Protein AF-A0A6D2HUV4-F1 (afdb_monomer_lite)

Foldseek 3Di:
DVVVVVVVVVVVVPFPDDDPFQLAKFKFFKAFCCAPVHPNHDPPDDLLRLVVVQLVLQLLLQVLLDDDDDDDDDDDDPDQHDLARIWGWKFWAVVTHIAIAGEKLLDAAAEFEEPPADAADAAPRDHHYLVPGPQKDFAFCPDPLLCLLPPQWDDDPPDRWIKGWDADSSRWIFIATWIWTWMWGQTPVRDIGIDGRQTHGHTRHTDDNDDRHHTYHQQCFQGCNHPLNSSPPSQQSKKKWFCAASSDNDPDTTMMMGHPRSDDDDPPDFDFDFDQDPPRRWRFFFFQWKDFAPDTGGDDDPPQPPDNTRQATEINSHQFWEAAPVSVVVVLVSFVVPWPFDFDADPVNSFGTKGQAQDTDTTWMWTDTHRTIDIADPQQAWDPSDRSMIGGRYDYRDDDDSPNHGYDDRNHDDPPDTDMDMDHDRPDDPDDDDDHHDDDDDDDDDDDDDDDWDADPVRDTDDDDDDPDDDDPVVVVVVVVVVVVVVVVDDDVVVVVVVVVVVLVVLVVVVVVVVVVVVVLVVVLVVLVVVLVVLVVVLVVDDDPVNVVSVVVNVVSVVVNVVSVVVVVVVVVVSVVSVVVSVVSVVVVVVVVVVVVVVVVVVVVVVVVVVVVVVVVVVVVVVVVVVVVPDDDDDDPVVVVVVVVVVVVVVPPPPDPVVVVVVVVVVVVVVVVVVVQVVVVVLVVVVVVVDDDDPPQQQWAWDWDLAALIKIFIDGRDPPHDDLVQKWKFKWKADPVNPDTHGPPPLGDRMFHDAPVQAQIKMKMWIHHPNDTDIYIDPGGYHYDPCLVVVLVVVLPDQKDWFWKDWQDKLRHGDPDPQIWIFMQGLFWTWIGRVVRTPDIAGQDQQWAKIFQNDDPSQSLQWMWIDRGVSTITIIGGPGSSVSNSSRVNNQVSSVVVVHGHHHPPDDDPPDDD

Radius of gyration: 38.62 Å; chains: 1; bounding box: 81×98×118 Å

Secondary structure (DSSP, 8-state):
-HHHHHHHHHHHTTSS------SS-EEEEEEETTSTTSTT--TTS-HHHHHHHHHHHHHHHHHTTS-----S-S--------S-SEEEEEEETTTTEEEEEEEETT----EEEBSSPSEE---SSPPB-GGG-TT-EEPPTTSHHHHTTGGGEE--TT----EEEEE-TTS-EEEEEEEEEEEEEPPTTS--EEEEEEEEEEEEEEESS--TT--EEEE-SSSTTSHHHHTGGGTTTEEEEEPPPTT--SSPPEEEEEGGGG---STT----PPB--SSTTS-EE-EEEEEETTEEEE-----SSS-SS--EEE-TT-SSEEE-HHHHHHHHHHHHTT--S-EE--TTS--S-EEE-SS--PPPEEEEETTEEEEEPHHHHEEEEETTEEEESEEEPPTT-S--PEEE------TTS---EEEE------------------------------B-TTSPBPP---------HHHHHHHHHHHHHHHTTS-SHHHHHHHHHHHHHHHHHHHHHHHHHHHHHHHHHHHHHHHHHHHHHHHTT--THHHHHHHHHHHHHHHHHHHHHHHHHHHHHHHHHHHHHHHHHHHHHHHHHHHHHHHHHHHHHHHHHHHHHHHHHHHHHHHHHHHTTS-----SHHHHHHHHHHHHHHTTSSSHHHHHHHHHHHHHHHHHHHHHHHHHHHHHHHHHTT--S-TTTTSEEEES-SBTT--EEEEESSTTSPPGGGSEEEEEEE-TTSS-EEE-TT--SSEE---TTTBTS-EEEEEEETTEEEEEE-SSPBBPPTTHHHHHHHHHTSSEEEEEEEEEEETTEE-----EEEEEEETTEEEEEETTEEEEEEE--TT-EEEE---STTHHHHEEEEEEETTEEEEEEES-HHHHHHHHHHHHHHHHHTT-----TT--------

Sequence (914 aa):
MASLISALLFTLLFISNAEAHPKHGFTVDLIHRDSPKSPFYNHAETSSQRMRNAIHRSARSLLQRNNESSSPDSPRSVITSNRGEYLMNISIGTPPFPILAIADTGSDLIWTQCSPCKDCFKQKAPLFDPKRSSTYKKVSCSSSQCHSLEETSSCPTGKDTCSYSMSYGDKSYTKGDVAVDTVTLGSASRRSVSLRNMIIGCGHENAGTFDEMDSGIIGLGGGSTSLVSQLGKSINGKFSYCLVPLTSETDLTSKINFGTNGIVSGNGVVSTPLVKKPPTTFYFLTLEAISVGRKKIRVYNSSIGGSKEGDIIIDSGTTLTLLPSKLYHELESAVASKIKAKRVQDPEKLLSLCYKSSNLKVPHITIHFKGGDVKLDNVNTFVEVSKDLYCFAFAPTVSNSDFNYINFHWIQKSVSDTTMTRLTRDFRDSLHKDVVPAISADVKFASSRFPNYRIGANDQIFDVKDDPKVLSMKEVVARETAQLMDQQKRMSVRDLANKFEKGLAAAAKLSEEAKLKEATSLEKHVLLKKLRDALESLRGRVAGRNKDDVEEAIAMVEALAVQLTQREGELFIEKAEVKKLASFLKQASEDAKKLVDEERAFARAEIESARAAVQRVEEALREHEQMSRASGKQDMEDLMKEVQEARRIKMLHQPSKVMDMEYELRALRNQLTEKSKHFLQLQKKLAMCRKSEESISLLYEIDGTEALGSCLRVRPCSDDAPDLSKCALQWYRSSSDDSKKELISGATKSVYAPEPFDVGRALHADIIYDGHTLSLSTVGKIDPAAGLGSYVEALVRKHDVDFNVVVTQMSGEDHTSESIHLFHVGKMRIKLCKGKTVIAKEYYSSAMQLCGVRGGGNAAAQAVYWQAKKGVSFVVAFESERERNAAIMLARRFACDCNVTLAGPDDRTETGLN

Structure (mmCIF, N/CA/C/O backbone):
data_AF-A0A6D2HUV4-F1
#
_entry.id   AF-A0A6D2HUV4-F1
#
loop_
_atom_site.group_PDB
_atom_site.id
_atom_site.type_symbol
_atom_site.label_atom_id
_atom_site.label_alt_id
_atom_site.label_comp_id
_atom_site.label_asym_id
_atom_site.label_entity_id
_atom_site.label_seq_id
_atom_site.pdbx_PDB_ins_code
_atom_site.Cartn_x
_atom_site.Cartn_y
_atom_site.Cartn_z
_atom_site.occupancy
_atom_site.B_iso_or_equiv
_atom_site.auth_seq_id
_atom_site.auth_comp_id
_atom_site.auth_asym_id
_atom_site.auth_atom_id
_atom_site.pdbx_PDB_model_num
ATOM 1 N N . MET A 1 1 ? 3.731 20.649 -56.553 1.00 42.47 1 MET A N 1
ATOM 2 C CA . MET A 1 1 ? 3.875 19.286 -55.986 1.00 42.47 1 MET A CA 1
ATOM 3 C C . MET A 1 1 ? 4.893 19.204 -54.849 1.00 42.47 1 MET A C 1
ATOM 5 O O . MET A 1 1 ? 4.518 18.722 -53.794 1.00 42.47 1 MET A O 1
ATOM 9 N N . ALA A 1 2 ? 6.119 19.723 -54.980 1.00 38.09 2 ALA A N 1
ATOM 10 C CA . ALA A 1 2 ? 7.146 19.599 -53.928 1.00 38.09 2 ALA A CA 1
ATOM 11 C C . ALA A 1 2 ? 6.782 20.244 -52.566 1.00 38.09 2 ALA A C 1
ATOM 13 O O . ALA A 1 2 ? 7.071 19.672 -51.520 1.00 38.09 2 ALA A O 1
ATOM 14 N N . SER A 1 3 ? 6.061 21.375 -52.557 1.00 37.53 3 SER A N 1
ATOM 15 C CA . SER A 1 3 ? 5.626 22.020 -51.302 1.00 37.53 3 SER A CA 1
ATOM 16 C C . SER A 1 3 ? 4.456 21.304 -50.603 1.00 37.53 3 SER A C 1
ATOM 18 O O . SER A 1 3 ? 4.294 21.454 -49.397 1.00 37.53 3 SER A O 1
ATOM 20 N N . LEU A 1 4 ? 3.670 20.501 -51.336 1.00 38.44 4 LEU A N 1
ATOM 21 C CA . LEU A 1 4 ? 2.624 19.637 -50.764 1.00 38.44 4 LEU A CA 1
ATOM 22 C C . LEU A 1 4 ? 3.221 18.344 -50.186 1.00 38.44 4 LEU A C 1
ATOM 24 O O . LEU A 1 4 ? 2.746 17.847 -49.173 1.00 38.44 4 LEU A O 1
ATOM 28 N N . ILE A 1 5 ? 4.282 17.826 -50.811 1.00 43.34 5 ILE A N 1
ATOM 29 C CA . ILE A 1 5 ? 4.984 16.606 -50.388 1.00 43.34 5 ILE A CA 1
ATOM 30 C C . ILE A 1 5 ? 5.804 16.859 -49.115 1.00 43.34 5 ILE A C 1
ATOM 32 O O . ILE A 1 5 ? 5.811 16.015 -48.227 1.00 43.34 5 ILE A O 1
ATOM 36 N N . SER A 1 6 ? 6.411 18.042 -48.969 1.00 38.19 6 SER A N 1
ATOM 37 C CA . SER A 1 6 ? 7.111 18.427 -47.732 1.00 38.19 6 SER A CA 1
ATOM 38 C C . SER A 1 6 ? 6.148 18.612 -46.548 1.00 38.19 6 SER A C 1
ATOM 40 O O . SER A 1 6 ? 6.441 18.171 -45.439 1.00 38.19 6 SER A O 1
ATOM 42 N N . ALA A 1 7 ? 4.948 19.157 -46.793 1.00 40.34 7 ALA A N 1
ATOM 43 C CA . ALA A 1 7 ? 3.887 19.224 -45.787 1.00 40.34 7 ALA A CA 1
ATOM 44 C C . ALA A 1 7 ? 3.359 17.825 -45.403 1.00 40.34 7 ALA A C 1
ATOM 46 O O . ALA A 1 7 ? 3.124 17.578 -44.222 1.00 40.34 7 ALA A O 1
ATOM 47 N N . LEU A 1 8 ? 3.258 16.892 -46.366 1.00 37.31 8 LEU A N 1
ATOM 48 C CA . LEU A 1 8 ? 2.873 15.495 -46.118 1.00 37.31 8 LEU A CA 1
ATOM 49 C C . LEU A 1 8 ? 3.935 14.710 -45.323 1.00 37.31 8 LEU A C 1
ATOM 51 O O . LEU A 1 8 ? 3.586 13.950 -44.421 1.00 37.31 8 LEU A O 1
ATOM 55 N N . LEU A 1 9 ? 5.223 14.907 -45.624 1.00 38.88 9 LEU A N 1
ATOM 56 C CA . LEU A 1 9 ? 6.347 14.280 -44.914 1.00 38.88 9 LEU A CA 1
ATOM 57 C C . LEU A 1 9 ? 6.509 14.818 -43.490 1.00 38.88 9 LEU A C 1
ATOM 59 O O . LEU A 1 9 ? 6.810 14.044 -42.584 1.00 38.88 9 LEU A O 1
ATOM 63 N N . PHE A 1 10 ? 6.224 16.105 -43.266 1.00 37.91 10 PHE A N 1
ATOM 64 C CA . PHE A 1 10 ? 6.159 16.651 -41.912 1.00 37.91 10 PHE A CA 1
ATOM 65 C C . PHE A 1 10 ? 4.977 16.074 -41.126 1.00 37.91 10 PHE A C 1
ATOM 67 O O . PHE A 1 10 ? 5.148 15.771 -39.954 1.00 37.91 10 PHE A O 1
ATOM 74 N N . THR A 1 11 ? 3.818 15.819 -41.749 1.00 34.09 11 THR A N 1
ATOM 75 C CA . THR A 1 11 ? 2.685 15.147 -41.078 1.00 34.09 11 THR A CA 1
ATOM 76 C C . THR A 1 11 ? 2.882 13.638 -40.856 1.00 34.09 11 THR A C 1
ATOM 78 O O . THR A 1 11 ? 2.304 13.092 -39.920 1.00 34.09 11 THR A O 1
ATOM 81 N N . LEU A 1 12 ? 3.716 12.960 -41.658 1.00 32.81 12 LEU A N 1
ATOM 82 C CA . LEU A 1 12 ? 3.996 11.516 -41.545 1.00 32.81 12 LEU A CA 1
ATOM 83 C C . LEU A 1 12 ? 5.022 11.166 -40.449 1.00 32.81 12 LEU A C 1
ATOM 85 O O . LEU A 1 12 ? 5.033 10.034 -39.972 1.00 32.81 12 LEU A O 1
ATOM 89 N N . LEU A 1 13 ? 5.835 12.127 -39.998 1.00 33.03 13 LEU A N 1
ATOM 90 C CA . LEU A 1 13 ? 6.799 11.945 -38.901 1.00 33.03 13 LEU A CA 1
ATOM 91 C C . LEU A 1 13 ? 6.171 12.022 -37.491 1.00 33.03 13 LEU A C 1
ATOM 93 O O . LEU A 1 13 ? 6.822 11.639 -36.522 1.00 33.03 13 LEU A O 1
ATOM 97 N N . PHE A 1 14 ? 4.911 12.461 -37.351 1.00 30.56 14 PHE A N 1
ATOM 98 C CA . PHE A 1 14 ? 4.262 12.673 -36.043 1.00 30.56 14 PHE A CA 1
ATOM 99 C C . PHE A 1 14 ? 3.344 11.529 -35.552 1.00 30.56 14 PHE A C 1
ATOM 101 O O . PHE A 1 14 ? 2.749 11.667 -34.486 1.00 30.56 14 PHE A O 1
ATOM 108 N N . ILE A 1 15 ? 3.211 10.394 -36.263 1.00 28.81 15 ILE A N 1
ATOM 109 C CA . ILE A 1 15 ? 2.131 9.413 -35.979 1.00 28.81 15 ILE A CA 1
ATOM 110 C C . ILE A 1 15 ? 2.541 8.143 -35.186 1.00 28.81 15 ILE A C 1
ATOM 112 O O . ILE A 1 15 ? 1.660 7.410 -34.753 1.00 28.81 15 ILE A O 1
ATOM 116 N N . SER A 1 16 ? 3.809 7.861 -34.861 1.00 30.91 16 SER A N 1
ATOM 117 C CA . SER A 1 16 ? 4.164 6.581 -34.190 1.00 30.91 16 SER A CA 1
ATOM 118 C C . SER A 1 16 ? 4.917 6.709 -32.862 1.00 30.91 16 SER A C 1
ATOM 120 O O . SER A 1 16 ? 5.955 6.086 -32.662 1.00 30.91 16 SER A O 1
ATOM 122 N N . ASN A 1 17 ? 4.356 7.473 -31.926 1.00 36.28 17 ASN A N 1
ATOM 123 C CA . ASN A 1 17 ? 4.638 7.364 -30.494 1.00 36.28 17 ASN A CA 1
ATOM 124 C C . ASN A 1 17 ? 3.302 7.406 -29.760 1.00 36.28 17 ASN A C 1
ATOM 126 O O . ASN A 1 17 ? 2.680 8.464 -29.744 1.00 36.28 17 ASN A O 1
ATOM 130 N N . ALA A 1 18 ? 2.878 6.317 -29.110 1.00 29.03 18 ALA A N 1
ATOM 131 C CA . ALA A 1 18 ? 1.999 6.504 -27.963 1.00 29.03 18 ALA A CA 1
ATOM 132 C C . ALA A 1 18 ? 1.995 5.383 -26.920 1.00 29.03 18 ALA A C 1
ATOM 134 O O . ALA A 1 18 ? 2.521 4.284 -27.100 1.00 29.03 18 ALA A O 1
ATOM 135 N N . GLU A 1 19 ? 1.437 5.778 -25.779 1.00 38.03 19 GLU A N 1
ATOM 136 C CA . GLU A 1 19 ? 1.728 5.361 -24.412 1.00 38.03 19 GLU A CA 1
ATOM 137 C C . GLU A 1 19 ? 0.766 4.289 -23.876 1.00 38.03 19 GLU A C 1
ATOM 139 O O . GLU A 1 19 ? -0.458 4.439 -23.912 1.00 38.03 19 GLU A O 1
ATOM 144 N N . ALA A 1 20 ? 1.300 3.214 -23.294 1.00 34.09 20 ALA A N 1
ATOM 145 C CA . ALA A 1 20 ? 0.496 2.249 -22.548 1.00 34.09 20 ALA A CA 1
ATOM 146 C C . ALA A 1 20 ? 0.243 2.752 -21.115 1.00 34.09 20 ALA A C 1
ATOM 148 O O . ALA A 1 20 ? 0.862 2.289 -20.159 1.00 34.09 20 ALA A O 1
ATOM 149 N N . HIS A 1 21 ? -0.677 3.703 -20.961 1.00 41.44 21 HIS A N 1
ATOM 150 C CA . HIS A 1 21 ? -1.256 4.019 -19.659 1.00 41.44 21 HIS A CA 1
ATOM 151 C C . HIS A 1 21 ? -2.364 3.013 -19.295 1.00 41.44 21 HIS A C 1
ATOM 153 O O . HIS A 1 21 ? -3.092 2.559 -20.186 1.00 41.44 21 HIS A O 1
ATOM 159 N N . PRO A 1 22 ? -2.553 2.661 -18.008 1.00 45.22 22 PRO A N 1
ATOM 160 C CA . PRO A 1 22 ? -3.672 1.824 -17.593 1.00 45.22 22 PRO A CA 1
ATOM 161 C C . PRO A 1 22 ? -4.989 2.508 -17.980 1.00 45.22 22 PRO A C 1
ATOM 163 O O . PRO A 1 22 ? -5.333 3.553 -17.439 1.00 45.22 22 PRO A O 1
ATOM 166 N N . LYS A 1 23 ? -5.748 1.915 -18.908 1.00 48.50 23 LYS A N 1
ATOM 167 C CA . LYS A 1 23 ? -7.110 2.371 -19.253 1.00 48.50 23 LYS A CA 1
ATOM 168 C C . LYS A 1 23 ? -8.148 2.018 -18.169 1.00 48.50 23 LYS A C 1
ATOM 170 O O . LYS A 1 23 ? -9.329 2.315 -18.325 1.00 48.50 23 LYS A O 1
ATOM 175 N N . HIS A 1 24 ? -7.705 1.404 -17.070 1.00 64.75 24 HIS A N 1
ATOM 176 C CA . HIS A 1 24 ? -8.514 0.955 -15.941 1.00 64.75 24 HIS A CA 1
ATOM 177 C C . HIS A 1 24 ? -7.909 1.445 -14.622 1.00 64.75 24 HIS A C 1
ATOM 179 O O . HIS A 1 24 ? -6.698 1.633 -14.511 1.00 64.75 24 HIS A O 1
ATOM 185 N N . GLY A 1 25 ? -8.763 1.657 -13.622 1.00 75.56 25 GLY A N 1
ATOM 186 C CA . GLY A 1 25 ? -8.343 2.053 -12.285 1.00 75.56 25 GLY A CA 1
ATOM 187 C C . GLY A 1 25 ? -7.482 1.004 -11.585 1.00 75.56 25 GLY A C 1
ATOM 188 O O . GLY A 1 25 ? -7.532 -0.185 -11.894 1.00 75.56 25 GLY A O 1
ATOM 189 N N . PHE A 1 26 ? -6.687 1.460 -10.623 1.00 83.69 26 PHE A N 1
ATOM 190 C CA . PHE A 1 26 ? -5.786 0.614 -9.846 1.00 83.69 26 PHE A CA 1
ATOM 191 C C . PHE A 1 26 ? -5.758 1.053 -8.382 1.00 83.69 26 PHE A C 1
ATOM 193 O O . PHE A 1 26 ? -6.195 2.150 -8.040 1.00 83.69 26 PHE A O 1
ATOM 200 N N . THR A 1 27 ? -5.248 0.182 -7.517 1.00 85.00 27 THR A N 1
ATOM 201 C CA . THR A 1 27 ? -5.210 0.392 -6.064 1.00 85.00 27 THR A CA 1
ATOM 202 C C . THR A 1 27 ? -3.791 0.212 -5.551 1.00 85.00 27 THR A C 1
ATOM 204 O O . THR A 1 27 ? -3.138 -0.765 -5.922 1.00 85.00 27 THR A O 1
ATOM 207 N N . VAL A 1 28 ? -3.345 1.127 -4.695 1.00 86.81 28 VAL A N 1
ATOM 208 C CA . VAL A 1 28 ? -2.041 1.136 -4.022 1.00 86.81 28 VAL A CA 1
ATOM 209 C C . VAL A 1 28 ? -2.267 1.110 -2.510 1.00 86.81 28 VAL A C 1
ATOM 211 O O . VAL A 1 28 ? -3.264 1.634 -2.004 1.00 86.81 28 VAL A O 1
ATOM 214 N N . ASP A 1 29 ? -1.350 0.482 -1.784 1.00 85.69 29 ASP A N 1
ATOM 215 C CA . ASP A 1 29 ? -1.384 0.445 -0.326 1.00 85.69 29 ASP A CA 1
ATOM 216 C C . ASP A 1 29 ? -0.850 1.757 0.262 1.00 85.69 29 ASP A C 1
ATOM 218 O O . ASP A 1 29 ? 0.201 2.257 -0.139 1.00 85.69 29 ASP A O 1
ATOM 222 N N . LEU A 1 30 ? -1.575 2.283 1.246 1.00 83.88 30 LEU A N 1
ATOM 223 C CA . LEU A 1 30 ? -1.114 3.314 2.163 1.00 83.88 30 LEU A CA 1
ATOM 224 C C . LEU A 1 30 ? -0.780 2.654 3.502 1.00 83.88 30 LEU A C 1
ATOM 226 O O . LEU A 1 30 ? -1.589 1.932 4.094 1.00 83.88 30 LEU A O 1
ATOM 230 N N . ILE A 1 31 ? 0.426 2.908 3.987 1.00 82.94 31 ILE A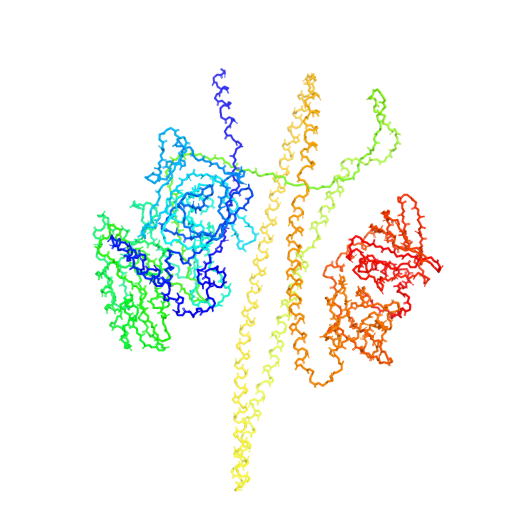 N 1
ATOM 231 C CA . ILE A 1 31 ? 0.931 2.362 5.241 1.00 82.94 31 ILE A CA 1
ATOM 232 C C . ILE A 1 31 ? 0.809 3.463 6.284 1.00 82.94 31 ILE A C 1
ATOM 234 O O . ILE A 1 31 ? 1.462 4.496 6.168 1.00 82.94 31 ILE A O 1
ATOM 238 N N . HIS A 1 32 ? -0.033 3.257 7.295 1.00 82.62 32 HIS A N 1
ATOM 239 C CA . HIS A 1 32 ? -0.090 4.189 8.415 1.00 82.62 32 HIS A CA 1
ATOM 240 C C . HIS A 1 32 ? 1.261 4.186 9.145 1.00 82.62 32 HIS A C 1
ATOM 242 O O . HIS A 1 32 ? 1.805 3.113 9.404 1.00 82.62 32 HIS A O 1
ATOM 248 N N . ARG A 1 33 ? 1.782 5.357 9.520 1.00 82.44 33 ARG A N 1
ATOM 249 C CA . ARG A 1 33 ? 3.082 5.523 10.184 1.00 82.44 33 ARG A CA 1
ATOM 250 C C . ARG A 1 33 ? 3.226 4.615 11.403 1.00 82.44 33 ARG A C 1
ATOM 252 O O . ARG A 1 33 ? 4.232 3.934 11.540 1.00 82.44 33 ARG A O 1
ATOM 259 N N . ASP A 1 34 ? 2.207 4.565 12.248 1.00 81.00 34 ASP A N 1
ATOM 260 C CA . ASP A 1 34 ? 2.221 3.718 13.441 1.00 81.00 34 ASP A CA 1
ATOM 261 C C . ASP A 1 34 ? 1.490 2.361 13.259 1.00 81.00 34 ASP A C 1
ATOM 263 O O . ASP A 1 34 ? 1.018 1.782 14.233 1.00 81.00 34 ASP A O 1
ATOM 267 N N . SER A 1 35 ? 1.396 1.831 12.030 1.00 81.25 35 SER A N 1
ATOM 268 C CA . SER A 1 35 ? 0.945 0.449 11.758 1.00 81.25 35 SER A CA 1
ATOM 269 C C . SER A 1 35 ? 2.102 -0.550 11.887 1.00 81.25 35 SER A C 1
ATOM 271 O O . SER A 1 35 ? 3.203 -0.206 11.469 1.00 81.25 35 SER A O 1
ATOM 273 N N . PRO A 1 36 ? 1.877 -1.814 12.304 1.00 82.94 36 PRO A N 1
ATOM 274 C CA . PRO A 1 36 ? 2.915 -2.856 12.344 1.00 82.94 36 PRO A CA 1
ATOM 275 C C . PRO A 1 36 ? 3.694 -3.084 11.035 1.00 82.94 36 PRO A C 1
ATOM 277 O O . PRO A 1 36 ? 4.787 -3.640 11.054 1.00 82.94 36 PRO A O 1
ATOM 280 N N . LYS A 1 37 ? 3.146 -2.664 9.886 1.00 80.69 37 LYS A N 1
ATOM 281 C CA . LYS A 1 37 ? 3.804 -2.747 8.566 1.00 80.69 37 LYS A CA 1
ATOM 282 C C . LYS A 1 37 ? 4.771 -1.597 8.275 1.00 80.69 37 LYS A C 1
ATOM 284 O O . LYS A 1 37 ? 5.437 -1.603 7.243 1.00 80.69 37 LYS A O 1
ATOM 289 N N . SER A 1 38 ? 4.806 -0.594 9.139 1.00 84.81 38 SER A N 1
ATOM 290 C CA . SER A 1 38 ? 5.621 0.601 8.991 1.00 84.81 38 SER A CA 1
ATOM 291 C C . SER A 1 38 ? 6.986 0.424 9.657 1.00 84.81 38 SER A C 1
ATOM 293 O O . SER A 1 38 ? 7.042 -0.062 10.787 1.00 84.81 38 SER A O 1
ATOM 295 N N . PRO A 1 39 ? 8.090 0.889 9.043 1.00 84.75 39 PRO A N 1
ATOM 296 C CA . PRO A 1 39 ? 9.401 0.888 9.699 1.00 84.75 39 PRO A CA 1
ATOM 297 C C . PRO A 1 39 ? 9.465 1.842 10.901 1.00 84.75 39 PRO A C 1
ATOM 299 O O . PRO A 1 39 ? 10.399 1.769 11.694 1.00 84.75 39 PRO A O 1
ATOM 302 N N . PHE A 1 40 ? 8.475 2.725 11.045 1.00 81.50 40 PHE A N 1
ATOM 303 C CA . PHE A 1 40 ? 8.344 3.635 12.178 1.00 81.50 40 PHE A CA 1
ATOM 304 C C . PHE A 1 40 ? 7.575 3.024 13.360 1.00 81.50 40 PHE A C 1
ATOM 306 O O . PHE A 1 40 ? 7.407 3.693 14.382 1.00 81.50 40 PHE A O 1
ATOM 313 N N . TYR A 1 41 ? 7.074 1.789 13.230 1.00 85.00 41 TYR A N 1
ATOM 314 C CA . TYR A 1 41 ? 6.296 1.142 14.279 1.00 85.00 41 TYR A CA 1
ATOM 315 C C . TYR A 1 41 ? 7.161 0.791 15.486 1.00 85.00 41 TYR A C 1
ATOM 317 O O . TYR A 1 41 ? 8.113 0.016 15.391 1.00 85.00 41 TYR A O 1
ATOM 325 N N . ASN A 1 42 ? 6.786 1.317 16.648 1.00 84.38 42 ASN A N 1
ATOM 326 C CA . ASN A 1 42 ? 7.428 0.984 17.907 1.00 84.38 42 ASN A CA 1
ATOM 327 C C . ASN A 1 42 ? 6.581 -0.030 18.689 1.00 84.38 42 ASN A C 1
ATOM 329 O O . ASN A 1 42 ? 5.537 0.316 19.244 1.00 84.38 42 ASN A O 1
ATOM 333 N N . HIS A 1 43 ? 7.056 -1.277 18.773 1.00 84.06 43 HIS A N 1
ATOM 334 C CA . HIS A 1 43 ? 6.386 -2.352 19.516 1.00 84.06 43 HIS A CA 1
ATOM 335 C C . HIS A 1 43 ? 6.286 -2.088 21.027 1.00 84.06 43 HIS A C 1
ATOM 337 O O . HIS A 1 43 ? 5.435 -2.681 21.684 1.00 84.06 43 HIS A O 1
ATOM 343 N N . ALA A 1 44 ? 7.133 -1.214 21.581 1.00 86.56 44 ALA A N 1
ATOM 344 C CA . ALA A 1 44 ? 7.089 -0.851 22.996 1.00 86.56 44 ALA A CA 1
ATOM 345 C C . ALA A 1 44 ? 6.024 0.216 23.312 1.00 86.56 44 ALA A C 1
ATOM 347 O O . ALA A 1 44 ? 5.715 0.442 24.482 1.00 86.56 44 ALA A O 1
ATOM 348 N N . GLU A 1 45 ? 5.465 0.884 22.297 1.00 84.00 45 GLU A N 1
ATOM 349 C CA . GLU A 1 45 ? 4.431 1.896 22.496 1.00 84.00 45 GLU A CA 1
ATOM 350 C C . GLU A 1 45 ? 3.042 1.268 22.626 1.00 84.00 45 GLU A C 1
ATOM 352 O O . GLU A 1 45 ? 2.643 0.367 21.889 1.00 84.00 45 GLU A O 1
ATOM 357 N N . THR A 1 46 ? 2.263 1.805 23.555 1.00 83.69 46 THR A N 1
ATOM 358 C CA . THR A 1 46 ? 0.826 1.551 23.674 1.00 83.69 46 THR A CA 1
ATOM 359 C C . THR A 1 46 ? 0.047 2.337 22.616 1.00 83.69 46 THR A C 1
ATOM 361 O O . THR A 1 46 ? 0.495 3.382 22.142 1.00 83.69 46 THR A O 1
ATOM 364 N N . SER A 1 47 ? -1.173 1.905 22.291 1.00 79.38 47 SER A N 1
ATOM 365 C CA . SER A 1 47 ? -2.044 2.613 21.335 1.00 79.38 47 SER A CA 1
ATOM 366 C C . SER A 1 47 ? -2.325 4.066 21.744 1.00 79.38 47 SER A C 1
ATOM 368 O O . SER A 1 47 ? -2.341 4.958 20.899 1.00 79.38 47 SER A O 1
ATOM 370 N N . SER A 1 48 ? -2.436 4.344 23.047 1.00 79.00 48 SER A N 1
ATOM 371 C CA . SER A 1 48 ? -2.558 5.713 23.558 1.00 79.00 48 SER A CA 1
ATOM 372 C C . SER A 1 48 ? -1.276 6.540 23.397 1.00 79.00 48 SER A C 1
ATOM 374 O O . SER A 1 48 ? -1.357 7.737 23.142 1.00 79.00 48 SER A O 1
ATOM 376 N N . GLN A 1 49 ? -0.089 5.935 23.543 1.00 83.25 49 GLN A N 1
ATOM 377 C CA . GLN A 1 49 ? 1.184 6.623 23.273 1.00 83.25 49 GLN A CA 1
ATOM 378 C C . GLN A 1 49 ? 1.311 6.979 21.791 1.00 83.25 49 GLN A C 1
ATOM 380 O O . GLN A 1 49 ? 1.612 8.129 21.488 1.00 83.25 49 GLN A O 1
ATOM 385 N N . ARG A 1 50 ? 0.980 6.048 20.885 1.00 83.38 50 ARG A N 1
ATOM 386 C CA . ARG A 1 50 ? 0.933 6.311 19.437 1.00 83.38 50 ARG A CA 1
ATOM 387 C C . ARG A 1 50 ? -0.006 7.472 19.102 1.00 83.38 50 ARG A C 1
ATOM 389 O O . ARG A 1 50 ? 0.389 8.398 18.402 1.00 83.38 50 ARG A O 1
ATOM 396 N N . MET A 1 51 ? -1.210 7.480 19.684 1.00 81.19 51 MET A N 1
ATOM 397 C CA . MET A 1 51 ? -2.169 8.580 19.522 1.00 81.19 51 MET A CA 1
ATOM 398 C C . MET A 1 51 ? -1.607 9.921 20.009 1.00 81.19 51 MET A C 1
ATOM 400 O O . MET A 1 51 ? -1.684 10.916 19.291 1.00 81.19 51 MET A O 1
ATOM 404 N N . ARG A 1 52 ? -0.990 9.967 21.197 1.00 80.81 52 ARG A N 1
ATOM 405 C CA . ARG A 1 52 ? -0.345 11.197 21.687 1.00 80.81 52 ARG A CA 1
ATOM 406 C C . ARG A 1 52 ? 0.777 11.652 20.765 1.00 80.81 52 ARG A C 1
ATOM 408 O O . ARG A 1 52 ? 0.841 12.833 20.446 1.00 80.81 52 ARG A O 1
ATOM 415 N N . ASN A 1 53 ? 1.615 10.734 20.291 1.00 80.88 53 ASN A N 1
ATOM 416 C CA . ASN A 1 53 ? 2.692 11.044 19.355 1.00 80.88 53 ASN A CA 1
ATOM 417 C C . ASN A 1 53 ? 2.139 11.633 18.044 1.00 80.88 53 ASN A C 1
ATOM 419 O O . ASN A 1 53 ? 2.651 12.652 17.583 1.00 80.88 53 ASN A O 1
ATOM 423 N N . ALA A 1 54 ? 1.053 11.077 17.496 1.00 79.69 54 ALA A N 1
ATOM 424 C CA . ALA A 1 54 ? 0.363 11.621 16.322 1.00 79.69 54 ALA A CA 1
ATOM 425 C C . ALA A 1 54 ? -0.196 13.037 16.562 1.00 79.69 54 ALA A C 1
ATOM 427 O O . ALA A 1 54 ? -0.030 13.933 15.732 1.00 79.69 54 ALA A O 1
ATOM 428 N N . ILE A 1 55 ? -0.786 13.284 17.735 1.00 78.69 55 ILE A N 1
ATOM 429 C CA . ILE A 1 55 ? -1.259 14.618 18.138 1.00 78.69 55 ILE A CA 1
ATOM 430 C C . ILE A 1 55 ? -0.084 15.593 18.283 1.00 78.69 55 ILE A C 1
ATOM 432 O O . ILE A 1 55 ? -0.160 16.713 17.782 1.00 78.69 55 ILE A O 1
ATOM 436 N N . HIS A 1 56 ? 1.020 15.182 18.915 1.00 77.81 56 HIS A N 1
ATOM 437 C CA . HIS A 1 56 ? 2.225 16.004 19.041 1.00 77.81 56 HIS A CA 1
ATOM 438 C C . HIS A 1 56 ? 2.793 16.386 17.673 1.00 77.81 56 HIS A C 1
ATOM 440 O O . HIS A 1 56 ? 3.171 17.543 17.493 1.00 77.81 56 HIS A O 1
ATOM 446 N N . ARG A 1 57 ? 2.837 15.456 16.710 1.00 76.94 57 ARG A N 1
ATOM 447 C CA . ARG A 1 57 ? 3.262 15.740 15.330 1.00 76.94 57 ARG A CA 1
ATOM 448 C C . ARG A 1 57 ? 2.364 16.797 14.686 1.00 76.94 57 ARG A C 1
ATOM 450 O O . ARG A 1 57 ? 2.856 17.832 14.233 1.00 76.94 57 ARG A O 1
ATOM 457 N N . SER A 1 58 ? 1.048 16.598 14.759 1.00 73.69 58 SER A N 1
ATOM 458 C CA . SER A 1 58 ? 0.058 17.537 14.222 1.00 73.69 58 SER A CA 1
ATOM 459 C C . SER A 1 58 ? 0.139 18.922 14.876 1.00 73.69 58 SER A C 1
ATOM 461 O O . SER A 1 58 ? 0.070 19.932 14.181 1.00 73.69 58 SER A O 1
ATOM 463 N N . ALA A 1 59 ? 0.322 18.991 16.198 1.00 69.75 59 ALA A N 1
ATOM 464 C CA . ALA A 1 59 ? 0.421 20.243 16.946 1.00 69.75 59 ALA A CA 1
ATOM 465 C C . ALA A 1 59 ? 1.768 20.959 16.734 1.00 69.75 59 ALA A C 1
ATOM 467 O O . ALA A 1 59 ? 1.814 22.185 16.641 1.00 69.75 59 ALA A O 1
ATOM 468 N N . ARG A 1 60 ? 2.885 20.229 16.609 1.00 63.22 60 ARG A N 1
ATOM 469 C CA . ARG A 1 60 ? 4.206 20.827 16.335 1.00 63.22 60 ARG A CA 1
ATOM 470 C C . ARG A 1 60 ? 4.295 21.431 14.940 1.00 63.22 60 ARG A C 1
ATOM 472 O O . ARG A 1 60 ? 4.884 22.504 14.818 1.00 63.22 60 ARG A O 1
ATOM 479 N N . SER A 1 61 ? 3.632 20.834 13.943 1.00 59.72 61 SER A N 1
ATOM 480 C CA . SER A 1 61 ? 3.468 21.460 12.622 1.00 59.72 61 SER A CA 1
ATOM 481 C C . SER A 1 61 ? 2.801 22.846 12.703 1.00 59.72 61 SER A C 1
ATOM 483 O O . SER A 1 61 ? 2.945 23.636 11.770 1.00 59.72 61 SER A O 1
ATOM 485 N N . LEU A 1 62 ? 2.090 23.159 13.795 1.00 56.41 62 LEU A N 1
ATOM 486 C CA . LEU A 1 62 ? 1.501 24.476 14.060 1.00 56.41 62 LEU A CA 1
ATOM 487 C C . LEU A 1 62 ? 2.438 25.388 14.852 1.00 56.41 62 LEU A C 1
ATOM 489 O O . LEU A 1 62 ? 2.517 26.577 14.559 1.00 56.41 62 LEU A O 1
ATOM 493 N N . LEU A 1 63 ? 3.157 24.846 15.839 1.00 51.66 63 LEU A N 1
ATOM 494 C CA . LEU A 1 63 ? 4.006 25.620 16.753 1.00 51.66 63 LEU A CA 1
ATOM 495 C C . LEU A 1 63 ? 5.352 26.044 16.137 1.00 51.66 63 LEU A C 1
ATOM 497 O O . LEU A 1 63 ? 5.822 27.150 16.402 1.00 51.66 63 LEU A O 1
ATOM 501 N N . GLN A 1 64 ? 5.969 25.225 15.276 1.00 50.47 64 GLN A N 1
ATOM 502 C CA . GLN A 1 64 ? 7.238 25.572 14.605 1.00 50.47 64 GLN A CA 1
ATOM 503 C C . GLN A 1 64 ? 7.100 26.691 13.563 1.00 50.47 64 GLN A C 1
ATOM 505 O O . GLN A 1 64 ? 8.101 27.288 13.154 1.00 50.47 64 GLN A O 1
ATOM 510 N N . ARG A 1 65 ? 5.864 27.072 13.211 1.00 49.50 65 ARG A N 1
ATOM 511 C CA . ARG A 1 65 ? 5.593 28.275 12.417 1.00 49.50 65 ARG A CA 1
ATOM 512 C C . ARG A 1 65 ? 6.107 29.556 13.099 1.00 49.50 65 ARG A C 1
ATOM 514 O O . ARG A 1 65 ? 6.535 30.455 12.384 1.00 49.50 65 ARG A O 1
ATOM 521 N N . ASN A 1 66 ? 6.220 29.597 14.435 1.00 42.47 66 ASN A N 1
ATOM 522 C CA . ASN A 1 66 ? 6.469 30.840 15.185 1.00 42.47 66 ASN A CA 1
ATOM 523 C C . ASN A 1 66 ? 7.862 31.048 15.814 1.00 42.47 66 ASN A C 1
ATOM 525 O O . ASN A 1 66 ? 8.144 32.178 16.192 1.00 42.47 66 ASN A O 1
ATOM 529 N N . ASN A 1 67 ? 8.753 30.055 15.931 1.00 36.25 67 ASN A N 1
ATOM 530 C CA . ASN A 1 67 ? 10.074 30.330 16.528 1.00 36.25 67 ASN A CA 1
ATOM 531 C C . ASN A 1 67 ? 11.073 30.848 15.484 1.00 36.25 67 ASN A C 1
ATOM 533 O O . ASN A 1 67 ? 11.718 30.067 14.784 1.00 36.25 67 ASN A O 1
ATOM 537 N N . GLU A 1 68 ? 11.214 32.170 15.405 1.00 39.56 68 GLU A N 1
ATOM 538 C CA . GLU A 1 68 ? 12.525 32.787 15.204 1.00 39.56 68 GLU A CA 1
ATOM 539 C C . GLU A 1 68 ? 13.241 32.777 16.562 1.00 39.56 68 GLU A C 1
ATOM 541 O O . GLU A 1 68 ? 12.682 33.224 17.558 1.00 39.56 68 GLU A O 1
ATOM 546 N N . SER A 1 69 ? 14.470 32.263 16.611 1.00 41.78 69 SER A N 1
ATOM 547 C CA . SER A 1 69 ? 15.360 32.228 17.786 1.00 41.78 69 SER A CA 1
ATOM 548 C C . SER A 1 69 ? 15.037 31.214 18.907 1.00 41.78 69 SER A C 1
ATOM 550 O O . SER A 1 69 ? 14.094 31.343 19.679 1.00 41.78 69 SER A O 1
ATOM 552 N N . SER A 1 70 ? 15.915 30.216 19.069 1.00 29.80 70 SER A N 1
ATOM 553 C CA . SER A 1 70 ? 16.283 29.695 20.396 1.00 29.80 70 SER A CA 1
ATOM 554 C C . SER A 1 70 ? 17.619 28.937 20.334 1.00 29.80 70 SER A C 1
ATOM 556 O O . SER A 1 70 ? 17.773 28.025 19.521 1.00 29.80 70 SER A O 1
ATOM 558 N N . SER A 1 71 ? 18.536 29.363 21.208 1.00 30.44 71 SER A N 1
ATOM 559 C CA . SER A 1 71 ? 19.946 28.984 21.434 1.00 30.44 71 SER A CA 1
ATOM 560 C C . SER A 1 71 ? 20.265 27.464 21.489 1.00 30.44 71 SER A C 1
ATOM 562 O O . SER A 1 71 ? 19.360 26.678 21.790 1.00 30.44 71 SER A O 1
ATOM 564 N N . PRO A 1 72 ? 21.526 27.027 21.230 1.00 33.91 72 PRO A N 1
ATOM 565 C CA . PRO A 1 72 ? 21.901 25.615 21.054 1.00 33.91 72 PRO A CA 1
ATOM 566 C C . PRO A 1 72 ? 21.981 24.767 22.334 1.00 33.91 72 PRO A C 1
ATOM 568 O O . PRO A 1 72 ? 21.987 23.544 22.228 1.00 33.91 72 PRO A O 1
ATOM 571 N N . ASP A 1 73 ? 22.016 25.363 23.526 1.00 30.42 73 ASP A N 1
ATOM 572 C CA . ASP A 1 73 ? 22.361 24.628 24.750 1.00 30.42 73 ASP A CA 1
ATOM 573 C C . ASP A 1 73 ? 21.138 24.269 25.601 1.00 30.42 73 ASP A C 1
ATOM 575 O O . ASP A 1 73 ? 20.746 24.969 26.532 1.00 30.42 73 ASP A O 1
ATOM 579 N N . SER A 1 74 ? 20.518 23.132 25.289 1.00 25.31 74 SER A N 1
ATOM 580 C CA . SER A 1 74 ? 19.780 22.327 26.273 1.00 25.31 74 SER A CA 1
ATOM 581 C C . SER A 1 74 ? 19.681 20.879 25.779 1.00 25.31 74 SER A C 1
ATOM 583 O O . SER A 1 74 ? 19.502 20.660 24.578 1.00 25.31 74 SER A O 1
ATOM 585 N N . PRO A 1 75 ? 19.809 19.870 26.660 1.00 27.86 75 PRO A N 1
ATOM 586 C CA . PRO A 1 75 ? 19.730 18.468 26.266 1.00 27.86 75 PRO A CA 1
ATOM 587 C C . PRO A 1 75 ? 18.304 18.155 25.797 1.00 27.86 75 PRO A C 1
ATOM 589 O O . PRO A 1 75 ? 17.362 18.084 26.586 1.00 27.86 75 PRO A O 1
ATOM 592 N N . ARG A 1 76 ? 18.140 18.020 24.478 1.00 27.30 76 ARG A N 1
ATOM 593 C CA . ARG A 1 76 ? 16.861 17.736 23.819 1.00 27.30 76 ARG A CA 1
ATOM 594 C C . ARG A 1 76 ? 16.566 16.238 23.912 1.00 27.30 76 ARG A C 1
ATOM 596 O O . ARG A 1 76 ? 17.372 15.422 23.470 1.00 27.30 76 ARG A O 1
ATOM 603 N N . SER A 1 77 ? 15.398 15.874 24.447 1.00 23.22 77 SER A N 1
ATOM 604 C CA . SER A 1 77 ? 14.803 14.558 24.187 1.00 23.22 77 SER A CA 1
ATOM 605 C C . SER A 1 77 ? 14.699 14.354 22.673 1.00 23.22 77 SER A C 1
ATOM 607 O O . SER A 1 77 ? 14.492 15.322 21.945 1.00 23.22 77 SER A O 1
ATOM 609 N N . VAL A 1 78 ? 14.895 13.124 22.187 1.00 26.02 78 VAL A N 1
ATOM 610 C CA . VAL A 1 78 ? 14.903 12.810 20.748 1.00 26.02 78 VAL A CA 1
ATOM 611 C C . VAL A 1 78 ? 13.597 13.304 20.114 1.00 26.02 78 VAL A C 1
ATOM 613 O O . VAL A 1 78 ? 12.523 12.760 20.356 1.00 26.02 78 VAL A O 1
ATOM 616 N N . ILE A 1 79 ? 13.694 14.395 19.353 1.00 30.22 79 ILE A N 1
ATOM 617 C CA . ILE A 1 79 ? 12.566 15.070 18.713 1.00 30.22 79 ILE A CA 1
ATOM 618 C C . ILE A 1 79 ? 12.262 14.326 17.411 1.00 30.22 79 ILE A C 1
ATOM 620 O O . ILE A 1 79 ? 12.944 14.542 16.415 1.00 30.22 79 ILE A O 1
ATOM 624 N N . THR A 1 80 ? 11.229 13.486 17.385 1.00 34.84 80 THR A N 1
ATOM 625 C CA . THR A 1 80 ? 10.650 12.968 16.134 1.00 34.84 80 THR A CA 1
ATOM 626 C C . THR A 1 80 ? 9.485 13.862 15.716 1.00 34.84 80 THR A C 1
ATOM 628 O O . THR A 1 80 ? 8.331 13.658 16.086 1.00 34.84 80 THR A O 1
ATOM 631 N N . SER A 1 81 ? 9.801 14.923 14.977 1.00 36.88 81 SER A N 1
ATOM 632 C CA . SER A 1 81 ? 8.805 15.711 14.246 1.00 36.88 81 SER A CA 1
ATOM 633 C C . SER A 1 81 ? 8.661 15.104 12.852 1.00 36.88 81 SER A C 1
ATOM 635 O O . SER A 1 81 ? 9.692 14.840 12.250 1.00 36.88 81 SER A O 1
ATOM 637 N N . ASN A 1 82 ? 7.437 14.859 12.361 1.00 51.06 82 ASN A N 1
ATOM 638 C CA . ASN A 1 82 ? 7.185 14.597 10.937 1.00 51.06 82 ASN A CA 1
ATOM 639 C C . ASN A 1 82 ? 5.709 14.843 10.557 1.00 51.06 82 ASN A C 1
ATOM 641 O O . ASN A 1 82 ? 4.815 14.653 11.380 1.00 51.06 82 ASN A O 1
ATOM 645 N N . ARG A 1 83 ? 5.485 15.265 9.307 1.00 48.97 83 ARG A N 1
ATOM 646 C CA . ARG A 1 83 ? 4.240 15.740 8.673 1.00 48.97 83 ARG A CA 1
ATOM 647 C C . ARG A 1 83 ? 3.332 14.629 8.127 1.00 48.97 83 ARG A C 1
ATOM 649 O O . ARG A 1 83 ? 2.276 14.918 7.585 1.00 48.97 83 ARG A O 1
ATOM 656 N N . GLY A 1 84 ? 3.763 13.371 8.165 1.00 57.84 84 GLY A N 1
ATOM 657 C CA . GLY A 1 84 ? 3.096 12.284 7.448 1.00 57.84 84 GLY A CA 1
ATOM 658 C C . GLY A 1 84 ? 2.546 11.200 8.360 1.00 57.84 84 GLY A C 1
ATOM 659 O O . GLY A 1 84 ? 3.313 10.495 9.011 1.00 57.84 84 GLY A O 1
ATOM 660 N N . GLU A 1 85 ? 1.228 11.002 8.346 1.00 71.19 85 GLU A N 1
ATOM 661 C CA . GLU A 1 85 ? 0.598 9.837 8.986 1.00 71.19 85 GLU A CA 1
ATOM 662 C C . GLU A 1 85 ? 0.517 8.629 8.044 1.00 71.19 85 GLU A C 1
ATOM 664 O O . GLU A 1 85 ? 0.353 7.499 8.500 1.00 71.19 85 GLU A O 1
ATOM 669 N N . TYR A 1 86 ? 0.676 8.842 6.734 1.00 80.62 86 TYR A N 1
ATOM 670 C CA . TYR A 1 86 ? 0.593 7.787 5.728 1.00 80.62 86 TYR A CA 1
ATOM 671 C C . TYR A 1 86 ? 1.775 7.822 4.776 1.00 80.62 86 TYR A C 1
ATOM 673 O O . TYR A 1 86 ? 2.143 8.858 4.222 1.00 80.62 86 TYR A O 1
ATOM 681 N N . LEU A 1 87 ? 2.327 6.639 4.562 1.00 86.31 87 LEU A N 1
ATOM 682 C CA . LEU A 1 87 ? 3.447 6.381 3.684 1.00 86.31 87 LEU A CA 1
ATOM 683 C C . LEU A 1 87 ? 2.957 5.599 2.475 1.00 86.31 87 LEU A C 1
ATOM 685 O O . LEU A 1 87 ? 2.069 4.747 2.578 1.00 86.31 87 LEU A O 1
ATOM 689 N N . MET A 1 88 ? 3.578 5.855 1.337 1.00 88.44 88 MET A N 1
ATOM 690 C CA . MET A 1 88 ? 3.362 5.109 0.113 1.00 88.44 88 MET A CA 1
ATOM 691 C C . MET A 1 88 ? 4.701 4.561 -0.372 1.00 88.44 88 MET A C 1
ATOM 693 O O . MET A 1 88 ? 5.712 5.264 -0.392 1.00 88.44 88 MET A O 1
ATOM 697 N N . ASN A 1 89 ? 4.695 3.281 -0.741 1.00 89.62 89 ASN A N 1
ATOM 698 C CA . ASN A 1 89 ? 5.851 2.628 -1.334 1.00 89.62 89 ASN A CA 1
ATOM 699 C C . ASN A 1 89 ? 5.763 2.727 -2.860 1.00 89.62 89 ASN A C 1
ATOM 701 O O . ASN A 1 89 ? 4.807 2.233 -3.468 1.00 89.62 89 ASN A O 1
ATOM 705 N N . ILE A 1 90 ? 6.765 3.353 -3.464 1.00 92.44 90 ILE A N 1
ATOM 706 C CA . ILE A 1 90 ? 6.919 3.472 -4.914 1.00 92.44 90 ILE A CA 1
ATOM 707 C C . ILE A 1 90 ? 8.316 2.998 -5.307 1.00 92.44 90 ILE A C 1
ATOM 709 O O . ILE A 1 90 ? 9.150 2.665 -4.470 1.00 92.44 90 ILE A O 1
ATOM 713 N N . SER A 1 91 ? 8.606 2.951 -6.596 1.00 94.38 91 SER A N 1
ATOM 714 C CA . SER A 1 91 ? 9.978 2.807 -7.069 1.00 94.38 91 SER A CA 1
ATOM 715 C C . SER A 1 91 ? 10.276 3.826 -8.151 1.00 94.38 91 SER A C 1
ATOM 717 O O . SER A 1 91 ? 9.396 4.136 -8.947 1.00 94.38 91 SER A O 1
ATOM 719 N N . ILE A 1 92 ? 11.500 4.340 -8.187 1.00 95.31 92 ILE A N 1
ATOM 720 C CA . ILE A 1 92 ? 11.963 5.314 -9.176 1.00 95.31 92 ILE A CA 1
ATOM 721 C C . ILE A 1 92 ? 13.127 4.706 -9.958 1.00 95.31 92 ILE A C 1
ATOM 723 O O . ILE A 1 92 ? 14.006 4.075 -9.383 1.00 95.31 92 ILE A O 1
ATOM 727 N N . GLY A 1 93 ? 13.137 4.886 -11.272 1.00 94.19 93 GLY A N 1
ATOM 728 C CA . GLY A 1 93 ? 14.260 4.527 -12.128 1.00 94.19 93 GLY A CA 1
ATOM 729 C C . GLY A 1 93 ? 14.178 3.170 -12.815 1.00 94.19 93 GLY A C 1
ATOM 730 O O . GLY A 1 93 ? 13.250 2.384 -12.616 1.00 94.19 93 GLY A O 1
ATOM 731 N N . THR A 1 94 ? 15.173 2.918 -13.668 1.00 93.00 94 THR A N 1
ATOM 732 C CA . THR A 1 94 ? 15.345 1.652 -14.395 1.00 93.00 94 THR A CA 1
ATOM 733 C C . THR A 1 94 ? 16.788 1.148 -14.246 1.00 93.00 94 THR A C 1
ATOM 735 O O . THR A 1 94 ? 17.676 1.697 -14.909 1.00 93.00 94 THR A O 1
ATOM 738 N N . PRO A 1 95 ? 17.043 0.099 -13.434 1.00 93.94 95 PRO A N 1
ATOM 739 C CA . PRO A 1 95 ? 16.055 -0.742 -12.745 1.00 93.94 95 PRO A CA 1
ATOM 740 C C . PRO A 1 95 ? 15.309 -0.007 -11.608 1.00 93.94 95 PRO A C 1
ATOM 742 O O . PRO A 1 95 ? 15.848 0.964 -11.077 1.00 93.94 95 PRO A O 1
ATOM 745 N N . PRO A 1 96 ? 14.097 -0.461 -11.220 1.00 92.56 96 PRO A N 1
ATOM 746 C CA . PRO A 1 96 ? 13.307 0.178 -10.167 1.00 92.56 96 PRO A CA 1
ATOM 747 C C . PRO A 1 96 ? 14.046 0.237 -8.826 1.00 92.56 96 PRO A C 1
ATOM 749 O O . PRO A 1 96 ? 14.439 -0.793 -8.278 1.00 92.56 96 PRO A O 1
ATOM 752 N N . PHE A 1 97 ? 14.200 1.442 -8.279 1.00 94.19 97 PHE A N 1
ATOM 753 C CA . PHE A 1 97 ? 14.784 1.691 -6.964 1.00 94.19 97 PHE A CA 1
ATOM 754 C C . PHE A 1 97 ? 13.680 2.024 -5.947 1.00 94.19 97 PHE A C 1
ATOM 756 O O . PHE A 1 97 ? 12.933 2.973 -6.183 1.00 94.19 97 PHE A O 1
ATOM 763 N N . PRO A 1 98 ? 13.529 1.274 -4.842 1.00 93.12 98 PRO A N 1
ATOM 764 C CA . PRO A 1 98 ? 12.414 1.446 -3.912 1.00 93.12 98 PRO A CA 1
ATOM 765 C C . PRO A 1 98 ? 12.523 2.750 -3.115 1.00 93.12 98 PRO A C 1
ATOM 767 O O . PRO A 1 98 ? 13.580 3.063 -2.577 1.00 93.12 98 PRO A O 1
ATOM 770 N N . ILE A 1 99 ? 11.407 3.467 -2.998 1.00 92.00 99 ILE A N 1
ATOM 771 C CA . ILE A 1 99 ? 11.266 4.720 -2.255 1.00 92.00 99 ILE A CA 1
ATOM 772 C C . ILE A 1 99 ? 10.047 4.605 -1.340 1.00 92.00 99 ILE A C 1
ATOM 774 O O . ILE A 1 99 ? 8.926 4.390 -1.805 1.00 92.00 99 ILE A O 1
ATOM 778 N N . LEU A 1 100 ? 10.265 4.799 -0.039 1.00 91.00 100 LEU A N 1
ATOM 779 C CA . LEU A 1 100 ? 9.200 4.945 0.948 1.00 91.00 100 LEU A CA 1
ATOM 780 C C . LEU A 1 100 ? 9.060 6.426 1.303 1.00 91.00 100 LEU A C 1
ATOM 782 O O . LEU A 1 100 ? 9.966 7.015 1.888 1.00 91.00 100 LEU A O 1
ATOM 786 N N . ALA A 1 101 ? 7.937 7.031 0.934 1.00 90.00 101 ALA A N 1
ATOM 787 C CA . ALA A 1 101 ? 7.739 8.473 1.044 1.00 90.00 101 ALA A CA 1
ATOM 788 C C . ALA A 1 101 ? 6.349 8.818 1.591 1.00 90.00 101 ALA A C 1
ATOM 790 O O . ALA A 1 101 ? 5.423 8.006 1.539 1.00 90.00 101 ALA A O 1
ATOM 791 N N . ILE A 1 102 ? 6.208 10.029 2.129 1.00 87.12 102 ILE A N 1
ATOM 792 C CA . ILE A 1 102 ? 4.950 10.532 2.697 1.00 87.12 102 ILE A CA 1
ATOM 793 C C . ILE A 1 102 ? 3.946 10.794 1.570 1.00 87.12 102 ILE A C 1
ATOM 795 O O . ILE A 1 102 ? 4.286 11.435 0.580 1.00 87.12 102 ILE A O 1
ATOM 799 N N . ALA A 1 103 ? 2.708 10.325 1.721 1.00 88.75 103 ALA A N 1
ATOM 800 C CA . ALA A 1 103 ? 1.617 10.613 0.792 1.00 88.75 103 ALA A CA 1
ATOM 801 C C . ALA A 1 103 ? 0.881 11.897 1.214 1.00 88.75 103 ALA A C 1
ATOM 803 O O . ALA A 1 103 ? 0.194 11.911 2.239 1.00 88.75 103 ALA A O 1
ATOM 804 N N . ASP A 1 104 ? 1.012 12.968 0.430 1.00 85.31 104 ASP A N 1
ATOM 805 C CA . ASP A 1 104 ? 0.641 14.321 0.866 1.00 85.31 104 ASP A CA 1
ATOM 806 C C . ASP A 1 104 ? -0.305 15.027 -0.120 1.00 85.31 104 ASP A C 1
ATOM 808 O O . ASP A 1 104 ? 0.095 15.390 -1.223 1.00 85.31 104 ASP A O 1
ATOM 812 N N . THR A 1 105 ? -1.569 15.254 0.261 1.00 84.94 105 THR A N 1
ATOM 813 C CA . THR A 1 105 ? -2.528 16.031 -0.553 1.00 84.94 105 THR A CA 1
ATOM 814 C C . THR A 1 105 ? -2.314 17.545 -0.481 1.00 84.94 105 THR A C 1
ATOM 816 O O . THR A 1 105 ? -2.998 18.278 -1.196 1.00 84.94 105 THR A O 1
ATOM 819 N N . GLY A 1 106 ? -1.400 18.017 0.371 1.00 81.31 106 GLY A N 1
ATOM 820 C CA . GLY A 1 106 ? -1.026 19.420 0.532 1.00 81.31 106 GLY A CA 1
ATOM 821 C C . GLY A 1 106 ? 0.184 19.861 -0.299 1.00 81.31 106 GLY A C 1
ATOM 822 O O . GLY A 1 106 ? 0.603 21.012 -0.176 1.00 81.31 106 GLY A O 1
ATOM 823 N N . SER A 1 107 ? 0.754 18.987 -1.134 1.00 85.81 107 SER A N 1
ATOM 824 C CA . SER A 1 107 ? 1.887 19.310 -2.011 1.00 85.81 107 SER A CA 1
ATOM 825 C C . SER A 1 107 ? 1.811 18.596 -3.362 1.00 85.81 107 SER A C 1
ATOM 827 O O . SER A 1 107 ? 1.099 17.602 -3.526 1.00 85.81 107 SER A O 1
ATOM 829 N N . ASP A 1 108 ? 2.536 19.124 -4.353 1.00 90.38 108 ASP A N 1
ATOM 830 C CA . ASP A 1 108 ? 2.467 18.642 -5.736 1.00 90.38 108 ASP A CA 1
ATOM 831 C C . ASP A 1 108 ? 3.669 17.771 -6.129 1.00 90.38 108 ASP A C 1
ATOM 833 O O . ASP A 1 108 ? 3.488 16.649 -6.580 1.00 90.38 108 ASP A O 1
ATOM 837 N N . LEU A 1 109 ? 4.910 18.218 -5.943 1.00 93.81 109 LEU A N 1
ATOM 838 C CA . LEU A 1 109 ? 6.068 17.498 -6.487 1.00 93.81 109 LEU A CA 1
ATOM 839 C C . LEU A 1 109 ? 6.320 16.146 -5.787 1.00 93.81 109 LEU A C 1
ATOM 841 O O . LEU A 1 109 ? 6.437 16.077 -4.564 1.00 93.81 109 LEU A O 1
ATOM 845 N N . ILE A 1 110 ? 6.493 15.076 -6.571 1.00 95.56 110 ILE A N 1
ATOM 846 C CA . ILE A 1 110 ? 7.101 13.822 -6.095 1.00 95.56 110 ILE A CA 1
ATOM 847 C C . ILE A 1 110 ? 8.610 14.044 -6.007 1.00 95.56 110 ILE A C 1
ATOM 849 O O . ILE A 1 110 ? 9.229 14.319 -7.032 1.00 95.56 110 ILE A O 1
ATOM 853 N N . TRP A 1 111 ? 9.228 13.901 -4.838 1.00 96.00 111 TRP A N 1
ATOM 854 C CA . TRP A 1 111 ? 10.677 14.069 -4.701 1.00 96.00 111 TRP A CA 1
ATOM 855 C C . TRP A 1 111 ? 11.306 13.073 -3.728 1.00 96.00 111 TRP A C 1
ATOM 857 O O . TRP A 1 111 ? 10.646 12.550 -2.829 1.00 96.00 111 TRP A O 1
ATOM 867 N N . THR A 1 112 ? 12.603 12.820 -3.915 1.00 96.50 112 THR A N 1
ATOM 868 C CA . THR A 1 112 ? 13.414 11.962 -3.041 1.00 96.50 112 THR A CA 1
ATOM 869 C C . THR A 1 112 ? 14.837 12.495 -2.875 1.00 96.50 112 THR A C 1
ATOM 871 O O . THR A 1 112 ? 15.303 13.278 -3.706 1.00 96.50 112 THR A O 1
ATOM 874 N N . GLN A 1 113 ? 15.541 12.084 -1.813 1.00 95.88 113 GLN A N 1
ATOM 875 C CA . GLN A 1 113 ? 16.946 12.443 -1.618 1.00 95.88 113 GLN A CA 1
ATOM 876 C C . GLN A 1 113 ? 17.858 11.706 -2.607 1.00 95.88 113 GLN A C 1
ATOM 878 O O . GLN A 1 113 ? 17.873 10.473 -2.687 1.00 95.88 113 GLN A O 1
ATOM 883 N N . CYS A 1 114 ? 18.666 12.478 -3.326 1.00 97.00 114 CYS A N 1
ATOM 884 C CA . CYS A 1 114 ? 19.530 11.996 -4.387 1.00 97.00 114 CYS A CA 1
ATOM 885 C C . CYS A 1 114 ? 21.018 12.076 -4.046 1.00 97.00 114 CYS A C 1
ATOM 887 O O . CYS A 1 114 ? 21.482 13.007 -3.390 1.00 97.00 114 CYS A O 1
ATOM 889 N N . SER A 1 115 ? 21.793 11.141 -4.594 1.00 94.50 115 SER A N 1
ATOM 890 C CA . SER A 1 115 ? 23.253 11.214 -4.629 1.00 94.50 115 SER A CA 1
ATOM 891 C C . SER A 1 115 ? 23.739 12.065 -5.819 1.00 94.50 115 SER A C 1
ATOM 893 O O . SER A 1 115 ? 23.243 11.887 -6.934 1.00 94.50 115 SER A O 1
ATOM 895 N N . PRO A 1 116 ? 24.723 12.968 -5.640 1.00 94.25 116 PRO A N 1
ATOM 896 C CA . PRO A 1 116 ? 25.341 13.339 -4.368 1.00 94.25 116 PRO A CA 1
ATOM 897 C C . PRO A 1 116 ? 24.406 14.229 -3.545 1.00 94.25 116 PRO A C 1
ATOM 899 O O . PRO A 1 116 ? 23.820 15.159 -4.093 1.00 94.25 116 PRO A O 1
ATOM 902 N N . CYS A 1 117 ? 24.317 14.006 -2.236 1.00 92.81 117 CYS A N 1
ATOM 903 C CA . CYS A 1 117 ? 23.663 14.973 -1.362 1.00 92.81 117 CYS A CA 1
ATOM 904 C C . CYS A 1 117 ? 24.691 15.905 -0.713 1.00 92.81 117 CYS A C 1
ATOM 906 O O . CYS A 1 117 ? 25.725 15.439 -0.236 1.00 92.81 117 CYS A O 1
ATOM 908 N N . LYS A 1 118 ? 24.402 17.211 -0.707 1.00 90.56 118 LYS A N 1
ATOM 909 C CA . LYS A 1 118 ? 25.228 18.232 -0.057 1.00 90.56 118 LYS A CA 1
ATOM 910 C C . LYS A 1 118 ? 24.841 18.438 1.406 1.00 90.56 118 LYS A C 1
ATOM 912 O O . LYS A 1 118 ? 25.707 18.353 2.266 1.00 90.56 118 LYS A O 1
ATOM 917 N N . ASP A 1 119 ? 23.561 18.706 1.661 1.00 90.94 119 ASP A N 1
ATOM 918 C CA . ASP A 1 119 ? 23.020 18.972 2.998 1.00 90.94 119 ASP A CA 1
ATOM 919 C C . ASP A 1 119 ? 21.650 18.298 3.140 1.00 90.94 119 ASP A C 1
ATOM 921 O O . ASP A 1 119 ? 20.618 18.869 2.796 1.00 90.94 119 ASP A O 1
ATOM 925 N N . CYS A 1 120 ? 21.652 17.027 3.541 1.00 92.56 120 CYS A N 1
ATOM 926 C CA . CYS A 1 120 ? 20.453 16.198 3.665 1.00 92.56 120 CYS A CA 1
ATOM 927 C C . CYS A 1 120 ? 20.203 15.808 5.112 1.00 92.56 120 CYS A C 1
ATOM 929 O O . CYS A 1 120 ? 21.140 15.552 5.873 1.00 92.56 120 CYS A O 1
ATOM 931 N N . PHE A 1 121 ? 18.933 15.595 5.445 1.00 89.00 121 PHE A N 1
ATOM 932 C CA . PHE A 1 121 ? 18.586 14.834 6.628 1.00 89.00 121 PHE A CA 1
ATOM 933 C C . PHE A 1 121 ? 19.142 13.412 6.509 1.00 89.00 121 PHE A C 1
ATOM 935 O O . PHE A 1 121 ? 19.260 12.822 5.426 1.00 89.00 121 PHE A O 1
ATOM 942 N N . LYS A 1 122 ? 19.513 12.855 7.659 1.00 88.81 122 LYS A N 1
ATOM 943 C CA . LYS A 1 122 ? 20.052 11.504 7.731 1.00 88.81 122 LYS A CA 1
ATOM 944 C C . LYS A 1 122 ? 18.970 10.518 7.307 1.00 88.81 122 LYS A C 1
ATOM 946 O O . LYS A 1 122 ? 17.966 10.410 7.991 1.00 88.81 122 LYS A O 1
ATOM 951 N N . GLN A 1 123 ? 19.218 9.767 6.242 1.00 88.50 123 GLN A N 1
ATOM 952 C CA . GLN A 1 123 ? 18.331 8.718 5.746 1.00 88.50 123 GLN A CA 1
ATOM 953 C C . GLN A 1 123 ? 19.009 7.353 5.901 1.00 88.50 123 GLN A C 1
ATOM 955 O O . GLN A 1 123 ? 20.172 7.186 5.531 1.00 88.50 123 GLN A O 1
ATOM 960 N N . LYS A 1 124 ? 18.296 6.373 6.464 1.00 89.25 124 LYS A N 1
ATOM 961 C CA . LYS A 1 124 ? 18.778 4.991 6.633 1.00 89.25 124 LYS A CA 1
ATOM 962 C C . LYS A 1 124 ? 18.710 4.186 5.341 1.00 89.25 124 LYS A C 1
ATOM 964 O O . LYS A 1 124 ? 19.605 3.386 5.073 1.00 89.25 124 LYS A O 1
ATOM 969 N N . ALA A 1 125 ? 17.651 4.374 4.556 1.00 89.12 125 ALA A N 1
ATOM 970 C CA . ALA A 1 125 ? 17.560 3.792 3.224 1.00 89.12 125 ALA A CA 1
ATOM 971 C C . ALA A 1 125 ? 18.632 4.410 2.303 1.00 89.12 125 ALA A C 1
ATOM 973 O O . ALA A 1 125 ? 18.940 5.596 2.450 1.00 89.12 125 ALA A O 1
ATOM 974 N N . PRO A 1 126 ? 19.195 3.666 1.334 1.00 93.44 126 PRO A N 1
ATOM 975 C CA . PRO A 1 126 ? 20.155 4.240 0.396 1.00 93.44 126 PRO A CA 1
ATOM 976 C C . PRO A 1 126 ? 19.559 5.439 -0.359 1.00 93.44 126 PRO A C 1
ATOM 978 O O . PRO A 1 126 ? 18.364 5.458 -0.650 1.00 93.44 126 PRO A O 1
ATOM 981 N N . LEU A 1 127 ? 20.387 6.436 -0.683 1.00 95.75 127 LEU A N 1
ATOM 982 C CA . LEU A 1 127 ? 19.965 7.560 -1.524 1.00 95.75 127 LEU A CA 1
ATOM 983 C C . LEU A 1 127 ? 19.749 7.085 -2.964 1.00 95.75 127 LEU A C 1
ATOM 985 O O . LEU A 1 127 ? 20.486 6.219 -3.449 1.00 95.75 127 LEU A O 1
ATOM 989 N N . PHE A 1 128 ? 18.783 7.680 -3.662 1.00 97.12 128 PHE A N 1
ATOM 990 C CA . PHE A 1 128 ? 18.604 7.412 -5.085 1.00 97.12 128 PHE A CA 1
ATOM 991 C C . PHE A 1 128 ? 19.821 7.940 -5.853 1.00 97.12 128 PHE A C 1
ATOM 993 O O . PHE A 1 128 ? 20.201 9.098 -5.698 1.00 97.12 128 PHE A O 1
ATOM 1000 N N . ASP A 1 129 ? 20.462 7.101 -6.667 1.00 97.12 129 ASP A N 1
ATOM 1001 C CA . ASP A 1 129 ? 21.562 7.525 -7.537 1.00 97.12 129 ASP A CA 1
ATOM 1002 C C . ASP A 1 129 ? 21.043 7.683 -8.971 1.00 97.12 129 ASP A C 1
ATOM 1004 O O . ASP A 1 129 ? 20.832 6.673 -9.655 1.00 97.12 129 ASP A O 1
ATOM 1008 N N . PRO A 1 130 ? 20.883 8.926 -9.461 1.00 95.62 130 PRO A N 1
ATOM 1009 C CA . PRO A 1 130 ? 20.404 9.184 -10.812 1.00 95.62 130 PRO A CA 1
ATOM 1010 C C . PRO A 1 130 ? 21.229 8.498 -11.900 1.00 95.62 130 PRO A C 1
ATOM 1012 O O . PRO A 1 130 ? 20.691 8.126 -12.939 1.00 95.62 130 PRO A O 1
ATOM 1015 N N . LYS A 1 131 ? 22.533 8.287 -11.673 1.00 96.12 131 LYS A N 1
ATOM 1016 C CA . LYS A 1 131 ? 23.429 7.662 -12.658 1.00 96.12 131 LYS A CA 1
ATOM 1017 C C . LYS A 1 131 ? 23.163 6.171 -12.838 1.00 96.12 131 LYS A C 1
ATOM 1019 O O . LYS A 1 131 ? 23.584 5.595 -13.838 1.00 96.12 131 LYS A O 1
ATOM 1024 N N . ARG A 1 132 ? 22.496 5.534 -11.873 1.00 95.44 132 ARG A N 1
ATOM 1025 C CA . ARG A 1 132 ? 22.157 4.105 -11.918 1.00 95.44 132 ARG A CA 1
ATOM 1026 C C . ARG A 1 132 ? 20.835 3.830 -12.624 1.00 95.44 132 ARG A C 1
ATOM 1028 O O . ARG A 1 132 ? 20.546 2.670 -12.906 1.00 95.44 132 ARG A O 1
ATOM 1035 N N . SER A 1 133 ? 20.054 4.868 -12.915 1.00 96.81 133 SER A N 1
ATOM 1036 C CA . SER A 1 133 ? 18.809 4.753 -13.662 1.00 96.81 133 SER A CA 1
ATOM 1037 C C . SER A 1 133 ? 19.040 5.072 -15.137 1.00 96.81 133 SER A C 1
ATOM 1039 O O . SER A 1 133 ? 19.384 6.189 -15.511 1.00 96.81 133 SER A O 1
ATOM 1041 N N . SER A 1 134 ? 18.793 4.087 -15.997 1.00 95.88 134 SER A N 1
ATOM 1042 C CA . SER A 1 134 ? 18.868 4.246 -17.457 1.00 95.88 134 SER A CA 1
ATOM 1043 C C . SER A 1 134 ? 17.751 5.122 -18.042 1.00 95.88 134 SER A C 1
ATOM 1045 O O . SER A 1 134 ? 17.852 5.556 -19.189 1.00 95.88 134 SER A O 1
ATOM 1047 N N . THR A 1 135 ? 16.691 5.395 -17.274 1.00 94.38 135 THR A N 1
ATOM 1048 C CA . THR A 1 135 ? 15.563 6.241 -17.695 1.00 94.38 135 THR A CA 1
ATOM 1049 C C . THR A 1 135 ? 15.582 7.641 -17.086 1.00 94.38 135 THR A C 1
ATOM 1051 O O . THR A 1 135 ? 14.760 8.465 -17.485 1.00 94.38 135 THR A O 1
ATOM 1054 N N . TYR A 1 136 ? 16.531 7.935 -16.192 1.00 97.31 136 TYR A N 1
ATOM 1055 C CA . TYR A 1 136 ? 16.675 9.255 -15.589 1.00 97.31 136 TYR A CA 1
ATOM 1056 C C . TYR A 1 136 ? 17.141 10.282 -16.616 1.00 97.31 136 TYR A C 1
ATOM 1058 O O . TYR A 1 136 ? 18.158 10.099 -17.292 1.00 97.31 136 TYR A O 1
ATOM 1066 N N . LYS A 1 137 ? 16.434 11.409 -16.701 1.00 95.56 137 LYS A N 1
ATOM 1067 C CA . LYS A 1 137 ? 16.840 12.554 -17.518 1.00 95.56 137 LYS A CA 1
ATOM 1068 C C . LYS A 1 137 ? 16.610 13.846 -16.756 1.00 95.56 137 LYS A C 1
ATOM 1070 O O . LYS A 1 137 ? 15.518 14.095 -16.257 1.00 95.56 137 LYS A O 1
ATOM 1075 N N . LYS A 1 138 ? 17.634 14.697 -16.711 1.00 94.50 138 LYS A N 1
ATOM 1076 C CA . LYS A 1 138 ? 17.484 16.061 -16.196 1.00 94.50 138 LYS A CA 1
ATOM 1077 C C . LYS A 1 138 ? 16.590 16.872 -17.124 1.00 94.50 138 LYS A C 1
ATOM 1079 O O . LYS A 1 138 ? 16.647 16.714 -18.344 1.00 94.50 138 LYS A O 1
ATOM 1084 N N . VAL A 1 139 ? 15.780 17.739 -16.537 1.00 94.25 139 VAL A N 1
ATOM 1085 C CA . VAL A 1 139 ? 14.865 18.609 -17.270 1.00 94.25 139 VAL A CA 1
ATOM 1086 C C . VAL A 1 139 ? 15.583 19.912 -17.632 1.00 94.25 139 VAL A C 1
ATOM 1088 O O . VAL A 1 139 ? 16.186 20.553 -16.772 1.00 94.25 139 VAL A O 1
ATOM 1091 N N . SER A 1 140 ? 15.532 20.295 -18.913 1.00 92.38 140 SER A N 1
ATOM 1092 C CA . SER A 1 140 ? 16.082 21.569 -19.405 1.00 92.38 140 SER A CA 1
ATOM 1093 C C . SER A 1 140 ? 15.232 22.747 -18.936 1.00 92.38 140 SER A C 1
ATOM 1095 O O . SER A 1 140 ? 14.011 22.633 -18.791 1.00 92.38 140 SER A O 1
ATOM 1097 N N . CYS A 1 141 ? 15.873 23.896 -18.759 1.00 90.12 141 CYS A N 1
ATOM 1098 C CA . CYS A 1 141 ? 15.222 25.140 -18.367 1.00 90.12 141 CYS A CA 1
ATOM 1099 C C . CYS A 1 141 ? 14.174 25.632 -19.365 1.00 90.12 141 CYS A C 1
ATOM 1101 O O . CYS A 1 141 ? 13.174 26.216 -18.973 1.00 90.12 141 CYS A O 1
ATOM 1103 N N . SER A 1 142 ? 14.375 25.352 -20.651 1.00 88.44 142 SER A N 1
ATOM 1104 C CA . SER A 1 142 ? 13.440 25.739 -21.714 1.00 88.44 142 SER A CA 1
ATOM 1105 C C . SER A 1 142 ? 12.190 24.852 -21.796 1.00 88.44 142 SER A C 1
ATOM 1107 O O . SER A 1 142 ? 11.246 25.163 -22.524 1.00 88.44 142 SER A O 1
ATOM 1109 N N . SER A 1 143 ? 12.181 23.724 -21.084 1.00 89.69 143 SER A N 1
ATOM 1110 C CA . SER A 1 143 ? 11.134 22.716 -21.213 1.00 89.69 143 SER A CA 1
ATOM 1111 C C . SER A 1 143 ? 9.834 23.116 -20.508 1.00 89.69 143 SER A C 1
ATOM 1113 O O . SER A 1 143 ? 9.829 23.749 -19.450 1.00 89.69 143 SER A O 1
ATOM 1115 N N . SER A 1 144 ? 8.705 22.647 -21.044 1.00 88.56 144 SER A N 1
ATOM 1116 C CA . SER A 1 144 ? 7.391 22.804 -20.408 1.00 88.56 144 SER A CA 1
ATOM 1117 C C . SER A 1 144 ? 7.324 22.188 -19.006 1.00 88.56 144 SER A C 1
ATOM 1119 O O . SER A 1 144 ? 6.601 22.686 -18.148 1.00 88.56 144 SER A O 1
ATOM 1121 N N . GLN A 1 145 ? 8.091 21.123 -18.757 1.00 88.94 145 GLN A N 1
ATOM 1122 C CA . GLN A 1 145 ? 8.164 20.450 -17.465 1.00 88.94 145 GLN A CA 1
ATOM 1123 C C . GLN A 1 145 ? 8.790 21.364 -16.407 1.00 88.94 145 GLN A C 1
ATOM 1125 O O . GLN A 1 145 ? 8.296 21.397 -15.285 1.00 88.94 145 GLN A O 1
ATOM 1130 N N . CYS A 1 146 ? 9.813 22.150 -16.760 1.00 90.31 146 CYS A N 1
ATOM 1131 C CA . CYS A 1 146 ? 10.390 23.136 -15.846 1.00 90.31 146 CYS A CA 1
ATOM 1132 C C . CYS A 1 146 ? 9.380 24.240 -15.512 1.00 90.31 146 CYS A C 1
ATOM 1134 O O . CYS A 1 146 ? 9.095 24.487 -14.344 1.00 90.31 146 CYS A O 1
ATOM 1136 N N . HIS A 1 147 ? 8.752 24.821 -16.540 1.00 87.50 147 HIS A N 1
ATOM 1137 C CA . HIS A 1 147 ? 7.745 25.871 -16.361 1.00 87.50 147 HIS A CA 1
ATOM 1138 C C . HIS A 1 147 ? 6.517 25.406 -15.559 1.00 87.50 147 HIS A C 1
ATOM 1140 O O . HIS A 1 147 ? 5.854 26.227 -14.934 1.00 87.50 147 HIS A O 1
ATOM 1146 N N . SER A 1 148 ? 6.225 24.098 -15.536 1.00 86.19 148 SER A N 1
ATOM 1147 C CA . SER A 1 148 ? 5.104 23.542 -14.767 1.00 86.19 148 SER A CA 1
ATOM 1148 C C . SER A 1 148 ? 5.251 23.685 -13.248 1.00 86.19 148 SER A C 1
ATOM 1150 O O . SER A 1 148 ? 4.239 23.648 -12.554 1.00 86.19 148 SER A O 1
ATOM 1152 N N . LEU A 1 149 ? 6.474 23.873 -12.738 1.00 84.00 149 LEU A N 1
ATOM 1153 C CA . LEU A 1 149 ? 6.753 24.133 -11.321 1.00 84.00 149 LEU A CA 1
ATOM 1154 C C . LEU A 1 149 ? 6.589 25.619 -10.941 1.00 84.00 149 LEU A C 1
ATOM 1156 O O . LEU A 1 149 ? 6.752 25.963 -9.767 1.00 84.00 149 LEU A O 1
ATOM 1160 N N . GLU A 1 150 ? 6.266 26.485 -11.908 1.00 82.38 150 GLU A N 1
ATOM 1161 C CA . GLU A 1 150 ? 6.012 27.918 -11.720 1.00 82.38 150 GLU A CA 1
ATOM 1162 C C . GLU A 1 150 ? 7.095 28.574 -10.833 1.00 82.38 150 GLU A C 1
ATOM 1164 O O . GLU A 1 150 ? 8.292 28.415 -11.091 1.00 82.38 150 GLU A O 1
ATOM 1169 N N . GLU A 1 151 ? 6.689 29.270 -9.766 1.00 78.00 151 GLU A N 1
ATOM 1170 C CA . GLU A 1 151 ? 7.554 30.022 -8.845 1.00 78.00 151 GLU A CA 1
ATOM 1171 C C . GLU A 1 151 ? 8.548 29.153 -8.055 1.00 78.00 151 GLU A C 1
ATOM 1173 O O . GLU A 1 151 ? 9.494 29.675 -7.469 1.00 78.00 151 GLU A O 1
ATOM 1178 N N . THR A 1 152 ? 8.360 27.830 -8.026 1.00 83.81 152 THR A N 1
ATOM 1179 C CA . THR A 1 152 ? 9.266 26.913 -7.311 1.00 83.81 152 THR A CA 1
ATOM 1180 C C . THR A 1 152 ? 10.446 26.450 -8.162 1.00 83.81 152 THR A C 1
ATOM 1182 O O . THR A 1 152 ? 11.386 25.854 -7.630 1.00 83.81 152 THR A O 1
ATOM 1185 N N . SER A 1 153 ? 10.421 26.730 -9.470 1.00 88.81 153 SER A N 1
ATOM 1186 C CA . SER A 1 153 ? 11.521 26.442 -10.390 1.00 88.81 153 SER A CA 1
ATOM 1187 C C . SER A 1 153 ? 12.499 27.610 -10.504 1.00 88.81 153 SER A C 1
ATOM 1189 O O . SER A 1 153 ? 12.147 28.779 -10.380 1.00 88.81 153 SER A O 1
ATOM 1191 N N . SER A 1 154 ? 13.762 27.289 -10.754 1.00 89.44 154 SER A N 1
ATOM 1192 C CA . SER A 1 154 ? 14.828 28.254 -10.989 1.00 89.44 154 SER A CA 1
ATOM 1193 C C . SER A 1 154 ? 15.786 27.724 -12.047 1.00 89.44 154 SER A C 1
ATOM 1195 O O . SER A 1 154 ? 16.057 26.525 -12.128 1.00 89.44 154 SER A O 1
ATOM 1197 N N . CYS A 1 155 ? 16.311 28.641 -12.853 1.00 87.31 155 CYS A N 1
ATOM 1198 C CA . CYS A 1 155 ? 17.207 28.339 -13.958 1.00 87.31 155 CYS A CA 1
ATOM 1199 C C . CYS A 1 155 ? 18.504 29.128 -13.802 1.00 87.31 155 CYS A C 1
ATOM 1201 O O . CYS A 1 155 ? 18.567 30.291 -14.205 1.00 87.31 155 CYS A O 1
ATOM 1203 N N . PRO A 1 156 ? 19.528 28.534 -13.161 1.00 78.12 156 PRO A N 1
ATOM 1204 C CA . PRO A 1 156 ? 20.790 29.212 -12.912 1.00 78.12 156 PRO A CA 1
ATOM 1205 C C . PRO A 1 156 ? 21.486 29.617 -14.217 1.00 78.12 156 PRO A C 1
ATOM 1207 O O . PRO A 1 156 ? 21.657 28.803 -15.126 1.00 78.12 156 PRO A O 1
ATOM 1210 N N . THR A 1 157 ? 21.956 30.862 -14.291 1.00 73.62 157 THR A N 1
ATOM 1211 C CA . THR A 1 157 ? 22.678 31.388 -15.457 1.00 73.62 157 THR A CA 1
ATOM 1212 C C . THR A 1 157 ? 23.890 30.514 -15.795 1.00 73.62 157 THR A C 1
ATOM 1214 O O . THR A 1 157 ? 24.731 30.242 -14.938 1.00 73.62 157 THR A O 1
ATOM 1217 N N . GLY A 1 158 ? 23.989 30.070 -17.051 1.00 70.62 158 GLY A N 1
ATOM 1218 C CA . GLY A 1 158 ? 25.090 29.225 -17.529 1.00 70.62 158 GLY A CA 1
ATOM 1219 C C . GLY A 1 158 ? 24.906 27.715 -17.316 1.00 70.62 158 GLY A C 1
ATOM 1220 O O . GLY A 1 158 ? 25.818 26.956 -17.640 1.00 70.62 158 GLY A O 1
ATOM 1221 N N . LYS A 1 159 ? 23.752 27.254 -16.810 1.00 79.38 159 LYS A N 1
ATOM 1222 C CA . LYS A 1 159 ? 23.383 25.828 -16.756 1.00 79.38 159 LYS A CA 1
ATOM 1223 C C . LYS A 1 159 ? 21.999 25.611 -17.362 1.00 79.38 159 LYS A C 1
ATOM 1225 O O . LYS A 1 159 ? 21.033 26.213 -16.918 1.00 79.38 159 LYS A O 1
ATOM 1230 N N . ASP A 1 160 ? 21.883 24.687 -18.313 1.00 85.69 160 ASP A N 1
ATOM 1231 C CA . ASP A 1 160 ? 20.590 24.290 -18.896 1.00 85.69 160 ASP A CA 1
ATOM 1232 C C . ASP A 1 160 ? 19.891 23.190 -18.072 1.00 85.69 160 ASP A C 1
ATOM 1234 O O . ASP A 1 160 ? 19.373 22.210 -18.594 1.00 85.69 160 ASP A O 1
ATOM 1238 N N . THR A 1 161 ? 19.947 23.279 -16.745 1.00 89.38 161 THR A N 1
ATOM 1239 C CA . THR A 1 161 ? 19.290 22.319 -15.848 1.00 89.38 161 THR A CA 1
ATOM 1240 C C . THR A 1 161 ? 18.317 23.072 -14.967 1.00 89.38 161 THR A C 1
ATOM 1242 O O . THR A 1 161 ? 18.717 23.990 -14.255 1.00 89.38 161 THR A O 1
ATOM 1245 N N . CYS A 1 162 ? 17.053 22.665 -15.022 1.00 94.31 162 CYS A N 1
ATOM 1246 C CA . CYS A 1 162 ? 16.004 23.199 -14.176 1.00 94.31 162 CYS A CA 1
ATOM 1247 C C . CYS A 1 162 ? 16.212 22.721 -12.738 1.00 94.31 162 CYS A C 1
ATOM 1249 O O . CYS A 1 162 ? 16.261 21.517 -12.480 1.00 94.31 162 CYS A O 1
ATOM 1251 N N . SER A 1 163 ? 16.323 23.657 -11.805 1.00 94.25 163 SER A N 1
ATOM 1252 C CA . SER A 1 163 ? 16.395 23.372 -10.375 1.00 94.25 163 SER A CA 1
ATOM 1253 C C . SER A 1 163 ? 15.088 23.767 -9.701 1.00 94.25 163 SER A C 1
ATOM 1255 O O . SER A 1 163 ? 14.406 24.680 -10.158 1.00 94.25 163 SER A O 1
ATOM 1257 N N . TYR A 1 164 ? 14.740 23.111 -8.601 1.00 94.25 164 TYR A N 1
ATOM 1258 C CA . TYR A 1 164 ? 13.583 23.475 -7.787 1.00 94.25 164 TYR A CA 1
ATOM 1259 C C . TYR A 1 164 ? 13.998 23.806 -6.355 1.00 94.25 164 TYR A C 1
ATOM 1261 O O . TYR A 1 164 ? 15.009 23.311 -5.852 1.00 94.25 164 TYR A O 1
ATOM 1269 N N . SER A 1 165 ? 13.199 24.642 -5.700 1.00 93.06 165 SER A N 1
ATOM 1270 C CA . SER A 1 165 ? 13.296 24.941 -4.275 1.00 93.06 165 SER A CA 1
ATOM 1271 C C . SER A 1 165 ? 11.891 25.025 -3.701 1.00 93.06 165 SER A C 1
ATOM 1273 O O . SER A 1 165 ? 11.115 25.899 -4.079 1.00 93.06 165 SER A O 1
ATOM 1275 N N . MET A 1 166 ? 11.567 24.131 -2.772 1.00 87.00 166 MET A N 1
ATOM 1276 C CA . MET A 1 166 ? 10.261 24.088 -2.121 1.00 87.00 166 MET A CA 1
ATOM 1277 C C . MET A 1 166 ? 10.408 24.162 -0.610 1.00 87.00 166 MET A C 1
ATOM 1279 O O . MET A 1 166 ? 11.284 23.523 -0.025 1.00 87.00 166 MET A O 1
ATOM 1283 N N . SER A 1 167 ? 9.495 24.909 0.003 1.00 84.31 167 SER A N 1
ATOM 1284 C CA . SER A 1 167 ? 9.363 25.031 1.449 1.00 84.31 167 SER A CA 1
ATOM 1285 C C . SER A 1 167 ? 7.977 24.583 1.874 1.00 84.31 167 SER A C 1
ATOM 1287 O O . SER A 1 167 ? 6.979 24.816 1.193 1.00 84.31 167 SER A O 1
ATOM 1289 N N . TYR A 1 168 ? 7.925 23.959 3.035 1.00 78.94 168 TYR A N 1
ATOM 1290 C CA . TYR A 1 168 ? 6.733 23.390 3.619 1.00 78.94 168 TYR A CA 1
ATOM 1291 C C . TYR A 1 168 ? 6.243 24.253 4.785 1.00 78.94 168 TYR A C 1
ATOM 1293 O O . TYR A 1 168 ? 6.995 25.001 5.404 1.00 78.94 168 TYR A O 1
ATOM 1301 N N . GLY A 1 169 ? 4.954 24.157 5.114 1.00 67.62 169 GLY A N 1
ATOM 1302 C CA . GLY A 1 169 ? 4.326 24.949 6.182 1.00 67.62 169 GLY A CA 1
ATOM 1303 C C . GLY A 1 169 ? 4.832 24.690 7.613 1.00 67.62 169 GLY A C 1
ATOM 1304 O O . GLY A 1 169 ? 4.370 25.359 8.529 1.00 67.62 169 GLY A O 1
ATOM 1305 N N . ASP A 1 170 ? 5.724 23.724 7.825 1.00 67.44 170 ASP A N 1
ATOM 1306 C CA . ASP A 1 170 ? 6.485 23.476 9.065 1.00 67.44 170 ASP A CA 1
ATOM 1307 C C . ASP A 1 170 ? 7.925 24.032 9.001 1.00 67.44 170 ASP A C 1
ATOM 1309 O O . ASP A 1 170 ? 8.699 23.828 9.931 1.00 67.44 170 ASP A O 1
ATOM 1313 N N . LYS A 1 171 ? 8.269 24.736 7.912 1.00 74.06 171 LYS A N 1
ATOM 1314 C CA . LYS A 1 171 ? 9.602 25.246 7.550 1.00 74.06 171 LYS A CA 1
ATOM 1315 C C . LYS A 1 171 ? 10.607 24.188 7.076 1.00 74.06 171 LYS A C 1
ATOM 1317 O O . LYS A 1 171 ? 11.764 24.534 6.838 1.00 74.06 171 LYS A O 1
ATOM 1322 N N . SER A 1 172 ? 10.190 22.937 6.889 1.00 80.88 172 SER A N 1
ATOM 1323 C CA . SER A 1 172 ? 10.998 21.949 6.171 1.00 80.88 172 SER A CA 1
ATOM 1324 C C . SER A 1 172 ? 11.179 22.384 4.717 1.00 80.88 172 SER A C 1
ATOM 1326 O O . SER A 1 172 ? 10.321 23.072 4.160 1.00 80.88 172 SER A O 1
ATOM 1328 N N . TYR A 1 173 ? 12.278 21.992 4.077 1.00 87.25 173 TYR A N 1
ATOM 1329 C CA . TYR A 1 173 ? 12.548 22.369 2.693 1.00 87.25 173 TYR A CA 1
ATOM 1330 C C . TYR A 1 173 ? 13.285 21.277 1.920 1.00 87.25 173 TYR A C 1
ATOM 1332 O O . TYR A 1 173 ? 13.939 20.404 2.492 1.00 87.25 173 TYR A O 1
ATOM 1340 N N . THR A 1 174 ? 13.184 21.359 0.597 1.00 93.19 174 THR A N 1
ATOM 1341 C CA . THR A 1 174 ? 13.912 20.524 -0.360 1.00 93.19 174 THR A CA 1
ATOM 1342 C C . THR A 1 174 ? 14.353 21.381 -1.542 1.00 93.19 174 THR A C 1
ATOM 1344 O O . THR A 1 174 ? 13.595 22.220 -2.036 1.00 93.19 174 THR A O 1
ATOM 1347 N N . LYS A 1 175 ? 15.594 21.194 -1.987 1.00 95.19 175 LYS A N 1
ATOM 1348 C CA . LYS A 1 175 ? 16.152 21.822 -3.184 1.00 95.19 175 LYS A CA 1
ATOM 1349 C C . LYS A 1 175 ? 16.916 20.795 -3.992 1.00 95.19 175 LYS A C 1
ATOM 1351 O O . LYS A 1 175 ? 17.620 19.945 -3.439 1.00 95.19 175 LYS A O 1
ATOM 1356 N N . GLY A 1 176 ? 16.821 20.892 -5.306 1.00 95.25 176 GLY A N 1
ATOM 1357 C CA . GLY A 1 176 ? 17.431 19.903 -6.175 1.00 95.25 176 GLY A CA 1
ATOM 1358 C C . GLY A 1 176 ? 17.206 20.161 -7.650 1.00 95.25 176 GLY A C 1
ATOM 1359 O O . GLY A 1 176 ? 16.821 21.257 -8.051 1.00 95.25 176 GLY A O 1
ATOM 1360 N N . ASP A 1 177 ? 17.450 19.132 -8.451 1.00 94.56 177 ASP A N 1
ATOM 1361 C CA . ASP A 1 177 ? 17.206 19.163 -9.890 1.00 94.56 177 ASP A CA 1
ATOM 1362 C C . ASP A 1 177 ? 15.786 18.667 -10.190 1.00 94.56 177 ASP A C 1
ATOM 1364 O O . ASP A 1 177 ? 15.325 17.680 -9.611 1.00 94.56 177 ASP A O 1
ATOM 1368 N N . VAL A 1 178 ? 15.103 19.315 -11.133 1.00 96.12 178 VAL A N 1
ATOM 1369 C CA . VAL A 1 178 ? 13.906 18.747 -11.755 1.00 96.12 178 VAL A CA 1
ATOM 1370 C C . VAL A 1 178 ? 14.362 17.707 -12.773 1.00 96.12 178 VAL A C 1
ATOM 1372 O O . VAL A 1 178 ? 15.229 17.957 -13.619 1.00 96.12 178 VAL A O 1
ATOM 1375 N N . ALA A 1 179 ? 13.780 16.520 -12.697 1.00 95.81 179 ALA A N 1
ATOM 1376 C CA . ALA A 1 179 ? 14.101 15.409 -13.573 1.00 95.81 179 ALA A CA 1
ATOM 1377 C C . ALA A 1 179 ? 12.834 14.696 -14.036 1.00 95.81 179 ALA A C 1
ATOM 1379 O O . ALA A 1 179 ? 11.755 14.878 -13.478 1.00 95.81 179 ALA A O 1
ATOM 1380 N N . VAL A 1 180 ? 12.979 13.871 -15.066 1.00 96.81 180 VAL A N 1
ATOM 1381 C CA . VAL A 1 180 ? 11.991 12.861 -15.423 1.00 96.81 180 VAL A CA 1
ATOM 1382 C C . VAL A 1 180 ? 12.600 11.480 -15.266 1.00 96.81 180 VAL A C 1
ATOM 1384 O O . VAL A 1 180 ? 13.760 11.259 -15.618 1.00 96.81 180 VAL A O 1
ATOM 1387 N N . ASP A 1 181 ? 11.816 10.544 -14.748 1.00 97.38 181 ASP A N 1
ATOM 1388 C CA . ASP A 1 181 ? 12.205 9.140 -14.681 1.00 97.38 181 ASP A CA 1
ATOM 1389 C C . ASP A 1 181 ? 10.966 8.227 -14.710 1.00 97.38 181 ASP A C 1
ATOM 1391 O O . ASP A 1 181 ? 9.827 8.676 -14.858 1.00 97.38 181 ASP A O 1
ATOM 1395 N N . THR A 1 182 ? 11.178 6.920 -14.611 1.00 95.44 182 THR A N 1
ATOM 1396 C CA . THR A 1 182 ? 10.117 5.926 -14.492 1.00 95.44 182 THR A CA 1
ATOM 1397 C C . THR A 1 182 ? 9.708 5.782 -13.030 1.00 95.44 182 THR A C 1
ATOM 1399 O O . THR A 1 182 ? 10.514 5.349 -12.212 1.00 95.44 182 THR A O 1
ATOM 1402 N N . VAL A 1 183 ? 8.455 6.092 -12.696 1.00 94.31 183 VAL A N 1
ATOM 1403 C CA . VAL A 1 183 ? 7.862 5.835 -11.374 1.00 94.31 183 VAL A CA 1
ATOM 1404 C C . VAL A 1 183 ? 7.003 4.581 -11.450 1.00 94.31 183 VAL A C 1
ATOM 1406 O O . VAL A 1 183 ? 6.123 4.467 -12.295 1.00 94.31 183 VAL A O 1
ATOM 1409 N N . THR A 1 184 ? 7.230 3.627 -10.558 1.00 90.25 184 THR A N 1
ATOM 1410 C CA . THR A 1 184 ? 6.475 2.376 -10.486 1.00 90.25 184 THR A CA 1
ATOM 1411 C C . THR A 1 184 ? 5.701 2.306 -9.175 1.00 90.25 184 THR A C 1
ATOM 1413 O O . THR A 1 184 ? 6.278 2.423 -8.098 1.00 90.25 184 THR A O 1
ATOM 1416 N N . LEU A 1 185 ? 4.388 2.101 -9.262 1.00 86.06 185 LEU A N 1
ATOM 1417 C CA . LEU A 1 185 ? 3.487 1.947 -8.123 1.00 86.06 185 LEU A CA 1
ATOM 1418 C C . LEU A 1 185 ? 3.169 0.460 -7.917 1.00 86.06 185 LEU A C 1
ATOM 1420 O O . LEU A 1 185 ? 2.765 -0.233 -8.857 1.00 86.06 185 LEU A O 1
ATOM 1424 N N . GLY A 1 186 ? 3.330 -0.046 -6.694 1.00 70.94 186 GLY A N 1
ATOM 1425 C CA . GLY A 1 186 ? 2.903 -1.403 -6.345 1.00 70.94 186 GLY A CA 1
ATOM 1426 C C . GLY A 1 186 ? 1.377 -1.489 -6.277 1.00 70.94 186 GLY A C 1
ATOM 1427 O O . GLY A 1 186 ? 0.761 -0.696 -5.569 1.00 70.94 186 GLY A O 1
ATOM 1428 N N . SER A 1 187 ? 0.752 -2.436 -6.991 1.00 61.09 187 SER A N 1
ATOM 1429 C CA . SER A 1 187 ? -0.703 -2.622 -6.917 1.00 61.09 187 SER A CA 1
ATOM 1430 C C . SER A 1 187 ? -1.114 -3.824 -6.075 1.00 61.09 187 SER A C 1
ATOM 1432 O O . SER A 1 187 ? -0.566 -4.919 -6.221 1.00 61.09 187 SER A O 1
ATOM 1434 N N . ALA A 1 188 ? -2.167 -3.644 -5.272 1.00 52.22 188 ALA A N 1
ATOM 1435 C CA . ALA A 1 188 ? -2.814 -4.713 -4.510 1.00 52.22 188 ALA A CA 1
ATOM 1436 C C . ALA A 1 188 ? -3.351 -5.862 -5.398 1.00 52.22 188 ALA A C 1
ATOM 1438 O O . ALA A 1 188 ? -3.538 -6.977 -4.917 1.00 52.22 188 ALA A O 1
ATOM 1439 N N . SER A 1 189 ? -3.549 -5.626 -6.704 1.00 45.94 189 SER A N 1
ATOM 1440 C CA . SER A 1 189 ? -3.948 -6.632 -7.703 1.00 45.94 189 SER A CA 1
ATOM 1441 C C . SER A 1 189 ? -2.774 -7.429 -8.306 1.00 45.94 189 SER A C 1
ATOM 1443 O O . SER A 1 189 ? -2.956 -8.135 -9.298 1.00 45.94 189 SER A O 1
ATOM 1445 N N . ARG A 1 190 ? -1.571 -7.354 -7.708 1.00 50.06 190 ARG A N 1
ATOM 1446 C CA . ARG A 1 190 ? -0.330 -8.061 -8.106 1.00 50.06 190 ARG A CA 1
ATOM 1447 C C . ARG A 1 190 ? 0.307 -7.626 -9.437 1.00 50.06 190 ARG A C 1
ATOM 1449 O O . ARG A 1 190 ? 1.289 -8.233 -9.851 1.00 50.06 190 ARG A O 1
ATOM 1456 N N . ARG A 1 191 ? -0.196 -6.580 -10.104 1.00 57.59 191 ARG A N 1
ATOM 1457 C CA . ARG A 1 191 ? 0.451 -5.959 -11.279 1.00 57.59 191 ARG A CA 1
ATOM 1458 C C . ARG A 1 191 ? 0.939 -4.559 -10.925 1.00 57.59 191 ARG A C 1
ATOM 1460 O O . ARG A 1 191 ? 0.125 -3.686 -10.649 1.00 57.59 191 ARG A O 1
ATOM 1467 N N . SER A 1 192 ? 2.249 -4.338 -10.918 1.00 71.25 192 SER A N 1
ATOM 1468 C CA . SER A 1 192 ? 2.808 -2.998 -10.732 1.00 71.25 192 SER A CA 1
ATOM 1469 C C . SER A 1 192 ? 2.444 -2.085 -11.909 1.00 71.25 192 SER A C 1
ATOM 1471 O O . SER A 1 192 ? 2.373 -2.521 -13.060 1.00 71.25 192 SER A O 1
ATOM 1473 N N . VAL A 1 193 ? 2.183 -0.811 -11.617 1.00 80.25 193 VAL A N 1
ATOM 1474 C CA . VAL A 1 193 ? 1.893 0.216 -12.625 1.00 80.25 193 VAL A CA 1
ATOM 1475 C C . VAL A 1 193 ? 3.161 1.025 -12.839 1.00 80.25 193 VAL A C 1
ATOM 1477 O O . VAL A 1 193 ? 3.574 1.756 -11.945 1.00 80.25 193 VAL A O 1
ATOM 1480 N N . SER A 1 194 ? 3.787 0.881 -14.006 1.00 85.06 194 SER A N 1
ATOM 1481 C CA . SER A 1 194 ? 4.989 1.634 -14.374 1.00 85.06 194 SER A CA 1
ATOM 1482 C C . SER A 1 194 ? 4.616 2.844 -15.228 1.00 85.06 194 SER A C 1
ATOM 1484 O O . SER A 1 194 ? 3.957 2.709 -16.258 1.00 85.06 194 SER A O 1
ATOM 1486 N N . LEU A 1 195 ? 5.025 4.024 -14.779 1.00 88.19 195 LEU A N 1
ATOM 1487 C CA . LEU A 1 195 ? 4.723 5.326 -15.354 1.00 88.19 195 LEU A CA 1
ATOM 1488 C C . LEU A 1 195 ? 6.037 5.943 -15.823 1.00 88.19 195 LEU A C 1
ATOM 1490 O O . LEU A 1 195 ? 6.892 6.287 -15.011 1.00 88.19 195 LEU A O 1
ATOM 1494 N N . ARG A 1 196 ? 6.233 6.038 -17.136 1.00 90.38 196 ARG A N 1
ATOM 1495 C CA . ARG A 1 196 ? 7.456 6.606 -17.719 1.00 90.38 196 ARG A CA 1
ATOM 1496 C C . ARG A 1 196 ? 7.364 8.124 -17.804 1.00 90.38 196 ARG A C 1
ATOM 1498 O O . ARG A 1 196 ? 6.267 8.664 -17.883 1.00 90.38 196 ARG A O 1
ATOM 1505 N N . ASN A 1 197 ? 8.522 8.779 -17.878 1.00 90.00 197 ASN A N 1
ATOM 1506 C CA . ASN A 1 197 ? 8.650 10.230 -18.060 1.00 90.00 197 ASN A CA 1
ATOM 1507 C C . ASN A 1 197 ? 7.921 11.058 -16.985 1.00 90.00 197 ASN A C 1
ATOM 1509 O O . ASN A 1 197 ? 7.449 12.157 -17.262 1.00 90.00 197 ASN A O 1
ATOM 1513 N N . MET A 1 198 ? 7.836 10.531 -15.765 1.00 94.75 198 MET A N 1
ATOM 1514 C CA . MET A 1 198 ? 7.221 11.219 -14.638 1.00 94.75 198 MET A CA 1
ATOM 1515 C C . MET A 1 198 ? 8.173 12.286 -14.117 1.00 94.75 198 MET A C 1
ATOM 1517 O O . MET A 1 198 ? 9.332 11.986 -13.835 1.00 94.75 198 MET A O 1
ATOM 1521 N N . ILE A 1 199 ? 7.675 13.511 -13.977 1.00 96.12 199 ILE A N 1
ATOM 1522 C CA . ILE A 1 199 ? 8.365 14.639 -13.360 1.00 96.12 199 ILE A CA 1
ATOM 1523 C C . ILE A 1 199 ? 8.578 14.319 -11.881 1.00 96.12 199 ILE A C 1
ATOM 1525 O O . ILE A 1 199 ? 7.622 14.067 -11.142 1.00 96.12 199 ILE A O 1
ATOM 1529 N N . ILE A 1 200 ? 9.841 14.343 -11.469 1.00 97.06 200 ILE A N 1
ATOM 1530 C CA . ILE A 1 200 ? 10.293 14.123 -10.100 1.00 97.06 200 ILE A CA 1
ATOM 1531 C C . ILE A 1 200 ? 11.291 15.212 -9.685 1.00 97.06 200 ILE A C 1
ATOM 1533 O O . ILE A 1 200 ? 12.008 15.778 -10.512 1.00 97.06 200 ILE A O 1
ATOM 1537 N N . GLY A 1 201 ? 11.358 15.478 -8.385 1.00 96.94 201 GLY A N 1
ATOM 1538 C CA . GLY A 1 201 ? 12.410 16.261 -7.751 1.00 96.94 201 GLY A CA 1
ATOM 1539 C C . GLY A 1 201 ? 13.531 15.359 -7.247 1.00 96.94 201 GLY A C 1
ATOM 1540 O O . GLY A 1 201 ? 13.306 14.455 -6.440 1.00 96.94 201 GLY A O 1
ATOM 1541 N N . CYS A 1 202 ? 14.748 15.606 -7.717 1.00 96.75 202 CYS A N 1
ATOM 1542 C CA . CYS A 1 202 ? 15.946 14.943 -7.231 1.00 96.75 202 CYS A CA 1
ATOM 1543 C C . CYS A 1 202 ? 16.646 15.849 -6.212 1.00 96.75 202 CYS A C 1
ATOM 1545 O O . CYS A 1 202 ? 17.395 16.753 -6.585 1.00 96.75 202 CYS A O 1
ATOM 1547 N N . GLY A 1 203 ? 16.334 15.654 -4.929 1.00 96.12 203 GLY A N 1
ATOM 1548 C CA . GLY A 1 203 ? 16.707 16.558 -3.843 1.00 96.12 203 GLY A CA 1
ATOM 1549 C C . GLY A 1 203 ? 18.155 16.380 -3.398 1.00 96.12 203 GLY A C 1
ATOM 1550 O O . GLY A 1 203 ? 18.537 15.303 -2.944 1.00 96.12 203 GLY A O 1
ATOM 1551 N N . HIS A 1 204 ? 18.941 17.451 -3.459 1.00 95.75 204 HIS A N 1
ATOM 1552 C CA . HIS A 1 204 ? 20.358 17.480 -3.076 1.00 95.75 204 HIS A CA 1
ATOM 1553 C C . HIS A 1 204 ? 20.627 18.288 -1.798 1.00 95.75 204 HIS A C 1
ATOM 1555 O O . HIS A 1 204 ? 21.722 18.196 -1.239 1.00 95.75 204 HIS A O 1
ATOM 1561 N N . GLU A 1 205 ? 19.651 19.084 -1.358 1.00 94.69 205 GLU A N 1
ATOM 1562 C CA . GLU A 1 205 ? 19.660 19.835 -0.102 1.00 94.69 205 GLU A CA 1
ATOM 1563 C C . GLU A 1 205 ? 18.261 19.715 0.521 1.00 94.69 205 GLU A C 1
ATOM 1565 O O . GLU A 1 205 ? 17.300 20.285 0.004 1.00 94.69 205 GLU A O 1
ATOM 1570 N N . ASN A 1 206 ? 18.114 18.926 1.584 1.00 92.12 206 ASN A N 1
ATOM 1571 C CA . ASN A 1 206 ? 16.826 18.641 2.213 1.00 92.12 206 ASN A CA 1
ATOM 1572 C C . ASN A 1 206 ? 16.983 18.661 3.733 1.00 92.12 206 ASN A C 1
ATOM 1574 O O . ASN A 1 206 ? 17.706 17.841 4.290 1.00 92.12 206 ASN A O 1
ATOM 1578 N N . ALA A 1 207 ? 16.278 19.551 4.421 1.00 85.38 207 ALA A N 1
ATOM 1579 C CA . ALA A 1 207 ? 16.333 19.626 5.876 1.00 85.38 207 ALA A CA 1
ATOM 1580 C C . ALA A 1 207 ? 14.982 20.036 6.462 1.00 85.38 207 ALA A C 1
ATOM 1582 O O . ALA A 1 207 ? 14.075 20.479 5.755 1.00 85.38 207 ALA A O 1
ATOM 1583 N N . GLY A 1 208 ? 14.849 19.875 7.775 1.00 77.62 208 GLY A N 1
ATOM 1584 C CA . GLY A 1 208 ? 13.613 20.136 8.498 1.00 77.62 208 GLY A CA 1
ATOM 1585 C C . GLY A 1 208 ? 13.243 18.958 9.379 1.00 77.62 208 GLY A C 1
ATOM 1586 O O . GLY A 1 208 ? 14.097 18.389 10.056 1.00 77.62 208 GLY A O 1
ATOM 1587 N N . THR A 1 209 ? 11.967 18.597 9.375 1.00 71.62 209 THR A N 1
ATOM 1588 C CA . THR A 1 209 ? 11.399 17.572 10.250 1.00 71.62 209 THR A CA 1
ATOM 1589 C C . THR A 1 209 ? 11.134 16.260 9.516 1.00 71.62 209 THR A C 1
ATOM 1591 O O . THR A 1 209 ? 10.064 15.675 9.649 1.00 71.62 209 THR A O 1
ATOM 1594 N N . PHE A 1 210 ? 12.074 15.834 8.680 1.00 76.81 210 PHE A N 1
ATOM 1595 C CA . PHE A 1 210 ? 12.024 14.522 8.035 1.00 76.81 210 PHE A CA 1
ATOM 1596 C C . PHE A 1 210 ? 12.631 13.468 8.966 1.00 76.81 210 PHE A C 1
ATOM 1598 O O . PHE A 1 210 ? 13.557 13.765 9.727 1.00 76.81 210 PHE A O 1
ATOM 1605 N N . ASP A 1 211 ? 12.087 12.254 8.949 1.00 77.44 211 ASP A N 1
ATOM 1606 C CA . ASP A 1 211 ? 12.516 11.153 9.814 1.00 77.44 211 ASP A CA 1
ATOM 1607 C C . ASP A 1 211 ? 13.464 10.226 9.034 1.00 77.44 211 ASP A C 1
ATOM 1609 O O . ASP A 1 211 ? 13.333 10.046 7.827 1.00 77.44 211 ASP A O 1
ATOM 1613 N N . GLU A 1 212 ? 14.440 9.615 9.709 1.00 83.12 212 GLU A N 1
ATOM 1614 C CA . GLU A 1 212 ? 15.502 8.850 9.045 1.00 83.12 212 GLU A CA 1
ATOM 1615 C C . GLU A 1 212 ? 15.017 7.609 8.283 1.00 83.12 212 GLU A C 1
ATOM 1617 O O . GLU A 1 212 ? 15.773 7.048 7.485 1.00 83.12 212 GLU A O 1
ATOM 1622 N N . MET A 1 213 ? 13.782 7.162 8.529 1.00 82.69 213 MET A N 1
ATOM 1623 C CA . MET A 1 213 ? 13.178 6.036 7.810 1.00 82.69 213 MET A CA 1
ATOM 1624 C C . MET A 1 213 ? 12.338 6.454 6.590 1.00 82.69 213 MET A C 1
ATOM 1626 O O . MET A 1 213 ? 11.911 5.566 5.850 1.00 82.69 213 MET A O 1
ATOM 1630 N N . ASP A 1 214 ? 12.077 7.750 6.364 1.00 81.25 214 ASP A N 1
ATOM 1631 C CA . ASP A 1 214 ? 11.446 8.229 5.125 1.00 81.25 214 ASP A CA 1
ATOM 1632 C C . ASP A 1 214 ? 12.502 8.611 4.080 1.00 81.25 214 ASP A C 1
ATOM 1634 O O . ASP A 1 214 ? 13.699 8.669 4.354 1.00 81.25 214 ASP A O 1
ATOM 1638 N N . SER A 1 215 ? 12.076 8.752 2.827 1.00 89.44 215 SER A N 1
ATOM 1639 C CA . SER A 1 215 ? 12.969 9.058 1.704 1.00 89.44 215 SER A CA 1
ATOM 1640 C C . SER A 1 215 ? 12.489 10.227 0.843 1.00 89.44 215 SER A C 1
ATOM 1642 O O . SER A 1 215 ? 13.053 10.454 -0.228 1.00 89.44 215 SER A O 1
ATOM 1644 N N . GLY A 1 216 ? 11.453 10.956 1.276 1.00 91.06 216 GLY A N 1
ATOM 1645 C CA . GLY A 1 216 ? 10.868 12.089 0.549 1.00 91.06 216 GLY A CA 1
ATOM 1646 C C . GLY A 1 216 ? 9.339 12.176 0.639 1.00 91.06 216 GLY A C 1
ATOM 1647 O O . GLY A 1 216 ? 8.720 11.612 1.547 1.00 91.06 216 GLY A O 1
ATOM 1648 N N . ILE A 1 217 ? 8.720 12.873 -0.322 1.00 91.12 217 ILE A N 1
ATOM 1649 C CA . ILE A 1 217 ? 7.262 13.097 -0.399 1.00 91.12 217 ILE A CA 1
ATOM 1650 C C . ILE A 1 217 ? 6.732 12.710 -1.784 1.00 91.12 217 ILE A C 1
ATOM 1652 O O . ILE A 1 217 ? 7.358 12.959 -2.812 1.00 91.12 217 ILE A O 1
ATOM 1656 N N . ILE A 1 218 ? 5.538 12.122 -1.800 1.00 93.25 218 ILE A N 1
ATOM 1657 C CA . ILE A 1 218 ? 4.721 11.861 -2.982 1.00 93.25 218 ILE A CA 1
ATOM 1658 C C . ILE A 1 218 ? 3.556 12.848 -2.954 1.00 93.25 218 ILE A C 1
ATOM 1660 O O . ILE A 1 218 ? 2.581 12.652 -2.222 1.00 93.25 218 ILE A O 1
ATOM 1664 N N . GLY A 1 219 ? 3.667 13.907 -3.756 1.00 91.38 219 GLY A N 1
ATOM 1665 C CA . GLY A 1 219 ? 2.635 14.930 -3.854 1.00 91.38 219 GLY A CA 1
ATOM 1666 C C . GLY A 1 219 ? 1.368 14.427 -4.553 1.00 91.38 219 GLY A C 1
ATOM 1667 O O . GLY A 1 219 ? 1.389 13.913 -5.678 1.00 91.38 219 GLY A O 1
ATOM 1668 N N . LEU A 1 220 ? 0.242 14.573 -3.861 1.00 91.06 220 LEU A N 1
ATOM 1669 C CA . LEU A 1 220 ? -1.112 14.208 -4.282 1.00 91.06 220 LEU A CA 1
ATOM 1670 C C . LEU A 1 220 ? -2.004 15.444 -4.480 1.00 91.06 220 LEU A C 1
ATOM 1672 O O . LEU A 1 220 ? -3.216 15.290 -4.632 1.00 91.06 220 LEU A O 1
ATOM 1676 N N . GLY A 1 221 ? -1.430 16.648 -4.456 1.00 88.44 221 GLY A N 1
ATOM 1677 C CA . GLY A 1 221 ? -2.119 17.923 -4.639 1.00 88.44 221 GLY A CA 1
ATOM 1678 C C . GLY A 1 221 ? -2.747 18.121 -6.025 1.00 88.44 221 GLY A C 1
ATOM 1679 O O . GLY A 1 221 ? -2.714 17.255 -6.904 1.00 88.44 221 GLY A O 1
ATOM 1680 N N . GLY A 1 222 ? -3.390 19.269 -6.212 1.00 87.38 222 GLY A N 1
ATOM 1681 C CA . GLY A 1 222 ? -4.082 19.656 -7.440 1.00 87.38 222 GLY A CA 1
ATOM 1682 C C . GLY A 1 222 ? -3.192 20.300 -8.511 1.00 87.38 222 GLY A C 1
ATOM 1683 O O . GLY A 1 222 ? -3.673 20.531 -9.629 1.00 87.38 222 GLY A O 1
ATOM 1684 N N . GLY A 1 223 ? -1.927 20.591 -8.207 1.00 87.94 223 GLY A N 1
ATOM 1685 C CA . GLY A 1 223 ? -0.981 21.209 -9.130 1.00 87.94 223 GLY A CA 1
ATOM 1686 C C . GLY A 1 223 ? -0.544 20.274 -10.256 1.00 87.94 223 GLY A C 1
ATOM 1687 O O . GLY A 1 223 ? -0.821 19.073 -10.258 1.00 87.94 223 GLY A O 1
ATOM 1688 N N . SER A 1 224 ? 0.113 20.841 -11.262 1.00 89.75 224 SER A N 1
ATOM 1689 C CA . SER A 1 224 ? 0.514 20.175 -12.514 1.00 89.75 224 SER A CA 1
ATOM 1690 C C . SER A 1 224 ? 1.498 19.014 -12.307 1.00 89.75 224 SER A C 1
ATOM 1692 O O . SER A 1 224 ? 1.441 18.030 -13.043 1.00 89.75 224 SER A O 1
ATOM 1694 N N . THR A 1 225 ? 2.362 19.104 -11.294 1.00 91.50 225 THR A N 1
ATOM 1695 C CA . THR A 1 225 ? 3.430 18.135 -11.005 1.00 91.50 225 THR A CA 1
ATOM 1696 C C . THR A 1 225 ? 3.025 17.031 -10.032 1.00 91.50 225 THR A C 1
ATOM 1698 O O . THR A 1 225 ? 3.830 16.141 -9.761 1.00 91.50 225 THR A O 1
ATOM 1701 N N . SER A 1 226 ? 1.779 17.021 -9.551 1.00 92.81 226 SER A N 1
ATOM 1702 C CA . SER A 1 226 ? 1.287 15.962 -8.669 1.00 92.81 226 SER A CA 1
ATOM 1703 C C . SER A 1 226 ? 1.148 14.620 -9.361 1.00 92.81 226 SER A C 1
ATOM 1705 O O . SER A 1 226 ? 0.871 14.547 -10.559 1.00 92.81 226 SER A O 1
ATOM 1707 N N . LEU A 1 227 ? 1.279 13.532 -8.595 1.00 93.31 227 LEU A N 1
ATOM 1708 C CA . LEU A 1 227 ? 1.050 12.179 -9.106 1.00 93.31 227 LEU A CA 1
ATOM 1709 C C . LEU A 1 227 ? -0.324 12.075 -9.790 1.00 93.31 227 LEU A C 1
ATOM 1711 O O . LEU A 1 227 ? -0.462 11.452 -10.841 1.00 93.31 227 LEU A O 1
ATOM 1715 N N . VAL A 1 228 ? -1.337 12.720 -9.204 1.00 91.19 228 VAL A N 1
ATOM 1716 C CA . VAL A 1 228 ? -2.719 12.726 -9.699 1.00 91.19 228 VAL A CA 1
ATOM 1717 C C . VAL A 1 228 ? -2.819 13.447 -11.046 1.00 91.19 228 VAL A C 1
ATOM 1719 O O . VAL A 1 228 ? -3.459 12.935 -11.968 1.00 91.19 228 VAL A O 1
ATOM 1722 N N . SER A 1 229 ? -2.187 14.614 -11.181 1.00 90.81 229 SER A N 1
ATOM 1723 C CA . SER A 1 229 ? -2.199 15.389 -12.426 1.00 90.81 229 SER A CA 1
ATOM 1724 C C . SER A 1 229 ? -1.373 14.731 -13.526 1.00 90.81 229 SER A C 1
ATOM 1726 O O . SER A 1 229 ? -1.841 14.657 -14.662 1.00 90.81 229 SER A O 1
ATOM 1728 N N . GLN A 1 230 ? -0.201 14.188 -13.192 1.00 92.31 230 GLN A N 1
ATOM 1729 C CA . GLN A 1 230 ? 0.680 13.504 -14.139 1.00 92.31 230 GLN A CA 1
ATOM 1730 C C . GLN A 1 230 ? 0.074 12.199 -14.682 1.00 92.31 230 GLN A C 1
ATOM 1732 O O . GLN A 1 230 ? 0.258 11.867 -15.849 1.00 92.31 230 GLN A O 1
ATOM 1737 N N . LEU A 1 231 ? -0.729 11.485 -13.881 1.00 89.12 231 LEU A N 1
ATOM 1738 C CA . LEU A 1 231 ? -1.520 10.342 -14.359 1.00 89.12 231 LEU A CA 1
ATOM 1739 C C . LEU A 1 231 ? -2.614 10.749 -15.367 1.00 89.12 231 LEU A C 1
ATOM 1741 O O . LEU A 1 231 ? -3.086 9.911 -16.144 1.00 89.12 231 LEU A O 1
ATOM 1745 N N . GLY A 1 232 ? -3.013 12.023 -15.364 1.00 83.38 232 GLY A N 1
ATOM 1746 C CA . GLY A 1 232 ? -3.811 12.665 -16.404 1.00 83.38 232 GLY A CA 1
ATOM 1747 C C . GLY A 1 232 ? -5.092 11.915 -16.776 1.00 83.38 232 GLY A C 1
ATOM 1748 O O . GLY A 1 232 ? -5.890 11.511 -15.921 1.00 83.38 232 GLY A O 1
ATOM 1749 N N . LYS A 1 233 ? -5.293 11.725 -18.089 1.00 77.19 233 LYS A N 1
ATOM 1750 C CA . LYS A 1 233 ? -6.475 11.057 -18.670 1.00 77.19 233 LYS A CA 1
ATOM 1751 C C . LYS A 1 233 ? -6.605 9.588 -18.254 1.00 77.19 233 LYS A C 1
ATOM 1753 O O . LYS A 1 233 ? -7.718 9.076 -18.208 1.00 77.19 233 LYS A O 1
ATOM 1758 N N . SER A 1 234 ? -5.506 8.929 -17.887 1.00 80.44 234 SER A N 1
ATOM 1759 C CA . SER A 1 234 ? -5.497 7.523 -17.448 1.00 80.44 234 SER A CA 1
ATOM 1760 C C . SER A 1 234 ? -6.396 7.298 -16.235 1.00 80.44 234 SER A C 1
ATOM 1762 O O . SER A 1 234 ? -7.055 6.270 -16.111 1.00 80.44 234 SER A O 1
ATOM 1764 N N . ILE A 1 235 ? -6.457 8.296 -15.350 1.00 84.00 235 ILE A N 1
ATOM 1765 C CA . ILE A 1 235 ? -7.290 8.255 -14.145 1.00 84.00 235 ILE A CA 1
ATOM 1766 C C . ILE A 1 235 ? -8.398 9.314 -14.158 1.00 84.00 235 ILE A C 1
ATOM 1768 O O . ILE A 1 235 ? -9.224 9.344 -13.248 1.00 84.00 235 ILE A O 1
ATOM 1772 N N . ASN A 1 236 ? -8.428 10.193 -15.166 1.00 83.56 236 ASN A N 1
ATOM 1773 C CA . ASN A 1 236 ? -9.336 11.339 -15.269 1.00 83.56 236 ASN A CA 1
ATOM 1774 C C . ASN A 1 236 ? -9.357 12.215 -14.001 1.00 83.56 236 ASN A C 1
ATOM 1776 O O . ASN A 1 236 ? -10.416 12.686 -13.591 1.00 83.56 236 ASN A O 1
ATOM 1780 N N . GLY A 1 237 ? -8.204 12.373 -13.340 1.00 82.38 237 GLY A N 1
ATOM 1781 C CA . GLY A 1 237 ? -8.072 13.112 -12.075 1.00 82.38 237 GLY A CA 1
ATOM 1782 C C . GLY A 1 237 ? -8.922 12.563 -10.929 1.00 82.38 237 GLY A C 1
ATOM 1783 O O . GLY A 1 237 ? -9.303 13.323 -10.038 1.00 82.38 237 GLY A O 1
ATOM 1784 N N . LYS A 1 238 ? -9.290 11.277 -10.982 1.00 83.75 238 LYS A N 1
ATOM 1785 C CA . LYS A 1 238 ? -10.092 10.608 -9.957 1.00 83.75 238 LYS A CA 1
ATOM 1786 C C . LYS A 1 238 ? -9.190 9.757 -9.090 1.00 83.75 238 LYS A C 1
ATOM 1788 O O . LYS A 1 238 ? -8.531 8.840 -9.583 1.00 83.75 238 LYS A O 1
ATOM 1793 N N . PHE A 1 239 ? -9.231 10.022 -7.795 1.00 88.31 239 PHE A N 1
ATOM 1794 C CA . PHE A 1 239 ? -8.696 9.113 -6.801 1.00 88.31 239 PHE A CA 1
ATOM 1795 C C . PHE A 1 239 ? -9.563 9.132 -5.547 1.00 88.31 239 PHE A C 1
ATOM 1797 O O . PHE A 1 239 ? -10.328 10.069 -5.304 1.00 88.31 239 PHE A O 1
ATOM 1804 N N . SER A 1 240 ? -9.462 8.074 -4.759 1.00 86.31 240 SER A N 1
ATOM 1805 C CA . SER A 1 240 ? -10.105 7.983 -3.458 1.00 86.31 240 SER A CA 1
ATOM 1806 C C . SER A 1 240 ? -9.202 7.273 -2.476 1.00 86.31 240 SER A C 1
ATOM 1808 O O . SER A 1 240 ? -8.485 6.362 -2.878 1.00 86.31 240 SER A O 1
ATOM 1810 N N . TYR A 1 241 ? -9.294 7.590 -1.195 1.00 83.12 241 TYR A N 1
ATOM 1811 C CA . TYR A 1 241 ? -8.572 6.853 -0.164 1.00 83.12 241 TYR A CA 1
ATOM 1812 C C . TYR A 1 241 ? -9.509 6.373 0.943 1.00 83.12 241 TYR A C 1
ATOM 1814 O O . TYR A 1 241 ? -10.533 6.993 1.239 1.00 83.12 241 TYR A O 1
ATOM 1822 N N . CYS A 1 242 ? -9.140 5.239 1.533 1.00 77.06 242 CYS A N 1
ATOM 1823 C CA . CYS A 1 242 ? -9.778 4.647 2.698 1.00 77.06 242 CYS A CA 1
ATOM 1824 C C . CYS A 1 242 ? -8.705 4.403 3.758 1.00 77.06 242 CYS A C 1
ATOM 1826 O O . CYS A 1 242 ? -7.789 3.599 3.552 1.00 77.06 242 CYS A O 1
ATOM 1828 N N . LEU A 1 243 ? -8.820 5.121 4.874 1.00 77.31 243 LEU A N 1
ATOM 1829 C CA . LEU A 1 243 ? -7.812 5.162 5.925 1.00 77.31 243 LEU A CA 1
ATOM 1830 C C . LEU A 1 243 ? -8.239 4.299 7.115 1.00 77.31 243 LEU A C 1
ATOM 1832 O O . LEU A 1 243 ? -9.297 4.518 7.705 1.00 77.31 243 LEU A O 1
ATOM 1836 N N . VAL A 1 244 ? -7.410 3.314 7.453 1.00 73.06 244 VAL A N 1
ATOM 1837 C CA . VAL A 1 244 ? -7.597 2.419 8.602 1.00 73.06 244 VAL A CA 1
ATOM 1838 C C . VAL A 1 244 ? -7.254 3.168 9.897 1.00 73.06 244 VAL A C 1
ATOM 1840 O O . VAL A 1 244 ? -6.260 3.894 9.902 1.00 73.06 244 VAL A O 1
ATOM 1843 N N . PRO A 1 245 ? -8.021 2.989 10.993 1.00 67.12 245 PRO A N 1
ATOM 1844 C CA . PRO A 1 245 ? -7.737 3.597 12.292 1.00 67.12 245 PRO A CA 1
ATOM 1845 C C . PRO A 1 245 ? -6.339 3.331 12.835 1.00 67.12 245 PRO A C 1
ATOM 1847 O O . PRO A 1 245 ? -5.881 2.193 12.830 1.00 67.12 245 PRO A O 1
ATOM 1850 N N . LEU A 1 246 ? -5.730 4.370 13.409 1.00 64.94 246 LEU A N 1
ATOM 1851 C CA . LEU A 1 246 ? -4.448 4.348 14.115 1.00 64.94 246 LEU A CA 1
ATOM 1852 C C . LEU A 1 246 ? -4.450 3.314 15.248 1.00 64.94 246 LEU A C 1
ATOM 1854 O O . LEU A 1 246 ? -3.430 2.707 15.552 1.00 64.94 246 LEU A O 1
ATOM 1858 N N . THR A 1 247 ? -5.607 3.113 15.880 1.00 60.09 247 THR A N 1
ATOM 1859 C CA . THR A 1 247 ? -5.802 2.161 16.979 1.00 60.09 247 THR A CA 1
ATOM 1860 C C . THR A 1 247 ? -6.140 0.746 16.506 1.00 60.09 247 THR A C 1
ATOM 1862 O O . THR A 1 247 ? -6.382 -0.128 17.336 1.00 60.09 247 THR A O 1
ATOM 1865 N N . SER A 1 248 ? -6.186 0.493 15.193 1.00 61.62 248 SER A N 1
ATOM 1866 C CA . SER A 1 248 ? -6.431 -0.846 14.666 1.00 61.62 248 SER A CA 1
ATOM 1867 C C . SER A 1 248 ? -5.173 -1.703 14.796 1.00 61.62 248 SER A C 1
ATOM 1869 O O . SER A 1 248 ? -4.171 -1.450 14.137 1.00 61.62 248 SER A O 1
ATOM 1871 N N . GLU A 1 249 ? -5.244 -2.761 15.603 1.00 59.44 249 GLU A N 1
ATOM 1872 C CA . GLU A 1 249 ? -4.181 -3.775 15.717 1.00 59.44 249 GLU A CA 1
ATOM 1873 C C . GLU A 1 249 ? -4.304 -4.887 14.659 1.00 59.44 249 GLU A C 1
ATOM 1875 O O . GLU A 1 249 ? -3.709 -5.953 14.780 1.00 59.44 249 GLU A O 1
ATOM 1880 N N . THR A 1 250 ? -5.110 -4.665 13.619 1.00 60.25 250 THR A N 1
ATOM 1881 C CA . THR A 1 250 ? -5.303 -5.636 12.536 1.00 60.25 250 THR A CA 1
ATOM 1882 C C . THR A 1 250 ? -4.225 -5.487 11.461 1.00 60.25 250 THR A C 1
ATOM 1884 O O . THR A 1 250 ? -3.720 -4.394 11.219 1.00 60.25 250 THR A O 1
ATOM 1887 N N . ASP A 1 251 ? -3.930 -6.563 10.726 1.00 63.94 251 ASP A N 1
ATOM 1888 C CA . ASP A 1 251 ? -2.991 -6.550 9.588 1.00 63.94 251 ASP A CA 1
ATOM 1889 C C . ASP A 1 251 ? -3.512 -5.779 8.348 1.00 63.94 251 ASP A C 1
ATOM 1891 O O . ASP A 1 251 ? -2.937 -5.868 7.251 1.00 63.94 251 ASP A O 1
ATOM 1895 N N . LEU A 1 252 ? -4.612 -5.031 8.475 1.00 68.94 252 LEU A N 1
ATOM 1896 C CA . LEU A 1 252 ? -5.234 -4.287 7.382 1.00 68.94 252 LEU A CA 1
ATOM 1897 C C . LEU A 1 252 ? -4.396 -3.056 7.006 1.00 68.94 252 LEU A C 1
ATOM 1899 O O . LEU A 1 252 ? -3.969 -2.282 7.859 1.00 68.94 252 LEU A O 1
ATOM 1903 N N . THR A 1 253 ? -4.176 -2.854 5.705 1.00 72.31 253 THR A N 1
ATOM 1904 C CA . THR A 1 253 ? -3.533 -1.642 5.172 1.00 72.31 253 THR A CA 1
ATOM 1905 C C . THR A 1 253 ? -4.571 -0.656 4.667 1.00 72.31 253 THR A C 1
ATOM 1907 O O . THR A 1 253 ? -5.587 -1.050 4.088 1.00 72.31 253 THR A O 1
ATOM 1910 N N . SER A 1 254 ? -4.288 0.635 4.853 1.00 81.12 254 SER A N 1
ATOM 1911 C CA . SER A 1 254 ? -5.054 1.692 4.193 1.00 81.12 254 SER A CA 1
ATOM 1912 C C . SER A 1 254 ? -4.869 1.571 2.682 1.00 81.12 254 SER A C 1
ATOM 1914 O O . SER A 1 254 ? -3.870 1.025 2.211 1.00 81.12 254 SER A O 1
ATOM 1916 N N . LYS A 1 255 ? -5.839 2.044 1.903 1.00 84.06 255 LYS A N 1
ATOM 1917 C CA . LYS A 1 255 ? -5.813 1.927 0.439 1.00 84.06 255 LYS A CA 1
ATOM 1918 C C . LYS A 1 255 ? -6.030 3.283 -0.205 1.00 84.06 255 LYS A C 1
ATOM 1920 O O . LYS A 1 255 ? -6.850 4.070 0.266 1.00 84.06 255 LYS A O 1
ATOM 1925 N N . ILE A 1 256 ? -5.352 3.510 -1.321 1.00 85.94 256 ILE A N 1
ATOM 1926 C CA . ILE A 1 256 ? -5.648 4.590 -2.258 1.00 85.94 256 ILE A CA 1
ATOM 1927 C C . ILE A 1 256 ? -5.962 3.988 -3.625 1.00 85.94 256 ILE A C 1
ATOM 1929 O O . ILE A 1 256 ? -5.251 3.123 -4.132 1.00 85.94 256 ILE A O 1
ATOM 1933 N N . ASN A 1 257 ? -7.067 4.423 -4.209 1.00 87.06 257 ASN A N 1
ATOM 1934 C CA . ASN A 1 257 ? -7.581 3.958 -5.483 1.00 87.06 257 ASN A CA 1
ATOM 1935 C C . ASN A 1 257 ? -7.502 5.091 -6.496 1.00 87.06 257 ASN A C 1
ATOM 1937 O O . ASN A 1 257 ? -7.897 6.213 -6.194 1.00 87.06 257 ASN A O 1
ATOM 1941 N N . PHE A 1 258 ? -7.076 4.783 -7.710 1.00 86.75 258 PHE A N 1
ATOM 1942 C CA . PHE A 1 258 ? -6.977 5.718 -8.820 1.00 86.75 258 PHE A CA 1
ATOM 1943 C C . PHE A 1 258 ? -7.897 5.291 -9.966 1.00 86.75 258 PHE A C 1
ATOM 1945 O O . PHE A 1 258 ? -8.186 4.106 -10.151 1.00 86.75 258 PHE A O 1
ATOM 1952 N N . GLY A 1 259 ? -8.360 6.256 -10.757 1.00 86.44 259 GLY A N 1
ATOM 1953 C CA . GLY A 1 259 ? -9.172 6.016 -11.947 1.00 86.44 259 GLY A CA 1
ATOM 1954 C C . GLY A 1 259 ? -10.550 5.452 -11.612 1.00 86.44 259 GLY A C 1
ATOM 1955 O O . GLY A 1 259 ? -11.238 5.956 -10.724 1.00 86.44 259 GLY A O 1
ATOM 1956 N N . THR A 1 260 ? -10.975 4.403 -12.321 1.00 83.50 260 THR A N 1
ATOM 1957 C CA . THR A 1 260 ? -12.295 3.777 -12.110 1.00 83.50 260 THR A CA 1
ATOM 1958 C C . THR A 1 260 ? -12.450 3.160 -10.721 1.00 83.50 260 THR A C 1
ATOM 1960 O O . THR A 1 260 ? -13.546 3.199 -10.174 1.00 83.50 260 THR A O 1
ATOM 1963 N N . ASN A 1 261 ? -11.363 2.675 -10.109 1.00 82.56 261 ASN A N 1
ATOM 1964 C CA . ASN A 1 261 ? -11.377 2.156 -8.736 1.00 82.56 261 ASN A CA 1
ATOM 1965 C C . ASN A 1 261 ? -11.580 3.277 -7.707 1.00 82.56 261 ASN A C 1
ATOM 1967 O O . ASN A 1 261 ? -11.975 3.011 -6.578 1.00 82.56 261 ASN A O 1
ATOM 1971 N N . GLY A 1 262 ? -11.301 4.529 -8.086 1.00 82.00 262 GLY A N 1
ATOM 1972 C CA . GLY A 1 262 ? -11.531 5.706 -7.251 1.00 82.00 262 GLY A CA 1
ATOM 1973 C C . GLY A 1 262 ? -12.991 6.170 -7.214 1.00 82.00 262 GLY A C 1
ATOM 1974 O O . GLY A 1 262 ? -13.291 7.188 -6.593 1.00 82.00 262 GLY A O 1
ATOM 1975 N N . ILE A 1 263 ? -13.908 5.490 -7.913 1.00 81.44 263 ILE A N 1
ATOM 1976 C CA . ILE A 1 263 ? -15.324 5.863 -7.963 1.00 81.44 263 ILE A CA 1
ATOM 1977 C C . ILE A 1 263 ? -16.038 5.352 -6.706 1.00 81.44 263 ILE A C 1
ATOM 1979 O O . ILE A 1 263 ? -16.261 4.160 -6.532 1.00 81.44 263 ILE A O 1
ATOM 1983 N N . VAL A 1 264 ? -16.457 6.289 -5.858 1.00 78.44 264 VAL A N 1
ATOM 1984 C CA . VAL A 1 264 ? -17.361 6.056 -4.725 1.00 78.44 264 VAL A CA 1
ATOM 1985 C C . VAL A 1 264 ? -18.802 6.252 -5.198 1.00 78.44 264 VAL A C 1
ATOM 1987 O O . VAL A 1 264 ? -19.110 7.279 -5.806 1.00 78.44 264 VAL A O 1
ATOM 1990 N N . SER A 1 265 ? -19.676 5.282 -4.929 1.00 79.62 265 SER A N 1
ATOM 1991 C CA . SER A 1 265 ? -21.118 5.350 -5.202 1.00 79.62 265 SER A CA 1
ATOM 1992 C C . SER A 1 265 ? -21.891 4.477 -4.207 1.00 79.62 265 SER A C 1
ATOM 1994 O O . SER A 1 265 ? -21.290 3.629 -3.551 1.00 79.62 265 SER A O 1
ATOM 1996 N N . GLY A 1 266 ? -23.201 4.692 -4.078 1.00 77.50 266 GLY A N 1
ATOM 1997 C CA . GLY A 1 266 ? -24.065 3.924 -3.177 1.00 77.50 266 GLY A CA 1
ATOM 1998 C C . GLY A 1 266 ? -24.769 4.780 -2.125 1.00 77.50 266 GLY A C 1
ATOM 1999 O O . GLY A 1 266 ? -24.681 6.009 -2.123 1.00 77.50 266 GLY A O 1
ATOM 2000 N N . ASN A 1 267 ? -25.503 4.110 -1.238 1.00 75.56 267 ASN A N 1
ATOM 2001 C CA . ASN A 1 267 ? -26.283 4.767 -0.194 1.00 75.56 267 ASN A CA 1
ATOM 2002 C C . ASN A 1 267 ? -25.359 5.407 0.855 1.00 75.56 267 ASN A C 1
ATOM 2004 O O . ASN A 1 267 ? -24.415 4.773 1.315 1.00 75.56 267 ASN A O 1
ATOM 2008 N N . GLY A 1 268 ? -25.640 6.654 1.243 1.00 75.25 268 GLY A N 1
ATOM 2009 C CA . GLY A 1 268 ? -24.833 7.402 2.218 1.00 75.25 268 GLY A CA 1
ATOM 2010 C C . GLY A 1 268 ? -23.654 8.186 1.626 1.00 75.25 268 GLY A C 1
ATOM 2011 O O . GLY A 1 268 ? -22.987 8.911 2.359 1.00 75.25 268 GLY A O 1
ATOM 2012 N N . VAL A 1 269 ? -23.418 8.099 0.313 1.00 81.62 269 VAL A N 1
ATOM 2013 C CA . VAL A 1 269 ? -22.417 8.925 -0.375 1.00 81.62 269 VAL A CA 1
ATOM 2014 C C . VAL A 1 269 ? -22.942 10.349 -0.532 1.00 81.62 269 VAL A C 1
ATOM 2016 O O . VAL A 1 269 ? -24.024 10.566 -1.076 1.00 81.62 269 VAL A O 1
ATOM 2019 N N . VAL A 1 270 ? -22.149 11.323 -0.092 1.00 83.62 270 VAL A N 1
ATOM 2020 C CA . VAL A 1 270 ? -22.408 12.755 -0.288 1.00 83.62 270 VAL A CA 1
ATOM 2021 C C . VAL A 1 270 ? -21.336 13.365 -1.182 1.00 83.62 270 VAL A C 1
ATOM 2023 O O . VAL A 1 270 ? -20.242 12.822 -1.329 1.00 83.62 270 VAL A O 1
ATOM 2026 N N . SER A 1 271 ? -21.651 14.479 -1.834 1.00 85.12 271 SER A N 1
ATOM 2027 C CA . SER A 1 271 ? -20.725 15.177 -2.726 1.00 85.12 271 SER A CA 1
ATOM 2028 C C . SER A 1 271 ? -20.774 16.671 -2.461 1.00 85.12 271 SER A C 1
ATOM 2030 O O . SER A 1 271 ? -21.827 17.220 -2.157 1.00 85.12 271 SER A O 1
ATOM 2032 N N . THR A 1 272 ? -19.622 17.316 -2.585 1.00 84.62 272 THR A N 1
ATOM 2033 C CA . THR A 1 272 ? -19.465 18.764 -2.461 1.00 84.62 272 THR A CA 1
ATOM 2034 C C . THR A 1 272 ? -18.551 19.254 -3.590 1.00 84.62 272 THR A C 1
ATOM 2036 O O . THR A 1 272 ? -17.608 18.539 -3.952 1.00 84.62 272 THR A O 1
ATOM 2039 N N . PRO A 1 273 ? -18.829 20.411 -4.213 1.00 88.62 273 PRO A N 1
ATOM 2040 C CA . PRO A 1 273 ? -17.978 20.957 -5.263 1.00 88.62 273 PRO A CA 1
ATOM 2041 C C . PRO A 1 273 ? -16.585 21.340 -4.745 1.00 88.62 273 PRO A C 1
ATOM 2043 O O . PRO A 1 273 ? -16.457 22.024 -3.731 1.00 88.62 273 PRO A O 1
ATOM 2046 N N . LEU A 1 274 ? -15.545 20.972 -5.501 1.00 87.88 274 LEU A N 1
ATOM 2047 C CA . LEU A 1 274 ? -14.204 21.531 -5.321 1.00 87.88 274 LEU A CA 1
ATOM 2048 C C . LEU A 1 274 ? -14.157 22.961 -5.872 1.00 87.88 274 LEU A C 1
ATOM 2050 O O . LEU A 1 274 ? -14.594 23.215 -6.997 1.00 87.88 274 LEU A O 1
ATOM 2054 N N . VAL A 1 275 ? -13.578 23.881 -5.105 1.00 87.00 275 VAL A N 1
ATOM 2055 C CA . VAL A 1 275 ? -13.392 25.279 -5.504 1.00 87.00 275 VAL A CA 1
ATOM 2056 C C . VAL A 1 275 ? -12.022 25.434 -6.157 1.00 87.00 275 VAL A C 1
ATOM 2058 O O . VAL A 1 275 ? -10.991 25.138 -5.560 1.00 87.00 275 VAL A O 1
ATOM 2061 N N . LYS A 1 276 ? -11.990 25.906 -7.405 1.00 85.12 276 LYS A N 1
ATOM 2062 C CA . LYS A 1 276 ? -10.734 26.209 -8.102 1.00 85.12 276 LYS A CA 1
ATOM 2063 C C . LYS A 1 276 ? -10.298 27.629 -7.748 1.00 85.12 276 LYS A C 1
ATOM 2065 O O . LYS A 1 276 ? -10.962 28.579 -8.154 1.00 85.12 276 LYS A O 1
ATOM 2070 N N . LYS A 1 277 ? -9.187 27.774 -7.026 1.00 81.56 277 LYS A N 1
ATOM 2071 C CA . LYS A 1 277 ? -8.527 29.064 -6.785 1.00 81.56 277 LYS A CA 1
ATOM 2072 C C . LYS A 1 277 ? -7.020 28.881 -6.557 1.00 81.56 277 LYS A C 1
ATOM 2074 O O . LYS A 1 277 ? -6.617 27.774 -6.207 1.00 81.56 277 LYS A O 1
ATOM 2079 N N . PRO A 1 278 ? -6.197 29.924 -6.751 1.00 79.81 278 PRO A N 1
ATOM 2080 C CA . PRO A 1 278 ? -4.789 29.893 -6.367 1.00 79.81 278 PRO A CA 1
ATOM 2081 C C . PRO A 1 278 ? -4.606 29.815 -4.836 1.00 79.81 278 PRO A C 1
ATOM 2083 O O . PRO A 1 278 ? -5.376 30.453 -4.110 1.00 79.81 278 PRO A O 1
ATOM 2086 N N . PRO A 1 279 ? -3.588 29.087 -4.340 1.00 81.75 279 PRO A N 1
ATOM 2087 C CA . PRO A 1 279 ? -2.707 28.193 -5.100 1.00 81.75 279 PRO A CA 1
ATOM 2088 C C . PRO A 1 279 ? -3.435 26.905 -5.528 1.00 81.75 279 PRO A C 1
ATOM 2090 O O . PRO A 1 279 ? -4.241 26.358 -4.781 1.00 81.75 279 PRO A O 1
ATOM 2093 N N . THR A 1 280 ? -3.143 26.403 -6.731 1.00 85.31 280 THR A N 1
ATOM 2094 C CA . THR A 1 280 ? -3.847 25.249 -7.336 1.00 85.31 280 THR A CA 1
ATOM 2095 C C . THR A 1 280 ? -3.517 23.900 -6.686 1.00 85.31 280 THR A C 1
ATOM 2097 O O . THR A 1 280 ? -4.203 22.912 -6.954 1.00 85.31 280 THR A O 1
ATOM 2100 N N . THR A 1 281 ? -2.510 23.873 -5.811 1.00 85.44 281 THR A N 1
ATOM 2101 C CA . THR A 1 281 ? -2.073 22.725 -5.008 1.00 85.44 281 THR A CA 1
ATOM 2102 C C . THR A 1 281 ? -3.179 22.166 -4.117 1.00 85.44 281 THR A C 1
ATOM 2104 O O . THR A 1 281 ? -3.306 20.951 -3.984 1.00 85.44 281 THR A O 1
ATOM 2107 N N . PHE A 1 282 ? -4.002 23.016 -3.499 1.00 85.31 282 PHE A N 1
ATOM 2108 C CA . PHE A 1 282 ? -4.935 22.560 -2.467 1.00 85.31 282 PHE A CA 1
ATOM 2109 C C . PHE A 1 282 ? -6.314 22.178 -3.014 1.00 85.31 282 PHE A C 1
ATOM 2111 O O . PHE A 1 282 ? -6.865 22.806 -3.920 1.00 85.31 282 PHE A O 1
ATOM 2118 N N . TYR A 1 283 ? -6.927 21.177 -2.381 1.00 85.88 283 TYR A N 1
ATOM 2119 C CA . TYR A 1 283 ? -8.323 20.807 -2.609 1.00 85.88 283 TYR A CA 1
ATOM 2120 C C . TYR A 1 283 ? -9.247 21.653 -1.732 1.00 85.88 283 TYR A C 1
ATOM 2122 O O . TYR A 1 283 ? -9.542 21.278 -0.596 1.00 85.88 283 TYR A O 1
ATOM 2130 N N . PHE A 1 284 ? -9.704 22.792 -2.259 1.00 85.88 284 PHE A N 1
ATOM 2131 C CA . PHE A 1 284 ? -10.610 23.686 -1.539 1.00 85.88 284 PHE A CA 1
ATOM 2132 C C . PHE A 1 284 ? -12.062 23.202 -1.565 1.00 85.88 284 PHE A C 1
ATOM 2134 O O . PHE A 1 284 ? -12.596 22.869 -2.625 1.00 85.88 284 PHE A O 1
ATOM 2141 N N . LEU A 1 285 ? -12.724 23.258 -0.412 1.00 86.75 285 LEU A N 1
ATOM 2142 C CA . LEU A 1 285 ? -14.168 23.094 -0.249 1.00 86.75 285 LEU A CA 1
ATOM 2143 C C . LEU A 1 285 ? -14.782 24.356 0.366 1.00 86.75 285 LEU A C 1
ATOM 2145 O O . LEU A 1 285 ? -14.074 25.220 0.880 1.00 86.75 285 LEU A O 1
ATOM 2149 N N . THR A 1 286 ? -16.109 24.442 0.325 1.00 87.19 286 THR A N 1
ATOM 2150 C CA . THR A 1 286 ? -16.872 25.512 0.980 1.00 87.19 286 THR A CA 1
ATOM 2151 C C . THR A 1 286 ? -17.608 24.955 2.190 1.00 87.19 286 THR A C 1
ATOM 2153 O O . THR A 1 286 ? -18.504 24.117 2.031 1.00 87.19 286 THR A O 1
ATOM 2156 N N . LEU A 1 287 ? -17.239 25.421 3.383 1.00 86.88 287 LEU A N 1
ATOM 2157 C CA . LEU A 1 287 ? -17.884 25.085 4.647 1.00 86.88 287 LEU A CA 1
ATOM 2158 C C . LEU A 1 287 ? -18.971 26.120 4.975 1.00 86.88 287 LEU A C 1
ATOM 2160 O O . LEU A 1 287 ? -18.696 27.292 5.193 1.00 86.88 287 LEU A O 1
ATOM 2164 N N . GLU A 1 288 ? -20.229 25.693 5.057 1.00 88.62 288 GLU A N 1
ATOM 2165 C CA . GLU A 1 288 ? -21.351 26.599 5.341 1.00 88.62 288 GLU A CA 1
ATOM 2166 C C . GLU A 1 288 ? -21.664 26.682 6.841 1.00 88.62 288 GLU A C 1
ATOM 2168 O O . GLU A 1 288 ? -22.032 27.735 7.376 1.00 88.62 288 GLU A O 1
ATOM 2173 N N . ALA A 1 289 ? -21.576 25.549 7.540 1.00 91.06 289 ALA A N 1
ATOM 2174 C CA . ALA A 1 289 ? -21.907 25.458 8.955 1.00 91.06 289 ALA A CA 1
ATOM 2175 C C . ALA A 1 289 ? -21.380 24.176 9.607 1.00 91.06 289 ALA A C 1
ATOM 2177 O O . ALA A 1 289 ? -21.124 23.171 8.949 1.00 91.06 289 ALA A O 1
ATOM 2178 N N . ILE A 1 290 ? -21.341 24.179 10.937 1.00 93.12 290 ILE A N 1
ATOM 2179 C CA . ILE A 1 290 ? -21.137 22.987 11.760 1.00 93.12 290 ILE A CA 1
ATOM 2180 C C . ILE A 1 290 ? -22.315 22.869 12.727 1.00 93.12 290 ILE A C 1
ATOM 2182 O O . ILE A 1 290 ? -22.622 23.810 13.458 1.00 93.12 290 ILE A O 1
ATOM 2186 N N . SER A 1 291 ? -22.993 21.723 12.743 1.00 95.25 291 SER A N 1
ATOM 2187 C CA . SER A 1 291 ? -24.081 21.452 13.686 1.00 95.25 291 SER A CA 1
ATOM 2188 C C . SER A 1 291 ? -23.640 20.506 14.792 1.00 95.25 291 SER A C 1
ATOM 2190 O O . SER A 1 291 ? -23.059 19.460 14.523 1.00 95.25 291 SER A O 1
ATOM 2192 N N . VAL A 1 292 ? -23.987 20.847 16.033 1.00 95.88 292 VAL A N 1
ATOM 2193 C CA . VAL A 1 292 ? -23.852 19.988 17.216 1.00 95.88 292 VAL A CA 1
ATOM 2194 C C . VAL A 1 292 ? -25.254 19.646 17.715 1.00 95.88 292 VAL A C 1
ATOM 2196 O O . VAL A 1 292 ? -25.946 20.467 18.334 1.00 95.88 292 VAL A O 1
ATOM 2199 N N . GLY A 1 293 ? -25.720 18.436 17.406 1.00 89.62 293 GLY A N 1
ATOM 2200 C CA . GLY A 1 293 ? -27.125 18.065 17.567 1.00 89.62 293 GLY A CA 1
ATOM 2201 C C . GLY A 1 293 ? -28.043 19.020 16.793 1.00 89.62 293 GLY A C 1
ATOM 2202 O O . GLY A 1 293 ? -28.007 19.066 15.571 1.00 89.62 293 GLY A O 1
ATOM 2203 N N . ARG A 1 294 ? -28.867 19.804 17.505 1.00 88.19 294 ARG A N 1
ATOM 2204 C CA . ARG A 1 294 ? -29.778 20.801 16.900 1.00 88.19 294 ARG A CA 1
ATOM 2205 C C . ARG A 1 294 ? -29.184 22.213 16.791 1.00 88.19 294 ARG A C 1
ATOM 2207 O O . ARG A 1 294 ? -29.817 23.085 16.204 1.00 88.19 294 ARG A O 1
ATOM 2214 N N . LYS A 1 295 ? -28.017 22.477 17.392 1.00 94.00 295 LYS A N 1
ATOM 2215 C CA . LYS A 1 295 ? -27.392 23.809 17.378 1.00 94.00 295 LYS A CA 1
ATOM 2216 C C . LYS A 1 295 ? -26.522 23.938 16.131 1.00 94.00 295 LYS A C 1
ATOM 2218 O O . LYS A 1 295 ? -25.494 23.275 16.056 1.00 94.00 295 LYS A O 1
ATOM 2223 N N . LYS A 1 296 ? -26.919 24.799 15.193 1.00 94.56 296 LYS A N 1
ATOM 2224 C CA . LYS A 1 296 ? -26.172 25.093 13.961 1.00 94.56 296 LYS A CA 1
ATOM 2225 C C . LYS A 1 296 ? -25.297 26.335 14.154 1.00 94.56 296 LYS A C 1
ATOM 2227 O O . LYS A 1 296 ? -25.818 27.411 14.434 1.00 94.56 296 LYS A O 1
ATOM 2232 N N . ILE A 1 297 ? -23.986 26.181 14.006 1.00 93.31 297 ILE A N 1
ATOM 2233 C CA . ILE A 1 297 ? -22.985 27.253 14.031 1.00 93.31 297 ILE A CA 1
ATOM 2234 C C . ILE A 1 297 ? -22.680 27.602 12.579 1.00 93.31 297 ILE A C 1
ATOM 2236 O O . ILE A 1 297 ? -22.150 26.773 11.843 1.00 93.31 297 ILE A O 1
ATOM 2240 N N . ARG A 1 298 ? -23.076 28.795 12.137 1.00 88.69 298 ARG A N 1
ATOM 2241 C CA . ARG A 1 298 ? -22.806 29.249 10.768 1.00 88.69 298 ARG A CA 1
ATOM 2242 C C . ARG A 1 298 ? -21.370 29.732 10.660 1.00 88.69 298 ARG A C 1
ATOM 2244 O O . ARG A 1 298 ? -20.907 30.473 11.524 1.00 88.69 298 ARG A O 1
ATOM 2251 N N . VAL A 1 299 ? -20.704 29.355 9.577 1.00 82.56 299 VAL A N 1
ATOM 2252 C CA . VAL A 1 299 ? -19.403 29.922 9.235 1.00 82.56 299 VAL A CA 1
ATOM 2253 C C . VAL A 1 299 ? -19.673 31.234 8.512 1.00 82.56 299 VAL A C 1
ATOM 2255 O O . VAL A 1 299 ? -20.109 31.266 7.366 1.00 82.56 299 VAL A O 1
ATOM 2258 N N . TYR A 1 300 ? -19.526 32.343 9.231 1.00 65.81 300 TYR A N 1
ATOM 2259 C CA . TYR A 1 300 ? -19.655 33.670 8.638 1.00 65.81 300 TYR A CA 1
ATOM 2260 C C . TYR A 1 300 ? -18.350 33.991 7.923 1.00 65.81 300 TYR A C 1
ATOM 2262 O O . TYR A 1 300 ? -17.328 34.041 8.604 1.00 65.81 300 TYR A O 1
ATOM 2270 N N . ASN A 1 301 ? -18.420 34.168 6.593 1.00 54.69 301 ASN A N 1
ATOM 2271 C CA . ASN A 1 301 ? -17.349 34.592 5.680 1.00 54.69 301 ASN A CA 1
ATOM 2272 C C . ASN A 1 301 ? -16.008 34.780 6.387 1.00 54.69 301 ASN A C 1
ATOM 2274 O O . ASN A 1 301 ? -15.747 35.844 6.955 1.00 54.69 301 ASN A O 1
ATOM 2278 N N . SER A 1 302 ? -15.147 33.766 6.333 1.00 49.78 302 SER A N 1
ATOM 2279 C CA . SER A 1 302 ? -13.747 34.017 6.616 1.00 49.78 302 SER A CA 1
ATOM 2280 C C . SER A 1 302 ? -13.294 35.097 5.635 1.00 49.78 302 SER A C 1
ATOM 2282 O O . SER A 1 302 ? -13.435 34.922 4.425 1.00 49.78 302 SER A O 1
ATOM 2284 N N . SER A 1 303 ? -12.787 36.217 6.137 1.00 43.69 303 SER A N 1
ATOM 2285 C CA . SER A 1 303 ? -12.287 37.377 5.383 1.00 43.69 303 SER A CA 1
ATOM 2286 C C . SER A 1 303 ? -11.081 37.058 4.477 1.00 43.69 303 SER A C 1
ATOM 2288 O O . SER A 1 303 ? -10.308 37.941 4.119 1.00 43.69 303 SER A O 1
ATOM 2290 N N . ILE A 1 304 ? -10.874 35.788 4.144 1.00 46.41 304 ILE A N 1
ATOM 2291 C CA . ILE A 1 304 ? -9.689 35.225 3.521 1.00 46.41 304 ILE A CA 1
ATOM 2292 C C . ILE A 1 304 ? -9.888 35.289 2.005 1.00 46.41 304 ILE A C 1
ATOM 2294 O O . ILE A 1 304 ? -10.531 34.432 1.403 1.00 46.41 304 ILE A O 1
ATOM 2298 N N . GLY A 1 305 ? -9.343 36.339 1.393 1.00 44.62 305 GLY A N 1
ATOM 2299 C CA . GLY A 1 305 ? -9.165 36.432 -0.061 1.00 44.62 305 GLY A CA 1
ATOM 2300 C C . GLY A 1 305 ? -10.345 36.984 -0.866 1.00 44.62 305 GLY A C 1
ATOM 2301 O O . GLY A 1 305 ? -10.339 36.876 -2.087 1.00 44.62 305 GLY A O 1
ATOM 2302 N N . GLY A 1 306 ? -11.367 37.565 -0.229 1.00 47.47 306 GLY A N 1
ATOM 2303 C CA . GLY A 1 306 ? -12.471 38.237 -0.935 1.00 47.47 306 GLY A CA 1
ATOM 2304 C C . GLY A 1 306 ? -13.455 37.315 -1.678 1.00 47.47 306 GLY A C 1
ATOM 2305 O O . GLY A 1 306 ? -14.478 37.795 -2.166 1.00 47.47 306 GLY A O 1
ATOM 2306 N N . SER A 1 307 ? -13.211 36.000 -1.727 1.00 55.31 307 SER A N 1
ATOM 2307 C CA . SER A 1 307 ? -14.137 35.007 -2.285 1.00 55.31 307 SER A CA 1
ATOM 2308 C C . SER A 1 307 ? -15.047 34.419 -1.203 1.00 55.31 307 SER A C 1
ATOM 2310 O O . SER A 1 307 ? -14.575 34.013 -0.147 1.00 55.31 307 SER A O 1
ATOM 2312 N N . LYS A 1 308 ? -16.349 34.290 -1.486 1.00 65.06 308 LYS A N 1
ATOM 2313 C CA . LYS A 1 308 ? -17.340 33.673 -0.576 1.00 65.06 308 LYS A CA 1
ATOM 2314 C C . LYS A 1 308 ? -17.227 32.138 -0.459 1.00 65.06 308 LYS A C 1
ATOM 2316 O O . LYS A 1 308 ? -18.042 31.529 0.221 1.00 65.06 308 LYS A O 1
ATOM 2321 N N . GLU A 1 309 ? -16.281 31.512 -1.160 1.00 77.75 309 GLU A N 1
ATOM 2322 C CA . GLU A 1 309 ? -16.167 30.055 -1.320 1.00 77.75 309 GLU A CA 1
ATOM 2323 C C . GLU A 1 309 ? -14.700 29.597 -1.210 1.00 77.75 309 GLU A C 1
ATOM 2325 O O . GLU A 1 309 ? -13.780 30.370 -1.495 1.00 77.75 309 GLU A O 1
ATOM 2330 N N . GLY A 1 310 ? -14.474 28.336 -0.823 1.00 78.25 310 GLY A N 1
ATOM 2331 C CA . GLY A 1 310 ? -13.134 27.739 -0.744 1.00 78.25 310 GLY A CA 1
ATOM 2332 C C . GLY A 1 310 ? -12.369 28.031 0.555 1.00 78.25 310 GLY A C 1
ATOM 2333 O O . GLY A 1 310 ? -11.172 28.296 0.511 1.00 78.25 310 GLY A O 1
ATOM 2334 N N . ASP A 1 311 ? -13.035 28.067 1.702 1.00 78.00 311 ASP A N 1
ATOM 2335 C CA . ASP A 1 311 ? -12.485 28.455 3.012 1.00 78.00 311 ASP A CA 1
ATOM 2336 C C . ASP A 1 311 ? -11.799 27.309 3.785 1.00 78.00 311 ASP A C 1
ATOM 2338 O O . ASP A 1 311 ? -11.134 27.536 4.799 1.00 78.00 311 ASP A O 1
ATOM 2342 N N . ILE A 1 312 ? -11.911 26.080 3.283 1.00 80.69 312 ILE A N 1
ATOM 2343 C CA . ILE A 1 312 ? -11.380 24.864 3.905 1.00 80.69 312 ILE A CA 1
ATOM 2344 C C . ILE A 1 312 ? -10.620 24.011 2.888 1.00 80.69 312 ILE A C 1
ATOM 2346 O O . ILE A 1 312 ? -11.011 23.942 1.724 1.00 80.69 312 ILE A O 1
ATOM 2350 N N . ILE A 1 313 ? -9.543 23.358 3.322 1.00 80.62 313 ILE A N 1
ATOM 2351 C CA . ILE A 1 313 ? -8.752 22.419 2.524 1.00 80.62 313 ILE A CA 1
ATOM 2352 C C . ILE A 1 313 ? -8.807 21.008 3.105 1.00 80.62 313 ILE A C 1
ATOM 2354 O O . ILE A 1 313 ? -8.974 20.801 4.311 1.00 80.62 313 ILE A O 1
ATOM 2358 N N . ILE A 1 314 ? -8.642 20.028 2.220 1.00 79.25 314 ILE A N 1
ATOM 2359 C CA . ILE A 1 314 ? -8.454 18.625 2.589 1.00 79.25 314 ILE A CA 1
ATOM 2360 C C . ILE A 1 314 ? -6.958 18.333 2.619 1.00 79.25 314 ILE A C 1
ATOM 2362 O O . ILE A 1 314 ? -6.280 18.451 1.596 1.00 79.25 314 ILE A O 1
ATOM 2366 N N . ASP A 1 315 ? -6.467 17.920 3.783 1.00 74.62 315 ASP A N 1
ATOM 2367 C CA . ASP A 1 315 ? -5.045 17.687 4.014 1.00 74.62 315 ASP A CA 1
ATOM 2368 C C . ASP A 1 315 ? -4.820 16.338 4.717 1.00 74.62 315 ASP A C 1
ATOM 2370 O O . ASP A 1 315 ? -5.218 16.133 5.868 1.00 74.62 315 ASP A O 1
ATOM 2374 N N . SER A 1 316 ? -4.211 15.384 4.007 1.00 69.75 316 SER A N 1
ATOM 2375 C CA . SER A 1 316 ? -3.805 14.092 4.567 1.00 69.75 316 SER A CA 1
ATOM 2376 C C . SER A 1 316 ? -2.548 14.182 5.438 1.00 69.75 316 SER A C 1
ATOM 2378 O O . SER A 1 316 ? -2.288 13.247 6.195 1.00 69.75 316 SER A O 1
ATOM 2380 N N . GLY A 1 317 ? -1.788 15.279 5.353 1.00 64.00 317 GLY A N 1
ATOM 2381 C CA . GLY A 1 317 ? -0.564 15.542 6.114 1.00 64.00 317 GLY A CA 1
ATOM 2382 C C . GLY A 1 317 ? -0.797 16.132 7.511 1.00 64.00 317 GLY A C 1
ATOM 2383 O O . GLY A 1 317 ? 0.129 16.619 8.157 1.00 64.00 317 GLY A O 1
ATOM 2384 N N . THR A 1 318 ? -2.034 16.132 8.009 1.00 68.94 318 THR A N 1
ATOM 2385 C CA . THR A 1 318 ? -2.341 16.613 9.360 1.00 68.94 318 THR A CA 1
ATOM 2386 C C . THR A 1 318 ? -3.352 15.708 10.046 1.00 68.94 318 THR A C 1
ATOM 2388 O O . THR A 1 318 ? -4.299 15.261 9.412 1.00 68.94 318 THR A O 1
ATOM 2391 N N . THR A 1 319 ? -3.150 15.416 11.330 1.00 72.19 319 THR A N 1
ATOM 2392 C CA . THR A 1 319 ? -3.980 14.465 12.094 1.00 72.19 319 THR A CA 1
ATOM 2393 C C . THR A 1 319 ? -5.212 15.140 12.700 1.00 72.19 319 THR A C 1
ATOM 2395 O O . THR A 1 319 ? -6.278 14.533 12.794 1.00 72.19 319 THR A O 1
ATOM 2398 N N . LEU A 1 320 ? -5.078 16.398 13.133 1.00 78.38 320 LEU A N 1
ATOM 2399 C CA . LEU A 1 320 ? -6.149 17.174 13.767 1.00 78.38 320 LEU A CA 1
ATOM 2400 C C . LEU A 1 320 ? -6.915 18.015 12.745 1.00 78.38 320 LEU A C 1
ATOM 2402 O O . LEU A 1 320 ? -6.331 18.559 11.810 1.00 78.38 320 LEU A O 1
ATOM 2406 N N . THR A 1 321 ? -8.215 18.212 12.981 1.00 82.06 321 THR A N 1
ATOM 2407 C CA . THR A 1 321 ? -8.976 19.223 12.234 1.00 82.06 321 THR A CA 1
ATOM 2408 C C . THR A 1 321 ? -8.718 20.609 12.818 1.00 82.06 321 THR A C 1
ATOM 2410 O O . THR A 1 321 ? -8.922 20.840 14.011 1.00 82.06 321 THR A O 1
ATOM 2413 N N . LEU A 1 322 ? -8.284 21.549 11.984 1.00 80.12 322 LEU A N 1
ATOM 2414 C CA . LEU A 1 322 ? -7.861 22.881 12.413 1.00 80.12 322 LEU A CA 1
ATOM 2415 C C . LEU A 1 322 ? -8.860 23.932 11.963 1.00 80.12 322 LEU A C 1
ATOM 2417 O O . LEU A 1 322 ? -9.125 24.045 10.772 1.00 80.12 322 LEU A O 1
ATOM 2421 N N . LEU A 1 323 ? -9.386 24.716 12.902 1.00 83.62 323 LEU A N 1
ATOM 2422 C CA . LEU A 1 323 ? -10.394 25.747 12.638 1.00 83.62 323 LEU A CA 1
ATOM 2423 C C . LEU A 1 323 ? -9.899 27.132 13.084 1.00 83.62 323 LEU A C 1
ATOM 2425 O O . LEU A 1 323 ? -9.202 27.220 14.096 1.00 83.62 323 LEU A O 1
ATOM 2429 N N . PRO A 1 324 ? -10.318 28.227 12.419 1.00 82.69 324 PRO A N 1
ATOM 2430 C CA . PRO A 1 324 ? -10.148 29.584 12.920 1.00 82.69 324 PRO A CA 1
ATOM 2431 C C . PRO A 1 324 ? -10.546 29.681 14.389 1.00 82.69 324 PRO A C 1
ATOM 2433 O O . PRO A 1 324 ? -11.610 29.188 14.769 1.00 82.69 324 PRO A O 1
ATOM 2436 N N . SER A 1 325 ? -9.725 30.337 15.215 1.00 83.94 325 SER A N 1
ATOM 2437 C CA . SER A 1 325 ? -9.868 30.313 16.680 1.00 83.94 325 SER A CA 1
ATOM 2438 C C . SER A 1 325 ? -11.287 30.663 17.145 1.00 83.94 325 SER A C 1
ATOM 2440 O O . SER A 1 325 ? -11.834 30.000 18.022 1.00 83.94 325 SER A O 1
ATOM 2442 N N . LYS A 1 326 ? -11.936 31.647 16.505 1.00 85.00 326 LYS A N 1
ATOM 2443 C CA . LYS A 1 326 ? -13.327 32.019 16.806 1.00 85.00 326 LYS A CA 1
ATOM 2444 C C . LYS A 1 326 ? -14.309 30.864 16.564 1.00 85.00 326 LYS A C 1
ATOM 2446 O O . LYS A 1 326 ? -15.083 30.526 17.455 1.00 85.00 326 LYS A O 1
ATOM 2451 N N . LEU A 1 327 ? -14.255 30.247 15.381 1.00 87.19 327 LEU A N 1
ATOM 2452 C CA . LEU A 1 327 ? -15.118 29.120 15.019 1.00 87.19 327 LEU A CA 1
ATOM 2453 C C . LEU A 1 327 ? -14.844 27.905 15.916 1.00 87.19 327 LEU A C 1
ATOM 2455 O O . LEU A 1 327 ? -15.782 27.248 16.366 1.00 87.19 327 LEU A O 1
ATOM 2459 N N . TYR A 1 328 ? -13.569 27.647 16.219 1.00 90.06 328 TYR A N 1
ATOM 2460 C CA . TYR A 1 328 ? -13.156 26.595 17.141 1.00 90.06 328 TYR A CA 1
ATOM 2461 C C . TYR A 1 328 ? -13.794 26.764 18.524 1.00 90.06 328 TYR A C 1
ATOM 2463 O O . TYR A 1 328 ? -14.428 25.835 19.014 1.00 90.06 328 TYR A O 1
ATOM 2471 N N . HIS A 1 329 ? -13.685 27.943 19.143 1.00 91.56 329 HIS A N 1
ATOM 2472 C CA . HIS A 1 329 ? -14.225 28.168 20.487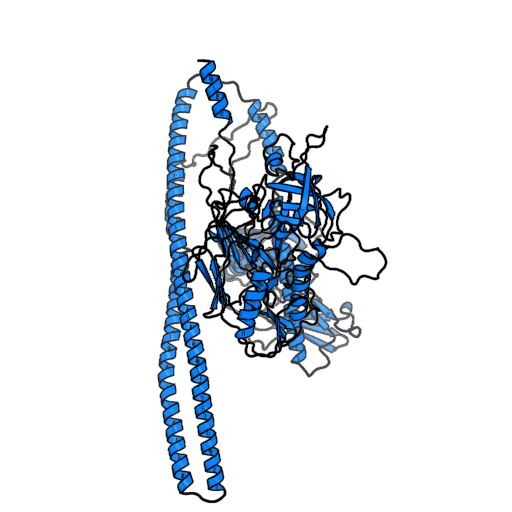 1.00 91.56 329 HIS A CA 1
ATOM 2473 C C . HIS A 1 329 ? -15.760 28.116 20.533 1.00 91.56 329 HIS A C 1
ATOM 2475 O O . HIS A 1 329 ? -16.330 27.604 21.502 1.00 91.56 329 HIS A O 1
ATOM 2481 N N . GLU A 1 330 ? -16.447 28.583 19.485 1.00 93.19 330 GLU A N 1
ATOM 2482 C CA . GLU A 1 330 ? -17.903 28.428 19.363 1.00 93.19 330 GLU A CA 1
ATOM 2483 C C . GLU A 1 330 ? -18.315 26.947 19.284 1.00 93.19 330 GLU A C 1
ATOM 2485 O O . GLU A 1 330 ? -19.275 26.530 19.949 1.00 93.19 330 GLU A O 1
ATOM 2490 N N . LEU A 1 331 ? -17.569 26.145 18.515 1.00 94.00 331 LEU A N 1
ATOM 2491 C CA . LEU A 1 331 ? -17.768 24.701 18.398 1.00 94.00 331 LEU A CA 1
ATOM 2492 C C . LEU A 1 331 ? -17.458 23.976 19.709 1.00 94.00 331 LEU A C 1
ATOM 2494 O O . LEU A 1 331 ? -18.292 23.209 20.189 1.00 94.00 331 LEU A O 1
ATOM 2498 N N . GLU A 1 332 ? -16.306 24.256 20.316 1.00 94.81 332 GLU A N 1
ATOM 2499 C CA . GLU A 1 332 ? -15.867 23.690 21.592 1.00 94.81 332 GLU A CA 1
ATOM 2500 C C . GLU A 1 332 ? -16.937 23.903 22.671 1.00 94.81 332 GLU A C 1
ATOM 2502 O O . GLU A 1 332 ? -17.357 22.957 23.336 1.00 94.81 332 GLU A O 1
ATOM 2507 N N . SER A 1 333 ? -17.450 25.132 22.792 1.00 95.06 333 SER A N 1
ATOM 2508 C CA . SER A 1 333 ? -18.518 25.480 23.734 1.00 95.06 333 SER A CA 1
ATOM 2509 C C . SER A 1 333 ? -19.818 24.716 23.448 1.00 95.06 333 SER A C 1
ATOM 2511 O O . SER A 1 333 ? -20.458 24.181 24.360 1.00 95.06 333 SER A O 1
ATOM 2513 N N . ALA A 1 334 ? -20.213 24.614 22.174 1.00 95.75 334 ALA A N 1
ATOM 2514 C CA . ALA A 1 334 ? -21.407 23.874 21.779 1.00 95.75 334 ALA A CA 1
ATOM 2515 C C . ALA A 1 334 ? -21.298 22.376 22.101 1.00 95.75 334 ALA A C 1
ATOM 2517 O O . ALA A 1 334 ? -22.250 21.812 22.646 1.00 95.75 334 ALA A O 1
ATOM 2518 N N . VAL A 1 335 ? -20.151 21.752 21.821 1.00 95.81 335 VAL A N 1
ATOM 2519 C CA . VAL A 1 335 ? -19.875 20.347 22.154 1.00 95.81 335 VAL A CA 1
ATOM 2520 C C . VAL A 1 335 ? -19.863 20.153 23.667 1.00 95.81 335 VAL A C 1
ATOM 2522 O O . VAL A 1 335 ? -20.577 19.286 24.178 1.00 95.81 335 VAL A O 1
ATOM 2525 N N . ALA A 1 336 ? -19.146 21.012 24.394 1.00 95.06 336 ALA A N 1
ATOM 2526 C CA . ALA A 1 336 ? -19.035 20.928 25.844 1.00 95.06 336 ALA A CA 1
ATOM 2527 C C . ALA A 1 336 ? -20.398 20.998 26.546 1.00 95.06 336 ALA A C 1
ATOM 2529 O O . ALA A 1 336 ? -20.639 20.257 27.495 1.00 95.06 336 ALA A O 1
ATOM 2530 N N . SER A 1 337 ? -21.326 21.815 26.032 1.00 94.44 337 SER A N 1
ATOM 2531 C CA . SER A 1 337 ? -22.685 21.948 26.579 1.00 94.44 337 SER A CA 1
ATOM 2532 C C . SER A 1 337 ? -23.550 20.681 26.472 1.00 94.44 337 SER A C 1
ATOM 2534 O O . SER A 1 337 ? -24.598 20.592 27.115 1.00 94.44 337 SER A O 1
ATOM 2536 N N . LYS A 1 338 ? -23.158 19.707 25.638 1.00 93.88 338 LYS A N 1
ATOM 2537 C CA . LYS A 1 338 ? -23.916 18.467 25.398 1.00 93.88 338 LYS A CA 1
ATOM 2538 C C . LYS A 1 338 ? -23.330 17.243 26.093 1.00 93.88 338 LYS A C 1
ATOM 2540 O O . LYS A 1 338 ? -24.037 16.244 26.221 1.00 93.88 338 LYS A O 1
ATOM 2545 N N . ILE A 1 339 ? -22.084 17.311 26.553 1.00 93.00 339 ILE A N 1
ATOM 2546 C CA . ILE A 1 339 ? -21.393 16.180 27.173 1.00 93.00 339 ILE A CA 1
ATOM 2547 C C . ILE A 1 339 ? -21.604 16.211 28.688 1.00 93.00 339 ILE A C 1
ATOM 2549 O O . ILE A 1 339 ? -21.212 17.151 29.375 1.00 93.00 339 ILE A O 1
ATOM 2553 N N . LYS A 1 340 ? -22.200 15.141 29.223 1.00 88.81 340 LYS A N 1
ATOM 2554 C CA . LYS A 1 340 ? -22.441 14.949 30.664 1.00 88.81 340 LYS A CA 1
ATOM 2555 C C . LYS A 1 340 ? -21.300 14.167 31.326 1.00 88.81 340 LYS A C 1
ATOM 2557 O O . LYS A 1 340 ? -21.533 13.139 31.952 1.00 88.81 340 LYS A O 1
ATOM 2562 N N . ALA A 1 341 ? -20.065 14.626 31.146 1.00 88.69 341 ALA A N 1
ATOM 2563 C CA . ALA A 1 341 ? -18.874 14.040 31.760 1.00 88.69 341 ALA A CA 1
ATOM 2564 C C . ALA A 1 341 ? -18.004 15.140 32.376 1.00 88.69 341 ALA A C 1
ATOM 2566 O O . ALA A 1 341 ? -18.061 16.299 31.961 1.00 88.69 341 ALA A O 1
ATOM 2567 N N . LYS A 1 342 ? -17.187 14.785 33.373 1.00 87.88 342 LYS A N 1
ATOM 2568 C CA . LYS A 1 342 ? -16.269 15.736 34.007 1.00 87.88 342 LYS A CA 1
ATOM 2569 C C . LYS A 1 342 ? -15.195 16.143 32.999 1.00 87.88 342 LYS A C 1
ATOM 2571 O O . LYS A 1 342 ? -14.393 15.304 32.584 1.00 87.88 342 LYS A O 1
ATOM 2576 N N . ARG A 1 343 ? -15.183 17.426 32.624 1.00 93.12 343 ARG A N 1
ATOM 2577 C CA . ARG A 1 343 ? -14.096 18.007 31.831 1.00 93.12 343 ARG A CA 1
ATOM 2578 C C . ARG A 1 343 ? -12.805 17.936 32.643 1.00 93.12 343 ARG A C 1
ATOM 2580 O O . ARG A 1 343 ? -12.797 18.249 33.834 1.00 93.12 343 ARG A O 1
ATOM 2587 N N . VAL A 1 344 ? -11.733 17.510 31.998 1.00 92.19 344 VAL A N 1
ATOM 2588 C CA . VAL A 1 344 ? -10.388 17.423 32.569 1.00 92.19 344 VAL A CA 1
ATOM 2589 C C . VAL A 1 344 ? -9.411 18.137 31.648 1.00 92.19 344 VAL A C 1
ATOM 2591 O O . VAL A 1 344 ? -9.699 18.356 30.472 1.00 92.19 344 VAL A O 1
ATOM 2594 N N . GLN A 1 345 ? -8.271 18.532 32.198 1.00 88.00 345 GLN A N 1
ATOM 2595 C CA . GLN A 1 345 ? -7.204 19.124 31.410 1.00 88.00 345 GLN A CA 1
ATOM 2596 C C . GLN A 1 345 ? -6.404 18.018 30.719 1.00 88.00 345 GLN A C 1
ATOM 2598 O O . GLN A 1 345 ? -6.146 16.977 31.323 1.00 88.00 345 GLN A O 1
ATOM 2603 N N . ASP A 1 346 ? -6.020 18.255 29.4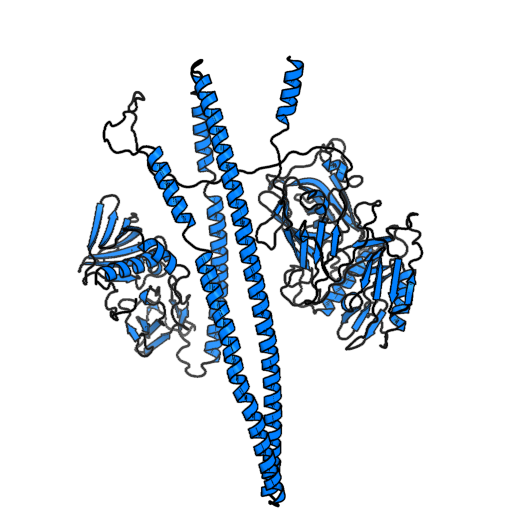68 1.00 82.31 346 ASP A N 1
ATOM 2604 C CA . ASP A 1 346 ? -5.016 17.442 28.790 1.00 82.31 346 ASP A CA 1
ATOM 2605 C C . ASP A 1 346 ? -3.673 17.560 29.539 1.00 82.31 346 ASP A C 1
ATOM 2607 O O . ASP A 1 346 ? -3.186 18.686 29.699 1.00 82.31 346 ASP A O 1
ATOM 2611 N N . PRO A 1 347 ? -3.066 16.450 30.004 1.00 78.56 347 PRO A N 1
ATOM 2612 C CA . PRO A 1 347 ? -1.755 16.475 30.651 1.00 78.56 347 PRO A CA 1
ATOM 2613 C C . PRO A 1 347 ? -0.670 17.157 29.807 1.00 78.56 347 PRO A C 1
ATOM 2615 O O . PRO A 1 347 ? 0.178 17.853 30.361 1.00 78.56 347 PRO A O 1
ATOM 2618 N N . GLU A 1 348 ? -0.740 17.015 28.479 1.00 75.56 348 GLU A N 1
ATOM 2619 C CA . GLU A 1 348 ? 0.224 17.590 27.528 1.00 75.56 348 GLU A CA 1
ATOM 2620 C C . GLU A 1 348 ? -0.136 19.027 27.106 1.00 75.56 348 GLU A C 1
ATOM 2622 O O . GLU A 1 348 ? 0.647 19.703 26.440 1.00 75.56 348 GLU A O 1
ATOM 2627 N N . LYS A 1 349 ? -1.317 19.522 27.511 1.00 80.00 349 LYS A N 1
ATOM 2628 C CA . LYS A 1 349 ? -1.858 20.854 27.180 1.00 80.00 349 LYS A CA 1
ATOM 2629 C C . LYS A 1 349 ? -1.942 21.145 25.670 1.00 80.00 349 LYS A C 1
ATOM 2631 O O . LYS A 1 349 ? -1.867 22.307 25.273 1.00 80.00 349 LYS A O 1
ATOM 2636 N N . LEU A 1 350 ? -2.118 20.120 24.837 1.00 74.31 350 LEU A N 1
ATOM 2637 C CA . LEU A 1 350 ? -2.259 20.255 23.383 1.00 74.31 350 LEU A CA 1
ATOM 2638 C C . LEU A 1 350 ? -3.720 20.399 22.959 1.00 74.31 350 LEU A C 1
ATOM 2640 O O . LEU A 1 350 ? -4.022 21.160 22.043 1.00 74.31 350 LEU A O 1
ATOM 2644 N N . LEU A 1 351 ? -4.623 19.666 23.615 1.00 86.50 351 LEU A N 1
ATOM 2645 C CA . LEU A 1 351 ? -6.051 19.655 23.300 1.00 86.50 351 LEU A CA 1
ATOM 2646 C C . LEU A 1 351 ? -6.846 20.363 24.400 1.00 86.50 351 LEU A C 1
ATOM 2648 O O . LEU A 1 351 ? -6.668 20.103 25.590 1.00 86.50 351 LEU A O 1
ATOM 2652 N N . SER A 1 352 ? -7.748 21.275 24.019 1.00 86.50 352 SER A N 1
ATOM 2653 C CA . SER A 1 352 ? -8.454 22.096 25.015 1.00 86.50 352 SER A CA 1
ATOM 2654 C C . SER A 1 352 ? -9.647 21.379 25.654 1.00 86.50 352 SER A C 1
ATOM 2656 O O . SER A 1 352 ? -9.999 21.692 26.794 1.00 86.50 352 SER A O 1
ATOM 2658 N N . LEU A 1 353 ? -10.272 20.413 24.971 1.00 92.88 353 LEU A N 1
ATOM 2659 C CA . LEU A 1 353 ? -11.517 19.780 25.413 1.00 92.88 353 LEU A CA 1
ATOM 2660 C C . LEU A 1 353 ? -11.341 18.274 25.640 1.00 92.88 353 LEU A C 1
ATOM 2662 O O . LEU A 1 353 ? -11.442 17.491 24.701 1.00 92.88 353 LEU A O 1
ATOM 2666 N N . CYS A 1 354 ? -11.134 17.868 26.894 1.00 94.19 354 CYS A N 1
ATOM 2667 C CA . CYS A 1 354 ? -10.959 16.466 27.277 1.00 94.19 354 CYS A CA 1
ATOM 2668 C C . CYS A 1 354 ? -11.895 16.039 28.411 1.00 94.19 354 CYS A C 1
ATOM 2670 O O . CYS A 1 354 ? -12.300 16.846 29.252 1.00 94.19 354 CYS A O 1
ATOM 2672 N N . TYR A 1 355 ? -12.207 14.747 28.457 1.00 94.19 355 TYR A N 1
ATOM 2673 C CA . TYR A 1 355 ? -13.103 14.134 29.432 1.00 94.19 355 TYR A CA 1
ATOM 2674 C C . TYR A 1 355 ? -12.539 12.813 29.932 1.00 94.19 355 TYR A C 1
ATOM 2676 O O . TYR A 1 355 ? -12.049 12.007 29.143 1.00 94.19 355 TYR A O 1
ATOM 2684 N N . LYS A 1 356 ? -12.675 12.572 31.241 1.00 90.38 356 LYS A N 1
ATOM 2685 C CA . LYS A 1 356 ? -12.380 11.265 31.829 1.00 90.38 356 LYS A CA 1
ATOM 2686 C C . LYS A 1 356 ? -13.664 10.441 31.935 1.00 90.38 356 LYS A C 1
ATOM 2688 O O . LYS A 1 356 ? -14.572 10.823 32.674 1.00 90.38 356 LYS A O 1
ATOM 2693 N N . SER A 1 357 ? -13.771 9.354 31.178 1.00 86.44 357 SER A N 1
ATOM 2694 C CA . SER A 1 357 ? -14.948 8.482 31.134 1.00 86.44 357 SER A CA 1
ATOM 2695 C C . SER A 1 357 ? -14.604 7.128 30.517 1.00 86.44 357 SER A C 1
ATOM 2697 O O . SER A 1 357 ? -13.878 7.083 29.535 1.00 86.44 357 SER A O 1
ATOM 2699 N N . SER A 1 358 ? -15.188 6.047 31.037 1.00 80.44 358 SER A N 1
ATOM 2700 C CA . SER A 1 358 ? -15.087 4.703 30.451 1.00 80.44 358 SER A CA 1
ATOM 2701 C C . SER A 1 358 ? -16.023 4.478 29.256 1.00 80.44 358 SER A C 1
ATOM 2703 O O . SER A 1 358 ? -15.854 3.523 28.506 1.00 80.44 358 SER A O 1
ATOM 2705 N N . ASN A 1 359 ? -17.029 5.341 29.068 1.00 82.25 359 ASN A N 1
ATOM 2706 C CA . ASN A 1 359 ? -17.947 5.295 27.929 1.00 82.25 359 ASN A CA 1
ATOM 2707 C C . ASN A 1 359 ? -18.469 6.707 27.625 1.00 82.25 359 ASN A C 1
ATOM 2709 O O . ASN A 1 359 ? -19.556 7.107 28.066 1.00 82.25 359 ASN A O 1
ATOM 2713 N N . LEU A 1 360 ? -17.658 7.495 26.914 1.00 86.25 360 LEU A N 1
ATOM 2714 C CA . LEU A 1 360 ? -17.992 8.878 26.598 1.00 86.25 360 LEU A CA 1
ATOM 2715 C C . LEU A 1 360 ? -19.114 8.942 25.550 1.00 86.25 360 LEU A C 1
ATOM 2717 O O . LEU A 1 360 ? -18.927 8.614 24.380 1.00 86.25 360 LEU A O 1
ATOM 2721 N N . LYS A 1 361 ? -20.282 9.448 25.956 1.00 88.81 361 LYS A N 1
ATOM 2722 C CA . LYS A 1 361 ? -21.372 9.783 25.031 1.00 88.81 361 LYS A CA 1
ATOM 2723 C C . LYS A 1 361 ? -21.143 11.173 24.447 1.00 88.81 361 LYS A C 1
ATOM 2725 O O . LYS A 1 361 ? -21.324 12.175 25.141 1.00 88.81 361 LYS A O 1
ATOM 2730 N N . VAL A 1 362 ? -20.767 11.221 23.175 1.00 89.56 362 VAL A N 1
ATOM 2731 C CA . VAL A 1 362 ? -20.506 12.466 22.442 1.00 89.56 362 VAL A CA 1
ATOM 2732 C C . VAL A 1 362 ? -21.725 12.868 21.600 1.00 89.56 362 VAL A C 1
ATOM 2734 O O . VAL A 1 362 ? -22.487 12.001 21.165 1.00 89.56 362 VAL A O 1
ATOM 2737 N N . PRO A 1 363 ? -21.980 14.173 21.400 1.00 91.69 363 PRO A N 1
ATOM 2738 C CA . PRO A 1 363 ? -23.062 14.627 20.534 1.00 91.69 363 PRO A CA 1
ATOM 2739 C C . PRO A 1 363 ? -22.753 14.330 19.063 1.00 91.69 363 PRO A C 1
ATOM 2741 O O . PRO A 1 363 ? -21.603 14.404 18.641 1.00 91.69 363 PRO A O 1
ATOM 2744 N N . HIS A 1 364 ? -23.792 14.098 18.258 1.00 90.12 364 HIS A N 1
ATOM 2745 C CA . HIS A 1 364 ? -23.633 14.057 16.806 1.00 90.12 364 HIS A CA 1
ATOM 2746 C C . HIS A 1 364 ? -23.150 15.412 16.284 1.00 90.12 364 HIS A C 1
ATOM 2748 O O . HIS A 1 364 ? -23.783 16.442 16.550 1.00 90.12 364 HIS A O 1
ATOM 2754 N N . ILE A 1 365 ? -22.060 15.388 15.518 1.00 92.00 365 ILE A N 1
ATOM 2755 C CA . ILE A 1 365 ? -21.523 16.550 14.815 1.00 92.00 365 ILE A CA 1
ATOM 2756 C C . ILE A 1 365 ? -21.761 16.353 13.319 1.00 92.00 365 ILE A C 1
ATOM 2758 O O . ILE A 1 365 ? -21.511 15.281 12.771 1.00 92.00 365 ILE A O 1
ATOM 2762 N N . THR A 1 366 ? -22.300 17.372 12.655 1.00 92.06 366 THR A N 1
ATOM 2763 C CA . THR A 1 366 ? -22.504 17.381 11.201 1.00 92.06 366 THR A CA 1
ATOM 2764 C C . THR A 1 366 ? -21.781 18.573 10.601 1.00 92.06 366 THR A C 1
ATOM 2766 O O . THR A 1 366 ? -21.997 19.709 11.023 1.00 92.06 366 THR A O 1
ATOM 2769 N N . ILE A 1 367 ? -20.920 18.304 9.628 1.00 89.94 367 ILE A N 1
ATOM 2770 C CA . ILE A 1 367 ? -20.225 19.306 8.831 1.00 89.94 367 ILE A CA 1
ATOM 2771 C C . ILE A 1 367 ? -21.076 19.566 7.591 1.00 89.94 367 ILE A C 1
ATOM 2773 O O . ILE A 1 367 ? -21.351 18.648 6.819 1.00 89.94 367 ILE A O 1
ATOM 2777 N N . HIS A 1 368 ? -21.533 20.803 7.429 1.00 90.94 368 HIS A N 1
ATOM 2778 C CA . HIS A 1 368 ? -22.362 21.217 6.304 1.00 90.94 368 HIS A CA 1
ATOM 2779 C C . HIS A 1 368 ? -21.473 21.868 5.255 1.00 90.94 368 HIS A C 1
ATOM 2781 O O . HIS A 1 368 ? -21.079 23.027 5.405 1.00 90.94 368 HIS A O 1
ATOM 2787 N N . PHE A 1 369 ? -21.148 21.121 4.207 1.00 89.69 369 PHE A N 1
ATOM 2788 C CA . PHE A 1 369 ? -20.508 21.673 3.025 1.00 89.69 369 PHE A CA 1
ATOM 2789 C C . PHE A 1 369 ? -21.562 22.147 2.032 1.00 89.69 369 PHE A C 1
ATOM 2791 O O . PHE A 1 369 ? -22.703 21.679 2.036 1.00 89.69 369 PHE A O 1
ATOM 2798 N N . LYS A 1 370 ? -21.156 23.025 1.116 1.00 89.50 370 LYS A N 1
ATOM 2799 C CA . LYS A 1 370 ? -22.004 23.421 -0.009 1.00 89.50 370 LYS A CA 1
ATOM 2800 C C . LYS A 1 370 ? -22.474 22.183 -0.785 1.00 89.50 370 LYS A C 1
ATOM 2802 O O . LYS A 1 370 ? -21.687 21.506 -1.439 1.00 89.50 370 LYS A O 1
ATOM 2807 N N . GLY A 1 371 ? -23.773 21.896 -0.716 1.00 86.94 371 GLY A N 1
ATOM 2808 C CA . GLY A 1 371 ? -24.406 20.776 -1.421 1.00 86.94 371 GLY A CA 1
ATOM 2809 C C . GLY A 1 371 ? -24.268 19.394 -0.766 1.00 86.94 371 GLY A C 1
ATOM 2810 O O . GLY A 1 371 ? -24.773 18.431 -1.340 1.00 86.94 371 GLY A O 1
ATOM 2811 N N . GLY A 1 372 ? -23.648 19.272 0.416 1.00 87.38 372 GLY A N 1
ATOM 2812 C CA . GLY A 1 372 ? -23.460 17.971 1.063 1.00 87.38 372 GLY A CA 1
ATOM 2813 C C . GLY A 1 372 ? -23.252 18.033 2.576 1.00 87.38 372 GLY A C 1
ATOM 2814 O O . GLY A 1 372 ? -22.393 18.757 3.073 1.00 87.38 372 GLY A O 1
ATOM 2815 N N . ASP A 1 373 ? -23.994 17.194 3.299 1.00 89.62 373 ASP A N 1
ATOM 2816 C CA . ASP A 1 373 ? -23.914 17.077 4.756 1.00 89.62 373 ASP A CA 1
ATOM 2817 C C . ASP A 1 373 ? -23.126 15.833 5.164 1.00 89.62 373 ASP A C 1
ATOM 2819 O O . ASP A 1 373 ? -23.527 14.700 4.897 1.00 89.62 373 ASP A O 1
ATOM 2823 N N . VAL A 1 374 ? -22.027 16.042 5.878 1.00 87.69 374 VAL A N 1
ATOM 2824 C CA . VAL A 1 374 ? -21.179 14.974 6.402 1.00 87.69 374 VAL A CA 1
ATOM 2825 C C . VAL A 1 374 ? -21.457 14.792 7.886 1.00 87.69 374 VAL A C 1
ATOM 2827 O O . VAL A 1 374 ? -21.179 15.675 8.696 1.00 87.69 374 VAL A O 1
ATOM 2830 N N . LYS A 1 375 ? -21.962 13.620 8.268 1.00 87.75 375 LYS A N 1
ATOM 2831 C CA . LYS A 1 375 ? -22.110 13.237 9.677 1.00 87.75 375 LYS A CA 1
ATOM 2832 C C . LYS A 1 375 ? -20.824 12.585 10.168 1.00 87.75 375 LYS A C 1
ATOM 2834 O O . LYS A 1 375 ? -20.332 11.662 9.529 1.00 87.75 375 LYS A O 1
ATOM 2839 N N . LEU A 1 376 ? -20.307 13.067 11.294 1.00 85.56 376 LEU A N 1
ATOM 2840 C CA . LEU A 1 376 ? -19.109 12.524 11.924 1.00 85.56 376 LEU A CA 1
ATOM 2841 C C . LEU A 1 376 ? -19.486 11.498 12.989 1.00 85.56 376 LEU A C 1
ATOM 2843 O O . LEU A 1 376 ? -20.345 11.755 13.839 1.00 85.56 376 LEU A O 1
ATOM 2847 N N . ASP A 1 377 ? -18.811 10.356 12.952 1.00 78.56 377 ASP A N 1
ATOM 2848 C CA . ASP A 1 377 ? -18.872 9.344 13.996 1.00 78.56 377 ASP A CA 1
ATOM 2849 C C . ASP A 1 377 ? -18.008 9.742 15.198 1.00 78.56 377 ASP A C 1
ATOM 2851 O O . ASP A 1 377 ? -17.140 10.617 15.132 1.00 78.56 377 ASP A O 1
ATOM 2855 N N . ASN A 1 378 ? -18.225 9.066 16.326 1.00 79.81 378 ASN A N 1
ATOM 2856 C CA . ASN A 1 378 ? -17.536 9.367 17.584 1.00 79.81 378 ASN A CA 1
ATOM 2857 C C . ASN A 1 378 ? -16.013 9.286 17.433 1.00 79.81 378 ASN A C 1
ATOM 2859 O O . ASN A 1 378 ? -15.299 10.171 17.898 1.00 79.81 378 ASN A O 1
ATOM 2863 N N . VAL A 1 379 ? -15.537 8.271 16.709 1.00 75.12 379 VAL A N 1
ATOM 2864 C CA . VAL A 1 379 ? -14.113 8.079 16.410 1.00 75.12 379 VAL A CA 1
ATOM 2865 C C . VAL A 1 379 ? -13.532 9.212 15.568 1.00 75.12 379 VAL A C 1
ATOM 2867 O O . VAL A 1 379 ? -12.339 9.452 15.658 1.00 75.12 379 VAL A O 1
ATOM 2870 N N . ASN A 1 380 ? -14.357 9.949 14.809 1.00 76.94 380 ASN A N 1
ATOM 2871 C CA . ASN A 1 380 ? -13.894 11.085 14.016 1.00 76.94 380 ASN A CA 1
ATOM 2872 C C . ASN A 1 380 ? -13.831 12.400 14.822 1.00 76.94 380 ASN A C 1
ATOM 2874 O O . ASN A 1 380 ? -13.343 13.408 14.320 1.00 76.94 380 ASN A O 1
ATOM 2878 N N . THR A 1 381 ? -14.403 12.432 16.030 1.00 85.44 381 THR A N 1
ATOM 2879 C CA . THR A 1 381 ? -14.590 13.668 16.814 1.00 85.44 381 THR A CA 1
ATOM 2880 C C . THR A 1 381 ? -13.828 13.649 18.132 1.00 85.44 381 THR A C 1
ATOM 2882 O O . THR A 1 381 ? -13.335 14.692 18.556 1.00 85.44 381 THR A O 1
ATOM 2885 N N . PHE A 1 382 ? -13.698 12.482 18.766 1.00 87.62 382 PHE A N 1
ATOM 2886 C CA . PHE A 1 382 ? -12.956 12.292 20.008 1.00 87.62 382 PHE A CA 1
ATOM 2887 C C . PHE A 1 382 ? -11.967 11.135 19.881 1.00 87.62 382 PHE A C 1
ATOM 2889 O O . PHE A 1 382 ? -12.309 10.062 19.388 1.00 87.62 382 PHE A O 1
ATOM 2896 N N . VAL A 1 383 ? -10.754 11.349 20.389 1.00 83.88 383 VAL A N 1
ATOM 2897 C CA . VAL A 1 383 ? -9.661 10.371 20.398 1.00 83.88 383 VAL A CA 1
ATOM 2898 C C . VAL A 1 383 ? -9.273 10.012 21.827 1.00 83.88 383 VAL A C 1
ATOM 2900 O O . VAL A 1 383 ? -9.221 10.879 22.701 1.00 83.88 383 VAL A O 1
ATOM 2903 N N . GLU A 1 384 ? -9.001 8.733 22.078 1.00 84.00 384 GLU A N 1
ATOM 2904 C CA . GLU A 1 384 ? -8.516 8.266 23.378 1.00 84.00 384 GLU A CA 1
ATOM 2905 C C . GLU A 1 384 ? -7.000 8.489 23.484 1.00 84.00 384 GLU A C 1
ATOM 2907 O O . GLU A 1 384 ? -6.203 7.804 22.841 1.00 84.00 384 GLU A O 1
ATOM 2912 N N . VAL A 1 385 ? -6.589 9.465 24.296 1.00 83.25 385 VAL A N 1
ATOM 2913 C CA . VAL A 1 385 ? -5.173 9.849 24.454 1.00 83.25 385 VAL A CA 1
ATOM 2914 C C . VAL A 1 385 ? -4.499 9.150 25.630 1.00 83.25 385 VAL A C 1
ATOM 2916 O O . VAL A 1 385 ? -3.276 9.082 25.691 1.00 83.25 385 VAL A O 1
ATOM 2919 N N . SER A 1 386 ? -5.267 8.620 26.578 1.00 83.81 386 SER A N 1
ATOM 2920 C CA . SER A 1 386 ? -4.832 7.660 27.601 1.00 83.81 386 SER A CA 1
ATOM 2921 C C . SER A 1 386 ? -6.056 6.908 28.119 1.00 83.81 386 SER A C 1
ATOM 2923 O O . SER A 1 386 ? -7.172 7.289 27.781 1.00 83.81 386 SER A O 1
ATOM 2925 N N . LYS A 1 387 ? -5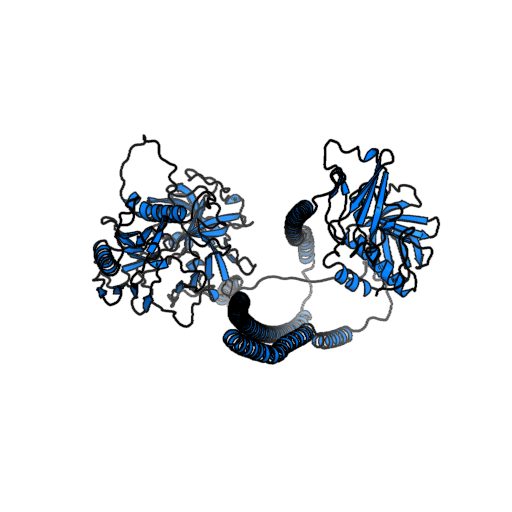.859 5.856 28.921 1.00 84.25 387 LYS A N 1
ATOM 2926 C CA . LYS A 1 387 ? -6.957 5.024 29.429 1.00 84.25 387 LYS A CA 1
ATOM 2927 C C . LYS A 1 387 ? -8.071 5.881 30.043 1.00 84.25 387 LYS A C 1
ATOM 2929 O O . LYS A 1 387 ? -7.828 6.618 31.004 1.00 84.25 387 LYS A O 1
ATOM 2934 N N . ASP A 1 388 ? -9.273 5.752 29.486 1.00 86.94 388 ASP A N 1
ATOM 2935 C CA . ASP A 1 388 ? -10.478 6.491 29.881 1.00 86.94 388 ASP A CA 1
ATOM 2936 C C . ASP A 1 388 ? -10.374 8.022 29.706 1.00 86.94 388 ASP A C 1
ATOM 2938 O O . ASP A 1 388 ? -11.191 8.754 30.262 1.00 86.94 388 ASP A O 1
ATOM 2942 N N . LEU A 1 389 ? -9.383 8.541 28.973 1.00 89.44 389 LEU A N 1
ATOM 2943 C CA . LEU A 1 389 ? -9.190 9.968 28.697 1.00 89.44 389 LEU A CA 1
ATOM 2944 C C . LEU A 1 389 ? -9.400 10.246 27.209 1.00 89.44 389 LEU A C 1
ATOM 2946 O O . LEU A 1 389 ? -8.540 9.961 26.376 1.00 89.44 389 LEU A O 1
ATOM 2950 N N . TYR A 1 390 ? -10.527 10.874 26.902 1.00 90.00 390 TYR A N 1
ATOM 2951 C CA . TYR A 1 390 ? -10.944 11.196 25.544 1.00 90.00 390 TYR A CA 1
ATOM 2952 C C . TYR A 1 390 ? -10.847 12.697 25.308 1.00 90.00 390 TYR A C 1
ATOM 2954 O O . TYR A 1 390 ? -11.409 13.480 26.076 1.00 90.00 390 TYR A O 1
ATOM 2962 N N . CYS A 1 391 ? -10.179 13.099 24.234 1.00 90.94 391 CYS A N 1
ATOM 2963 C CA . CYS A 1 391 ? -9.991 14.496 23.868 1.00 90.94 391 CYS A CA 1
ATOM 2964 C C . CYS A 1 391 ? -10.597 14.803 22.503 1.00 90.94 391 CYS A C 1
ATOM 2966 O O . CYS A 1 391 ? -10.597 13.968 21.601 1.00 90.94 391 CYS A O 1
ATOM 2968 N N . PHE A 1 392 ? -11.134 16.010 22.368 1.00 91.75 392 PHE A N 1
ATOM 2969 C CA . PHE A 1 392 ? -11.729 16.510 21.141 1.00 91.75 392 PHE A CA 1
ATOM 2970 C C . PHE A 1 392 ? -10.640 16.705 20.090 1.00 91.75 392 PHE A C 1
ATOM 2972 O O . PHE A 1 392 ? -9.637 17.366 20.347 1.00 91.75 392 PHE A O 1
ATOM 2979 N N . ALA A 1 393 ? -10.835 16.132 18.909 1.00 86.81 393 ALA A N 1
ATOM 2980 C CA . ALA A 1 393 ? -9.804 16.056 17.881 1.00 86.81 393 ALA A CA 1
ATOM 2981 C C . ALA A 1 393 ? -9.818 17.251 16.906 1.00 86.81 393 ALA A C 1
ATOM 2983 O O . ALA A 1 393 ? -9.483 17.141 15.724 1.00 86.81 393 ALA A O 1
ATOM 2984 N N . PHE A 1 394 ? -10.222 18.407 17.430 1.00 87.81 394 PHE A N 1
ATOM 2985 C CA . PHE A 1 394 ? -10.180 19.697 16.758 1.00 87.81 394 PHE A CA 1
ATOM 2986 C C . PHE A 1 394 ? -9.238 20.616 17.532 1.00 87.81 394 PHE A C 1
ATOM 2988 O O . PHE A 1 394 ? -9.164 20.534 18.759 1.00 87.81 394 PHE A O 1
ATOM 2995 N N . ALA A 1 395 ? -8.568 21.523 16.831 1.00 84.50 395 ALA A N 1
ATOM 2996 C CA . ALA A 1 395 ? -7.710 22.529 17.444 1.00 84.50 395 ALA A CA 1
ATOM 2997 C C . ALA A 1 395 ? -7.861 23.895 16.747 1.00 84.50 395 ALA A C 1
ATOM 2999 O O . ALA A 1 395 ? -8.244 23.956 15.573 1.00 84.50 395 ALA A O 1
ATOM 3000 N N . PRO A 1 396 ? -7.581 25.009 17.446 1.00 83.19 396 PRO A N 1
ATOM 3001 C CA . PRO A 1 396 ? -7.577 26.327 16.833 1.00 83.19 396 PRO A CA 1
ATOM 3002 C C . PRO A 1 396 ? -6.327 26.527 15.962 1.00 83.19 396 PRO A C 1
ATOM 3004 O O . PRO A 1 396 ? -5.229 26.098 16.316 1.00 83.19 396 PRO A O 1
ATOM 3007 N N . THR A 1 397 ? -6.467 27.246 14.850 1.00 73.69 397 THR A N 1
ATOM 3008 C CA . THR A 1 397 ? -5.327 27.785 14.093 1.00 73.69 397 THR A CA 1
ATOM 3009 C C . THR A 1 397 ? -4.635 28.897 14.894 1.00 73.69 397 THR A C 1
ATOM 3011 O O . THR A 1 397 ? -5.303 29.653 15.606 1.00 73.69 397 THR A O 1
ATOM 3014 N N . VAL A 1 398 ? -3.312 29.040 14.763 1.00 62.00 398 VAL A N 1
ATOM 3015 C CA . VAL A 1 398 ? -2.540 30.119 15.415 1.00 62.00 398 VAL A CA 1
ATOM 3016 C C . VAL A 1 398 ? -2.608 31.395 14.564 1.00 62.00 398 VAL A C 1
ATOM 3018 O O . VAL A 1 398 ? -2.446 31.347 13.349 1.00 62.00 398 VAL A O 1
ATOM 3021 N N . SER A 1 399 ? -2.864 32.537 15.201 1.00 46.56 399 SER A N 1
ATOM 3022 C CA . SER A 1 399 ? -3.420 33.767 14.613 1.00 46.56 399 SER A CA 1
ATOM 3023 C C . SER A 1 399 ? -2.525 34.611 13.685 1.00 46.56 399 SER A C 1
ATOM 3025 O O . SER A 1 399 ? -2.950 35.702 13.326 1.00 46.56 399 SER A O 1
ATOM 3027 N N . ASN A 1 400 ? -1.333 34.154 13.279 1.00 42.75 400 ASN A N 1
ATOM 3028 C CA . ASN A 1 400 ? -0.350 34.996 12.566 1.00 42.75 400 ASN A CA 1
ATOM 3029 C C . ASN A 1 400 ? 0.238 34.392 11.271 1.00 42.75 400 ASN A C 1
ATOM 3031 O O . ASN A 1 400 ? 1.253 34.886 10.792 1.00 42.75 400 ASN A O 1
ATOM 3035 N N . SER A 1 401 ? -0.346 33.343 10.681 1.00 37.78 401 SER A N 1
ATOM 3036 C CA . SER A 1 401 ? 0.113 32.854 9.369 1.00 37.78 401 SER A CA 1
ATOM 3037 C C . SER A 1 401 ? -0.832 33.283 8.253 1.00 37.78 401 SER A C 1
ATOM 3039 O O . SER A 1 401 ? -2.023 32.998 8.333 1.00 37.78 401 SER A O 1
ATOM 3041 N N . ASP A 1 402 ? -0.287 33.839 7.170 1.00 37.03 402 ASP A N 1
ATOM 3042 C CA . ASP A 1 402 ? -1.001 34.187 5.926 1.00 37.03 402 ASP A CA 1
ATOM 3043 C C . ASP A 1 402 ? -1.750 32.999 5.273 1.00 37.03 402 ASP A C 1
ATOM 3045 O O . ASP A 1 402 ? -2.557 33.167 4.360 1.00 37.03 402 ASP A O 1
ATOM 3049 N N . PHE A 1 403 ? -1.546 31.782 5.787 1.00 42.97 403 PHE A N 1
ATOM 3050 C CA . PHE A 1 403 ? -2.264 30.557 5.445 1.00 42.97 403 PHE A CA 1
ATOM 3051 C C . PHE A 1 403 ? -3.383 30.269 6.459 1.00 42.97 403 PHE A C 1
ATOM 3053 O O . PHE A 1 403 ? -3.246 29.426 7.346 1.00 42.97 403 PHE A O 1
ATOM 3060 N N . ASN A 1 404 ? -4.507 30.972 6.313 1.00 44.09 404 ASN A N 1
ATOM 3061 C CA . ASN A 1 404 ? -5.699 30.859 7.165 1.00 44.09 404 ASN A CA 1
ATOM 3062 C C . ASN A 1 404 ? -6.657 29.708 6.761 1.00 44.09 404 ASN A C 1
ATOM 3064 O O . ASN A 1 404 ? -7.869 29.819 6.935 1.00 44.09 404 ASN A O 1
ATOM 3068 N N . TYR A 1 405 ? -6.170 28.614 6.176 1.00 48.94 405 TYR A N 1
ATOM 3069 C CA . TYR A 1 405 ? -7.058 27.537 5.723 1.00 48.94 405 TYR A CA 1
ATOM 3070 C C . TYR A 1 405 ? -7.531 26.663 6.889 1.00 48.94 405 TYR A C 1
ATOM 3072 O O . TYR A 1 405 ? -6.743 26.281 7.755 1.00 48.94 405 TYR A O 1
ATOM 3080 N N . ILE A 1 406 ? -8.827 26.335 6.904 1.00 51.69 406 ILE A N 1
ATOM 3081 C CA . ILE A 1 406 ? -9.337 25.249 7.743 1.00 51.69 406 ILE A CA 1
ATOM 3082 C C . ILE A 1 406 ? -8.731 23.954 7.196 1.00 51.69 406 ILE A C 1
ATOM 3084 O O . ILE A 1 406 ? -8.899 23.671 6.014 1.00 51.69 406 ILE A O 1
ATOM 3088 N N . ASN A 1 407 ? -8.059 23.162 8.028 1.00 51.69 407 ASN A N 1
ATOM 3089 C CA . ASN A 1 407 ? -7.584 21.841 7.618 1.00 51.69 407 ASN A CA 1
ATOM 3090 C C . ASN A 1 407 ? -8.564 20.790 8.113 1.00 51.69 407 ASN A C 1
ATOM 3092 O O . ASN A 1 407 ? -8.783 20.688 9.318 1.00 51.69 407 ASN A O 1
ATOM 3096 N N . PHE A 1 408 ? -9.140 20.005 7.206 1.00 50.97 408 PHE A N 1
ATOM 3097 C CA . PHE A 1 408 ? -10.047 18.922 7.570 1.00 50.97 408 PHE A CA 1
ATOM 3098 C C . PHE A 1 408 ? -9.371 17.562 7.402 1.00 50.97 408 PHE A C 1
ATOM 3100 O O . PHE A 1 408 ? -9.117 17.131 6.275 1.00 50.97 408 PHE A O 1
ATOM 3107 N N . HIS A 1 409 ? -9.128 16.872 8.519 1.00 56.88 409 HIS A N 1
ATOM 3108 C CA . HIS A 1 409 ? -8.690 15.480 8.508 1.00 56.88 409 HIS A CA 1
ATOM 3109 C C . HIS A 1 409 ? -9.859 14.558 8.848 1.00 56.88 409 HIS A C 1
ATOM 3111 O O . HIS A 1 409 ? -10.482 14.676 9.905 1.00 56.88 409 HIS A O 1
ATOM 3117 N N . TRP A 1 410 ? -10.132 13.596 7.967 1.00 52.06 410 TRP A N 1
ATOM 3118 C CA . TRP A 1 410 ? -11.027 12.486 8.270 1.00 52.06 410 TRP A CA 1
ATOM 3119 C C . TRP A 1 410 ? -10.321 11.550 9.244 1.00 52.06 410 TRP A C 1
ATOM 3121 O O . TRP A 1 410 ? -9.624 10.627 8.826 1.00 52.06 410 TRP A O 1
ATOM 3131 N N . ILE A 1 411 ? -10.490 11.780 10.542 1.00 42.25 411 ILE A N 1
ATOM 3132 C CA . ILE A 1 411 ? -10.026 10.832 11.551 1.00 42.25 411 ILE A CA 1
ATOM 3133 C C . ILE A 1 411 ? -10.767 9.521 11.304 1.00 42.25 411 ILE A C 1
ATOM 3135 O O . ILE A 1 411 ? -11.966 9.452 11.476 1.00 42.25 411 ILE A O 1
ATOM 3139 N N . GLN A 1 412 ? -10.045 8.534 10.803 1.00 45.75 412 GLN A N 1
ATOM 3140 C CA . GLN A 1 412 ? -10.351 7.125 10.551 1.00 45.75 412 GLN A CA 1
ATOM 3141 C C . GLN A 1 412 ? -11.603 6.512 11.240 1.00 45.75 412 GLN A C 1
ATOM 3143 O O . GLN A 1 412 ? -11.834 6.690 12.436 1.00 45.75 412 GLN A O 1
ATOM 3148 N N . LYS A 1 413 ? -12.380 5.695 10.502 1.00 37.56 413 LYS A N 1
ATOM 3149 C CA . LYS A 1 413 ? -13.550 4.937 11.009 1.00 37.56 413 LYS A CA 1
ATOM 3150 C C . LYS A 1 413 ? -13.249 3.441 11.203 1.00 37.56 413 LYS A C 1
ATOM 3152 O O . LYS A 1 413 ? -12.406 2.875 10.517 1.00 37.56 413 LYS A O 1
ATOM 3157 N N . SER A 1 414 ? -13.959 2.810 12.146 1.00 28.39 414 SER A N 1
ATOM 3158 C CA . SER A 1 414 ? -13.879 1.381 12.491 1.00 28.39 414 SER A CA 1
ATOM 3159 C C . SER A 1 414 ? -14.054 0.423 11.299 1.00 28.39 414 SER A C 1
ATOM 3161 O O . SER A 1 414 ? -14.777 0.723 10.353 1.00 28.39 414 SER A O 1
ATOM 3163 N N . VAL A 1 415 ? -13.471 -0.773 11.436 1.00 31.14 415 VAL A N 1
ATOM 3164 C CA . VAL A 1 415 ? -13.320 -1.887 10.469 1.00 31.14 415 VAL A CA 1
ATOM 3165 C C . VAL A 1 415 ? -14.624 -2.386 9.799 1.00 31.14 415 VAL A C 1
ATOM 3167 O O . VAL A 1 415 ? -14.561 -3.198 8.883 1.00 31.14 415 VAL A O 1
ATOM 3170 N N . SER A 1 416 ? -15.806 -1.905 10.198 1.00 27.55 416 SER A N 1
ATOM 3171 C CA . SER A 1 416 ? -17.106 -2.409 9.717 1.00 27.55 416 SER A CA 1
ATOM 3172 C C . SER A 1 416 ? -17.878 -1.494 8.753 1.00 27.55 416 SER A C 1
ATOM 3174 O O . SER A 1 416 ? -18.856 -1.957 8.177 1.00 27.55 416 SER A O 1
ATOM 3176 N N . ASP A 1 417 ? -17.440 -0.250 8.519 1.00 32.75 417 ASP A N 1
ATOM 3177 C CA . ASP A 1 417 ? -18.097 0.690 7.593 1.00 32.75 417 ASP A CA 1
ATOM 3178 C C . ASP A 1 417 ? -17.040 1.604 6.943 1.00 32.75 417 ASP A C 1
ATOM 3180 O O . ASP A 1 417 ? -16.479 2.496 7.582 1.00 32.75 417 ASP A O 1
ATOM 3184 N N . THR A 1 418 ? -16.730 1.372 5.668 1.00 37.09 418 THR A N 1
ATOM 3185 C CA . THR A 1 418 ? -15.713 2.109 4.899 1.00 37.09 418 THR A CA 1
ATOM 3186 C C . THR A 1 418 ? -16.198 3.510 4.511 1.00 37.09 418 THR A C 1
ATOM 3188 O O . THR A 1 418 ? -16.949 3.658 3.547 1.00 37.09 418 THR A O 1
ATOM 3191 N N . THR A 1 419 ? -15.731 4.557 5.201 1.00 42.44 419 THR A N 1
ATOM 3192 C CA . THR A 1 419 ? -15.823 5.935 4.685 1.00 42.44 419 THR A CA 1
ATOM 3193 C C . THR A 1 419 ? -14.739 6.127 3.629 1.00 42.44 419 THR A C 1
ATOM 3195 O O . THR A 1 419 ? -13.549 6.137 3.940 1.00 42.44 419 THR A O 1
ATOM 3198 N N . MET A 1 420 ? -15.151 6.251 2.370 1.00 45.28 420 MET A N 1
ATOM 3199 C CA . MET A 1 420 ? -14.251 6.423 1.234 1.00 45.28 420 MET A CA 1
ATOM 3200 C C . MET A 1 420 ? -14.356 7.862 0.728 1.00 45.28 420 MET A C 1
ATOM 3202 O O . MET A 1 420 ? -15.408 8.284 0.248 1.00 45.28 420 MET A O 1
ATOM 3206 N N . THR A 1 421 ? -13.268 8.622 0.838 1.00 51.16 421 THR A N 1
ATOM 3207 C CA . THR A 1 421 ? -13.224 10.001 0.338 1.00 51.16 421 THR A CA 1
ATOM 3208 C C . THR A 1 421 ? -12.761 9.974 -1.103 1.00 51.16 421 THR A C 1
ATOM 3210 O O . THR A 1 421 ? -11.658 9.510 -1.378 1.00 51.16 421 THR A O 1
ATOM 3213 N N . ARG A 1 422 ? -13.590 10.472 -2.026 1.00 61.09 422 ARG A N 1
ATOM 3214 C CA . ARG A 1 422 ? -13.245 10.630 -3.443 1.00 61.09 422 ARG A CA 1
ATOM 3215 C C . ARG A 1 422 ? -13.004 12.088 -3.771 1.00 61.09 422 ARG A C 1
ATOM 3217 O O . ARG A 1 422 ? -13.852 12.936 -3.511 1.00 61.09 422 ARG A O 1
ATOM 3224 N N . LEU A 1 423 ? -11.898 12.335 -4.457 1.00 56.97 423 LEU A N 1
ATOM 3225 C CA . LEU A 1 423 ? -11.605 13.601 -5.102 1.00 56.97 423 LEU A CA 1
ATOM 3226 C C . LEU A 1 423 ? -11.715 13.400 -6.610 1.00 56.97 423 LEU A C 1
ATOM 3228 O O . LEU A 1 423 ? -11.258 12.409 -7.181 1.00 56.97 423 LEU A O 1
ATOM 3232 N N . THR A 1 424 ? -12.449 14.292 -7.264 1.00 47.84 424 THR A N 1
ATOM 3233 C CA . THR A 1 424 ? -12.630 14.270 -8.715 1.00 47.84 424 THR A CA 1
ATOM 3234 C C . THR A 1 424 ? -12.475 15.675 -9.227 1.00 47.84 424 THR A C 1
ATOM 3236 O O . THR A 1 424 ? -13.244 16.557 -8.856 1.00 47.84 424 THR A O 1
ATOM 3239 N N . ARG A 1 425 ? -11.495 15.867 -10.104 1.00 49.88 425 ARG A N 1
ATOM 3240 C CA . ARG A 1 425 ? -11.337 17.119 -10.826 1.00 49.88 425 ARG A CA 1
ATOM 3241 C C . ARG A 1 425 ? -11.914 16.969 -12.227 1.00 49.88 425 ARG A C 1
ATOM 3243 O O . ARG A 1 425 ? -11.478 16.108 -12.985 1.00 49.88 425 ARG A O 1
ATOM 3250 N N . ASP A 1 426 ? -12.874 17.821 -12.574 1.00 39.09 426 ASP A N 1
ATOM 3251 C CA . ASP A 1 426 ? -13.369 17.903 -13.946 1.00 39.09 426 ASP A CA 1
ATOM 3252 C C . ASP A 1 426 ? -12.293 18.531 -14.841 1.00 39.09 426 ASP A C 1
ATOM 3254 O O . ASP A 1 426 ? -11.982 19.728 -14.739 1.00 39.09 426 ASP A O 1
ATOM 3258 N N . PHE A 1 427 ? -11.739 17.707 -15.730 1.00 40.88 427 PHE A N 1
ATOM 3259 C CA . PHE A 1 427 ? -11.012 18.138 -16.918 1.00 40.88 427 PHE A CA 1
ATOM 3260 C C . PHE A 1 427 ? -12.040 18.555 -17.976 1.00 40.88 427 PHE A C 1
ATOM 3262 O O . PHE A 1 427 ? -12.381 17.782 -18.866 1.00 40.88 427 PHE A O 1
ATOM 3269 N N . ARG A 1 428 ? -12.606 19.758 -17.837 1.00 31.05 428 ARG A N 1
ATOM 3270 C CA . ARG A 1 428 ? -13.363 20.397 -18.920 1.00 31.05 428 ARG A CA 1
ATOM 3271 C C . ARG A 1 428 ? -12.373 21.239 -19.729 1.00 31.05 428 ARG A C 1
ATOM 3273 O O . ARG A 1 428 ? -11.653 22.039 -19.138 1.00 31.05 428 ARG A O 1
ATOM 3280 N N . ASP A 1 429 ? -12.311 20.977 -21.032 1.00 33.75 429 ASP A N 1
ATOM 3281 C CA . ASP A 1 429 ? -11.296 21.442 -21.983 1.00 33.75 429 ASP A CA 1
ATOM 3282 C C . ASP A 1 429 ? -10.888 22.918 -21.833 1.00 33.75 429 ASP A C 1
ATOM 3284 O O . ASP A 1 429 ? -11.653 23.829 -22.147 1.00 33.75 429 ASP A O 1
ATOM 3288 N N . SER A 1 430 ? -9.626 23.147 -21.464 1.00 25.30 430 SER A N 1
ATOM 3289 C CA . SER A 1 430 ? -8.830 24.236 -22.030 1.00 25.30 430 SER A CA 1
ATOM 3290 C C . SER A 1 430 ? -7.964 23.616 -23.121 1.00 25.30 430 SER A C 1
ATOM 3292 O O . SER A 1 430 ? -6.960 22.954 -22.860 1.00 25.30 430 SER A O 1
ATOM 3294 N N . LEU A 1 431 ? -8.454 23.761 -24.342 1.00 24.72 431 LEU A N 1
ATOM 3295 C CA . LEU A 1 431 ? -7.889 23.259 -25.578 1.00 24.72 431 LEU A CA 1
ATOM 3296 C C . LEU A 1 431 ? -6.418 23.690 -25.744 1.00 24.72 431 LEU A C 1
ATOM 3298 O O . LEU A 1 431 ? -6.142 24.843 -26.044 1.00 24.72 431 LEU A O 1
ATOM 3302 N N . HIS A 1 432 ? -5.498 22.735 -25.673 1.00 24.56 432 HIS A N 1
ATOM 3303 C CA . HIS A 1 432 ? -4.551 22.549 -26.766 1.00 24.56 432 HIS A CA 1
ATOM 3304 C C . HIS A 1 432 ? -4.602 21.074 -27.157 1.00 24.56 432 HIS A C 1
ATOM 3306 O O . HIS A 1 432 ? -4.351 20.174 -26.356 1.00 24.56 432 HIS A O 1
ATOM 3312 N N . LYS A 1 433 ? -5.084 20.855 -28.381 1.00 27.67 433 LYS A N 1
ATOM 3313 C CA . LYS A 1 433 ? -5.123 19.562 -29.056 1.00 27.67 433 LYS A CA 1
ATOM 3314 C C . LYS A 1 433 ? -3.701 19.007 -29.114 1.00 27.67 433 LYS A C 1
ATOM 3316 O O . LYS A 1 433 ? -2.805 19.740 -29.504 1.00 27.67 433 LYS A O 1
ATOM 3321 N N . ASP A 1 434 ? -3.523 17.753 -28.711 1.00 24.80 434 ASP A N 1
ATOM 3322 C CA . ASP A 1 434 ? -3.176 16.683 -29.650 1.00 24.80 434 ASP A CA 1
ATOM 3323 C C . ASP A 1 434 ? -3.336 15.299 -28.998 1.00 24.80 434 ASP A C 1
ATOM 3325 O O . ASP A 1 434 ? -3.193 15.114 -27.789 1.00 24.80 434 ASP A O 1
ATOM 3329 N N . VAL A 1 435 ? -3.757 14.336 -29.817 1.00 24.72 435 VAL A N 1
ATOM 3330 C CA . VAL A 1 435 ? -4.020 12.931 -29.480 1.00 24.72 435 VAL A CA 1
ATOM 3331 C C . VAL A 1 435 ? -3.298 12.084 -30.520 1.00 24.72 435 VAL A C 1
ATOM 3333 O O . VAL A 1 435 ? -3.611 12.228 -31.697 1.00 24.72 435 VAL A O 1
ATOM 3336 N N . VAL A 1 436 ? -2.448 11.144 -30.088 1.00 24.86 436 VAL A N 1
ATOM 3337 C CA . VAL A 1 436 ? -2.153 9.892 -30.816 1.00 24.86 436 VAL A CA 1
ATOM 3338 C C . VAL A 1 436 ? -2.052 8.720 -29.805 1.00 24.86 436 VAL A C 1
ATOM 3340 O O . VAL A 1 436 ? -1.667 8.967 -28.662 1.00 24.86 436 VAL A O 1
ATOM 3343 N N . PRO A 1 437 ? -2.465 7.476 -30.165 1.00 26.28 437 PRO A N 1
ATOM 3344 C CA . PRO A 1 437 ? -2.585 6.296 -29.295 1.00 26.28 437 PRO A CA 1
ATOM 3345 C C . PRO A 1 437 ? -1.496 5.213 -29.490 1.00 26.28 437 PRO A C 1
ATOM 3347 O O . PRO A 1 437 ? -0.870 5.103 -30.539 1.00 26.28 437 PRO A O 1
ATOM 3350 N N . ALA A 1 438 ? -1.281 4.421 -28.435 1.00 24.20 438 ALA A N 1
ATOM 3351 C CA . ALA A 1 438 ? -0.256 3.383 -28.288 1.00 24.20 438 ALA A CA 1
ATOM 3352 C C . ALA A 1 438 ? -0.515 2.110 -29.092 1.00 24.20 438 ALA A C 1
ATOM 3354 O O . ALA A 1 438 ? -1.663 1.884 -29.457 1.00 24.20 438 ALA A O 1
ATOM 3355 N N . ILE A 1 439 ? 0.500 1.231 -29.207 1.00 25.91 439 ILE A N 1
ATOM 3356 C CA . ILE A 1 439 ? 0.463 -0.180 -28.742 1.00 25.91 439 ILE A CA 1
ATOM 3357 C C . ILE A 1 439 ? 1.879 -0.827 -28.733 1.00 25.91 439 ILE A C 1
ATOM 3359 O O . ILE A 1 439 ? 2.781 -0.437 -29.464 1.00 25.91 439 ILE A O 1
ATOM 3363 N N . SER A 1 440 ? 2.008 -1.800 -27.820 1.00 27.38 440 SER A N 1
ATOM 3364 C CA . SER A 1 440 ? 3.109 -2.681 -27.380 1.00 27.38 440 SER A CA 1
ATOM 3365 C C . SER A 1 440 ? 3.546 -3.807 -28.347 1.00 27.38 440 SER A C 1
ATOM 3367 O O . SER A 1 440 ? 2.811 -4.181 -29.253 1.00 27.38 440 SER A O 1
ATOM 3369 N N . ALA A 1 441 ? 4.708 -4.410 -28.042 1.00 28.72 441 ALA A N 1
ATOM 3370 C CA . ALA A 1 441 ? 5.342 -5.587 -28.658 1.00 28.72 441 ALA A CA 1
ATOM 3371 C C . ALA A 1 441 ? 4.919 -6.974 -28.085 1.00 28.72 441 ALA A C 1
ATOM 3373 O O . ALA A 1 441 ? 4.564 -7.067 -26.909 1.00 28.72 441 ALA A O 1
ATOM 3374 N N . ASP A 1 442 ? 5.034 -7.992 -28.963 1.00 29.25 442 ASP A N 1
ATOM 3375 C CA . ASP A 1 442 ? 5.352 -9.451 -28.920 1.00 29.25 442 ASP A CA 1
ATOM 3376 C C . ASP A 1 442 ? 5.057 -10.398 -27.729 1.00 29.25 442 ASP A C 1
ATOM 3378 O O . ASP A 1 442 ? 5.322 -10.040 -26.589 1.00 29.25 442 ASP A O 1
ATOM 3382 N N . VAL A 1 443 ? 4.716 -11.684 -28.035 1.00 25.50 443 VAL A N 1
ATOM 3383 C CA . VAL A 1 443 ? 5.473 -12.948 -27.704 1.00 25.50 443 VAL A CA 1
ATOM 3384 C C . VAL A 1 443 ? 4.986 -14.203 -28.518 1.00 25.50 443 VAL A C 1
ATOM 3386 O O . VAL A 1 443 ? 3.818 -14.317 -28.867 1.00 25.50 443 VAL A O 1
ATOM 3389 N N . LYS A 1 444 ? 5.931 -15.141 -28.791 1.00 28.53 444 LYS A N 1
ATOM 3390 C CA . LYS A 1 444 ? 5.983 -16.412 -29.596 1.00 28.53 444 LYS A CA 1
ATOM 3391 C C . LYS A 1 444 ? 5.374 -17.702 -28.978 1.00 28.53 444 LYS A C 1
ATOM 3393 O O . LYS A 1 444 ? 5.151 -17.699 -27.780 1.00 28.53 444 LYS A O 1
ATOM 3398 N N . PHE A 1 445 ? 5.371 -18.842 -29.729 1.00 24.48 445 PHE A N 1
ATOM 3399 C CA . PHE A 1 445 ? 6.108 -20.104 -29.380 1.00 24.48 445 PHE A CA 1
ATOM 3400 C C . PHE A 1 445 ? 6.408 -21.118 -30.536 1.00 24.48 445 PHE A C 1
ATOM 3402 O O . PHE A 1 445 ? 5.643 -21.257 -31.480 1.00 24.48 445 PHE A O 1
ATOM 3409 N N . ALA A 1 446 ? 7.529 -21.845 -30.330 1.00 27.34 446 ALA A N 1
ATOM 3410 C CA . ALA A 1 446 ? 8.017 -23.182 -30.758 1.00 27.34 446 ALA A CA 1
ATOM 3411 C C . ALA A 1 446 ? 8.285 -23.574 -32.238 1.00 27.34 446 ALA A C 1
ATOM 3413 O O . ALA A 1 446 ? 7.401 -23.940 -33.003 1.00 27.34 446 ALA A O 1
ATOM 3414 N N . SER A 1 447 ? 9.585 -23.693 -32.551 1.00 28.94 447 SER A N 1
ATOM 3415 C CA . SER A 1 447 ? 10.157 -24.411 -33.696 1.00 28.94 447 SER A CA 1
ATOM 3416 C C . SER A 1 447 ? 10.505 -25.861 -33.341 1.00 28.94 447 SER A C 1
ATOM 3418 O O . SER A 1 447 ? 11.227 -26.092 -32.372 1.00 28.94 447 SER A O 1
ATOM 3420 N N . SER A 1 448 ? 10.132 -26.823 -34.180 1.00 30.80 448 SER A N 1
ATOM 3421 C CA . SER A 1 448 ? 11.013 -27.953 -34.511 1.00 30.80 448 SER A CA 1
ATOM 3422 C C . SER A 1 448 ? 10.481 -28.678 -35.742 1.00 30.80 448 SER A C 1
ATOM 3424 O O . SER A 1 448 ? 9.435 -29.319 -35.671 1.00 30.80 448 SER A O 1
ATOM 3426 N N . ARG A 1 449 ? 11.214 -28.542 -36.857 1.00 37.31 449 ARG A N 1
ATOM 3427 C CA . ARG A 1 449 ? 11.413 -29.521 -37.946 1.00 37.31 449 ARG A CA 1
ATOM 3428 C C . ARG A 1 449 ? 11.701 -28.802 -39.264 1.00 37.31 449 ARG A C 1
ATOM 3430 O O . ARG A 1 449 ? 10.773 -28.571 -40.016 1.00 37.31 449 ARG A O 1
ATOM 3437 N N . PHE A 1 450 ? 12.972 -28.519 -39.556 1.00 29.69 450 PHE A N 1
ATOM 3438 C CA . PHE A 1 450 ? 13.458 -28.448 -40.942 1.00 29.69 450 PHE A CA 1
ATOM 3439 C C . PHE A 1 450 ? 14.923 -28.936 -41.022 1.00 29.69 450 PHE A C 1
ATOM 3441 O O . PHE A 1 450 ? 15.623 -28.863 -40.008 1.00 29.69 450 PHE A O 1
ATOM 3448 N N . PRO A 1 451 ? 15.357 -29.521 -42.158 1.00 35.09 451 PRO A N 1
ATOM 3449 C CA . PRO A 1 451 ? 16.530 -30.397 -42.254 1.00 35.09 451 PRO A CA 1
ATOM 3450 C C . PRO A 1 451 ? 17.852 -29.645 -42.480 1.00 35.09 451 PRO A C 1
ATOM 3452 O O . PRO A 1 451 ? 17.870 -28.517 -42.962 1.00 35.09 451 PRO A O 1
ATOM 3455 N N . ASN A 1 452 ? 18.969 -30.307 -42.158 1.00 33.66 452 ASN A N 1
ATOM 3456 C CA . ASN A 1 452 ? 20.331 -29.784 -42.318 1.00 33.66 452 ASN A CA 1
ATOM 3457 C C . ASN A 1 452 ? 20.848 -29.958 -43.759 1.00 33.66 452 ASN A C 1
ATOM 3459 O O . ASN A 1 452 ? 20.831 -31.076 -44.269 1.00 33.66 452 ASN A O 1
ATOM 3463 N N . TYR A 1 453 ? 21.424 -28.905 -44.349 1.00 38.81 453 TYR A N 1
ATOM 3464 C CA . TYR A 1 453 ? 22.250 -28.974 -45.564 1.00 38.81 453 TYR A CA 1
ATOM 3465 C C . TYR A 1 453 ? 23.730 -28.683 -45.247 1.00 38.81 453 TYR A C 1
ATOM 3467 O O . TYR A 1 453 ? 24.048 -28.029 -44.251 1.00 38.81 453 TYR A O 1
ATOM 3475 N N . ARG A 1 454 ? 24.651 -29.189 -46.082 1.00 38.94 454 ARG A N 1
ATOM 3476 C CA . ARG A 1 454 ? 26.099 -28.898 -46.025 1.00 38.94 454 ARG A CA 1
ATOM 3477 C C . ARG A 1 454 ? 26.539 -28.156 -47.288 1.00 38.94 454 ARG A C 1
ATOM 3479 O O . ARG A 1 454 ? 26.112 -28.509 -48.382 1.00 38.94 454 ARG A O 1
ATOM 3486 N N . ILE A 1 455 ? 27.417 -27.168 -47.112 1.00 40.56 455 ILE A N 1
ATOM 3487 C CA . ILE A 1 455 ? 27.969 -26.308 -48.169 1.00 40.56 455 ILE A CA 1
ATOM 3488 C C . ILE A 1 455 ? 29.418 -26.735 -48.449 1.00 40.56 455 ILE A C 1
ATOM 3490 O O . ILE A 1 455 ? 30.192 -26.920 -47.507 1.00 40.56 455 ILE A O 1
ATOM 3494 N N . GLY A 1 456 ? 29.765 -26.951 -49.722 1.00 44.78 456 GLY A N 1
ATOM 3495 C CA . GLY A 1 456 ? 31.132 -27.253 -50.172 1.00 44.78 456 GLY A CA 1
ATOM 3496 C C . GLY A 1 456 ? 31.933 -25.992 -50.520 1.00 44.78 456 GLY A C 1
ATOM 3497 O O . GLY A 1 456 ? 31.374 -24.906 -50.579 1.00 44.78 456 GLY A O 1
ATOM 3498 N N . ALA A 1 457 ? 33.234 -26.140 -50.800 1.00 39.41 457 ALA A N 1
ATOM 3499 C CA . ALA A 1 457 ? 34.225 -25.052 -50.891 1.00 39.41 457 ALA A CA 1
ATOM 3500 C C . ALA A 1 457 ? 33.987 -23.951 -51.956 1.00 39.41 457 ALA A C 1
ATOM 3502 O O . ALA A 1 457 ? 34.768 -23.009 -52.016 1.00 39.41 457 ALA A O 1
ATOM 3503 N N . ASN A 1 458 ? 32.911 -24.035 -52.746 1.00 40.91 458 ASN A N 1
ATOM 3504 C CA . ASN A 1 458 ? 32.519 -23.030 -53.742 1.00 40.91 458 ASN A CA 1
ATOM 3505 C C . ASN A 1 458 ? 31.089 -22.494 -53.510 1.00 40.91 458 ASN A C 1
ATOM 3507 O O . ASN A 1 458 ? 30.420 -22.108 -54.465 1.00 40.91 458 ASN A O 1
ATOM 3511 N N . ASP A 1 459 ? 30.581 -22.547 -52.276 1.00 40.00 459 ASP A N 1
ATOM 3512 C CA . ASP A 1 459 ? 29.257 -22.032 -51.888 1.00 40.00 459 ASP A CA 1
ATOM 3513 C C . ASP A 1 459 ? 28.055 -22.596 -52.676 1.00 40.00 459 ASP A C 1
ATOM 3515 O O . ASP A 1 459 ? 26.971 -22.014 -52.702 1.00 40.00 459 ASP A O 1
ATOM 3519 N N . GLN A 1 460 ? 28.188 -23.790 -53.265 1.00 35.81 460 GLN A N 1
ATOM 3520 C CA . GLN A 1 460 ? 27.041 -24.541 -53.783 1.00 35.81 460 GLN A CA 1
ATOM 3521 C C . GLN A 1 460 ? 26.397 -25.392 -52.677 1.00 35.81 460 GLN A C 1
ATOM 3523 O O . GLN A 1 460 ? 27.052 -26.228 -52.045 1.00 35.81 460 GLN A O 1
ATOM 3528 N N . ILE A 1 461 ? 25.095 -25.172 -52.464 1.00 37.78 461 ILE A N 1
ATOM 3529 C CA . ILE A 1 461 ? 24.217 -25.961 -51.590 1.00 37.78 461 ILE A CA 1
ATOM 3530 C C . ILE A 1 461 ? 23.648 -27.127 -52.412 1.00 37.78 461 ILE A C 1
ATOM 3532 O O . ILE A 1 461 ? 22.998 -26.897 -53.430 1.00 37.78 461 ILE A O 1
ATOM 3536 N N . PHE A 1 462 ? 23.867 -28.369 -51.974 1.00 38.31 462 PHE A N 1
ATOM 3537 C CA . PHE A 1 462 ? 23.204 -29.544 -52.552 1.00 38.31 462 PHE A CA 1
ATOM 3538 C C . PHE A 1 462 ? 21.901 -29.844 -51.805 1.00 38.31 462 PHE A C 1
ATOM 3540 O O . PHE A 1 462 ? 21.918 -30.013 -50.585 1.00 38.31 462 PHE A O 1
ATOM 3547 N N . ASP A 1 463 ? 20.800 -29.966 -52.548 1.00 40.12 463 ASP A N 1
ATOM 3548 C CA . ASP A 1 463 ? 19.540 -30.527 -52.057 1.00 40.12 463 ASP A CA 1
ATOM 3549 C C . ASP A 1 463 ? 19.529 -32.044 -52.303 1.00 40.12 463 ASP A C 1
ATOM 3551 O O . ASP A 1 463 ? 19.827 -32.508 -53.410 1.00 40.12 463 ASP A O 1
ATOM 3555 N N . VAL A 1 464 ? 19.197 -32.835 -51.280 1.00 38.34 464 VAL A N 1
ATOM 3556 C CA . VAL A 1 464 ? 18.974 -34.279 -51.445 1.00 38.34 464 VAL A CA 1
ATOM 3557 C C . VAL A 1 464 ? 17.577 -34.459 -52.033 1.00 38.34 464 VAL A C 1
ATOM 3559 O O . VAL A 1 464 ? 16.578 -34.214 -51.361 1.00 38.34 464 VAL A O 1
ATOM 3562 N N . LYS A 1 465 ? 17.515 -34.857 -53.304 1.00 43.09 465 LYS A N 1
ATOM 3563 C CA . LYS A 1 465 ? 16.269 -35.193 -53.998 1.00 43.09 465 LYS A CA 1
ATOM 3564 C C . LYS A 1 465 ? 15.589 -36.450 -53.433 1.00 43.09 465 LYS A C 1
ATOM 3566 O O . LYS A 1 465 ? 16.261 -37.417 -53.083 1.00 43.09 465 LYS A O 1
ATOM 3571 N N . ASP A 1 466 ? 14.258 -36.385 -53.519 1.00 44.75 466 ASP A N 1
ATOM 3572 C CA . ASP A 1 466 ? 13.230 -37.438 -53.591 1.00 44.75 466 ASP A CA 1
ATOM 3573 C C . ASP A 1 466 ? 12.747 -38.137 -52.301 1.00 44.75 466 ASP A C 1
ATOM 3575 O O . ASP A 1 466 ? 13.383 -39.054 -51.796 1.00 44.75 466 ASP A O 1
ATOM 3579 N N . ASP A 1 467 ? 11.523 -37.784 -51.860 1.00 34.97 467 ASP A N 1
ATOM 3580 C CA . ASP A 1 467 ? 10.495 -38.764 -51.445 1.00 34.97 467 ASP A CA 1
ATOM 3581 C C . ASP A 1 467 ? 9.061 -38.150 -51.525 1.00 34.97 467 ASP A C 1
ATOM 3583 O O . ASP A 1 467 ? 8.841 -37.032 -51.038 1.00 34.97 467 ASP A O 1
ATOM 3587 N N . PRO A 1 468 ? 8.047 -38.814 -52.127 1.00 48.84 468 PRO A N 1
ATOM 3588 C CA . PRO A 1 468 ? 6.741 -38.232 -52.418 1.00 48.84 468 PRO A CA 1
ATOM 3589 C C . PRO A 1 468 ? 5.731 -38.554 -51.308 1.00 48.84 468 PRO A C 1
ATOM 3591 O O . PRO A 1 468 ? 5.016 -39.550 -51.379 1.00 48.84 468 PRO A O 1
ATOM 3594 N N . LYS A 1 469 ? 5.649 -37.718 -50.265 1.00 47.72 469 LYS A N 1
ATOM 3595 C CA . LYS A 1 469 ? 4.543 -37.738 -49.279 1.00 47.72 469 LYS A CA 1
ATOM 3596 C C . LYS A 1 469 ? 4.531 -36.472 -48.411 1.00 47.72 469 LYS A C 1
ATOM 3598 O O . LYS A 1 469 ? 4.725 -36.523 -47.200 1.00 47.72 469 LYS A O 1
ATOM 3603 N N . VAL A 1 470 ? 4.286 -35.312 -49.016 1.00 41.78 470 VAL A N 1
ATOM 3604 C CA . VAL A 1 470 ? 4.047 -34.065 -48.269 1.00 41.78 470 VAL A CA 1
ATOM 3605 C C . VAL A 1 470 ? 2.677 -33.522 -48.666 1.00 41.78 470 VAL A C 1
ATOM 3607 O O . VAL A 1 470 ? 2.459 -33.147 -49.814 1.00 41.78 470 VAL A O 1
ATOM 3610 N N . LEU A 1 471 ? 1.735 -33.569 -47.717 1.00 48.47 471 LEU A N 1
ATOM 3611 C CA . LEU A 1 471 ? 0.362 -33.076 -47.877 1.00 48.47 471 LEU A CA 1
ATOM 3612 C C . LEU A 1 471 ? 0.352 -31.568 -48.136 1.00 48.47 471 LEU A C 1
ATOM 3614 O O . LEU A 1 471 ? 1.187 -30.829 -47.609 1.00 48.47 471 LEU A O 1
ATOM 3618 N N . SER A 1 472 ? -0.619 -31.115 -48.927 1.00 54.66 472 SER A N 1
ATOM 3619 C CA . SER A 1 472 ? -0.710 -29.711 -49.318 1.00 54.66 472 SER A CA 1
ATOM 3620 C C . SER A 1 472 ? -1.100 -28.824 -48.131 1.00 54.66 472 SER A C 1
ATOM 3622 O O . SER A 1 472 ? -1.844 -29.224 -47.231 1.00 54.66 472 SER A O 1
ATOM 3624 N N . MET A 1 473 ? -0.644 -27.570 -48.145 1.00 40.69 473 MET A N 1
ATOM 3625 C CA . MET A 1 473 ? -0.904 -26.592 -47.080 1.00 40.69 473 MET A CA 1
ATOM 3626 C C . MET A 1 473 ? -2.408 -26.379 -46.823 1.00 40.69 473 MET A C 1
ATOM 3628 O O . MET A 1 473 ? -2.822 -26.114 -45.698 1.00 40.69 473 MET A O 1
ATOM 3632 N N . LYS A 1 474 ? -3.244 -26.591 -47.848 1.00 44.09 474 LYS A N 1
ATOM 3633 C CA . LYS A 1 474 ? -4.708 -26.506 -47.773 1.00 44.09 474 LYS A CA 1
ATOM 3634 C C . LYS A 1 474 ? -5.321 -27.617 -46.908 1.00 44.09 474 LYS A C 1
ATOM 3636 O O . LYS A 1 474 ? -6.285 -27.373 -46.187 1.00 44.09 474 LYS A O 1
ATOM 3641 N N . GLU A 1 475 ? -4.742 -28.817 -46.931 1.00 47.34 475 GLU A N 1
ATOM 3642 C CA . GLU A 1 475 ? -5.197 -29.968 -46.135 1.00 47.34 475 GLU A CA 1
ATOM 3643 C C . GLU A 1 475 ? -4.727 -29.882 -44.680 1.00 47.34 475 GLU A C 1
ATOM 3645 O O . GLU A 1 475 ? -5.455 -30.281 -43.770 1.00 47.34 475 GLU A O 1
ATOM 3650 N N . VAL A 1 476 ? -3.543 -29.308 -44.447 1.00 48.69 476 VAL A N 1
ATOM 3651 C CA . VAL A 1 476 ? -3.029 -29.019 -43.098 1.00 48.69 476 VAL A CA 1
ATOM 3652 C C . VAL A 1 476 ? -3.902 -27.966 -42.414 1.00 48.69 476 VAL A C 1
ATOM 3654 O O . VAL A 1 476 ? -4.345 -28.181 -41.288 1.00 48.69 476 VAL A O 1
ATOM 3657 N N . VAL A 1 477 ? -4.249 -26.888 -43.124 1.00 45.81 477 VAL A N 1
ATOM 3658 C CA . VAL A 1 477 ? -5.138 -25.834 -42.609 1.00 45.81 477 VAL A CA 1
ATOM 3659 C C . VAL A 1 477 ? -6.553 -26.364 -42.352 1.00 45.81 477 VAL A C 1
ATOM 3661 O O . VAL A 1 477 ? -7.153 -26.033 -41.330 1.00 45.81 477 VAL A O 1
ATOM 3664 N N . ALA A 1 478 ? -7.083 -27.242 -43.210 1.00 53.69 478 ALA A N 1
ATOM 3665 C CA . ALA A 1 478 ? -8.388 -27.869 -42.986 1.00 53.69 478 ALA A CA 1
ATOM 3666 C C . ALA A 1 478 ? -8.398 -28.800 -41.754 1.00 53.69 478 ALA A C 1
ATOM 3668 O O . ALA A 1 478 ? -9.360 -28.791 -40.983 1.00 53.69 478 ALA A O 1
ATOM 3669 N N . ARG A 1 479 ? -7.319 -29.565 -41.523 1.00 50.34 479 ARG A N 1
ATOM 3670 C CA . ARG A 1 479 ? -7.171 -30.426 -40.333 1.00 50.34 479 ARG A CA 1
ATOM 3671 C C . ARG A 1 479 ? -7.015 -29.630 -39.040 1.00 50.34 479 ARG A C 1
ATOM 3673 O O . ARG A 1 479 ? -7.653 -29.973 -38.048 1.00 50.34 479 ARG A O 1
ATOM 3680 N N . GLU A 1 480 ? -6.221 -28.566 -39.065 1.00 44.75 480 GLU A N 1
ATOM 3681 C CA . GLU A 1 480 ? -6.027 -27.647 -37.936 1.00 44.75 480 GLU A CA 1
ATOM 3682 C C . GLU A 1 480 ? -7.330 -26.912 -37.587 1.00 44.75 480 GLU A C 1
ATOM 3684 O O . GLU A 1 480 ? -7.713 -26.834 -36.421 1.00 44.75 480 GLU A O 1
ATOM 3689 N N . THR A 1 481 ? -8.089 -26.470 -38.597 1.00 43.84 481 THR A N 1
ATOM 3690 C CA . THR A 1 481 ? -9.398 -25.821 -38.399 1.00 43.84 481 THR A CA 1
ATOM 3691 C C . THR A 1 481 ? -10.412 -26.782 -37.764 1.00 43.84 481 THR A C 1
ATOM 3693 O O . THR A 1 481 ? -11.160 -26.393 -36.864 1.00 43.84 481 THR A O 1
ATOM 3696 N N . ALA A 1 482 ? -10.402 -28.059 -38.162 1.00 51.41 482 ALA A N 1
ATOM 3697 C CA . ALA A 1 482 ? -11.236 -29.094 -37.552 1.00 51.41 482 ALA A CA 1
ATOM 3698 C C . ALA A 1 482 ? -10.811 -29.430 -36.106 1.00 51.41 482 ALA A C 1
ATOM 3700 O O . ALA A 1 482 ? -11.672 -29.620 -35.246 1.00 51.41 482 ALA A O 1
ATOM 3701 N N . GLN A 1 483 ? -9.506 -29.441 -35.805 1.00 44.72 483 GLN A N 1
ATOM 3702 C CA . GLN A 1 483 ? -8.983 -29.631 -34.443 1.00 44.72 483 GLN A CA 1
ATOM 3703 C C . GLN A 1 483 ? -9.297 -28.452 -33.512 1.00 44.72 483 GLN A C 1
ATOM 3705 O O . GLN A 1 483 ? -9.630 -28.666 -32.346 1.00 44.72 483 GLN A O 1
ATOM 3710 N N . LEU A 1 484 ? -9.256 -27.219 -34.020 1.00 39.72 484 LEU A N 1
ATOM 3711 C CA . LEU A 1 484 ? -9.607 -26.014 -33.263 1.00 39.72 484 LEU A CA 1
ATOM 3712 C C . LEU A 1 484 ? -11.110 -25.948 -32.951 1.00 39.72 484 LEU A C 1
ATOM 3714 O O . LEU A 1 484 ? -11.502 -25.546 -31.853 1.00 39.72 484 LEU A O 1
ATOM 3718 N N . MET A 1 485 ? -11.961 -26.419 -33.867 1.00 45.06 485 MET A N 1
ATOM 3719 C CA . MET A 1 485 ? -13.397 -26.566 -33.608 1.00 45.06 485 MET A CA 1
ATOM 3720 C C . MET A 1 485 ? -13.720 -27.660 -32.577 1.00 45.06 485 MET A C 1
ATOM 3722 O O . MET A 1 485 ? -14.675 -27.512 -31.811 1.00 45.06 485 MET A O 1
ATOM 3726 N N . ASP A 1 486 ? -12.925 -28.731 -32.511 1.00 43.88 486 ASP A N 1
ATOM 3727 C CA . ASP A 1 486 ? -13.079 -29.779 -31.492 1.00 43.88 486 ASP A CA 1
ATOM 3728 C C . ASP A 1 486 ? -12.534 -29.334 -30.115 1.00 43.88 486 ASP A C 1
ATOM 3730 O O . ASP A 1 486 ? -13.131 -29.628 -29.075 1.00 43.88 486 ASP A O 1
ATOM 3734 N N . GLN A 1 487 ? -11.481 -28.504 -30.085 1.00 39.81 487 GLN A N 1
ATOM 3735 C CA . GLN A 1 487 ? -10.987 -27.849 -28.862 1.00 39.81 487 GLN A CA 1
ATOM 3736 C C . GLN A 1 487 ? -11.984 -26.839 -28.276 1.00 39.81 487 GLN A C 1
ATOM 3738 O O . GLN A 1 487 ? -12.121 -26.757 -27.054 1.00 39.81 487 GLN A O 1
ATOM 3743 N N . GLN A 1 488 ? -12.758 -26.135 -29.110 1.00 40.91 488 GLN A N 1
ATOM 3744 C CA . GLN A 1 488 ? -13.839 -25.256 -28.643 1.00 40.91 488 GLN A CA 1
ATOM 3745 C C . GLN A 1 488 ? -14.941 -26.029 -27.883 1.00 40.91 488 GLN A C 1
ATOM 3747 O O . GLN A 1 488 ? -15.666 -25.445 -27.071 1.00 40.91 488 GLN A O 1
ATOM 3752 N N . LYS A 1 489 ? -15.051 -27.349 -28.097 1.00 44.09 489 LYS A N 1
ATOM 3753 C CA . LYS A 1 489 ? -16.020 -28.232 -27.429 1.00 44.09 489 LYS A CA 1
ATOM 3754 C C . LYS A 1 489 ? -15.518 -28.894 -26.134 1.00 44.09 489 LYS A C 1
ATOM 3756 O O . LYS A 1 489 ? -16.351 -29.457 -25.423 1.00 44.09 489 LYS A O 1
ATOM 3761 N N . ARG A 1 490 ? -14.233 -28.801 -25.757 1.00 41.91 490 ARG A N 1
ATOM 3762 C CA . ARG A 1 490 ? -13.689 -29.396 -24.510 1.00 41.91 490 ARG A CA 1
ATOM 3763 C C . ARG A 1 490 ? -13.134 -28.319 -23.570 1.00 41.91 490 ARG A C 1
ATOM 3765 O O . ARG A 1 490 ? -12.002 -27.884 -23.695 1.00 41.91 490 ARG A O 1
ATOM 3772 N N . MET A 1 491 ? -13.988 -27.710 -22.748 1.00 41.22 491 MET A N 1
ATOM 3773 C CA . MET A 1 491 ? -14.291 -28.122 -21.361 1.00 41.22 491 MET A CA 1
ATOM 3774 C C . MET A 1 491 ? -13.166 -27.806 -20.353 1.00 41.22 491 MET A C 1
ATOM 3776 O O . MET A 1 491 ? -12.258 -28.592 -20.126 1.00 41.22 491 MET A O 1
ATOM 3780 N N . SER A 1 492 ? -13.297 -26.642 -19.710 1.00 48.59 492 SER A N 1
ATOM 3781 C CA . SER A 1 492 ? -12.711 -26.309 -18.397 1.00 48.59 492 SER A CA 1
ATOM 3782 C C . SER A 1 492 ? -13.759 -25.560 -17.559 1.00 48.59 492 SER A C 1
ATOM 3784 O O . SER A 1 492 ? -14.040 -25.918 -16.423 1.00 48.59 492 SER A O 1
ATOM 3786 N N . VAL A 1 493 ? -14.493 -24.631 -18.182 1.00 47.03 493 VAL A N 1
ATOM 3787 C CA . VAL A 1 493 ? -15.560 -23.865 -17.514 1.00 47.03 493 VAL A CA 1
ATOM 3788 C C . VAL A 1 493 ? -16.827 -24.694 -17.261 1.00 47.03 493 VAL A C 1
ATOM 3790 O O . VAL A 1 493 ? -17.458 -24.542 -16.222 1.00 47.03 493 VAL A O 1
ATOM 3793 N N . ARG A 1 494 ? -17.207 -25.599 -18.178 1.00 48.66 494 ARG A N 1
ATOM 3794 C CA . ARG A 1 494 ? -18.463 -26.368 -18.065 1.00 48.66 494 ARG A CA 1
ATOM 3795 C C . ARG A 1 494 ? -18.382 -27.465 -16.992 1.00 48.66 494 ARG A C 1
ATOM 3797 O O . ARG A 1 494 ? -19.350 -27.658 -16.269 1.00 48.66 494 ARG A O 1
ATOM 3804 N N . ASP A 1 495 ? -17.222 -28.101 -16.828 1.00 48.44 495 ASP A N 1
ATOM 3805 C CA . ASP A 1 495 ? -16.982 -29.085 -15.760 1.00 48.44 495 ASP A CA 1
ATOM 3806 C C . ASP A 1 495 ? -16.793 -28.430 -14.390 1.00 48.44 495 ASP A C 1
ATOM 3808 O O . ASP A 1 495 ? -17.225 -28.988 -13.382 1.00 48.44 495 ASP A O 1
ATOM 3812 N N . LEU A 1 496 ? -16.192 -27.234 -14.340 1.00 47.62 496 LEU A N 1
ATOM 3813 C CA . LEU A 1 496 ? -16.070 -26.463 -13.104 1.00 47.62 496 LEU A CA 1
ATOM 3814 C C . LEU A 1 496 ? -17.437 -25.933 -12.651 1.00 47.62 496 LEU A C 1
ATOM 3816 O O . LEU A 1 496 ? -17.773 -26.077 -11.481 1.00 47.62 496 LEU A O 1
ATOM 3820 N N . ALA A 1 497 ? -18.259 -25.430 -13.580 1.00 50.88 497 ALA A N 1
ATOM 3821 C CA . ALA A 1 497 ? -19.640 -25.031 -13.311 1.00 50.88 497 ALA A CA 1
ATOM 3822 C C . ALA A 1 497 ? -20.495 -26.219 -12.837 1.00 50.88 497 ALA A C 1
ATOM 3824 O O . ALA A 1 497 ? -21.169 -26.107 -11.820 1.00 50.88 497 ALA A O 1
ATOM 3825 N N . ASN A 1 498 ? -20.386 -27.392 -13.478 1.00 50.72 498 ASN A N 1
ATOM 3826 C CA . ASN A 1 498 ? -21.105 -28.601 -13.048 1.00 50.72 498 ASN A CA 1
ATOM 3827 C C . ASN A 1 498 ? -20.651 -29.111 -11.669 1.00 50.72 498 ASN A C 1
ATOM 3829 O O . ASN A 1 498 ? -21.461 -29.618 -10.895 1.00 50.72 498 ASN A O 1
ATOM 3833 N N . LYS A 1 499 ? -19.355 -29.011 -11.341 1.00 50.22 499 LYS A N 1
ATOM 3834 C CA . LYS A 1 499 ? -18.840 -29.379 -10.010 1.00 50.22 499 LYS A CA 1
ATOM 3835 C C . LYS A 1 499 ? -19.273 -28.379 -8.939 1.00 50.22 499 LYS A C 1
ATOM 3837 O O . LYS A 1 499 ? -19.591 -28.794 -7.828 1.00 50.22 499 LYS A O 1
ATOM 3842 N N . PHE A 1 500 ? -19.332 -27.094 -9.280 1.00 51.62 500 PHE A N 1
ATOM 3843 C CA . PHE A 1 500 ? -19.772 -26.035 -8.377 1.00 51.62 500 PHE A CA 1
ATOM 3844 C C . PHE A 1 500 ? -21.283 -26.105 -8.109 1.00 51.62 500 PHE A C 1
ATOM 3846 O O . PHE A 1 500 ? -21.694 -26.046 -6.954 1.00 51.62 500 PHE A O 1
ATOM 3853 N N . GLU A 1 501 ? -22.107 -26.355 -9.132 1.00 55.41 501 GLU A N 1
ATOM 3854 C CA . GLU A 1 501 ? -23.550 -26.588 -8.972 1.00 55.41 501 GLU A CA 1
ATOM 3855 C C . GLU A 1 501 ? -23.844 -27.846 -8.142 1.00 55.41 501 GLU A C 1
ATOM 3857 O O . GLU A 1 501 ? -24.720 -27.820 -7.279 1.00 55.41 501 GLU A O 1
ATOM 3862 N N . LYS A 1 502 ? -23.066 -28.925 -8.315 1.00 59.22 502 LYS A N 1
ATOM 3863 C CA . LYS A 1 502 ? -23.167 -30.122 -7.460 1.00 59.22 502 LYS A CA 1
ATOM 3864 C C . LYS A 1 502 ? -22.773 -29.841 -6.007 1.00 59.22 502 LYS A C 1
ATOM 3866 O O . LYS A 1 502 ? -23.425 -30.354 -5.100 1.00 59.22 502 LYS A O 1
ATOM 3871 N N . GLY A 1 503 ? -21.750 -29.015 -5.778 1.00 53.91 503 GLY A N 1
ATOM 3872 C CA . GLY A 1 503 ? -21.354 -28.564 -4.439 1.00 53.91 503 GLY A CA 1
ATOM 3873 C C . GLY A 1 503 ? -22.414 -27.683 -3.772 1.00 53.91 503 GLY A C 1
ATOM 3874 O O . GLY A 1 503 ? -22.723 -27.870 -2.598 1.00 53.91 503 GLY A O 1
ATOM 3875 N N . LEU A 1 504 ? -23.038 -26.783 -4.536 1.00 54.31 504 LEU A N 1
ATOM 3876 C CA . LEU A 1 504 ? -24.118 -25.919 -4.059 1.00 54.31 504 LEU A CA 1
ATOM 3877 C C . LEU A 1 504 ? -25.397 -26.717 -3.755 1.00 54.31 504 LEU A C 1
ATOM 3879 O O . LEU A 1 504 ? -26.046 -26.476 -2.739 1.00 54.31 504 LEU A O 1
ATOM 3883 N N . ALA A 1 505 ? -25.728 -27.714 -4.582 1.00 57.25 505 ALA A N 1
ATOM 3884 C CA . ALA A 1 505 ? -26.843 -28.629 -4.341 1.00 57.25 505 ALA A CA 1
ATOM 3885 C C . ALA A 1 505 ? -26.606 -29.526 -3.112 1.00 57.25 505 ALA A C 1
ATOM 3887 O O . ALA A 1 505 ? -27.533 -29.767 -2.340 1.00 57.25 505 ALA A O 1
ATOM 3888 N N . ALA A 1 506 ? -25.366 -29.973 -2.881 1.00 57.19 506 ALA A N 1
ATOM 3889 C CA . ALA A 1 506 ? -24.995 -30.707 -1.671 1.00 57.19 506 ALA A CA 1
ATOM 3890 C C . ALA A 1 506 ? -25.087 -29.827 -0.410 1.00 57.19 506 ALA A C 1
ATOM 3892 O O . ALA A 1 506 ? -25.615 -30.272 0.607 1.00 57.19 506 ALA A O 1
ATOM 3893 N N . ALA A 1 507 ? -24.661 -28.562 -0.484 1.00 50.78 507 ALA A N 1
ATOM 3894 C CA . ALA A 1 507 ? -24.801 -27.598 0.610 1.00 50.78 507 ALA A CA 1
ATOM 3895 C C . ALA A 1 507 ? -26.274 -27.255 0.911 1.00 50.78 507 ALA A C 1
ATOM 3897 O O . ALA A 1 507 ? -26.670 -27.180 2.074 1.00 50.78 507 ALA A O 1
ATOM 3898 N N . ALA A 1 508 ? -27.114 -27.120 -0.121 1.00 56.34 508 ALA A N 1
ATOM 3899 C CA . ALA A 1 508 ? -28.558 -26.948 0.042 1.00 56.34 508 ALA A CA 1
ATOM 3900 C C . ALA A 1 508 ? -29.214 -28.188 0.680 1.00 56.34 508 ALA A C 1
ATOM 3902 O O . ALA A 1 508 ? -30.072 -28.051 1.549 1.00 56.34 508 ALA A O 1
ATOM 3903 N N . LYS A 1 509 ? -28.760 -29.396 0.320 1.00 59.56 509 LYS A N 1
ATOM 3904 C CA . LYS A 1 509 ? -29.227 -30.655 0.917 1.00 59.56 509 LYS A CA 1
ATOM 3905 C C . LYS A 1 509 ? -28.838 -30.783 2.396 1.00 59.56 509 LYS A C 1
ATOM 3907 O O . LYS A 1 509 ? -29.682 -31.166 3.199 1.00 59.56 509 LYS A O 1
ATOM 3912 N N . LEU A 1 510 ? -27.623 -30.377 2.773 1.00 52.94 510 LEU A N 1
ATOM 3913 C CA . LEU A 1 510 ? -27.191 -30.302 4.178 1.00 52.94 510 LEU A CA 1
ATOM 3914 C C . LEU A 1 510 ? -28.019 -29.285 4.987 1.00 52.94 510 LEU A C 1
ATOM 3916 O O . LEU A 1 510 ? -28.302 -29.510 6.163 1.00 52.94 510 LEU A O 1
ATOM 3920 N N . SER A 1 511 ? -28.467 -28.192 4.356 1.00 51.38 511 SER A N 1
ATOM 3921 C CA . SER A 1 511 ? -29.383 -27.229 4.985 1.00 51.38 511 SER A CA 1
ATOM 3922 C C . SER A 1 511 ? -30.808 -27.770 5.168 1.00 51.38 511 SER A C 1
ATOM 3924 O O . SER A 1 511 ? -31.494 -27.334 6.092 1.00 51.38 511 SER A O 1
ATOM 3926 N N . GLU A 1 512 ? -31.278 -28.675 4.307 1.00 53.81 512 GLU A N 1
ATOM 3927 C CA . GLU A 1 512 ? -32.581 -29.343 4.459 1.00 53.81 512 GLU A CA 1
ATOM 3928 C C . GLU A 1 512 ? -32.514 -30.506 5.465 1.00 53.81 512 GLU A C 1
ATOM 3930 O O . GLU A 1 512 ? -33.425 -30.665 6.274 1.00 53.81 512 GLU A O 1
ATOM 3935 N N . GLU A 1 513 ? -31.409 -31.258 5.519 1.00 51.94 513 GLU A N 1
ATOM 3936 C CA . GLU A 1 513 ? -31.167 -32.274 6.560 1.00 51.94 513 GLU A CA 1
ATOM 3937 C C . GLU A 1 513 ? -31.127 -31.659 7.975 1.00 51.94 513 GLU A C 1
ATOM 3939 O O . GLU A 1 513 ? -31.519 -32.305 8.950 1.00 51.94 513 GLU A O 1
ATOM 3944 N N . ALA A 1 514 ? -30.760 -30.378 8.100 1.00 51.50 514 ALA A N 1
ATOM 3945 C CA . ALA A 1 514 ? -30.866 -29.628 9.350 1.00 51.50 514 ALA A CA 1
ATOM 3946 C C . ALA A 1 514 ? -32.323 -29.357 9.791 1.00 51.50 514 ALA A C 1
ATOM 3948 O O . ALA A 1 514 ? -32.573 -29.273 10.994 1.00 51.50 514 ALA A O 1
ATOM 3949 N N . LYS A 1 515 ? -33.300 -29.296 8.869 1.00 50.72 515 LYS A N 1
ATOM 3950 C CA . LYS A 1 515 ? -34.732 -29.182 9.225 1.00 50.72 515 LYS A CA 1
ATOM 3951 C C . LYS A 1 515 ? -35.278 -30.464 9.854 1.00 50.72 515 LYS A C 1
ATOM 3953 O O . LYS A 1 515 ? -36.171 -30.405 10.693 1.00 50.72 515 LYS A O 1
ATOM 3958 N N . LEU A 1 516 ? -34.711 -31.624 9.512 1.00 48.75 516 LEU A N 1
ATOM 3959 C CA . LEU A 1 516 ? -35.110 -32.902 10.110 1.00 48.75 516 LEU A CA 1
ATOM 3960 C C . LEU A 1 516 ? -34.686 -33.002 11.591 1.00 48.75 516 LEU A C 1
ATOM 3962 O O . LEU A 1 516 ? -35.354 -33.664 12.380 1.00 48.75 516 LEU A O 1
ATOM 3966 N N . LYS A 1 517 ? -33.629 -32.281 11.999 1.00 47.25 517 LYS A N 1
ATOM 3967 C CA . LYS A 1 517 ? -33.208 -32.159 13.410 1.00 47.25 517 LYS A CA 1
ATOM 3968 C C . LYS A 1 517 ? -34.058 -31.171 14.225 1.00 47.25 517 LYS A C 1
ATOM 3970 O O . LYS A 1 517 ? -34.113 -31.294 15.448 1.00 47.25 517 LYS A O 1
ATOM 3975 N N . GLU A 1 518 ? -34.768 -30.251 13.574 1.00 50.31 518 GLU A N 1
ATOM 3976 C CA . GLU A 1 518 ? -35.696 -29.291 14.203 1.00 50.31 518 GLU A CA 1
ATOM 3977 C C . GLU A 1 518 ? -36.916 -30.016 14.818 1.00 50.31 518 GLU A C 1
ATOM 3979 O O . GLU A 1 518 ? -37.363 -29.671 15.911 1.00 50.31 518 GLU A O 1
ATOM 3984 N N . ALA A 1 519 ? -37.373 -31.114 14.199 1.00 48.50 519 ALA A N 1
ATOM 3985 C CA . ALA A 1 519 ? -38.447 -31.957 14.737 1.00 48.50 519 ALA A CA 1
ATOM 3986 C C . ALA A 1 519 ? -38.058 -32.681 16.046 1.00 48.50 519 ALA A C 1
ATOM 3988 O O . ALA A 1 519 ? -38.896 -32.857 16.926 1.00 48.50 519 ALA A O 1
ATOM 3989 N N . THR A 1 520 ? -36.776 -33.028 16.226 1.00 50.75 520 THR A N 1
ATOM 3990 C CA . THR A 1 520 ? -36.271 -33.691 17.449 1.00 50.75 520 THR A CA 1
ATOM 3991 C C . THR A 1 520 ? -35.990 -32.738 18.624 1.00 50.75 520 THR A C 1
ATOM 3993 O O . THR A 1 520 ? -35.802 -33.192 19.753 1.00 50.75 520 THR A O 1
ATOM 3996 N N . SER A 1 521 ? -35.955 -31.418 18.392 1.00 54.59 521 SER A N 1
ATOM 3997 C CA . SER A 1 521 ? -35.746 -30.397 19.440 1.00 54.59 521 SER A CA 1
ATOM 3998 C C . SER A 1 521 ? -37.058 -30.032 20.155 1.00 54.59 521 SER A C 1
ATOM 4000 O O . SER A 1 521 ? -37.077 -29.906 21.386 1.00 54.59 521 SER A O 1
ATOM 4002 N N . LEU A 1 522 ? -38.181 -29.988 19.423 1.00 55.69 522 LEU A N 1
ATOM 4003 C CA . LEU A 1 522 ? -39.501 -29.709 20.001 1.00 55.69 522 LEU A CA 1
ATOM 4004 C C . LEU A 1 522 ? -39.942 -30.792 21.008 1.00 55.69 522 LEU A C 1
ATOM 4006 O O . LEU A 1 522 ? -40.539 -30.478 22.038 1.00 55.69 522 LEU A O 1
ATOM 4010 N N . GLU A 1 523 ? -39.593 -32.060 20.766 1.00 59.53 523 GLU A N 1
ATOM 4011 C CA . GLU A 1 523 ? -39.884 -33.170 21.688 1.00 59.53 523 GLU A CA 1
ATOM 4012 C C . GLU A 1 523 ? -39.106 -33.076 23.014 1.00 59.53 523 GLU A C 1
ATOM 4014 O O . GLU A 1 523 ? -39.637 -33.446 24.064 1.00 59.53 523 GLU A O 1
ATOM 4019 N N . LYS A 1 524 ? -37.884 -32.522 23.011 1.00 65.81 524 LYS A N 1
ATOM 4020 C CA . LYS A 1 524 ? -37.060 -32.368 24.226 1.00 65.81 524 LYS A CA 1
ATOM 4021 C C . LYS A 1 524 ? -37.618 -31.324 25.192 1.00 65.81 524 LYS A C 1
ATOM 4023 O O . LYS A 1 524 ? -37.627 -31.564 26.398 1.00 65.81 524 LYS A O 1
ATOM 4028 N N . HIS A 1 525 ? -38.140 -30.210 24.679 1.00 67.38 525 HIS A N 1
ATOM 4029 C CA . HIS A 1 525 ? -38.803 -29.192 25.502 1.00 67.38 525 HIS A CA 1
ATOM 4030 C C . HIS A 1 525 ? -40.092 -29.727 26.144 1.00 67.38 525 HIS A C 1
ATOM 4032 O O . HIS A 1 525 ? -40.372 -29.453 27.312 1.00 67.38 525 HIS A O 1
ATOM 4038 N N . VAL A 1 526 ? -40.848 -30.554 25.414 1.00 75.31 526 VAL A N 1
ATOM 4039 C CA . VAL A 1 526 ? -42.047 -31.221 25.942 1.00 75.31 526 VAL A CA 1
ATOM 4040 C C . VAL A 1 526 ? -41.685 -32.251 27.019 1.00 75.31 526 VAL A C 1
ATOM 4042 O O . VAL A 1 526 ? -42.372 -32.327 28.037 1.00 75.31 526 VAL A O 1
ATOM 4045 N N . LEU A 1 527 ? -40.602 -33.012 26.837 1.00 75.75 527 LEU A N 1
ATOM 4046 C CA . LEU A 1 527 ? -40.103 -33.979 27.823 1.00 75.75 527 LEU A CA 1
ATOM 4047 C C . LEU A 1 527 ? -39.625 -33.310 29.117 1.00 75.75 527 LEU A C 1
ATOM 4049 O O . LEU A 1 527 ? -40.010 -33.756 30.195 1.00 75.75 527 LEU A O 1
ATOM 4053 N N . LEU A 1 528 ? -38.851 -32.223 29.029 1.00 79.12 528 LEU A N 1
ATOM 4054 C CA . LEU A 1 528 ? -38.387 -31.482 30.209 1.00 79.12 528 LEU A CA 1
ATOM 4055 C C . LEU A 1 528 ? -39.544 -30.827 30.966 1.00 79.12 528 LEU A C 1
ATOM 4057 O O . LEU A 1 528 ? -39.567 -30.862 32.195 1.00 79.12 528 LEU A O 1
ATOM 4061 N N . LYS A 1 529 ? -40.547 -30.308 30.246 1.00 82.00 529 LYS A N 1
ATOM 4062 C CA . LYS A 1 529 ? -41.771 -29.786 30.861 1.00 82.00 529 LYS A CA 1
ATOM 4063 C C . LYS A 1 529 ? -42.546 -30.882 31.596 1.00 82.00 529 LYS A C 1
ATOM 4065 O O . LYS A 1 529 ? -42.885 -30.706 32.758 1.00 82.00 529 LYS A O 1
ATOM 4070 N N . LYS A 1 530 ? -42.753 -32.044 30.967 1.00 83.88 530 LYS A N 1
ATOM 4071 C CA . LYS A 1 530 ? -43.420 -33.191 31.611 1.00 83.88 530 LYS A CA 1
ATOM 4072 C C . LYS A 1 530 ? -42.649 -33.714 32.826 1.00 83.88 530 LYS A C 1
ATOM 4074 O O . LYS A 1 530 ? -43.268 -34.100 33.812 1.00 83.88 530 LYS A O 1
ATOM 4079 N N . LEU A 1 531 ? -41.317 -33.726 32.763 1.00 83.94 531 LEU A N 1
ATOM 4080 C CA . LEU A 1 531 ? -40.459 -34.132 33.876 1.00 83.94 531 LEU A CA 1
ATOM 4081 C C . LEU A 1 531 ? -40.566 -33.149 35.049 1.00 83.94 531 LEU A C 1
ATOM 4083 O O . LEU A 1 531 ? -40.729 -33.579 36.187 1.00 83.94 531 LEU A O 1
ATOM 4087 N N . ARG A 1 532 ? -40.553 -31.841 34.770 1.00 87.81 532 ARG A N 1
ATOM 4088 C CA . ARG A 1 532 ? -40.804 -30.792 35.765 1.00 87.81 532 ARG A CA 1
ATOM 4089 C C . ARG A 1 532 ? -42.182 -30.952 36.409 1.00 87.81 532 ARG A C 1
ATOM 4091 O O . ARG A 1 532 ? -42.269 -30.963 37.631 1.00 87.81 532 ARG A O 1
ATOM 4098 N N . ASP A 1 533 ? -43.234 -31.117 35.609 1.00 86.94 533 ASP A N 1
ATOM 4099 C CA . ASP A 1 533 ? -44.608 -31.268 36.106 1.00 86.94 533 ASP A CA 1
ATOM 4100 C C . ASP A 1 533 ? -44.739 -32.510 37.015 1.00 86.94 533 ASP A C 1
ATOM 4102 O O . ASP A 1 533 ? -45.398 -32.474 38.059 1.00 86.94 533 ASP A O 1
ATOM 4106 N N . ALA A 1 534 ? -44.055 -33.607 36.665 1.00 85.62 534 ALA A N 1
ATOM 4107 C CA . ALA A 1 534 ? -43.990 -34.814 37.487 1.00 85.62 534 ALA A CA 1
ATOM 4108 C C . ALA A 1 534 ? -43.233 -34.588 38.810 1.00 85.62 534 ALA A C 1
ATOM 4110 O O . ALA A 1 534 ? -43.708 -35.024 39.861 1.00 85.62 534 ALA A O 1
ATOM 4111 N N . LEU A 1 535 ? -42.097 -33.881 38.780 1.00 86.19 535 LEU A N 1
ATOM 4112 C CA . LEU A 1 535 ? -41.313 -33.542 39.973 1.00 86.19 535 LEU A CA 1
ATOM 4113 C C . LEU A 1 535 ? -42.061 -32.568 40.899 1.00 86.19 535 LEU A C 1
ATOM 4115 O O . LEU A 1 535 ? -42.078 -32.773 42.111 1.00 86.19 535 LEU A O 1
ATOM 4119 N N . GLU A 1 536 ? -42.762 -31.568 40.356 1.00 86.88 536 GLU A N 1
ATOM 4120 C CA . GLU A 1 536 ? -43.610 -30.662 41.145 1.00 86.88 536 GLU A CA 1
ATOM 4121 C C . GLU A 1 536 ? -44.770 -31.409 41.821 1.00 86.88 536 GLU A C 1
ATOM 4123 O O . GLU A 1 536 ? -45.096 -31.141 42.982 1.00 86.88 536 GLU A O 1
ATOM 4128 N N . SER A 1 537 ? -45.353 -32.395 41.132 1.00 87.62 537 SER A N 1
ATOM 4129 C CA . SER A 1 537 ? -46.373 -33.274 41.706 1.00 87.62 537 SER A CA 1
ATOM 4130 C C . SER A 1 537 ? -45.820 -34.195 42.802 1.00 87.62 537 SER A C 1
ATOM 4132 O O . SER A 1 537 ? -46.544 -34.527 43.746 1.00 87.62 537 SER A O 1
ATOM 4134 N N . LEU A 1 538 ? -44.551 -34.609 42.696 1.00 82.94 538 LEU A N 1
ATOM 4135 C CA . LEU A 1 538 ? -43.864 -35.414 43.708 1.00 82.94 538 LEU A CA 1
ATOM 4136 C C . LEU A 1 538 ? -43.541 -34.578 44.953 1.00 82.94 538 LEU A C 1
ATOM 4138 O O . LEU A 1 538 ? -43.788 -35.035 46.065 1.00 82.94 538 LEU A O 1
ATOM 4142 N N . ARG A 1 539 ? -43.087 -33.329 44.769 1.00 85.69 539 ARG A N 1
ATOM 4143 C CA . ARG A 1 539 ? -42.762 -32.365 45.838 1.00 85.69 539 ARG A CA 1
ATOM 4144 C C . ARG A 1 539 ? -43.922 -32.145 46.810 1.00 85.69 539 ARG A C 1
ATOM 4146 O O . ARG A 1 539 ? -43.701 -32.011 48.007 1.00 85.69 539 ARG A O 1
ATOM 4153 N N . GLY A 1 540 ? -45.162 -32.131 46.311 1.00 83.06 540 GLY A N 1
ATOM 4154 C CA . GLY A 1 540 ? -46.366 -32.013 47.145 1.00 83.06 540 GLY A CA 1
ATOM 4155 C C . GLY A 1 540 ? -46.689 -33.255 47.989 1.00 83.06 540 GLY A C 1
ATOM 4156 O O . GLY A 1 540 ? -47.558 -33.185 48.852 1.00 83.06 540 GLY A O 1
ATOM 4157 N N . ARG A 1 541 ? -46.013 -34.388 47.743 1.00 83.69 541 ARG A N 1
ATOM 4158 C CA . ARG A 1 541 ? -46.272 -35.695 48.372 1.00 83.69 541 ARG A CA 1
ATOM 4159 C C . ARG A 1 541 ? -45.136 -36.197 49.273 1.00 83.69 541 ARG A C 1
ATOM 4161 O O . ARG A 1 541 ? -45.304 -37.233 49.908 1.00 83.69 541 ARG A O 1
ATOM 4168 N N . VAL A 1 542 ? -44.000 -35.498 49.334 1.00 80.56 542 VAL A N 1
ATOM 4169 C CA . VAL A 1 542 ? -42.818 -35.882 50.131 1.00 80.56 542 VAL A CA 1
ATOM 4170 C C . VAL A 1 542 ? -42.459 -34.809 51.169 1.00 80.56 542 VAL A C 1
ATOM 4172 O O . VAL A 1 542 ? -42.770 -33.632 50.992 1.00 80.56 542 VAL A O 1
ATOM 4175 N N . ALA A 1 543 ? -41.810 -35.208 52.269 1.00 77.75 543 ALA A N 1
ATOM 4176 C CA . ALA A 1 543 ? -41.406 -34.325 53.369 1.00 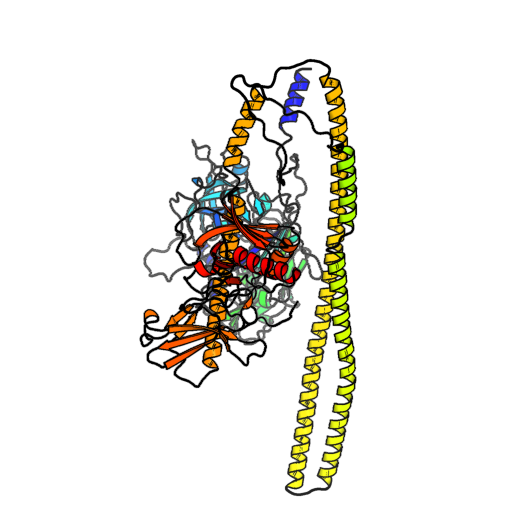77.75 543 ALA A CA 1
ATOM 4177 C C . ALA A 1 543 ? -39.994 -34.668 53.886 1.00 77.75 543 ALA A C 1
ATOM 4179 O O . ALA A 1 543 ? -39.523 -35.793 53.714 1.00 77.75 543 ALA A O 1
ATOM 4180 N N . GLY A 1 544 ? -39.330 -33.708 54.540 1.00 80.62 544 GLY A N 1
ATOM 4181 C CA . GLY A 1 544 ? -37.955 -33.863 55.039 1.00 80.62 544 GLY A CA 1
ATOM 4182 C C . GLY A 1 544 ? -36.924 -33.937 53.905 1.00 80.62 544 GLY A C 1
ATOM 4183 O O . GLY A 1 544 ? -37.137 -33.333 52.860 1.00 80.62 544 GLY A O 1
ATOM 4184 N N . ARG A 1 545 ? -35.846 -34.719 54.077 1.00 72.00 545 ARG A N 1
ATOM 4185 C CA . ARG A 1 545 ? -34.740 -34.820 53.094 1.00 72.00 545 ARG A CA 1
ATOM 4186 C C . ARG A 1 545 ? -35.192 -35.161 51.672 1.00 72.00 545 ARG A C 1
ATOM 4188 O O . ARG A 1 545 ? -34.714 -34.559 50.725 1.00 72.00 545 ARG A O 1
ATOM 4195 N N . ASN A 1 546 ? -36.180 -36.043 51.524 1.00 75.19 546 ASN A N 1
ATOM 4196 C CA . ASN A 1 546 ? -36.696 -36.423 50.204 1.00 75.19 546 ASN A CA 1
ATOM 4197 C C . ASN A 1 546 ? -37.372 -35.252 49.469 1.00 75.19 546 ASN A C 1
ATOM 4199 O O . ASN A 1 546 ? -37.535 -35.304 48.255 1.00 75.19 546 ASN A O 1
ATOM 4203 N N . LYS A 1 547 ? -37.829 -34.222 50.193 1.00 83.62 547 LYS A N 1
ATOM 4204 C CA . LYS A 1 547 ? -38.385 -33.005 49.597 1.00 83.62 547 LYS A CA 1
ATOM 4205 C C . LYS A 1 547 ? -37.275 -32.088 49.088 1.00 83.62 547 LYS A C 1
ATOM 4207 O O . LYS A 1 547 ? -37.419 -31.556 47.991 1.00 83.62 547 LYS A O 1
ATOM 4212 N N . ASP A 1 548 ? -36.186 -31.973 49.842 1.00 79.56 548 ASP A N 1
ATOM 4213 C CA . ASP A 1 548 ? -35.009 -31.190 49.460 1.00 79.56 548 ASP A CA 1
ATOM 4214 C C . ASP A 1 548 ? -34.366 -31.774 48.185 1.00 79.56 548 ASP A C 1
ATOM 4216 O O . ASP A 1 548 ? -34.111 -31.037 47.235 1.00 79.56 548 ASP A O 1
ATOM 4220 N N . ASP A 1 549 ? -34.249 -33.106 48.096 1.00 81.50 549 ASP A N 1
ATOM 4221 C CA . ASP A 1 549 ? -33.737 -33.803 46.902 1.00 81.50 549 ASP A CA 1
ATOM 4222 C C . ASP A 1 549 ? -34.608 -33.547 45.650 1.00 81.50 549 ASP A C 1
ATOM 4224 O O . ASP A 1 549 ? -34.109 -33.418 44.528 1.00 81.50 549 ASP A O 1
ATOM 4228 N N . VAL A 1 550 ? -35.934 -33.457 45.820 1.00 83.69 550 VAL A N 1
ATOM 4229 C CA . VAL A 1 550 ? -36.870 -33.156 44.722 1.00 83.69 550 VAL A CA 1
ATOM 4230 C C . VAL A 1 550 ? -36.794 -31.684 44.313 1.00 83.69 550 VAL A C 1
ATOM 4232 O O . VAL A 1 550 ? -36.892 -31.383 43.124 1.00 83.69 550 VAL A O 1
ATOM 4235 N N . GLU A 1 551 ? -36.607 -30.762 45.260 1.00 82.19 551 GLU A N 1
ATOM 4236 C CA . GLU A 1 551 ? -36.389 -29.341 44.959 1.00 82.19 551 GLU A CA 1
ATOM 4237 C C . GLU A 1 551 ? -35.073 -29.123 44.198 1.00 82.19 551 GLU A C 1
ATOM 4239 O O . GLU A 1 551 ? -35.054 -28.382 43.212 1.00 82.19 551 GLU A O 1
ATOM 4244 N N . GLU A 1 552 ? -34.010 -29.840 44.564 1.00 85.81 552 GLU A N 1
ATOM 4245 C CA . GLU A 1 552 ? -32.736 -29.810 43.844 1.00 85.81 552 GLU A CA 1
ATOM 4246 C C . GLU A 1 552 ? -32.862 -30.398 42.426 1.00 85.81 552 GLU A C 1
ATOM 4248 O O . GLU A 1 552 ? -32.373 -29.813 41.455 1.00 85.81 552 GLU A O 1
ATOM 4253 N N . ALA A 1 553 ? -33.600 -31.503 42.264 1.00 82.38 553 ALA A N 1
ATOM 4254 C CA . ALA A 1 553 ? -33.892 -32.080 40.950 1.00 82.38 553 ALA A CA 1
ATOM 4255 C C . ALA A 1 553 ? -34.696 -31.125 40.046 1.00 82.38 553 ALA A C 1
ATOM 4257 O O . ALA A 1 553 ? -34.420 -31.036 38.847 1.00 82.38 553 ALA A O 1
ATOM 4258 N N . ILE A 1 554 ? -35.658 -30.375 40.599 1.00 85.06 554 ILE A N 1
ATOM 4259 C CA . ILE A 1 554 ? -36.403 -29.343 39.856 1.00 85.06 554 ILE A CA 1
ATOM 4260 C C . ILE A 1 554 ? -35.453 -28.231 39.394 1.00 85.06 554 ILE A C 1
ATOM 4262 O O . ILE A 1 554 ? -35.482 -27.868 38.216 1.00 85.06 554 ILE A O 1
ATOM 4266 N N . ALA A 1 555 ? -34.573 -27.743 40.274 1.00 84.62 555 ALA A N 1
ATOM 4267 C CA . ALA A 1 555 ? -33.598 -26.706 39.936 1.00 84.62 555 ALA A CA 1
ATOM 4268 C C . ALA A 1 555 ? -32.625 -27.154 38.826 1.00 84.62 555 ALA A C 1
ATOM 4270 O O . ALA A 1 555 ? -32.328 -26.386 37.907 1.00 84.62 555 ALA A O 1
ATOM 4271 N N . MET A 1 556 ? -32.179 -28.416 38.849 1.00 79.19 556 MET A N 1
ATOM 4272 C CA . MET A 1 556 ? -31.349 -28.989 37.784 1.00 79.19 556 MET A CA 1
ATOM 4273 C C . MET A 1 556 ? -32.082 -29.056 36.435 1.00 79.19 556 MET A C 1
ATOM 4275 O O . MET A 1 556 ? -31.498 -28.731 35.400 1.00 79.19 556 MET A O 1
ATOM 4279 N N . VAL A 1 557 ? -33.363 -29.444 36.427 1.00 85.44 557 VAL A N 1
ATOM 4280 C CA . VAL A 1 557 ? -34.184 -29.491 35.202 1.00 85.44 557 VAL A CA 1
ATOM 4281 C C . VAL A 1 557 ? -34.418 -28.086 34.634 1.00 85.44 557 VAL A C 1
ATOM 4283 O O . VAL A 1 557 ? -34.346 -27.904 33.416 1.00 85.44 557 VAL A O 1
ATOM 4286 N N . GLU A 1 558 ? -34.636 -27.079 35.485 1.00 83.62 558 GLU A N 1
ATOM 4287 C CA . GLU A 1 558 ? -34.755 -25.676 35.065 1.00 83.62 558 GLU A CA 1
ATOM 4288 C C . GLU A 1 558 ? -33.442 -25.136 34.476 1.00 83.62 558 GLU A C 1
ATOM 4290 O O . GLU A 1 558 ? -33.454 -24.517 33.409 1.00 83.62 558 GLU A O 1
ATOM 4295 N N . ALA A 1 559 ? -32.301 -25.432 35.105 1.00 78.69 559 ALA A N 1
ATOM 4296 C CA . ALA A 1 559 ? -30.986 -25.054 34.590 1.00 78.69 559 ALA A CA 1
ATOM 4297 C C . ALA A 1 559 ? -30.689 -25.703 33.226 1.00 78.69 559 ALA A C 1
ATOM 4299 O O . ALA A 1 559 ? -30.181 -25.043 32.314 1.00 78.69 559 ALA A O 1
ATOM 4300 N N . LEU A 1 560 ? -31.054 -26.977 33.052 1.00 78.81 560 LEU A N 1
ATOM 4301 C CA . LEU A 1 560 ? -30.876 -27.698 31.792 1.00 78.81 560 LEU A CA 1
ATOM 4302 C C . LEU A 1 560 ? -31.754 -27.120 30.669 1.00 78.81 560 LEU A C 1
ATOM 4304 O O . LEU A 1 560 ? -31.305 -27.025 29.525 1.00 78.81 560 LEU A O 1
ATOM 4308 N N . ALA A 1 561 ? -32.979 -26.690 30.986 1.00 79.81 561 ALA A N 1
ATOM 4309 C CA . ALA A 1 561 ? -33.869 -26.035 30.027 1.00 79.81 561 ALA A CA 1
ATOM 4310 C C . ALA A 1 561 ? -33.302 -24.690 29.533 1.00 79.81 561 ALA A C 1
ATOM 4312 O O . ALA A 1 561 ? -33.319 -24.411 28.331 1.00 79.81 561 ALA A O 1
ATOM 4313 N N . VAL A 1 562 ? -32.732 -23.882 30.435 1.00 79.69 562 VAL A N 1
ATOM 4314 C CA . VAL A 1 562 ? -32.065 -22.610 30.096 1.00 79.69 562 VAL A CA 1
ATOM 4315 C C . VAL A 1 562 ? -30.853 -22.840 29.185 1.00 79.69 562 VAL A C 1
ATOM 4317 O O . VAL A 1 562 ? -30.726 -22.174 28.157 1.00 79.69 562 VAL A O 1
ATOM 4320 N N . GLN A 1 563 ? -29.997 -23.817 29.506 1.00 74.25 563 GLN A N 1
ATOM 4321 C CA . GLN A 1 563 ? -28.827 -24.156 28.684 1.00 74.25 563 GLN A CA 1
ATOM 4322 C C . GLN A 1 563 ? -29.210 -24.645 27.281 1.00 74.25 563 GLN A C 1
ATOM 4324 O O . GLN A 1 563 ? -28.554 -24.286 26.302 1.00 74.25 563 GLN A O 1
ATOM 4329 N N . LEU A 1 564 ? -30.280 -25.437 27.165 1.00 74.31 564 LEU A N 1
ATOM 4330 C CA . LEU A 1 564 ? -30.810 -25.874 25.870 1.00 74.31 564 LEU A CA 1
ATOM 4331 C C . LEU A 1 564 ? -31.311 -24.694 25.033 1.00 74.31 564 LEU A C 1
ATOM 4333 O O . LEU A 1 564 ? -30.982 -24.614 23.852 1.00 74.31 564 LEU A O 1
ATOM 4337 N N . THR A 1 565 ? -32.019 -23.749 25.655 1.00 75.12 565 THR A N 1
ATOM 4338 C CA . THR A 1 565 ? -32.558 -22.562 24.969 1.00 75.12 565 THR A CA 1
ATOM 4339 C C . THR A 1 565 ? -31.423 -21.652 24.478 1.00 75.12 565 THR A C 1
ATOM 4341 O O . THR A 1 565 ? -31.454 -21.143 23.359 1.00 75.12 565 THR A O 1
ATOM 4344 N N . GLN A 1 566 ? -30.373 -21.484 25.289 1.00 74.19 566 GLN A N 1
ATOM 4345 C CA . GLN A 1 566 ? -29.192 -20.698 24.928 1.00 74.19 566 GLN A CA 1
ATOM 4346 C C . GLN A 1 566 ? -28.424 -21.321 23.754 1.00 74.19 566 GLN A C 1
ATOM 4348 O O . GLN A 1 566 ? -28.080 -20.624 22.799 1.00 74.19 566 GLN A O 1
ATOM 4353 N N . ARG A 1 567 ? -28.228 -22.644 23.780 1.00 71.25 567 ARG A N 1
ATOM 4354 C CA . ARG A 1 567 ? -27.533 -23.379 22.716 1.00 71.25 567 ARG A CA 1
ATOM 4355 C C . ARG A 1 567 ? -28.323 -23.408 21.405 1.00 71.25 567 ARG A C 1
ATOM 4357 O O . ARG A 1 567 ? -27.724 -23.365 20.337 1.00 71.25 567 ARG A O 1
ATOM 4364 N N . GLU A 1 568 ? -29.655 -23.441 21.463 1.00 70.31 568 GLU A N 1
ATOM 4365 C CA . GLU A 1 568 ? -30.518 -23.277 20.283 1.00 70.31 568 GLU A CA 1
ATOM 4366 C C . GLU A 1 568 ? -30.418 -21.865 19.687 1.00 70.31 568 GLU A C 1
ATOM 4368 O O . GLU A 1 568 ? -30.385 -21.720 18.464 1.00 70.31 568 GLU A O 1
ATOM 4373 N N . GLY A 1 569 ? -30.295 -20.833 20.530 1.00 70.56 569 GLY A N 1
ATOM 4374 C CA . GLY A 1 569 ? -30.049 -19.456 20.095 1.00 70.56 569 GLY A CA 1
ATOM 4375 C C . GLY A 1 569 ? -28.719 -19.290 19.351 1.00 70.56 569 GLY A C 1
ATOM 4376 O O . GLY A 1 569 ? -28.685 -18.673 18.286 1.00 70.56 569 GLY A O 1
ATOM 4377 N N . GLU A 1 570 ? -27.643 -19.894 19.860 1.00 69.81 570 GLU A N 1
ATOM 4378 C CA . GLU A 1 570 ? -26.324 -19.912 19.203 1.00 69.81 570 GLU A CA 1
ATOM 4379 C C . GLU A 1 570 ? -26.384 -20.602 17.831 1.00 69.81 570 GLU A C 1
ATOM 4381 O O . GLU A 1 570 ? -25.910 -20.060 16.832 1.00 69.81 570 GLU A O 1
ATOM 4386 N N . LEU A 1 571 ? -27.067 -21.746 17.754 1.00 63.78 571 LEU A N 1
ATOM 4387 C CA . LEU A 1 571 ? -27.251 -22.502 16.511 1.00 63.78 571 LEU A CA 1
ATOM 4388 C C . LEU A 1 571 ? -28.086 -21.722 15.477 1.00 63.78 571 LEU A C 1
ATOM 4390 O O . LEU A 1 571 ? -27.864 -21.836 14.269 1.00 63.78 571 LEU A O 1
ATOM 4394 N N . PHE A 1 572 ? -29.029 -20.889 15.929 1.00 68.69 572 PHE A N 1
ATOM 4395 C CA . PHE A 1 572 ? -29.823 -20.018 15.059 1.00 68.69 572 PHE A CA 1
ATOM 4396 C C . PHE A 1 572 ? -28.986 -18.880 14.455 1.00 68.69 572 PHE A C 1
ATOM 4398 O O . PHE A 1 572 ? -29.165 -18.536 13.281 1.00 68.69 572 PHE A O 1
ATOM 4405 N N . ILE A 1 573 ? -28.051 -18.325 15.232 1.00 68.12 573 ILE A N 1
ATOM 4406 C CA . ILE A 1 573 ? -27.091 -17.316 14.765 1.00 68.12 573 ILE A CA 1
ATOM 4407 C C . ILE A 1 573 ? -26.149 -17.939 13.727 1.00 68.12 573 ILE A C 1
ATOM 4409 O O . ILE A 1 573 ? -26.020 -17.407 12.624 1.00 68.12 573 ILE A O 1
ATOM 4413 N N . GLU A 1 574 ? -25.587 -19.113 14.017 1.00 63.47 574 GLU A N 1
ATOM 4414 C CA . GLU A 1 574 ? -24.687 -19.830 13.105 1.00 63.47 574 GLU A CA 1
ATOM 4415 C C . GLU A 1 574 ? -25.396 -20.209 11.786 1.00 63.47 574 GLU A C 1
ATOM 4417 O O . GLU A 1 574 ? -24.861 -20.018 10.691 1.00 63.47 574 GLU A O 1
ATOM 4422 N N . LYS A 1 575 ? -26.671 -20.627 11.849 1.00 65.50 575 LYS A N 1
ATOM 4423 C CA . LYS A 1 575 ? -27.532 -20.866 10.671 1.00 65.50 575 LYS A CA 1
ATOM 4424 C C . LYS A 1 575 ? -27.743 -19.599 9.836 1.00 65.50 575 LYS A C 1
ATOM 4426 O O . LYS A 1 575 ? -27.745 -19.669 8.602 1.00 65.50 575 LYS A O 1
ATOM 4431 N N . ALA A 1 576 ? -27.931 -18.441 10.472 1.00 67.44 576 ALA A N 1
ATOM 4432 C CA . ALA A 1 576 ? -28.079 -17.166 9.773 1.00 67.44 576 ALA A CA 1
ATOM 4433 C C . ALA A 1 576 ? -26.777 -16.754 9.062 1.00 67.44 576 ALA A C 1
ATOM 4435 O O . ALA A 1 576 ? -26.825 -16.278 7.922 1.00 67.44 576 ALA A O 1
ATOM 4436 N N . GLU A 1 577 ? -25.624 -17.005 9.682 1.00 64.38 577 GLU A N 1
ATOM 4437 C CA . GLU A 1 577 ? -24.307 -16.767 9.087 1.00 64.38 577 GLU A CA 1
ATOM 4438 C C . GLU A 1 577 ? -24.027 -17.697 7.903 1.00 64.38 577 GLU A C 1
ATOM 4440 O O . GLU A 1 577 ? -23.632 -17.222 6.835 1.00 64.38 577 GLU A O 1
ATOM 4445 N N . VAL A 1 578 ? -24.331 -18.994 8.023 1.00 64.44 578 VAL A N 1
ATOM 4446 C CA . VAL A 1 578 ? -24.194 -19.960 6.919 1.00 64.44 578 VAL A CA 1
ATOM 4447 C C . VAL A 1 578 ? -25.098 -19.580 5.743 1.00 64.44 578 VAL A C 1
ATOM 4449 O O . VAL A 1 578 ? -24.664 -19.605 4.589 1.00 64.44 578 VAL A O 1
ATOM 4452 N N . LYS A 1 579 ? -26.340 -19.151 6.007 1.00 66.75 579 LYS A N 1
ATOM 4453 C CA . LYS A 1 579 ? -27.268 -18.682 4.963 1.00 66.75 579 LYS A CA 1
ATOM 4454 C C . LYS A 1 579 ? -26.751 -17.422 4.262 1.00 66.75 579 LYS A C 1
ATOM 4456 O O . LYS A 1 579 ? -26.869 -17.303 3.040 1.00 66.75 579 LYS A O 1
ATOM 4461 N N . LYS A 1 580 ? -26.148 -16.500 5.016 1.00 70.75 580 LYS A N 1
ATOM 4462 C CA . LYS A 1 580 ? -25.506 -15.296 4.473 1.00 70.75 580 LYS A CA 1
ATOM 4463 C C . LYS A 1 580 ? -24.303 -15.666 3.598 1.00 70.75 580 LYS A C 1
ATOM 4465 O O . LYS A 1 580 ? -24.204 -15.181 2.472 1.00 70.75 580 LYS A O 1
ATOM 4470 N N . LEU A 1 581 ? -23.452 -16.586 4.048 1.00 59.00 581 LEU A N 1
ATOM 4471 C CA . LEU A 1 581 ? -22.296 -17.066 3.287 1.00 59.00 581 LEU A CA 1
ATOM 4472 C C . LEU A 1 581 ? -22.707 -17.775 1.986 1.00 59.00 581 LEU A C 1
ATOM 4474 O O . LEU A 1 581 ? -22.132 -17.509 0.931 1.00 59.00 581 LEU A O 1
ATOM 4478 N N . ALA A 1 582 ? -23.752 -18.605 2.030 1.00 62.19 582 ALA A N 1
ATOM 4479 C CA . ALA A 1 582 ? -24.310 -19.253 0.844 1.00 62.19 582 ALA A CA 1
ATOM 4480 C C . ALA A 1 582 ? -24.829 -18.233 -0.187 1.00 62.19 582 ALA A C 1
ATOM 4482 O O . ALA A 1 582 ? -24.623 -18.410 -1.388 1.00 62.19 582 ALA A O 1
ATOM 4483 N N . SER A 1 583 ? -25.449 -17.135 0.267 1.00 66.00 583 SER A N 1
ATOM 4484 C CA . SER A 1 583 ? -25.900 -16.057 -0.626 1.00 66.00 583 SER A CA 1
ATOM 4485 C C . SER A 1 583 ? -24.736 -15.323 -1.303 1.00 66.00 583 SER A C 1
ATOM 4487 O O . SER A 1 583 ? -24.800 -15.054 -2.502 1.00 66.00 583 SER A O 1
ATOM 4489 N N . PHE A 1 584 ? -23.633 -15.089 -0.581 1.00 59.94 584 PHE A N 1
ATOM 4490 C CA . PHE A 1 584 ? -22.426 -14.488 -1.152 1.00 59.94 584 PHE A CA 1
ATOM 4491 C C . PHE A 1 584 ? -21.738 -15.403 -2.163 1.00 59.94 584 PHE A C 1
ATOM 4493 O O . PHE A 1 584 ? -21.309 -14.935 -3.214 1.00 59.94 584 PHE A O 1
ATOM 4500 N N . LEU A 1 585 ? -21.669 -16.707 -1.884 1.00 57.56 585 LEU A N 1
ATOM 4501 C CA . LEU A 1 585 ? -21.114 -17.686 -2.822 1.00 57.56 585 LEU A CA 1
ATOM 4502 C C . LEU A 1 585 ? -21.931 -17.767 -4.115 1.00 57.56 585 LEU A C 1
ATOM 4504 O O . LEU A 1 585 ? -21.352 -17.883 -5.196 1.00 57.56 585 LEU A O 1
ATOM 4508 N N . LYS A 1 586 ? -23.263 -17.665 -4.019 1.00 68.50 586 LYS A N 1
ATOM 4509 C CA . LYS A 1 586 ? -24.143 -17.614 -5.190 1.00 68.50 586 LYS A CA 1
ATOM 4510 C C . LYS A 1 586 ? -23.870 -16.370 -6.043 1.00 68.50 586 LYS A C 1
ATOM 4512 O O . LYS A 1 586 ? -23.625 -16.512 -7.238 1.00 68.50 586 LYS A O 1
ATOM 4517 N N . GLN A 1 587 ? -23.809 -15.193 -5.418 1.00 71.19 587 GLN A N 1
ATOM 4518 C CA . GLN A 1 587 ? -23.509 -13.940 -6.117 1.00 71.19 587 GLN A CA 1
ATOM 4519 C C . GLN A 1 587 ? -22.126 -13.976 -6.783 1.00 71.19 587 GLN A C 1
ATOM 4521 O O . GLN A 1 587 ? -21.996 -13.652 -7.959 1.00 71.19 587 GLN A O 1
ATOM 4526 N N . ALA A 1 588 ? -21.101 -14.453 -6.071 1.00 55.41 588 ALA A N 1
ATOM 4527 C CA . ALA A 1 588 ? -19.750 -14.581 -6.615 1.00 55.41 588 ALA A CA 1
ATOM 4528 C C . ALA A 1 588 ? -19.689 -15.539 -7.821 1.00 55.41 588 ALA A C 1
ATOM 4530 O O . ALA A 1 588 ? -18.921 -15.318 -8.756 1.00 55.41 588 ALA A O 1
ATOM 4531 N N . SER A 1 589 ? -20.509 -16.596 -7.822 1.00 59.34 589 SER A N 1
ATOM 4532 C CA . SER A 1 589 ? -20.624 -17.520 -8.954 1.00 59.34 589 SER A CA 1
ATOM 4533 C C . SER A 1 589 ? -21.300 -16.876 -10.167 1.00 59.34 589 SER A C 1
ATOM 4535 O O . SER A 1 589 ? -20.842 -17.072 -11.295 1.00 59.34 589 SER A O 1
ATOM 4537 N N . GLU A 1 590 ? -22.354 -16.089 -9.949 1.00 70.12 590 GLU A N 1
ATOM 4538 C CA . GLU A 1 590 ? -23.056 -15.346 -11.001 1.00 70.12 590 GLU A CA 1
ATOM 4539 C C . GLU A 1 590 ? -22.165 -14.249 -11.609 1.00 70.12 590 GLU A C 1
ATOM 4541 O O . GLU A 1 590 ? -22.096 -14.127 -12.835 1.00 70.12 590 GLU A O 1
ATOM 4546 N N . ASP A 1 591 ? -21.390 -13.543 -10.784 1.00 59.38 591 ASP A N 1
ATOM 4547 C CA . ASP A 1 591 ? -20.420 -12.539 -11.232 1.00 59.38 591 ASP A CA 1
ATOM 4548 C C . ASP A 1 591 ? -19.274 -13.176 -12.033 1.00 59.38 591 ASP A C 1
ATOM 4550 O O . ASP A 1 591 ? -18.907 -12.686 -13.102 1.00 59.38 591 ASP A O 1
ATOM 4554 N N . ALA A 1 592 ? -18.750 -14.320 -11.577 1.00 55.66 592 ALA A N 1
ATOM 4555 C CA . ALA A 1 592 ? -17.733 -15.069 -12.312 1.00 55.66 592 ALA A CA 1
ATOM 4556 C C . ALA A 1 592 ? -18.251 -15.555 -13.676 1.00 55.66 592 ALA A C 1
ATOM 4558 O O . ALA A 1 592 ? -17.526 -15.494 -14.670 1.00 55.66 592 ALA A O 1
ATOM 4559 N N . LYS A 1 593 ? -19.511 -16.005 -13.750 1.00 63.16 593 LYS A N 1
ATOM 4560 C CA . LYS A 1 593 ? -20.147 -16.412 -15.011 1.00 63.16 593 LYS A CA 1
ATOM 4561 C C . LYS A 1 593 ? -20.261 -15.237 -15.982 1.00 63.16 593 LYS A C 1
ATOM 4563 O O . LYS A 1 593 ? -19.890 -15.381 -17.144 1.00 63.16 593 LYS A O 1
ATOM 4568 N N . LYS A 1 594 ? -20.710 -14.078 -15.495 1.00 68.19 594 LYS A N 1
ATOM 4569 C CA . LYS A 1 594 ? -20.815 -12.853 -16.295 1.00 68.19 594 LYS A CA 1
ATOM 4570 C C . LYS A 1 594 ? -19.458 -12.439 -16.867 1.00 68.19 594 LYS A C 1
ATOM 4572 O O . LYS A 1 594 ? -19.358 -12.167 -18.057 1.00 68.19 594 LYS A O 1
ATOM 4577 N N . LEU A 1 595 ? -18.414 -12.483 -16.044 1.00 52.28 595 LEU A N 1
ATOM 4578 C CA . LEU A 1 595 ? -17.056 -12.115 -16.441 1.00 52.28 595 LEU A CA 1
ATOM 4579 C C . LEU A 1 595 ? -16.494 -13.070 -17.508 1.00 52.28 595 LEU A C 1
ATOM 4581 O O . LEU A 1 595 ? -15.888 -12.634 -18.481 1.00 52.28 595 LEU A O 1
ATOM 4585 N N . VAL A 1 596 ? -16.763 -14.374 -17.389 1.00 58.06 596 VAL A N 1
ATOM 4586 C CA . VAL A 1 596 ? -16.386 -15.360 -18.417 1.00 58.06 596 VAL A CA 1
ATOM 4587 C C . VAL A 1 596 ? -17.128 -15.131 -19.738 1.00 58.06 596 VAL A C 1
ATOM 4589 O O . VAL A 1 596 ? -16.539 -15.304 -20.808 1.00 58.06 596 VAL A O 1
ATOM 4592 N N . ASP A 1 597 ? -18.409 -14.766 -19.689 1.00 60.25 597 ASP A N 1
ATOM 4593 C CA . ASP A 1 597 ? -19.196 -14.492 -20.893 1.00 60.25 597 ASP A CA 1
ATOM 4594 C C . ASP A 1 597 ? -18.760 -13.183 -21.581 1.00 60.25 597 ASP A C 1
ATOM 4596 O O . ASP A 1 597 ? -18.696 -13.139 -22.813 1.00 60.25 597 ASP A O 1
ATOM 4600 N N . GLU A 1 598 ? -18.368 -12.162 -20.813 1.00 62.78 598 GLU A N 1
ATOM 4601 C CA . GLU A 1 598 ? -17.778 -10.912 -21.318 1.00 62.78 598 GLU A CA 1
ATOM 4602 C C . GLU A 1 598 ? -16.414 -11.150 -21.987 1.00 62.78 598 GLU A C 1
ATOM 4604 O O . GLU A 1 598 ? -16.210 -10.746 -23.134 1.00 62.78 598 GLU A O 1
ATOM 4609 N N . GLU A 1 599 ? -15.513 -11.895 -21.341 1.00 53.91 599 GLU A N 1
ATOM 4610 C CA . GLU A 1 599 ? -14.209 -12.270 -21.912 1.00 53.91 599 GLU A CA 1
ATOM 4611 C C . GLU A 1 599 ? -14.363 -13.112 -23.186 1.00 53.91 599 GLU A C 1
ATOM 4613 O O . GLU A 1 599 ? -13.651 -12.933 -24.176 1.00 53.91 599 GLU A O 1
ATOM 4618 N N . ARG A 1 600 ? -15.354 -14.011 -23.216 1.00 57.09 600 ARG A N 1
ATOM 4619 C CA . ARG A 1 600 ? -15.673 -14.789 -24.418 1.00 57.09 600 ARG A CA 1
ATOM 4620 C C . ARG A 1 600 ? -16.191 -13.899 -25.551 1.00 57.09 600 ARG A C 1
ATOM 4622 O O . ARG A 1 600 ? -15.900 -14.193 -26.712 1.00 57.09 600 ARG A O 1
ATOM 4629 N N . ALA A 1 601 ? -16.968 -12.860 -25.251 1.00 62.09 601 ALA A N 1
ATOM 4630 C CA . ALA A 1 601 ? -17.431 -11.903 -26.253 1.00 62.09 601 ALA A CA 1
ATOM 4631 C C . ALA A 1 601 ? -16.263 -11.073 -26.808 1.00 62.09 601 ALA A C 1
ATOM 4633 O O . ALA A 1 601 ? -16.157 -10.909 -28.024 1.00 62.09 601 ALA A O 1
ATOM 4634 N N . PHE A 1 602 ? -15.347 -10.643 -25.939 1.00 53.25 602 PHE A N 1
ATOM 4635 C CA . PHE A 1 602 ? -14.143 -9.914 -26.328 1.00 53.25 602 PHE A CA 1
ATOM 4636 C C . PHE A 1 602 ? -13.235 -10.747 -27.244 1.00 53.25 602 PHE A C 1
ATOM 4638 O O . PHE A 1 602 ? -12.902 -10.315 -28.348 1.00 53.25 602 PHE A O 1
ATOM 4645 N N . ALA A 1 603 ? -12.938 -11.991 -26.856 1.00 50.69 603 ALA A N 1
ATOM 4646 C CA . ALA A 1 603 ? -12.125 -12.900 -27.662 1.00 50.69 603 ALA A CA 1
ATOM 4647 C C . ALA A 1 603 ? -12.725 -13.157 -29.059 1.00 50.69 603 ALA A C 1
ATOM 4649 O O . ALA A 1 603 ? -11.994 -13.292 -30.039 1.00 50.69 603 ALA A O 1
ATOM 4650 N N . ARG A 1 604 ? -14.060 -13.206 -29.185 1.00 57.56 604 ARG A N 1
ATOM 4651 C CA . ARG A 1 604 ? -14.731 -13.350 -30.491 1.00 57.56 604 ARG A CA 1
ATOM 4652 C C . ARG A 1 604 ? -14.529 -12.124 -31.381 1.00 57.56 604 ARG A C 1
ATOM 4654 O O . ARG A 1 604 ? -14.226 -12.296 -32.559 1.00 57.56 604 ARG A O 1
ATOM 4661 N N . ALA A 1 605 ? -14.653 -10.922 -30.823 1.00 62.59 605 ALA A N 1
ATOM 4662 C CA . ALA A 1 605 ? -14.439 -9.681 -31.563 1.00 62.59 605 ALA A CA 1
ATOM 4663 C C . ALA A 1 605 ? -12.978 -9.537 -32.031 1.00 62.59 605 ALA A C 1
ATOM 4665 O O . ALA A 1 605 ? -12.717 -9.109 -33.155 1.00 62.59 605 ALA A O 1
ATOM 4666 N N . GLU A 1 606 ? -12.020 -9.955 -31.202 1.00 52.41 606 GLU A N 1
ATOM 4667 C CA . GLU A 1 606 ? -10.595 -9.923 -31.543 1.00 52.41 606 GLU A CA 1
ATOM 4668 C C . GLU A 1 606 ? -10.250 -10.910 -32.671 1.00 52.41 606 GLU A C 1
ATOM 4670 O O . GLU A 1 606 ? -9.525 -10.560 -33.603 1.00 52.41 606 GLU A O 1
ATOM 4675 N N . ILE A 1 607 ? -10.851 -12.107 -32.661 1.00 56.25 607 ILE A N 1
ATOM 4676 C CA . ILE A 1 607 ? -10.713 -13.093 -33.745 1.00 56.25 607 ILE A CA 1
ATOM 4677 C C . ILE A 1 607 ? -11.294 -12.566 -35.066 1.00 56.25 607 ILE A C 1
ATOM 4679 O O . ILE A 1 607 ? -10.689 -12.767 -36.122 1.00 56.25 607 ILE A O 1
ATOM 4683 N N . GLU A 1 608 ? -12.446 -11.892 -35.043 1.00 65.06 608 GLU A N 1
ATOM 4684 C CA . GLU A 1 608 ? -13.025 -11.286 -36.252 1.00 65.06 608 GLU A CA 1
ATOM 4685 C C . GLU A 1 608 ? -12.159 -10.141 -36.793 1.00 65.06 608 GLU A C 1
ATOM 4687 O O . GLU A 1 608 ? -11.922 -10.066 -38.001 1.00 65.06 608 GLU A O 1
ATOM 4692 N N . SER A 1 609 ? -11.604 -9.310 -35.909 1.00 59.09 609 SER A N 1
ATOM 4693 C CA . SER A 1 609 ? -10.668 -8.245 -36.284 1.00 59.09 609 SER A CA 1
ATOM 4694 C C . SER A 1 609 ? -9.378 -8.801 -36.902 1.00 59.09 609 SER A C 1
ATOM 4696 O O . SER A 1 609 ? -8.923 -8.317 -37.943 1.00 59.09 609 SER A O 1
ATOM 4698 N N . ALA A 1 610 ? -8.826 -9.874 -36.324 1.00 52.38 610 ALA A N 1
ATOM 4699 C CA . ALA A 1 610 ? -7.653 -10.563 -36.855 1.00 52.38 610 ALA A CA 1
ATOM 4700 C C . ALA A 1 610 ? -7.927 -11.177 -38.237 1.00 52.38 610 ALA A C 1
ATOM 4702 O O . ALA A 1 610 ? -7.108 -11.030 -39.142 1.00 52.38 610 ALA A O 1
ATOM 4703 N N . ARG A 1 611 ? -9.101 -11.792 -38.448 1.00 62.16 611 ARG A N 1
ATOM 4704 C CA . ARG A 1 611 ? -9.511 -12.296 -39.772 1.00 62.16 611 ARG A CA 1
ATOM 4705 C C . ARG A 1 611 ? -9.603 -11.180 -40.806 1.00 62.16 611 ARG A C 1
ATOM 4707 O O . ARG A 1 611 ? -9.076 -11.338 -41.902 1.00 62.16 611 ARG A O 1
ATOM 4714 N N . ALA A 1 612 ? -10.203 -10.045 -40.450 1.00 66.25 612 ALA A N 1
ATOM 4715 C CA . ALA A 1 612 ? -10.281 -8.894 -41.344 1.00 66.25 612 ALA A CA 1
ATOM 4716 C C . ALA A 1 612 ? -8.888 -8.325 -41.677 1.00 66.25 612 ALA A C 1
ATOM 4718 O O . ALA A 1 612 ? -8.653 -7.883 -42.799 1.00 66.25 612 ALA A O 1
ATOM 4719 N N . ALA A 1 613 ? -7.948 -8.346 -40.725 1.00 54.59 613 ALA A N 1
ATOM 4720 C CA . ALA A 1 613 ? -6.567 -7.926 -40.957 1.00 54.59 613 ALA A CA 1
ATOM 4721 C C . ALA A 1 613 ? -5.816 -8.876 -41.899 1.00 54.59 613 ALA A C 1
ATOM 4723 O O . ALA A 1 613 ? -5.158 -8.404 -42.822 1.00 54.59 613 ALA A O 1
ATOM 4724 N N . VAL A 1 614 ? -5.968 -10.192 -41.722 1.00 59.09 614 VAL A N 1
ATOM 4725 C CA . VAL A 1 614 ? -5.395 -11.199 -42.632 1.00 59.09 614 VAL A CA 1
ATOM 4726 C C . VAL A 1 614 ? -5.924 -11.007 -44.051 1.00 59.09 614 VAL A C 1
ATOM 4728 O O . VAL A 1 614 ? -5.144 -11.009 -44.996 1.00 59.09 614 VAL A O 1
ATOM 4731 N N . GLN A 1 615 ? -7.223 -10.748 -44.203 1.00 64.69 615 GLN A N 1
ATOM 4732 C CA . GLN A 1 615 ? -7.842 -10.539 -45.511 1.00 64.69 615 GLN A CA 1
ATOM 4733 C C . GLN A 1 615 ? -7.286 -9.299 -46.233 1.00 64.69 615 GLN A C 1
ATOM 4735 O O . GLN A 1 615 ? -6.997 -9.362 -47.424 1.00 64.69 615 GLN A O 1
ATOM 4740 N N . ARG A 1 616 ? -7.048 -8.201 -45.500 1.00 67.38 616 ARG A N 1
ATOM 4741 C CA . ARG A 1 616 ? -6.394 -6.996 -46.045 1.00 67.38 616 ARG A CA 1
ATOM 4742 C C . ARG A 1 616 ? -4.942 -7.247 -46.451 1.00 67.38 616 ARG A C 1
ATOM 4744 O O . ARG A 1 616 ? -4.482 -6.694 -47.442 1.00 67.38 616 ARG A O 1
ATOM 4751 N N . VAL A 1 617 ? -4.219 -8.072 -45.692 1.00 60.69 617 VAL A N 1
ATOM 4752 C CA . VAL A 1 617 ? -2.838 -8.447 -46.029 1.00 60.69 617 VAL A CA 1
ATOM 4753 C C . VAL A 1 617 ? -2.809 -9.334 -47.270 1.00 60.69 617 VAL A C 1
ATOM 4755 O O . VAL A 1 617 ? -1.963 -9.120 -48.126 1.00 60.69 617 VAL A O 1
ATOM 4758 N N . GLU A 1 618 ? -3.738 -10.282 -47.414 1.00 62.09 618 GLU A N 1
ATOM 4759 C CA . GLU A 1 618 ? -3.863 -11.096 -48.632 1.00 62.09 618 GLU A CA 1
ATOM 4760 C C . GLU A 1 618 ? -4.173 -10.246 -49.871 1.00 62.09 618 GLU A C 1
ATOM 4762 O O . GLU A 1 618 ? -3.647 -10.520 -50.950 1.00 62.09 618 GLU A O 1
ATOM 4767 N N . GLU A 1 619 ? -5.001 -9.212 -49.725 1.00 69.94 619 GLU A N 1
ATOM 4768 C CA . GLU A 1 619 ? -5.327 -8.271 -50.799 1.00 69.94 619 GLU A CA 1
ATOM 4769 C C . GLU A 1 619 ? -4.101 -7.428 -51.192 1.00 69.94 619 GLU A C 1
ATOM 4771 O O . GLU A 1 619 ? -3.729 -7.396 -52.365 1.00 69.94 619 GLU A O 1
ATOM 4776 N N . ALA A 1 620 ? -3.376 -6.889 -50.206 1.00 64.38 620 ALA A N 1
ATOM 4777 C CA . ALA A 1 620 ? -2.129 -6.155 -50.424 1.00 64.38 620 ALA A CA 1
ATOM 4778 C C . ALA A 1 620 ? -1.005 -7.031 -51.015 1.00 64.38 620 ALA A C 1
ATOM 4780 O O . ALA A 1 620 ? -0.205 -6.559 -51.822 1.00 64.38 620 ALA A O 1
ATOM 4781 N N . LEU A 1 621 ? -0.942 -8.320 -50.653 1.00 57.91 621 LEU A N 1
ATOM 4782 C CA . LEU A 1 621 ? 0.041 -9.256 -51.207 1.00 57.91 621 LEU A CA 1
ATOM 4783 C C . LEU A 1 621 ? -0.226 -9.537 -52.693 1.00 57.91 621 LEU A C 1
ATOM 4785 O O . LEU A 1 621 ? 0.720 -9.617 -53.473 1.00 57.91 621 LEU A O 1
ATOM 4789 N N . ARG A 1 622 ? -1.501 -9.640 -53.098 1.00 68.69 622 ARG A N 1
ATOM 4790 C CA . ARG A 1 622 ? -1.888 -9.811 -54.511 1.00 68.69 622 ARG A CA 1
ATOM 4791 C C . ARG A 1 622 ? -1.575 -8.572 -55.343 1.00 68.69 622 ARG A C 1
ATOM 4793 O O . ARG A 1 622 ? -1.109 -8.703 -56.473 1.00 68.69 622 ARG A O 1
ATOM 4800 N N . GLU A 1 623 ? -1.802 -7.383 -54.788 1.00 67.81 623 GLU A N 1
ATOM 4801 C CA . GLU A 1 623 ? -1.410 -6.121 -55.426 1.00 67.81 623 GLU A CA 1
ATOM 4802 C C . GLU A 1 623 ? 0.117 -6.028 -55.562 1.00 67.81 623 GLU A C 1
ATOM 4804 O O . GLU A 1 623 ? 0.631 -5.651 -56.616 1.00 67.81 623 GLU A O 1
ATOM 4809 N N . HIS A 1 624 ? 0.864 -6.466 -54.545 1.00 55.53 624 HIS A N 1
ATOM 4810 C CA . HIS A 1 624 ? 2.322 -6.486 -54.593 1.00 55.53 624 HIS A CA 1
ATOM 4811 C C . HIS A 1 624 ? 2.882 -7.522 -55.582 1.00 55.53 624 HIS A C 1
ATOM 4813 O O . HIS A 1 624 ? 3.819 -7.202 -56.309 1.00 55.53 624 HIS A O 1
ATOM 4819 N N . GLU A 1 625 ? 2.286 -8.714 -55.704 1.00 56.56 625 GLU A N 1
ATOM 4820 C CA . GLU A 1 625 ? 2.635 -9.704 -56.741 1.00 56.56 625 GLU A CA 1
ATOM 4821 C C . GLU A 1 625 ? 2.356 -9.194 -58.166 1.00 56.56 625 GLU A C 1
ATOM 4823 O O . GLU A 1 625 ? 3.099 -9.519 -59.097 1.00 56.56 625 GLU A O 1
ATOM 4828 N N . GLN A 1 626 ? 1.321 -8.367 -58.357 1.00 58.66 626 GLN A N 1
ATOM 4829 C CA . GLN A 1 626 ? 1.084 -7.693 -59.638 1.00 58.66 626 GLN A CA 1
ATOM 4830 C C . GLN A 1 626 ? 2.157 -6.641 -59.942 1.00 58.66 626 GLN A C 1
ATOM 4832 O O . GLN A 1 626 ? 2.583 -6.528 -61.092 1.00 58.66 626 GLN A O 1
ATOM 4837 N N . MET A 1 627 ? 2.645 -5.923 -58.926 1.00 52.56 627 MET A N 1
ATOM 4838 C CA . MET A 1 627 ? 3.738 -4.956 -59.079 1.00 52.56 627 MET A CA 1
ATOM 4839 C C . MET A 1 627 ? 5.114 -5.627 -59.246 1.00 52.56 627 MET A C 1
ATOM 4841 O O . MET A 1 627 ? 5.946 -5.126 -59.997 1.00 52.56 627 MET A O 1
ATOM 4845 N N . SER A 1 628 ? 5.352 -6.791 -58.627 1.00 46.62 628 SER A N 1
ATOM 4846 C CA . SER A 1 628 ? 6.649 -7.493 -58.650 1.00 46.62 628 SER A CA 1
ATOM 4847 C C . SER A 1 628 ? 6.991 -8.150 -59.997 1.00 46.62 628 SER A C 1
ATOM 4849 O O . SER A 1 628 ? 8.125 -8.588 -60.196 1.00 46.62 628 SER A O 1
ATOM 4851 N N . ARG A 1 629 ? 6.047 -8.223 -60.945 1.00 53.06 629 ARG A N 1
ATOM 4852 C CA . ARG A 1 629 ? 6.343 -8.628 -62.332 1.00 53.06 629 ARG A CA 1
ATOM 4853 C C . ARG A 1 629 ? 7.037 -7.526 -63.140 1.00 53.06 629 ARG A C 1
ATOM 4855 O O . ARG A 1 629 ? 7.500 -7.802 -64.245 1.00 53.06 629 ARG A O 1
ATOM 4862 N N . ALA A 1 630 ? 7.151 -6.313 -62.598 1.00 47.72 630 ALA A N 1
ATOM 4863 C CA . ALA A 1 630 ? 7.822 -5.189 -63.233 1.00 47.72 630 ALA A CA 1
ATOM 4864 C C . ALA A 1 630 ? 9.061 -4.748 -62.428 1.00 47.72 630 ALA A C 1
ATOM 4866 O O . ALA A 1 630 ? 8.966 -4.099 -61.392 1.00 47.72 630 ALA A O 1
ATOM 4867 N N . SER A 1 631 ? 10.235 -5.031 -62.994 1.00 42.44 631 SER A N 1
ATOM 4868 C CA . SER A 1 631 ? 11.577 -4.576 -62.587 1.00 42.44 631 SER A CA 1
ATOM 4869 C C . SER A 1 631 ? 12.263 -5.344 -61.448 1.00 42.44 631 SER A C 1
ATOM 4871 O O . SER A 1 631 ? 11.700 -5.627 -60.395 1.00 42.44 631 SER A O 1
ATOM 4873 N N . GLY A 1 632 ? 13.507 -5.743 -61.729 1.00 44.56 632 GLY A N 1
ATOM 4874 C CA . GLY A 1 632 ? 14.311 -6.637 -60.912 1.00 44.56 632 GLY A CA 1
ATOM 4875 C C . GLY A 1 632 ? 15.424 -5.950 -60.122 1.00 44.56 632 GLY A C 1
ATOM 4876 O O . GLY A 1 632 ? 15.953 -4.923 -60.528 1.00 44.56 632 GLY A O 1
ATOM 4877 N N . LYS A 1 633 ? 15.770 -6.641 -59.028 1.00 42.44 633 LYS A N 1
ATOM 4878 C CA . LYS A 1 633 ? 17.045 -6.745 -58.297 1.00 42.44 633 LYS A CA 1
ATOM 4879 C C . LYS A 1 633 ? 17.897 -5.484 -58.123 1.00 42.44 633 LYS A C 1
ATOM 4881 O O . LYS A 1 633 ? 18.686 -5.163 -59.000 1.00 42.44 633 LYS A O 1
ATOM 4886 N N . GLN A 1 634 ? 17.919 -4.994 -56.882 1.00 41.88 634 GLN A N 1
ATOM 4887 C CA . GLN A 1 634 ? 19.158 -4.658 -56.169 1.00 41.88 634 GLN A CA 1
ATOM 4888 C C . GLN A 1 634 ? 18.876 -4.536 -54.654 1.00 41.88 634 GLN A C 1
ATOM 4890 O O . GLN A 1 634 ? 18.693 -3.423 -54.192 1.00 41.88 634 GLN A O 1
ATOM 4895 N N . ASP A 1 635 ? 18.796 -5.640 -53.889 1.00 51.78 635 ASP A N 1
ATOM 4896 C CA . ASP A 1 635 ? 18.964 -5.561 -52.417 1.00 51.78 635 ASP A CA 1
ATOM 4897 C C . ASP A 1 635 ? 19.107 -6.939 -51.731 1.00 51.78 635 ASP A C 1
ATOM 4899 O O . ASP A 1 635 ? 18.138 -7.540 -51.272 1.00 51.78 635 ASP A O 1
ATOM 4903 N N . MET A 1 636 ? 20.312 -7.515 -51.715 1.00 42.00 636 MET A N 1
ATOM 4904 C CA . MET A 1 636 ? 20.585 -8.778 -50.993 1.00 42.00 636 MET A CA 1
ATOM 4905 C C . MET A 1 636 ? 21.759 -8.672 -50.009 1.00 42.00 636 MET A C 1
ATOM 4907 O O . MET A 1 636 ? 21.901 -9.512 -49.123 1.00 42.00 636 MET A O 1
ATOM 4911 N N . GLU A 1 637 ? 22.584 -7.631 -50.126 1.00 44.59 637 GLU A N 1
ATOM 4912 C CA . GLU A 1 637 ? 23.773 -7.442 -49.289 1.00 44.59 637 GLU A CA 1
ATOM 4913 C C . GLU A 1 637 ? 23.425 -6.803 -47.928 1.00 44.59 637 GLU A C 1
ATOM 4915 O O . GLU A 1 637 ? 23.993 -7.185 -46.901 1.00 44.59 637 GLU A O 1
ATOM 4920 N N . ASP A 1 638 ? 22.444 -5.893 -47.890 1.00 48.03 638 ASP A N 1
ATOM 4921 C CA . ASP A 1 638 ? 22.063 -5.171 -46.667 1.00 48.03 638 ASP A CA 1
ATOM 4922 C C . ASP A 1 638 ? 21.209 -6.030 -45.715 1.00 48.03 638 ASP A C 1
ATOM 4924 O O . ASP A 1 638 ? 21.375 -5.974 -44.492 1.00 48.03 638 ASP A O 1
ATOM 4928 N N . LEU A 1 639 ? 20.426 -6.971 -46.255 1.00 48.19 639 LEU A N 1
ATOM 4929 C CA . LEU A 1 639 ? 19.645 -7.930 -45.465 1.00 48.19 639 LEU A CA 1
ATOM 4930 C C . LEU A 1 639 ? 20.537 -8.935 -44.701 1.00 48.19 639 LEU A C 1
ATOM 4932 O O . LEU A 1 639 ? 20.191 -9.389 -43.607 1.00 48.19 639 LEU A O 1
ATOM 4936 N N . MET A 1 640 ? 21.719 -9.276 -45.235 1.00 40.47 640 MET A N 1
ATOM 4937 C CA . MET A 1 640 ? 22.667 -10.187 -44.574 1.00 40.47 640 MET A CA 1
ATOM 4938 C C . MET A 1 640 ? 23.328 -9.565 -43.335 1.00 40.47 640 MET A C 1
ATOM 4940 O O . MET A 1 640 ? 23.598 -10.281 -42.362 1.00 40.47 640 MET A O 1
ATOM 4944 N N . LYS A 1 641 ? 23.540 -8.243 -43.331 1.00 48.19 641 LYS A N 1
ATOM 4945 C CA . LYS A 1 641 ? 24.079 -7.510 -42.175 1.00 48.19 641 LYS A CA 1
ATOM 4946 C C . LYS A 1 641 ? 23.050 -7.353 -41.056 1.00 48.19 641 LYS A C 1
ATOM 4948 O O . LYS A 1 641 ? 23.397 -7.562 -39.893 1.00 48.19 641 LYS A O 1
ATOM 4953 N N . GLU A 1 642 ? 21.784 -7.098 -41.384 1.00 46.09 642 GLU A N 1
ATOM 4954 C CA . GLU A 1 642 ? 20.711 -7.040 -40.379 1.00 46.09 642 GLU A CA 1
ATOM 4955 C C . GLU A 1 642 ? 20.461 -8.402 -39.710 1.00 46.09 642 GLU A C 1
ATOM 4957 O O . GLU A 1 642 ? 20.238 -8.481 -38.499 1.00 46.09 642 GLU A O 1
ATOM 4962 N N . VAL A 1 643 ? 20.594 -9.507 -40.454 1.00 43.00 643 VAL A N 1
ATOM 4963 C CA . VAL A 1 643 ? 20.424 -10.868 -39.915 1.00 43.00 643 VAL A CA 1
ATOM 4964 C C . VAL A 1 643 ? 21.568 -11.280 -38.975 1.00 43.00 643 VAL A C 1
ATOM 4966 O O . VAL A 1 643 ? 21.329 -12.009 -38.004 1.00 43.00 643 VAL A O 1
ATOM 4969 N N . GLN A 1 644 ? 22.804 -10.823 -39.205 1.00 40.34 644 GLN A N 1
ATOM 4970 C CA . GLN A 1 644 ? 23.927 -11.090 -38.294 1.00 40.34 644 GLN A CA 1
ATOM 4971 C C . GLN A 1 644 ? 23.834 -10.279 -36.994 1.00 40.34 644 GLN A C 1
ATOM 4973 O O . GLN A 1 644 ? 24.090 -10.831 -35.920 1.00 40.34 644 GLN A O 1
ATOM 4978 N N . GLU A 1 645 ? 23.376 -9.029 -37.054 1.00 42.62 645 GLU A N 1
ATOM 4979 C CA . GLU A 1 645 ? 23.213 -8.196 -35.857 1.00 42.62 645 GLU A CA 1
ATOM 4980 C C . GLU A 1 645 ? 21.979 -8.609 -35.031 1.00 42.62 645 GLU A C 1
ATOM 4982 O O . GLU A 1 645 ? 22.043 -8.712 -33.801 1.00 42.62 645 GLU A O 1
ATOM 4987 N N . ALA A 1 646 ? 20.895 -9.039 -35.688 1.00 39.38 646 ALA A N 1
ATOM 4988 C CA . ALA A 1 646 ? 19.748 -9.658 -35.021 1.00 39.38 646 ALA A CA 1
ATOM 4989 C C . ALA A 1 646 ? 20.109 -10.986 -34.315 1.00 39.38 646 ALA A C 1
ATOM 4991 O O . ALA A 1 646 ? 19.544 -11.316 -33.265 1.00 39.38 646 ALA A O 1
ATOM 4992 N N . ARG A 1 647 ? 21.086 -11.749 -34.836 1.00 37.50 647 ARG A N 1
ATOM 4993 C CA . ARG A 1 647 ? 21.625 -12.957 -34.174 1.00 37.50 647 ARG A CA 1
ATOM 4994 C C . ARG A 1 647 ? 22.453 -12.625 -32.931 1.00 37.50 647 ARG A C 1
ATOM 4996 O O . ARG A 1 647 ? 22.392 -13.379 -31.958 1.00 37.50 647 ARG A O 1
ATOM 5003 N N . ARG A 1 648 ? 23.169 -11.499 -32.927 1.00 40.44 648 ARG A N 1
ATOM 5004 C CA . ARG A 1 648 ? 23.971 -11.035 -31.786 1.00 40.44 648 ARG A CA 1
ATOM 5005 C C . ARG A 1 648 ? 23.095 -10.526 -30.634 1.00 40.44 648 ARG A C 1
ATOM 5007 O O . ARG A 1 648 ? 23.333 -10.893 -29.485 1.00 40.44 648 ARG A O 1
ATOM 5014 N N . ILE A 1 649 ? 22.026 -9.784 -30.935 1.00 41.25 649 ILE A N 1
ATOM 5015 C CA . ILE A 1 649 ? 21.068 -9.265 -29.936 1.00 41.25 649 ILE A CA 1
ATOM 5016 C C . ILE A 1 649 ? 20.261 -10.402 -29.278 1.00 41.25 649 ILE A C 1
ATOM 5018 O O . ILE A 1 649 ? 19.981 -10.365 -28.076 1.00 41.25 649 ILE A O 1
ATOM 5022 N N . LYS A 1 650 ? 19.967 -11.476 -30.024 1.00 37.84 650 LYS A N 1
ATOM 5023 C CA . LYS A 1 650 ? 19.260 -12.663 -29.513 1.00 37.84 650 LYS A CA 1
ATOM 5024 C C . LYS A 1 650 ? 20.057 -13.462 -28.467 1.00 37.84 650 LYS A C 1
ATOM 5026 O O . LYS A 1 650 ? 19.435 -14.087 -27.612 1.00 37.84 650 LYS A O 1
ATOM 5031 N N . MET A 1 651 ? 21.395 -13.429 -28.481 1.00 36.62 651 MET A N 1
ATOM 5032 C CA . MET A 1 651 ? 22.213 -14.127 -27.471 1.00 36.62 651 MET A CA 1
ATOM 5033 C C . MET A 1 651 ? 22.272 -13.413 -26.109 1.00 36.62 651 MET A C 1
ATOM 5035 O O . MET A 1 651 ? 22.663 -14.035 -25.127 1.00 36.62 651 MET A O 1
ATOM 5039 N N . LEU A 1 652 ? 21.843 -12.149 -26.013 1.00 40.28 652 LEU A N 1
ATOM 5040 C CA . LEU A 1 652 ? 22.025 -11.327 -24.807 1.00 40.28 652 LEU A CA 1
ATOM 5041 C C . LEU A 1 652 ? 20.762 -11.113 -23.950 1.00 40.28 652 LEU A C 1
ATOM 5043 O O . LEU A 1 652 ? 20.887 -10.616 -22.838 1.00 40.28 652 LEU A O 1
ATOM 5047 N N . HIS A 1 653 ? 19.560 -11.492 -24.410 1.00 42.75 653 HIS A N 1
ATOM 5048 C CA . HIS A 1 653 ? 18.296 -11.090 -23.751 1.00 42.75 653 HIS A CA 1
ATOM 5049 C C . HIS A 1 653 ? 17.314 -12.218 -23.387 1.00 42.75 653 HIS A C 1
ATOM 5051 O O . HIS A 1 653 ? 16.181 -11.936 -22.997 1.00 42.75 653 HIS A O 1
ATOM 5057 N N . GLN A 1 654 ? 17.712 -13.492 -23.474 1.00 38.94 654 GLN A N 1
ATOM 5058 C CA . GLN A 1 654 ? 16.810 -14.620 -23.188 1.00 38.94 654 GLN A CA 1
ATOM 5059 C C . GLN A 1 654 ? 16.969 -15.405 -21.862 1.00 38.94 654 GLN A C 1
ATOM 5061 O O . GLN A 1 654 ? 16.109 -16.256 -21.644 1.00 38.94 654 GLN A O 1
ATOM 5066 N N . PRO A 1 655 ? 17.906 -15.121 -20.923 1.00 40.34 655 PRO A N 1
ATOM 5067 C CA . PRO A 1 655 ? 17.872 -15.775 -19.603 1.00 40.34 655 PRO A CA 1
ATOM 5068 C C . PRO A 1 655 ? 17.189 -14.989 -18.465 1.00 40.34 655 PRO A C 1
ATOM 5070 O O . PRO A 1 655 ? 16.839 -15.606 -17.468 1.00 40.34 655 PRO A O 1
ATOM 5073 N N . SER A 1 656 ? 16.977 -13.665 -18.540 1.00 43.25 656 SER A N 1
ATOM 5074 C CA . SER A 1 656 ? 16.653 -12.891 -17.314 1.00 43.25 656 SER A CA 1
ATOM 5075 C C . SER A 1 656 ? 15.225 -13.094 -16.781 1.00 43.25 656 SER A C 1
ATOM 5077 O O . SER A 1 656 ? 15.052 -13.316 -15.593 1.00 43.25 656 SER A O 1
ATOM 5079 N N . LYS A 1 657 ? 14.188 -13.109 -17.630 1.00 37.97 657 LYS A N 1
ATOM 5080 C CA . LYS A 1 657 ? 12.788 -13.188 -17.149 1.00 37.97 657 LYS A CA 1
ATOM 5081 C C . LYS A 1 657 ? 12.396 -14.549 -16.565 1.00 37.97 657 LYS A C 1
ATOM 5083 O O . LYS A 1 657 ? 11.481 -14.619 -15.751 1.00 37.97 657 LYS A O 1
ATOM 5088 N N . VAL A 1 658 ? 13.060 -15.628 -16.984 1.00 40.25 658 VAL A N 1
ATOM 5089 C CA . VAL A 1 658 ? 12.863 -16.961 -16.389 1.00 40.25 658 VAL A CA 1
ATOM 5090 C C . VAL A 1 658 ? 13.681 -17.078 -15.106 1.00 40.25 658 VAL A C 1
ATOM 5092 O O . VAL A 1 658 ? 13.145 -17.552 -14.113 1.00 40.25 658 VAL A O 1
ATOM 5095 N N . MET A 1 659 ? 14.907 -16.543 -15.086 1.00 40.25 659 MET A N 1
ATOM 5096 C CA . MET A 1 659 ? 15.752 -16.502 -13.890 1.00 40.25 659 MET A CA 1
ATOM 5097 C C . MET A 1 659 ? 15.151 -15.649 -12.768 1.00 40.25 659 MET A C 1
ATOM 5099 O O . MET A 1 659 ? 15.215 -16.070 -11.623 1.00 40.25 659 MET A O 1
ATOM 5103 N N . ASP A 1 660 ? 14.515 -14.512 -13.069 1.00 42.47 660 ASP A N 1
ATOM 5104 C CA . ASP A 1 660 ? 13.871 -13.654 -12.061 1.00 42.47 660 ASP A CA 1
ATOM 5105 C C . ASP A 1 660 ? 12.629 -14.330 -11.457 1.00 42.47 660 ASP A C 1
ATOM 5107 O O . ASP A 1 660 ? 12.458 -14.344 -10.239 1.00 42.47 660 ASP A O 1
ATOM 5111 N N . MET A 1 661 ? 11.802 -14.993 -12.277 1.00 40.94 661 MET A N 1
ATOM 5112 C CA . MET A 1 661 ? 10.693 -15.809 -11.766 1.00 40.94 661 MET A CA 1
ATOM 5113 C C . MET A 1 661 ? 11.185 -17.038 -11.001 1.00 40.94 661 MET A C 1
ATOM 5115 O O . MET A 1 661 ? 10.563 -17.415 -10.014 1.00 40.94 661 MET A O 1
ATOM 5119 N N . GLU A 1 662 ? 12.277 -17.674 -11.427 1.00 40.19 662 GLU A N 1
ATOM 5120 C CA . GLU A 1 662 ? 12.907 -18.771 -10.689 1.00 40.19 662 GLU A CA 1
ATOM 5121 C C . GLU A 1 662 ? 13.516 -18.289 -9.375 1.00 40.19 662 GLU A C 1
ATOM 5123 O O . GLU A 1 662 ? 13.447 -19.018 -8.388 1.00 40.19 662 GLU A O 1
ATOM 5128 N N . TYR A 1 663 ? 14.048 -17.067 -9.324 1.00 46.53 663 TYR A N 1
ATOM 5129 C CA . TYR A 1 663 ? 14.589 -16.454 -8.115 1.00 46.53 663 TYR A CA 1
ATOM 5130 C C . TYR A 1 663 ? 13.474 -16.080 -7.136 1.00 46.53 663 TYR A C 1
ATOM 5132 O O . TYR A 1 663 ? 13.592 -16.365 -5.946 1.00 46.53 663 TYR A O 1
ATOM 5140 N N . GLU A 1 664 ? 12.350 -15.545 -7.623 1.00 53.34 664 GLU A N 1
ATOM 5141 C CA . GLU A 1 664 ? 11.159 -15.287 -6.807 1.00 53.34 664 GLU A CA 1
ATOM 5142 C C . GLU A 1 664 ? 10.477 -16.581 -6.345 1.00 53.34 664 GLU A C 1
ATOM 5144 O O . GLU A 1 664 ? 10.126 -16.707 -5.171 1.00 53.34 664 GLU A O 1
ATOM 5149 N N . LEU A 1 665 ? 10.356 -17.595 -7.211 1.00 43.72 665 LEU A N 1
ATOM 5150 C CA . LEU A 1 665 ? 9.894 -18.931 -6.817 1.00 43.72 665 LEU A CA 1
ATOM 5151 C C . LEU A 1 665 ? 10.836 -19.567 -5.800 1.00 43.72 665 LEU A C 1
ATOM 5153 O O . LEU A 1 665 ? 10.366 -20.218 -4.871 1.00 43.72 665 LEU A O 1
ATOM 5157 N N . ARG A 1 666 ? 12.152 -19.389 -5.943 1.00 45.59 666 ARG A N 1
ATOM 5158 C CA . ARG A 1 666 ? 13.154 -19.877 -4.989 1.00 45.59 666 ARG A CA 1
ATOM 5159 C C . ARG A 1 666 ? 13.050 -19.123 -3.663 1.00 45.59 666 ARG A C 1
ATOM 5161 O O . ARG A 1 666 ? 13.072 -19.767 -2.623 1.00 45.59 666 ARG A O 1
ATOM 5168 N N . ALA A 1 667 ? 12.827 -17.810 -3.672 1.00 52.09 667 ALA A N 1
ATOM 5169 C CA . ALA A 1 667 ? 12.607 -17.010 -2.468 1.00 52.09 667 ALA A CA 1
ATOM 5170 C C . ALA A 1 667 ? 11.305 -17.392 -1.741 1.00 52.09 667 ALA A C 1
ATOM 5172 O O . ALA A 1 667 ? 11.317 -17.590 -0.527 1.00 52.09 667 ALA A O 1
ATOM 5173 N N . LEU A 1 668 ? 10.205 -17.583 -2.475 1.00 46.06 668 LEU A N 1
ATOM 5174 C CA . LEU A 1 668 ? 8.926 -18.040 -1.925 1.00 46.06 668 LEU A CA 1
ATOM 5175 C C . LEU A 1 668 ? 9.006 -19.478 -1.408 1.00 46.06 668 LEU A C 1
ATOM 5177 O O . LEU A 1 668 ? 8.480 -19.771 -0.339 1.00 46.06 668 LEU A O 1
ATOM 5181 N N . ARG A 1 669 ? 9.703 -20.373 -2.118 1.00 49.19 669 ARG A N 1
ATOM 5182 C CA . ARG A 1 669 ? 9.980 -21.738 -1.641 1.00 49.19 669 ARG A CA 1
ATOM 5183 C C . ARG A 1 669 ? 10.842 -21.717 -0.384 1.00 49.19 669 ARG A C 1
ATOM 5185 O O . ARG A 1 669 ? 10.541 -22.462 0.542 1.00 49.19 669 ARG A O 1
ATOM 5192 N N . ASN A 1 670 ? 11.842 -20.842 -0.305 1.00 52.56 670 ASN A N 1
ATOM 5193 C CA . ASN A 1 670 ? 12.669 -20.674 0.890 1.00 52.56 670 ASN A CA 1
ATOM 5194 C C . ASN A 1 670 ? 11.840 -20.145 2.068 1.00 52.56 670 ASN A C 1
ATOM 5196 O O . ASN A 1 670 ? 11.918 -20.704 3.156 1.00 52.56 670 ASN A O 1
ATOM 5200 N N . GLN A 1 671 ? 10.978 -19.145 1.857 1.00 53.31 671 GLN A N 1
ATOM 5201 C CA . GLN A 1 671 ? 10.071 -18.647 2.897 1.00 53.31 671 GLN A CA 1
ATOM 5202 C C . GLN A 1 671 ? 9.052 -19.700 3.341 1.00 53.31 671 GLN A C 1
ATOM 5204 O O . GLN A 1 671 ? 8.819 -19.850 4.538 1.00 53.31 671 GLN A O 1
ATOM 5209 N N . LEU A 1 672 ? 8.471 -20.454 2.404 1.00 49.72 672 LEU A N 1
ATOM 5210 C CA . LEU A 1 672 ? 7.559 -21.551 2.721 1.00 49.72 672 LEU A CA 1
ATOM 5211 C C . LEU A 1 672 ? 8.282 -22.653 3.501 1.00 49.72 672 LEU A C 1
ATOM 5213 O O . LEU A 1 672 ? 7.719 -23.187 4.451 1.00 49.72 672 LEU A O 1
ATOM 5217 N N . THR A 1 673 ? 9.536 -22.945 3.156 1.00 46.56 673 THR A N 1
ATOM 5218 C CA . THR A 1 673 ? 10.375 -23.916 3.872 1.00 46.56 673 THR A CA 1
ATOM 5219 C C . THR A 1 673 ? 10.695 -23.427 5.286 1.00 46.56 673 THR A C 1
ATOM 5221 O O . THR A 1 673 ? 10.519 -24.179 6.236 1.00 46.56 673 THR A O 1
ATOM 5224 N N . GLU A 1 674 ? 11.075 -22.159 5.465 1.00 56.22 674 GLU A N 1
ATOM 5225 C CA . GLU A 1 674 ? 11.356 -21.566 6.783 1.00 56.22 674 GLU A CA 1
ATOM 5226 C C . GLU A 1 674 ? 10.109 -21.454 7.671 1.00 56.22 674 GLU A C 1
ATOM 5228 O O . GLU A 1 674 ? 10.166 -21.688 8.881 1.00 56.22 674 GLU A O 1
ATOM 5233 N N . LYS A 1 675 ? 8.948 -21.145 7.081 1.00 55.44 675 LYS A N 1
ATOM 5234 C CA . LYS A 1 675 ? 7.666 -21.145 7.798 1.00 55.44 675 LYS A CA 1
ATOM 5235 C C . LYS A 1 675 ? 7.203 -22.561 8.131 1.00 55.44 675 LYS A C 1
ATOM 5237 O O . LYS A 1 675 ? 6.706 -22.772 9.233 1.00 55.44 675 LYS A O 1
ATOM 5242 N N . SER A 1 676 ? 7.428 -23.529 7.243 1.00 46.31 676 SER A N 1
ATOM 5243 C CA . SER A 1 676 ? 7.138 -24.945 7.505 1.00 46.31 676 SER A CA 1
ATOM 5244 C C . SER A 1 676 ? 8.048 -25.508 8.597 1.00 46.31 676 SER A C 1
ATOM 5246 O O . SER A 1 676 ? 7.555 -26.206 9.473 1.00 46.31 676 SER A O 1
ATOM 5248 N N . LYS A 1 677 ? 9.339 -25.136 8.631 1.00 50.97 677 LYS A N 1
ATOM 5249 C CA . LYS A 1 677 ? 10.254 -25.469 9.737 1.00 50.97 677 LYS A CA 1
ATOM 5250 C C . LYS A 1 677 ? 9.750 -24.920 11.068 1.00 50.97 677 LYS A C 1
ATOM 5252 O O . LYS A 1 677 ? 9.673 -25.670 12.032 1.00 50.97 677 LYS A O 1
ATOM 5257 N N . HIS A 1 678 ? 9.347 -23.647 11.117 1.00 52.59 678 HIS A N 1
ATOM 5258 C CA . HIS A 1 678 ? 8.776 -23.055 12.332 1.00 52.59 678 HIS A CA 1
ATOM 5259 C C . HIS A 1 678 ? 7.474 -23.736 12.765 1.00 52.59 678 HIS A C 1
ATOM 5261 O O . HIS A 1 678 ? 7.285 -23.983 13.954 1.00 52.59 678 HIS A O 1
ATOM 5267 N N . PHE A 1 679 ? 6.591 -24.058 11.818 1.00 49.84 679 PHE A N 1
ATOM 5268 C CA . PHE A 1 679 ? 5.355 -24.788 12.091 1.00 49.84 679 PHE A CA 1
ATOM 5269 C C . PHE A 1 679 ? 5.642 -26.186 12.655 1.00 49.84 679 PHE A C 1
ATOM 5271 O O . PHE A 1 679 ? 5.092 -26.545 13.693 1.00 49.84 679 PHE A O 1
ATOM 5278 N N . LEU A 1 680 ? 6.573 -26.929 12.049 1.00 47.25 680 LEU A N 1
ATOM 5279 C CA . LEU A 1 680 ? 6.990 -28.253 12.512 1.00 47.25 680 LEU A CA 1
ATOM 5280 C C . LEU A 1 680 ? 7.673 -28.180 13.887 1.00 47.25 680 LEU A C 1
ATOM 5282 O O . LEU A 1 680 ? 7.433 -29.021 14.744 1.00 47.25 680 LEU A O 1
ATOM 5286 N N . GLN A 1 681 ? 8.473 -27.143 14.143 1.00 50.62 681 GLN A N 1
ATOM 5287 C CA . GLN A 1 681 ? 9.134 -26.922 15.431 1.00 50.62 681 GLN A CA 1
ATOM 5288 C C . GLN A 1 681 ? 8.130 -26.557 16.538 1.00 50.62 681 GLN A C 1
ATOM 5290 O O . GLN A 1 681 ? 8.269 -27.008 17.674 1.00 50.62 681 GLN A O 1
ATOM 5295 N N . LEU A 1 682 ? 7.084 -25.791 16.211 1.00 51.75 682 LEU A N 1
ATOM 5296 C CA . LEU A 1 682 ? 5.946 -25.526 17.098 1.00 51.75 682 LEU A CA 1
ATOM 5297 C C . LEU A 1 682 ? 5.139 -26.798 17.368 1.00 51.75 682 LEU A C 1
ATOM 5299 O O . LEU A 1 682 ? 4.776 -27.050 18.514 1.00 51.75 682 LEU A O 1
ATOM 5303 N N . GLN A 1 683 ? 4.916 -27.626 16.347 1.00 50.81 683 GLN A N 1
ATOM 5304 C CA . GLN A 1 683 ? 4.227 -28.908 16.475 1.00 50.81 683 GLN A CA 1
ATOM 5305 C C . GLN A 1 683 ? 5.039 -29.906 17.319 1.00 50.81 683 GLN A C 1
ATOM 5307 O O . GLN A 1 683 ? 4.471 -30.565 18.186 1.00 50.81 683 GLN A O 1
ATOM 5312 N N . LYS A 1 684 ? 6.372 -29.939 17.157 1.00 52.69 684 LYS A N 1
ATOM 5313 C CA . LYS A 1 684 ? 7.314 -30.695 18.001 1.00 52.69 684 LYS A CA 1
ATOM 5314 C C . LYS A 1 684 ? 7.287 -30.209 19.453 1.00 52.69 684 LYS A C 1
ATOM 5316 O O . LYS A 1 684 ? 7.171 -31.029 20.357 1.00 52.69 684 LYS A O 1
ATOM 5321 N N . LYS A 1 685 ? 7.308 -28.892 19.702 1.00 55.94 685 LYS A N 1
ATOM 5322 C CA . LYS A 1 685 ? 7.158 -28.327 21.061 1.00 55.94 685 LYS A CA 1
ATOM 5323 C C . LYS A 1 685 ? 5.808 -28.693 21.690 1.00 55.94 685 LYS A C 1
ATOM 5325 O O . LYS A 1 685 ? 5.764 -29.068 22.856 1.00 55.94 685 LYS A O 1
ATOM 5330 N N . LEU A 1 686 ? 4.727 -28.662 20.910 1.00 50.16 686 LEU A N 1
ATOM 5331 C CA . LEU A 1 686 ? 3.390 -29.098 21.331 1.00 50.16 686 LEU A CA 1
ATOM 5332 C C . LEU A 1 686 ? 3.316 -30.604 21.624 1.00 50.16 686 LEU A C 1
ATOM 5334 O O . LEU A 1 686 ? 2.633 -31.005 22.565 1.00 50.16 686 LEU A O 1
ATOM 5338 N N . ALA A 1 687 ? 4.020 -31.434 20.851 1.00 51.31 687 ALA A N 1
ATOM 5339 C CA . ALA A 1 687 ? 4.113 -32.874 21.075 1.00 51.31 687 ALA A CA 1
ATOM 5340 C C . ALA A 1 687 ? 4.959 -33.213 22.317 1.00 51.31 687 ALA A C 1
ATOM 5342 O O . ALA A 1 687 ? 4.572 -34.089 23.088 1.00 51.31 687 ALA A O 1
ATOM 5343 N N . MET A 1 688 ? 6.049 -32.475 22.565 1.00 51.34 688 MET A N 1
ATOM 5344 C CA . MET A 1 688 ? 6.861 -32.607 23.783 1.00 51.34 688 MET A CA 1
ATOM 5345 C C . MET A 1 688 ? 6.103 -32.162 25.040 1.00 51.34 688 MET A C 1
ATOM 5347 O O . MET A 1 688 ? 6.181 -32.835 26.059 1.00 51.34 688 MET A O 1
ATOM 5351 N N . CYS A 1 689 ? 5.280 -31.108 24.966 1.00 49.78 689 CYS A N 1
ATOM 5352 C CA . CYS A 1 689 ? 4.387 -30.736 26.072 1.00 49.78 689 CYS A CA 1
ATOM 5353 C C . CYS A 1 689 ? 3.279 -31.771 26.347 1.00 49.78 689 CYS A C 1
ATOM 5355 O O . CYS A 1 689 ? 2.642 -31.698 27.394 1.00 49.78 689 CYS A O 1
ATOM 5357 N N . ARG A 1 690 ? 3.027 -32.717 25.429 1.00 52.00 690 ARG A N 1
ATOM 5358 C CA . ARG A 1 690 ? 2.016 -33.777 25.586 1.00 52.00 690 ARG A CA 1
ATOM 5359 C C . ARG A 1 690 ? 2.571 -35.112 26.089 1.00 52.00 690 ARG A C 1
ATOM 5361 O O . ARG A 1 690 ? 1.774 -35.929 26.535 1.00 52.00 690 ARG A O 1
ATOM 5368 N N . LYS A 1 691 ? 3.887 -35.347 26.036 1.00 46.06 691 LYS A N 1
ATOM 5369 C CA . LYS A 1 691 ? 4.524 -36.583 26.521 1.00 46.06 691 LYS A CA 1
ATOM 5370 C C . LYS A 1 691 ? 5.332 -36.306 27.792 1.00 46.06 691 LYS A C 1
ATOM 5372 O O . LYS A 1 691 ? 6.545 -36.139 27.738 1.00 46.06 691 LYS A O 1
ATOM 5377 N N . SER A 1 692 ? 4.662 -36.260 28.941 1.00 45.28 692 SER A N 1
ATOM 5378 C CA . SER A 1 692 ? 5.323 -36.524 30.221 1.00 45.28 692 SER A CA 1
ATOM 5379 C C . SER A 1 692 ? 5.327 -38.036 30.440 1.00 45.28 692 SER A C 1
ATOM 5381 O O . SER A 1 692 ? 4.301 -38.569 30.840 1.00 45.28 692 SER A O 1
ATOM 5383 N N . GLU A 1 693 ? 6.436 -38.689 30.084 1.00 44.22 693 GLU A N 1
ATOM 5384 C CA . GLU A 1 693 ? 6.945 -39.989 30.575 1.00 44.22 693 GLU A CA 1
ATOM 5385 C C . GLU A 1 693 ? 7.763 -40.678 29.473 1.00 44.22 693 GLU A C 1
ATOM 5387 O O . GLU A 1 693 ? 7.213 -41.202 28.513 1.00 44.22 693 GLU A O 1
ATOM 5392 N N . GLU A 1 694 ? 9.091 -40.572 29.609 1.00 42.31 694 GLU A N 1
ATOM 5393 C CA . GLU A 1 694 ? 10.161 -41.539 29.283 1.00 42.31 694 GLU A CA 1
ATOM 5394 C C . GLU A 1 694 ? 11.442 -40.758 28.947 1.00 42.31 694 GLU A C 1
ATOM 5396 O O . GLU A 1 694 ? 11.626 -40.222 27.856 1.00 42.31 694 GLU A O 1
ATOM 5401 N N . SER A 1 695 ? 12.354 -40.655 29.919 1.00 46.84 695 SER A N 1
ATOM 5402 C CA . SER A 1 695 ? 13.548 -39.797 29.853 1.00 46.84 695 SER A CA 1
ATOM 5403 C C . SER A 1 695 ? 14.665 -40.314 28.930 1.00 46.84 695 SER A C 1
ATOM 5405 O O . SER A 1 695 ? 15.799 -39.859 29.042 1.00 46.84 695 SER A O 1
ATOM 5407 N N . ILE A 1 696 ? 14.380 -41.270 28.038 1.00 51.12 696 ILE A N 1
ATOM 5408 C CA . ILE A 1 696 ? 15.389 -41.958 27.212 1.00 51.12 696 ILE A CA 1
ATOM 5409 C C . ILE A 1 696 ? 15.319 -41.512 25.736 1.00 51.12 696 ILE A C 1
ATOM 5411 O O . ILE A 1 696 ? 16.324 -41.550 25.031 1.00 51.12 696 ILE A O 1
ATOM 5415 N N . SER A 1 697 ? 14.191 -40.967 25.265 1.00 52.94 697 SER A N 1
ATOM 5416 C CA . SER A 1 697 ? 14.007 -40.498 23.876 1.00 52.94 697 SER A CA 1
ATOM 5417 C C . SER A 1 697 ? 14.555 -39.087 23.583 1.00 52.94 697 SER A C 1
ATOM 5419 O O . SER A 1 697 ? 14.179 -38.479 22.586 1.00 52.94 697 SER A O 1
ATOM 5421 N N . LEU A 1 698 ? 15.421 -38.541 24.445 1.00 61.03 698 LEU A N 1
ATOM 5422 C CA . LEU A 1 698 ? 15.950 -37.169 24.346 1.00 61.03 698 LEU A CA 1
ATOM 5423 C C . LEU A 1 698 ? 17.382 -37.082 23.792 1.00 61.03 698 LEU A C 1
ATOM 5425 O O . LEU A 1 698 ? 17.893 -35.976 23.647 1.00 61.03 698 LEU A O 1
ATOM 5429 N N . LEU A 1 699 ? 18.041 -38.206 23.481 1.00 70.88 699 LEU A N 1
ATOM 5430 C CA . LEU A 1 699 ? 19.430 -38.194 22.991 1.00 70.88 699 LEU A CA 1
ATOM 5431 C C . LEU A 1 699 ? 19.547 -37.863 21.501 1.00 70.88 699 LEU A C 1
ATOM 5433 O O . LEU A 1 699 ? 20.522 -37.234 21.099 1.00 70.88 699 LEU A O 1
ATOM 5437 N N . TYR A 1 700 ? 18.560 -38.243 20.688 1.00 81.06 700 TYR A N 1
ATOM 5438 C CA . TYR A 1 700 ? 18.571 -38.022 19.243 1.00 81.06 700 TYR A CA 1
ATOM 5439 C C . TYR A 1 700 ? 17.194 -37.588 18.733 1.00 81.06 700 TYR A C 1
ATOM 5441 O O . TYR A 1 700 ? 16.171 -37.957 19.301 1.00 81.06 700 TYR A O 1
ATOM 5449 N N . GLU A 1 701 ? 17.160 -36.850 17.626 1.00 86.50 701 GLU A N 1
ATOM 5450 C CA . GLU A 1 701 ? 15.941 -36.523 16.888 1.00 86.50 701 GLU A CA 1
ATOM 5451 C C . GLU A 1 701 ? 16.091 -36.766 15.385 1.00 86.50 701 GLU A C 1
ATOM 5453 O O . GLU A 1 701 ? 17.196 -36.780 14.837 1.00 86.50 701 GLU A O 1
ATOM 5458 N N . ILE A 1 702 ? 14.954 -36.909 14.701 1.00 88.25 702 ILE A N 1
ATOM 5459 C CA . ILE A 1 702 ? 14.885 -36.830 13.242 1.00 88.25 702 ILE A CA 1
ATOM 5460 C C . ILE A 1 702 ? 14.644 -35.365 12.860 1.00 88.25 702 ILE A C 1
ATOM 5462 O O . ILE A 1 702 ? 13.635 -34.757 13.234 1.00 88.25 702 ILE A O 1
ATOM 5466 N N . ASP A 1 703 ? 15.578 -34.796 12.104 1.00 84.38 703 ASP A N 1
ATOM 5467 C CA . ASP A 1 703 ? 15.475 -33.465 11.508 1.00 84.38 703 ASP A CA 1
ATOM 5468 C C . ASP A 1 703 ? 15.385 -33.556 9.976 1.00 84.38 703 ASP A C 1
ATOM 5470 O O . ASP A 1 703 ? 16.017 -34.403 9.345 1.00 84.38 703 ASP A O 1
ATOM 5474 N N . GLY A 1 704 ? 14.595 -32.669 9.377 1.00 82.75 704 GLY A N 1
ATOM 5475 C CA . GLY A 1 704 ? 14.232 -32.690 7.960 1.00 82.75 704 GLY A CA 1
ATOM 5476 C C . GLY A 1 704 ? 12.722 -32.584 7.743 1.00 82.75 704 GLY A C 1
ATOM 5477 O O . GLY A 1 704 ? 11.924 -32.881 8.627 1.00 82.75 704 GLY A O 1
ATOM 5478 N N . THR A 1 705 ? 12.318 -32.126 6.558 1.00 85.38 705 THR A N 1
ATOM 5479 C CA . THR A 1 705 ? 10.899 -32.015 6.188 1.00 85.38 705 THR A CA 1
ATOM 5480 C C . THR A 1 705 ? 10.311 -33.406 5.943 1.00 85.38 705 THR A C 1
ATOM 5482 O O . THR A 1 705 ? 10.868 -34.164 5.159 1.00 85.38 705 THR A O 1
ATOM 5485 N N . GLU A 1 706 ? 9.171 -33.746 6.535 1.00 89.81 706 GLU A N 1
ATOM 5486 C CA . GLU A 1 706 ? 8.514 -35.056 6.373 1.00 89.81 706 GLU A CA 1
ATOM 5487 C C . GLU A 1 706 ? 7.703 -35.137 5.063 1.00 89.81 706 GLU A C 1
ATOM 5489 O O . GLU A 1 706 ? 6.505 -35.383 5.070 1.00 89.81 706 GLU A O 1
ATOM 5494 N N . ALA A 1 707 ? 8.344 -34.893 3.915 1.00 88.69 707 ALA A N 1
ATOM 5495 C CA . ALA A 1 707 ? 7.695 -34.858 2.601 1.00 88.69 707 ALA A CA 1
ATOM 5496 C C . ALA A 1 707 ? 8.559 -35.495 1.503 1.00 88.69 707 ALA A C 1
ATOM 5498 O O . ALA A 1 707 ? 9.787 -35.487 1.566 1.00 88.69 707 ALA A O 1
ATOM 5499 N N . LEU A 1 708 ? 7.930 -36.010 0.447 1.00 86.50 708 LEU A N 1
ATOM 5500 C CA . LEU A 1 708 ? 8.633 -36.579 -0.701 1.00 86.50 708 LEU A CA 1
ATOM 5501 C C . LEU A 1 708 ? 9.517 -35.529 -1.400 1.00 86.50 708 LEU A C 1
ATOM 5503 O O . LEU A 1 708 ? 9.052 -34.444 -1.751 1.00 86.50 708 LEU A O 1
ATOM 5507 N N . GLY A 1 709 ? 10.782 -35.877 -1.653 1.00 79.75 709 GLY A N 1
ATOM 5508 C CA . GLY A 1 709 ? 11.786 -34.955 -2.203 1.00 79.75 709 GLY A CA 1
ATOM 5509 C C . GLY A 1 709 ? 12.585 -34.190 -1.142 1.00 79.75 709 GLY A C 1
ATOM 5510 O O . GLY A 1 709 ? 13.352 -33.298 -1.492 1.00 79.75 709 GLY A O 1
ATOM 5511 N N . SER A 1 710 ? 12.418 -34.529 0.138 1.00 85.19 710 SER A N 1
ATOM 5512 C CA . SER A 1 710 ? 13.261 -34.049 1.231 1.00 85.19 710 SER A CA 1
ATOM 5513 C C . SER A 1 710 ? 14.370 -35.049 1.595 1.00 85.19 710 SER A C 1
ATOM 5515 O O . SER A 1 710 ? 14.551 -36.088 0.956 1.00 85.19 710 SER A O 1
ATOM 5517 N N . CYS A 1 711 ? 15.107 -34.729 2.659 1.00 87.31 711 CYS A N 1
ATOM 5518 C CA . CYS A 1 711 ? 16.066 -35.620 3.284 1.00 87.31 711 CYS A CA 1
ATOM 5519 C C . CYS A 1 711 ? 15.879 -35.583 4.807 1.00 87.31 711 CYS A C 1
ATOM 5521 O O . CYS A 1 711 ? 15.921 -34.505 5.402 1.00 87.31 711 CYS A O 1
ATOM 5523 N N . LEU A 1 712 ? 15.691 -36.748 5.424 1.00 89.06 712 LEU A N 1
ATOM 5524 C CA . LEU A 1 712 ? 15.605 -36.923 6.870 1.00 89.06 712 LEU A CA 1
ATOM 5525 C C . LEU A 1 712 ? 16.980 -37.300 7.422 1.00 89.06 712 LEU A C 1
ATOM 5527 O O . LEU A 1 712 ? 17.699 -38.107 6.828 1.00 89.06 712 LEU A O 1
ATOM 5531 N N . ARG A 1 713 ? 17.359 -36.708 8.553 1.00 89.25 713 ARG A N 1
ATOM 5532 C CA . ARG A 1 713 ? 18.651 -36.926 9.204 1.00 89.25 713 ARG A CA 1
ATOM 5533 C C . ARG A 1 713 ? 18.476 -37.098 10.702 1.00 89.25 713 ARG A C 1
ATOM 5535 O O . ARG A 1 713 ? 17.924 -36.226 11.364 1.00 89.25 713 ARG A O 1
ATOM 5542 N N . VAL A 1 714 ? 19.049 -38.174 11.224 1.00 88.06 714 VAL A N 1
ATOM 5543 C CA . VAL A 1 714 ? 19.208 -38.380 12.664 1.00 88.06 714 VAL A CA 1
ATOM 5544 C C . VAL A 1 714 ? 20.289 -37.432 13.188 1.00 88.06 714 VAL A C 1
ATOM 5546 O O . VAL A 1 714 ? 21.398 -37.405 12.648 1.00 88.06 714 VAL A O 1
ATOM 5549 N N . ARG A 1 715 ? 19.971 -36.636 14.211 1.00 85.44 715 ARG A N 1
ATOM 5550 C CA . ARG A 1 715 ? 20.896 -35.702 14.870 1.00 85.44 715 ARG A CA 1
ATOM 5551 C C . ARG A 1 715 ? 20.869 -35.876 16.391 1.00 85.44 715 ARG A C 1
ATOM 5553 O O . ARG A 1 715 ? 19.800 -36.154 16.922 1.00 85.44 715 ARG A O 1
ATOM 5560 N N . PRO A 1 716 ? 22.007 -35.711 17.086 1.00 83.81 716 PRO A N 1
ATOM 5561 C CA . PRO A 1 716 ? 22.037 -35.685 18.546 1.00 83.81 716 PRO A CA 1
ATOM 5562 C C . PRO A 1 716 ? 21.369 -34.412 19.094 1.00 83.81 716 PRO A C 1
ATOM 5564 O O . PRO A 1 716 ? 21.506 -33.339 18.507 1.00 83.81 716 PRO A O 1
ATOM 5567 N N . CYS A 1 717 ? 20.662 -34.543 20.216 1.00 76.25 717 CYS A N 1
ATOM 5568 C CA . CYS A 1 717 ? 19.943 -33.466 20.914 1.00 76.25 717 CYS A CA 1
ATOM 5569 C C . CYS A 1 717 ? 20.620 -33.021 22.222 1.00 76.25 717 CYS A C 1
ATOM 5571 O O . CYS A 1 717 ? 20.222 -32.008 22.793 1.00 76.25 717 CYS A O 1
ATOM 5573 N N . SER A 1 718 ? 21.607 -33.780 22.703 1.00 69.81 718 SER A N 1
ATOM 5574 C CA . SER A 1 718 ? 22.382 -33.504 23.917 1.00 69.81 718 SER A CA 1
ATOM 5575 C C . SER A 1 718 ? 23.866 -33.748 23.652 1.00 69.81 718 SER A C 1
ATOM 5577 O O . SER A 1 718 ? 24.210 -34.614 22.844 1.00 69.81 718 SER A O 1
ATOM 5579 N N . ASP A 1 719 ? 24.728 -33.031 24.371 1.00 66.94 719 ASP A N 1
ATOM 5580 C CA . ASP A 1 719 ? 26.181 -33.240 24.365 1.00 66.94 719 ASP A CA 1
ATOM 5581 C C . ASP A 1 719 ? 26.576 -34.620 24.936 1.00 66.94 719 ASP A C 1
ATOM 5583 O O . ASP A 1 719 ? 27.669 -35.113 24.664 1.00 66.94 719 ASP A O 1
ATOM 5587 N N . ASP A 1 720 ? 25.661 -35.278 25.659 1.00 68.81 720 ASP A N 1
ATOM 5588 C CA . ASP A 1 720 ? 25.829 -36.637 26.198 1.00 68.81 720 ASP A CA 1
ATOM 5589 C C . ASP A 1 720 ? 25.509 -37.750 25.177 1.00 68.81 720 ASP A C 1
ATOM 5591 O O . ASP A 1 720 ? 25.634 -38.938 25.482 1.00 68.81 720 ASP A O 1
ATOM 5595 N N . ALA A 1 721 ? 25.046 -37.402 23.970 1.00 75.88 721 ALA A N 1
ATOM 5596 C CA . ALA A 1 721 ? 24.685 -38.384 22.953 1.00 75.88 721 ALA A CA 1
ATOM 5597 C C . ALA A 1 721 ? 25.939 -39.017 22.310 1.00 75.88 721 ALA A C 1
ATOM 5599 O O . ALA A 1 721 ? 26.821 -38.288 21.846 1.00 75.88 721 ALA A O 1
ATOM 5600 N N . PRO A 1 722 ? 26.022 -40.360 22.208 1.00 77.25 722 PRO A N 1
ATOM 5601 C CA . PRO A 1 722 ? 27.118 -41.027 21.511 1.00 77.25 722 PRO A CA 1
ATOM 5602 C C . PRO A 1 722 ? 27.307 -40.524 20.073 1.00 77.25 722 PRO A C 1
ATOM 5604 O O . PRO A 1 722 ? 26.351 -40.181 19.369 1.00 77.25 722 PRO A O 1
ATOM 5607 N N . ASP A 1 723 ? 28.550 -40.520 19.597 1.00 78.12 723 ASP A N 1
ATOM 5608 C CA . ASP A 1 723 ? 28.825 -40.165 18.206 1.00 78.12 723 ASP A CA 1
ATOM 5609 C C . ASP A 1 723 ? 28.118 -41.154 17.260 1.00 78.12 723 ASP A C 1
ATOM 5611 O O . ASP A 1 723 ? 28.324 -42.369 17.328 1.00 78.12 723 ASP A O 1
ATOM 5615 N N . LEU A 1 724 ? 27.301 -40.623 16.345 1.00 80.75 724 LEU A N 1
ATOM 5616 C CA . LEU A 1 724 ? 26.578 -41.399 15.336 1.00 80.75 724 LEU A CA 1
ATOM 5617 C C . LEU A 1 724 ? 27.516 -42.225 14.447 1.00 80.75 724 LEU A C 1
ATOM 5619 O O . LEU A 1 724 ? 27.077 -43.229 13.894 1.00 80.75 724 LEU A O 1
ATOM 5623 N N . SER A 1 725 ? 28.795 -41.845 14.320 1.00 77.00 725 SER A N 1
ATOM 5624 C CA . SER A 1 725 ? 29.802 -42.639 13.600 1.00 77.00 725 SER A CA 1
ATOM 5625 C C . SER A 1 725 ? 30.076 -44.008 14.244 1.00 77.00 725 SER A C 1
ATOM 5627 O O . SER A 1 725 ? 30.481 -44.942 13.553 1.00 77.00 725 SER A O 1
ATOM 5629 N N . LYS A 1 726 ? 29.817 -44.137 15.552 1.00 80.88 726 LYS A N 1
ATOM 5630 C CA . LYS A 1 726 ? 29.971 -45.366 16.346 1.00 80.88 726 LYS A CA 1
ATOM 5631 C C . LYS A 1 726 ? 28.664 -46.149 16.494 1.00 80.88 726 LYS A C 1
ATOM 5633 O O . LYS A 1 726 ? 28.663 -47.216 17.101 1.00 80.88 726 LYS A O 1
ATOM 5638 N N . CYS A 1 727 ? 27.562 -45.626 15.960 1.00 85.75 727 CYS A N 1
ATOM 5639 C CA . CYS A 1 727 ? 26.241 -46.232 16.049 1.00 85.75 727 CYS A CA 1
ATOM 5640 C C . CYS A 1 727 ? 25.906 -46.985 14.754 1.00 85.75 727 CYS A C 1
ATOM 5642 O O . CYS A 1 727 ? 26.183 -46.502 13.654 1.00 85.75 727 CYS A O 1
ATOM 5644 N N . ALA A 1 728 ? 25.246 -48.138 14.865 1.00 87.56 728 ALA A N 1
ATOM 5645 C CA . ALA A 1 728 ? 24.606 -48.774 13.717 1.00 87.56 728 ALA A CA 1
ATOM 5646 C C . ALA A 1 728 ? 23.180 -48.231 13.576 1.00 87.56 728 ALA A C 1
ATOM 5648 O O . ALA A 1 728 ? 22.437 -48.188 14.553 1.00 87.56 728 ALA A O 1
ATOM 5649 N N . LEU A 1 729 ? 22.795 -47.803 12.373 1.00 89.81 729 LEU A N 1
ATOM 5650 C CA . LEU A 1 729 ? 21.450 -47.298 12.105 1.00 89.81 729 LEU A CA 1
ATOM 5651 C C . LEU A 1 729 ? 20.695 -48.227 11.165 1.00 89.81 729 LEU A C 1
ATOM 5653 O O . LEU A 1 729 ? 21.294 -48.846 10.289 1.00 89.81 729 LEU A O 1
ATOM 5657 N N . GLN A 1 730 ? 19.375 -48.276 11.319 1.00 91.44 730 GLN A N 1
ATOM 5658 C CA . GLN A 1 730 ? 18.477 -48.940 10.382 1.00 91.44 730 GLN A CA 1
ATOM 5659 C C . GLN A 1 730 ? 17.139 -48.201 10.312 1.00 91.44 730 GLN A C 1
ATOM 5661 O O . GLN A 1 730 ? 16.506 -47.953 11.338 1.00 91.44 730 GLN A O 1
ATOM 5666 N N . TRP A 1 731 ? 16.692 -47.873 9.098 1.00 91.00 731 TRP A N 1
ATOM 5667 C CA . TRP A 1 731 ? 15.387 -47.249 8.873 1.00 91.00 731 TRP A CA 1
ATOM 5668 C C . TRP A 1 731 ? 14.285 -48.274 8.587 1.00 91.00 731 TRP A C 1
ATOM 5670 O O . TRP A 1 731 ? 14.511 -49.312 7.954 1.00 91.00 731 TRP A O 1
ATOM 5680 N N . TYR A 1 732 ? 13.075 -47.937 9.019 1.00 89.81 732 TYR A N 1
ATOM 5681 C CA . TYR A 1 732 ? 11.852 -48.707 8.838 1.00 89.81 732 TYR A CA 1
ATOM 5682 C C . TYR A 1 732 ? 10.719 -47.794 8.372 1.00 89.81 732 TYR A C 1
ATOM 5684 O O . TYR A 1 732 ? 10.693 -46.605 8.690 1.00 89.81 732 TYR A O 1
ATOM 5692 N N . ARG A 1 733 ? 9.741 -48.358 7.668 1.00 89.62 733 ARG A N 1
ATOM 5693 C CA . ARG A 1 733 ? 8.463 -47.698 7.370 1.00 89.62 733 ARG A CA 1
ATOM 5694 C C . ARG A 1 733 ? 7.331 -48.376 8.132 1.00 89.62 733 ARG A C 1
ATOM 5696 O O . ARG A 1 733 ? 7.395 -49.568 8.414 1.00 89.62 733 ARG A O 1
ATOM 5703 N N . SER A 1 734 ? 6.306 -47.618 8.492 1.00 84.38 734 SER A N 1
ATOM 5704 C CA . SER A 1 734 ? 5.112 -48.168 9.144 1.00 84.38 734 SER A CA 1
ATOM 5705 C C . SER A 1 734 ? 4.259 -48.915 8.121 1.00 84.38 734 SER A C 1
ATOM 5707 O O . SER A 1 734 ? 4.083 -48.433 6.999 1.00 84.38 734 SER A O 1
ATOM 5709 N N . SER A 1 735 ? 3.738 -50.083 8.498 1.00 73.81 735 SER A N 1
ATOM 5710 C CA . SER A 1 735 ? 2.757 -50.826 7.701 1.00 73.81 735 SER A CA 1
ATOM 5711 C C . SER A 1 735 ? 1.455 -50.035 7.534 1.00 73.81 735 SER A C 1
ATOM 5713 O O . SER A 1 735 ? 1.141 -49.177 8.358 1.00 73.81 735 SER A O 1
ATOM 5715 N N . SER A 1 736 ? 0.658 -50.386 6.526 1.00 58.25 736 SER A N 1
ATOM 5716 C CA . SER A 1 736 ? -0.671 -49.819 6.234 1.00 58.25 736 SER A CA 1
ATOM 5717 C C . SER A 1 736 ? -1.619 -49.744 7.453 1.00 58.25 736 SER A C 1
ATOM 5719 O O . SER A 1 736 ? -2.320 -48.744 7.604 1.00 58.25 736 SER A O 1
ATOM 5721 N N . ASP A 1 737 ? -1.557 -50.726 8.363 1.00 59.50 737 ASP A N 1
ATOM 5722 C CA . ASP A 1 737 ? -2.365 -50.810 9.597 1.00 59.50 737 ASP A CA 1
ATOM 5723 C C . ASP A 1 737 ? -1.692 -50.213 10.861 1.00 59.50 737 ASP A C 1
ATOM 5725 O O . ASP A 1 737 ? -2.119 -50.495 11.980 1.00 59.50 737 ASP A O 1
ATOM 5729 N N . ASP A 1 738 ? -0.600 -49.446 10.719 1.00 59.38 738 ASP A N 1
ATOM 5730 C CA . ASP A 1 738 ? 0.164 -48.777 11.804 1.00 59.38 738 ASP A CA 1
ATOM 5731 C C . ASP A 1 738 ? 0.687 -49.690 12.944 1.00 59.38 738 ASP A C 1
ATOM 5733 O O . ASP A 1 738 ? 1.241 -49.214 13.934 1.00 59.38 738 ASP A O 1
ATOM 5737 N N . SER A 1 739 ? 0.569 -51.015 12.807 1.00 57.81 739 SER A N 1
ATOM 5738 C CA . SER A 1 739 ? 0.898 -51.987 13.862 1.00 57.81 739 SER A CA 1
ATOM 5739 C C . SER A 1 739 ? 2.258 -52.681 13.705 1.00 57.81 739 SER A C 1
ATOM 5741 O O . SER A 1 739 ? 2.730 -53.306 14.658 1.00 57.81 739 SER A O 1
ATOM 5743 N N . LYS A 1 740 ? 2.915 -52.601 12.534 1.00 72.75 740 LYS A N 1
ATOM 5744 C CA . LYS A 1 740 ? 4.190 -53.290 12.248 1.00 72.75 740 LYS A CA 1
ATOM 5745 C C . LYS A 1 740 ? 5.216 -52.378 11.562 1.00 72.75 740 LYS A C 1
ATOM 5747 O O . LYS A 1 740 ? 4.877 -51.599 10.675 1.00 72.75 740 LYS A O 1
ATOM 5752 N N . LYS A 1 741 ? 6.491 -52.520 11.948 1.00 80.56 741 LYS A N 1
ATOM 5753 C CA . LYS A 1 741 ? 7.647 -51.900 11.275 1.00 80.56 741 LYS A CA 1
ATOM 5754 C C . LYS A 1 741 ? 8.094 -52.772 10.096 1.00 80.56 741 LYS A C 1
ATOM 5756 O O . LYS A 1 741 ? 8.424 -53.941 10.282 1.00 80.56 741 LYS A O 1
ATOM 5761 N N . GLU A 1 742 ? 8.137 -52.204 8.899 1.00 85.69 742 GLU A N 1
ATOM 5762 C CA . GLU A 1 742 ? 8.700 -52.822 7.697 1.00 85.69 742 GLU A CA 1
ATOM 5763 C C . GLU A 1 742 ? 10.137 -52.345 7.489 1.00 85.69 742 GLU A C 1
ATOM 5765 O O . GLU A 1 742 ? 10.406 -51.144 7.470 1.00 85.69 742 GLU A O 1
ATOM 5770 N N . LEU A 1 743 ? 11.066 -53.288 7.333 1.00 86.00 743 LEU A N 1
ATOM 5771 C CA . LEU A 1 743 ? 12.479 -53.001 7.102 1.00 86.00 743 LEU A CA 1
ATOM 5772 C C . LEU A 1 743 ? 12.684 -52.308 5.749 1.00 86.00 743 LEU A C 1
ATOM 5774 O O . LEU A 1 743 ? 12.234 -52.812 4.723 1.00 86.00 743 LEU A O 1
ATOM 5778 N N . ILE A 1 744 ? 13.423 -51.196 5.738 1.00 87.56 744 ILE A N 1
ATOM 5779 C CA . ILE A 1 744 ? 13.899 -50.572 4.499 1.00 87.56 744 ILE A CA 1
ATOM 5780 C C . ILE A 1 744 ? 15.325 -51.071 4.239 1.00 87.56 744 ILE A C 1
ATOM 5782 O O . ILE A 1 744 ? 16.305 -50.485 4.709 1.00 87.56 744 ILE A O 1
ATOM 5786 N N . SER A 1 745 ? 15.462 -52.184 3.515 1.00 82.44 745 SER A N 1
ATOM 5787 C CA . SER A 1 745 ? 16.764 -52.832 3.305 1.00 82.44 745 SER A CA 1
ATOM 5788 C C . SER A 1 745 ? 17.807 -51.891 2.709 1.00 82.44 745 SER A C 1
ATOM 5790 O O . SER A 1 745 ? 17.556 -51.204 1.720 1.00 82.44 745 SER A O 1
ATOM 5792 N N . GLY A 1 746 ? 18.994 -51.861 3.314 1.00 79.31 746 GLY A N 1
ATOM 5793 C CA . GLY A 1 746 ? 20.106 -51.005 2.891 1.00 79.31 746 GLY A CA 1
ATOM 5794 C C . GLY A 1 746 ? 20.039 -49.557 3.389 1.00 79.31 746 GLY A C 1
ATOM 5795 O O . GLY A 1 746 ? 21.018 -48.834 3.228 1.00 79.31 746 GLY A O 1
ATOM 5796 N N . ALA A 1 747 ? 18.949 -49.132 4.038 1.00 87.31 747 ALA A N 1
ATOM 5797 C CA . ALA A 1 747 ? 18.858 -47.829 4.696 1.00 87.31 747 ALA A CA 1
ATOM 5798 C C . ALA A 1 747 ? 19.553 -47.852 6.066 1.00 87.31 747 ALA A C 1
ATOM 5800 O O . ALA A 1 747 ? 18.905 -47.785 7.107 1.00 87.31 747 ALA A O 1
ATOM 5801 N N . THR A 1 748 ? 20.882 -47.969 6.062 1.00 86.94 748 THR A N 1
ATOM 5802 C CA . THR A 1 748 ? 21.702 -48.112 7.281 1.00 86.94 748 THR A CA 1
ATOM 5803 C C . THR A 1 748 ? 22.490 -46.857 7.657 1.00 86.94 748 THR A C 1
ATOM 5805 O O . THR A 1 748 ? 23.322 -46.858 8.563 1.00 86.94 748 THR A O 1
ATOM 5808 N N . LYS A 1 749 ? 22.278 -45.760 6.928 1.00 86.81 749 LYS A N 1
ATOM 5809 C CA . LYS A 1 749 ? 22.967 -44.486 7.153 1.00 86.81 749 LYS A CA 1
ATOM 5810 C C . LYS A 1 749 ? 22.129 -43.563 8.037 1.00 86.81 749 LYS A C 1
ATOM 5812 O O . LYS A 1 749 ? 20.907 -43.660 8.083 1.00 86.81 749 LYS A O 1
ATOM 5817 N N . SER A 1 750 ? 22.783 -42.588 8.669 1.00 85.94 750 SER A N 1
ATOM 5818 C CA . SER A 1 750 ? 22.127 -41.538 9.471 1.00 85.94 750 SER A CA 1
ATOM 5819 C C . SER A 1 750 ? 21.219 -40.603 8.672 1.00 85.94 750 SER A C 1
ATOM 5821 O O . SER A 1 750 ? 20.504 -39.785 9.249 1.00 85.94 750 SER A O 1
ATOM 5823 N N . VAL A 1 751 ? 21.241 -40.726 7.345 1.00 87.88 751 VAL A N 1
ATOM 5824 C CA . VAL A 1 751 ? 20.492 -39.902 6.409 1.00 87.88 751 VAL A CA 1
ATOM 5825 C C . VAL A 1 751 ? 19.682 -40.798 5.477 1.00 87.88 751 VAL A C 1
ATOM 5827 O O . VAL A 1 751 ? 20.252 -41.677 4.828 1.00 87.88 751 VAL A O 1
ATOM 5830 N N . TYR A 1 752 ? 18.382 -40.527 5.376 1.00 89.69 752 TYR A N 1
ATOM 5831 C CA . TYR A 1 752 ? 17.448 -41.223 4.495 1.00 89.69 752 TYR A CA 1
ATOM 5832 C C . TYR A 1 752 ? 16.619 -40.221 3.689 1.00 89.69 752 TYR A C 1
ATOM 5834 O O . TYR A 1 752 ? 16.110 -39.241 4.231 1.00 89.69 752 TYR A O 1
ATOM 5842 N N . ALA A 1 753 ? 16.487 -40.452 2.385 1.00 89.94 753 ALA A N 1
ATOM 5843 C CA . ALA A 1 753 ? 15.674 -39.622 1.504 1.00 89.94 753 ALA A CA 1
ATOM 5844 C C . ALA A 1 753 ? 14.370 -40.362 1.172 1.00 89.94 753 ALA A C 1
ATOM 5846 O O . ALA A 1 753 ? 14.447 -41.399 0.501 1.00 89.94 753 ALA A O 1
ATOM 5847 N N . PRO A 1 754 ? 13.194 -39.852 1.593 1.00 90.69 754 PRO A N 1
ATOM 5848 C CA . PRO A 1 754 ? 11.924 -40.505 1.308 1.00 90.69 754 PRO A CA 1
ATOM 5849 C C . PRO A 1 754 ? 11.729 -40.780 -0.188 1.00 90.69 754 PRO A C 1
ATOM 5851 O O . PRO A 1 754 ? 12.023 -39.945 -1.052 1.00 90.69 754 PRO A O 1
ATOM 5854 N N . GLU A 1 755 ? 11.232 -41.968 -0.510 1.00 89.75 755 GLU A N 1
ATOM 5855 C CA . GLU A 1 755 ? 10.867 -42.373 -1.866 1.00 89.75 755 GLU A CA 1
ATOM 5856 C C . GLU A 1 755 ? 9.343 -42.450 -2.032 1.00 89.75 755 GLU A C 1
ATOM 5858 O O . GLU A 1 755 ? 8.619 -42.442 -1.039 1.00 89.75 755 GLU A O 1
ATOM 5863 N N . PRO A 1 756 ? 8.802 -42.517 -3.267 1.00 89.38 756 PRO A N 1
ATOM 5864 C CA . PRO A 1 756 ? 7.351 -42.519 -3.474 1.00 89.38 756 PRO A CA 1
ATOM 5865 C C . PRO A 1 756 ? 6.596 -43.618 -2.710 1.00 89.38 756 PRO A C 1
ATOM 5867 O O . PRO A 1 756 ? 5.401 -43.482 -2.485 1.00 89.38 756 PRO A O 1
ATOM 5870 N N . PHE A 1 757 ? 7.286 -44.689 -2.304 1.00 86.69 757 PHE A N 1
ATOM 5871 C CA . PHE A 1 757 ? 6.716 -45.768 -1.493 1.00 86.69 757 PHE A CA 1
ATOM 5872 C C . PHE A 1 757 ? 6.497 -45.392 -0.017 1.00 86.69 757 PHE A C 1
ATOM 5874 O O . PHE A 1 757 ? 5.708 -46.034 0.668 1.00 86.69 757 PHE A O 1
ATOM 5881 N N . ASP A 1 758 ? 7.186 -44.362 0.478 1.00 89.38 758 ASP A N 1
ATOM 5882 C CA . ASP A 1 758 ? 7.090 -43.911 1.869 1.00 89.38 758 ASP A CA 1
ATOM 5883 C C . ASP A 1 758 ? 5.925 -42.926 2.080 1.00 89.38 758 ASP A C 1
ATOM 5885 O O . ASP A 1 758 ? 5.522 -42.680 3.216 1.00 89.38 758 ASP A O 1
ATOM 5889 N N . VAL A 1 759 ? 5.362 -42.363 1.001 1.00 88.56 759 VAL A N 1
ATOM 5890 C CA . VAL A 1 759 ? 4.267 -41.381 1.061 1.00 88.56 759 VAL A CA 1
ATOM 5891 C C . VAL A 1 759 ? 3.043 -41.978 1.756 1.00 88.56 759 VAL A C 1
ATOM 5893 O O . VAL A 1 759 ? 2.575 -43.060 1.409 1.00 88.56 759 VAL A O 1
ATOM 5896 N N . GLY A 1 760 ? 2.504 -41.251 2.735 1.00 86.88 760 GLY A N 1
ATOM 5897 C CA . GLY A 1 760 ? 1.371 -41.688 3.550 1.00 86.88 760 GLY A CA 1
ATOM 5898 C C . GLY A 1 760 ? 1.733 -42.660 4.680 1.00 86.88 760 GLY A C 1
ATOM 5899 O O . GLY A 1 760 ? 0.835 -43.077 5.413 1.00 86.88 760 GLY A O 1
ATOM 5900 N N . ARG A 1 761 ? 3.016 -42.996 4.866 1.00 88.50 761 ARG A N 1
ATOM 5901 C CA . ARG A 1 761 ? 3.518 -43.853 5.953 1.00 88.50 761 ARG A CA 1
ATOM 5902 C C . ARG A 1 761 ? 4.411 -43.035 6.892 1.00 88.50 761 ARG A C 1
ATOM 5904 O O . ARG A 1 761 ? 5.028 -42.064 6.464 1.00 88.50 761 ARG A O 1
ATOM 5911 N N . ALA A 1 762 ? 4.470 -43.394 8.173 1.00 89.12 762 ALA A N 1
ATOM 5912 C CA . ALA A 1 762 ? 5.456 -42.833 9.102 1.00 89.12 762 ALA A CA 1
ATOM 5913 C C . ALA A 1 762 ? 6.770 -43.623 9.012 1.00 89.12 762 ALA A C 1
ATOM 5915 O O . ALA A 1 762 ? 6.742 -44.841 8.798 1.00 89.12 762 ALA A O 1
ATOM 5916 N N . LEU A 1 763 ? 7.906 -42.946 9.181 1.00 91.25 763 LEU A N 1
ATOM 5917 C CA . LEU A 1 763 ? 9.233 -43.562 9.143 1.00 91.25 763 LEU A CA 1
ATOM 5918 C C . LEU A 1 763 ? 9.818 -43.663 10.549 1.00 91.25 763 LEU A C 1
ATOM 5920 O O . LEU A 1 763 ? 9.625 -42.777 11.380 1.00 91.25 763 LEU A O 1
ATOM 5924 N N . HIS A 1 764 ? 10.564 -44.737 10.790 1.00 90.75 764 HIS A N 1
ATOM 5925 C CA . HIS A 1 764 ? 11.268 -44.986 12.043 1.00 90.75 764 HIS A CA 1
ATOM 5926 C C . HIS A 1 764 ? 12.754 -45.194 11.782 1.00 90.75 764 HIS A C 1
ATOM 5928 O O . HIS A 1 764 ? 13.126 -45.760 10.756 1.00 90.75 764 HIS A O 1
ATOM 5934 N N . ALA A 1 765 ? 13.598 -44.771 12.714 1.00 90.94 765 ALA A N 1
ATOM 5935 C CA . ALA A 1 765 ? 15.033 -45.017 12.687 1.00 90.94 765 ALA A CA 1
ATOM 5936 C C . ALA A 1 765 ? 15.453 -45.651 14.011 1.00 90.94 765 ALA A C 1
ATOM 5938 O O . ALA A 1 765 ? 15.303 -45.036 15.065 1.00 90.94 765 ALA A O 1
ATOM 5939 N N . ASP A 1 766 ? 15.989 -46.866 13.948 1.00 90.75 766 ASP A N 1
ATOM 5940 C CA . ASP A 1 766 ? 16.594 -47.515 15.104 1.00 90.75 766 ASP A CA 1
ATOM 5941 C C . ASP A 1 766 ? 18.099 -47.210 15.108 1.00 90.75 766 ASP A C 1
ATOM 5943 O O . ASP A 1 766 ? 18.783 -47.378 14.095 1.00 90.75 766 ASP A O 1
ATOM 5947 N N . ILE A 1 767 ? 18.598 -46.730 16.245 1.00 89.69 767 ILE A N 1
ATOM 5948 C CA . ILE A 1 767 ? 19.995 -46.398 16.526 1.00 89.69 767 ILE A CA 1
ATOM 5949 C C . ILE A 1 767 ? 20.497 -47.412 17.548 1.00 89.69 767 ILE A C 1
ATOM 5951 O O . ILE A 1 767 ? 19.959 -47.503 18.650 1.00 89.69 767 ILE A O 1
ATOM 5955 N N . ILE A 1 768 ? 21.518 -48.177 17.182 1.00 87.94 768 ILE A N 1
ATOM 5956 C CA . ILE A 1 768 ? 22.082 -49.244 18.002 1.00 87.94 768 ILE A CA 1
ATOM 5957 C C . ILE A 1 768 ? 23.481 -48.825 18.450 1.00 87.94 768 ILE A C 1
ATOM 5959 O O . ILE A 1 768 ? 24.359 -48.586 17.615 1.00 87.94 768 ILE A O 1
ATOM 5963 N N . TYR A 1 769 ? 23.685 -48.748 19.763 1.00 83.44 769 TYR A N 1
ATOM 5964 C CA . TYR A 1 769 ? 24.952 -48.375 20.392 1.00 83.44 769 TYR A CA 1
ATOM 5965 C C . TYR A 1 769 ? 25.126 -49.146 21.708 1.00 83.44 769 TYR A C 1
ATOM 5967 O O . TYR A 1 769 ? 24.179 -49.251 22.484 1.00 83.44 769 TYR A O 1
ATOM 5975 N N . ASP A 1 770 ? 26.307 -49.731 21.939 1.00 75.94 770 ASP A N 1
ATOM 5976 C CA . ASP A 1 770 ? 26.643 -50.533 23.133 1.00 75.94 770 ASP A CA 1
ATOM 5977 C C . ASP A 1 770 ? 25.585 -51.595 23.523 1.00 75.94 770 ASP A C 1
ATOM 5979 O O . ASP A 1 770 ? 25.337 -51.865 24.694 1.00 75.94 770 ASP A O 1
ATOM 5983 N N . GLY A 1 771 ? 24.929 -52.215 22.533 1.00 74.19 771 GLY A N 1
ATOM 5984 C CA . GLY A 1 771 ? 23.889 -53.235 22.747 1.00 74.19 771 GLY A CA 1
ATOM 5985 C C . GLY A 1 771 ? 22.495 -52.686 23.085 1.00 74.19 771 GLY A C 1
ATOM 5986 O O . GLY A 1 771 ? 21.538 -53.457 23.152 1.00 74.19 771 GLY A O 1
ATOM 5987 N N . HIS A 1 772 ? 22.346 -51.369 23.229 1.00 78.56 772 HIS A N 1
ATOM 5988 C CA . HIS A 1 772 ? 21.064 -50.694 23.405 1.00 78.56 772 HIS A CA 1
ATOM 5989 C C . HIS A 1 772 ? 20.501 -50.231 22.056 1.00 78.56 772 HIS A C 1
ATOM 5991 O O . HIS A 1 772 ? 21.242 -49.765 21.193 1.00 78.56 772 HIS A O 1
ATOM 5997 N N . THR A 1 773 ? 19.183 -50.355 21.871 1.00 83.19 773 THR A N 1
ATOM 5998 C CA . THR A 1 773 ? 18.475 -49.878 20.670 1.00 83.19 773 THR A CA 1
ATOM 5999 C C . THR A 1 773 ? 17.544 -48.733 21.042 1.00 83.19 773 THR A C 1
ATOM 6001 O O . THR A 1 773 ? 16.623 -48.917 21.836 1.00 83.19 773 THR A O 1
ATOM 6004 N N . LEU A 1 774 ? 17.771 -47.562 20.452 1.00 85.69 774 LEU A N 1
ATOM 6005 C CA . LEU A 1 774 ? 16.917 -46.387 20.577 1.00 85.69 774 LEU A CA 1
ATOM 6006 C C . LEU A 1 774 ? 16.132 -46.199 19.282 1.00 85.69 774 LEU A C 1
ATOM 6008 O O . LEU A 1 774 ? 16.719 -46.185 18.206 1.00 85.69 774 LEU A O 1
ATOM 6012 N N . SER A 1 775 ? 14.814 -46.044 19.375 1.00 84.56 775 SER A N 1
ATOM 6013 C CA . SER A 1 775 ? 13.951 -45.884 18.204 1.00 84.56 775 SER A CA 1
ATOM 6014 C C . SER A 1 775 ? 13.396 -44.468 18.121 1.00 84.56 775 SER A C 1
ATOM 6016 O O . SER A 1 775 ? 12.810 -43.966 19.079 1.00 84.56 775 SER A O 1
ATOM 6018 N N . LEU A 1 776 ? 13.572 -43.833 16.967 1.00 88.06 776 LEU A N 1
ATOM 6019 C CA . LEU A 1 776 ? 12.995 -42.538 16.627 1.00 88.06 776 LEU A CA 1
ATOM 6020 C C . LEU A 1 776 ? 11.878 -42.722 15.607 1.00 88.06 776 LEU A C 1
ATOM 6022 O O . LEU A 1 776 ? 11.994 -43.567 14.725 1.00 88.06 776 LEU A O 1
ATOM 6026 N N . SER A 1 777 ? 10.847 -41.882 15.670 1.00 86.94 777 SER A N 1
ATOM 6027 C CA . SER A 1 777 ? 9.768 -41.845 14.681 1.00 86.94 777 SER A CA 1
ATOM 6028 C C . SER A 1 777 ? 9.582 -40.439 14.121 1.00 86.94 777 SER A C 1
ATOM 6030 O O . SER A 1 777 ? 9.813 -39.448 14.819 1.00 86.94 777 SER A O 1
ATOM 6032 N N . THR A 1 778 ? 9.119 -40.340 12.876 1.00 88.12 778 THR A N 1
ATOM 6033 C CA . THR A 1 778 ? 8.590 -39.081 12.335 1.00 88.12 778 THR A CA 1
ATOM 6034 C C . THR A 1 778 ? 7.367 -38.618 13.138 1.00 88.12 778 THR A C 1
ATOM 6036 O O . THR A 1 778 ? 6.693 -39.417 13.794 1.00 88.12 778 THR A O 1
ATOM 6039 N N . VAL A 1 779 ? 7.101 -37.311 13.131 1.00 80.19 779 VAL A N 1
ATOM 6040 C CA . VAL A 1 779 ? 5.976 -36.679 13.841 1.00 80.19 779 VAL A CA 1
ATOM 6041 C C . VAL A 1 779 ? 4.648 -37.027 13.167 1.00 80.19 779 VAL A C 1
ATOM 6043 O O . VAL A 1 779 ? 3.637 -37.209 13.847 1.00 80.19 779 VAL A O 1
ATOM 6046 N N . GLY A 1 780 ? 4.649 -37.133 11.840 1.00 80.94 780 GLY A N 1
ATOM 6047 C CA . GLY A 1 780 ? 3.512 -37.530 11.026 1.00 80.94 780 GLY A CA 1
ATOM 6048 C C . GLY A 1 780 ? 3.887 -38.505 9.909 1.00 80.94 780 GLY A C 1
ATOM 6049 O O . GLY A 1 780 ? 4.954 -39.126 9.896 1.00 80.94 780 GLY A O 1
ATOM 6050 N N . LYS A 1 781 ? 2.947 -38.668 8.976 1.00 88.81 781 LYS A N 1
ATOM 6051 C CA . LYS A 1 781 ? 3.112 -39.453 7.747 1.00 88.81 781 LYS A CA 1
ATOM 6052 C C . LYS A 1 781 ? 3.843 -38.614 6.700 1.00 88.81 781 LYS A C 1
ATOM 6054 O O . LYS A 1 781 ? 3.656 -37.404 6.666 1.00 88.81 781 LYS A O 1
ATOM 6059 N N . ILE A 1 782 ? 4.623 -39.251 5.826 1.00 90.44 782 ILE A N 1
ATOM 6060 C CA . ILE A 1 782 ? 5.336 -38.536 4.762 1.00 90.44 782 ILE A CA 1
ATOM 6061 C C . ILE A 1 782 ? 4.345 -37.936 3.759 1.00 90.44 782 ILE A C 1
ATOM 6063 O O . ILE A 1 782 ? 3.569 -38.657 3.125 1.00 90.44 782 ILE A O 1
ATOM 6067 N N . ASP A 1 783 ? 4.413 -36.622 3.574 1.00 88.38 783 ASP A N 1
ATOM 6068 C CA . ASP A 1 783 ? 3.554 -35.884 2.655 1.00 88.38 783 ASP A CA 1
ATOM 6069 C C . ASP A 1 783 ? 3.943 -36.102 1.178 1.00 88.38 783 ASP A C 1
ATOM 6071 O O . ASP A 1 783 ? 5.127 -36.229 0.838 1.00 88.38 783 ASP A O 1
ATOM 6075 N N . PRO A 1 784 ? 2.971 -36.100 0.245 1.00 86.94 784 PRO A N 1
ATOM 6076 C CA . PRO A 1 784 ? 3.260 -36.133 -1.183 1.00 86.94 784 PRO A CA 1
ATOM 6077 C C . PRO A 1 784 ? 3.917 -34.828 -1.661 1.00 86.94 784 PRO A C 1
ATOM 6079 O O . PRO A 1 784 ? 3.624 -33.735 -1.179 1.00 86.94 784 PRO A O 1
ATOM 6082 N N . ALA A 1 785 ? 4.745 -34.917 -2.703 1.00 85.81 785 ALA A N 1
ATOM 6083 C CA . ALA A 1 785 ? 5.326 -33.735 -3.337 1.00 85.81 785 ALA A CA 1
ATOM 6084 C C . ALA A 1 785 ? 4.259 -32.945 -4.123 1.00 85.81 785 ALA A C 1
ATOM 6086 O O . ALA A 1 785 ? 3.632 -33.465 -5.056 1.00 85.81 785 ALA A O 1
ATOM 6087 N N . ALA A 1 786 ? 4.076 -31.665 -3.784 1.00 80.94 786 ALA A N 1
ATOM 6088 C CA . ALA A 1 786 ? 3.081 -30.796 -4.411 1.00 80.94 786 ALA A CA 1
ATOM 6089 C C . ALA A 1 786 ? 3.247 -30.733 -5.944 1.00 80.94 786 ALA A C 1
ATOM 6091 O O . ALA A 1 786 ? 4.306 -30.385 -6.467 1.00 80.94 786 ALA A O 1
ATOM 6092 N N . GLY A 1 787 ? 2.185 -31.072 -6.684 1.00 81.94 787 GLY A N 1
ATOM 6093 C CA . GLY A 1 787 ? 2.181 -31.048 -8.152 1.00 81.94 787 GLY A CA 1
ATOM 6094 C C . GLY A 1 787 ? 3.024 -32.136 -8.837 1.00 81.94 787 GLY A C 1
ATOM 6095 O O . GLY A 1 787 ? 3.187 -32.091 -10.059 1.00 81.94 787 GLY A O 1
ATOM 6096 N N . LEU A 1 788 ? 3.565 -33.115 -8.098 1.00 86.06 788 LEU A N 1
ATOM 6097 C CA . LEU A 1 788 ? 4.247 -34.269 -8.696 1.00 86.06 788 LEU A CA 1
ATOM 6098 C C . LEU A 1 788 ? 3.250 -35.214 -9.378 1.00 86.06 788 LEU A C 1
ATOM 6100 O O . LEU A 1 788 ? 3.502 -35.645 -10.497 1.00 86.06 788 LEU A O 1
ATOM 6104 N N . GLY A 1 789 ? 2.093 -35.471 -8.759 1.00 83.19 789 GLY A N 1
ATOM 6105 C CA . GLY A 1 789 ? 1.059 -36.334 -9.344 1.00 83.19 789 GLY A CA 1
ATOM 6106 C C . GLY A 1 789 ? 0.578 -35.833 -10.710 1.00 83.19 789 GLY A C 1
ATOM 6107 O O . GLY A 1 789 ? 0.611 -36.571 -11.688 1.00 83.19 789 GLY A O 1
ATOM 6108 N N . SER A 1 790 ? 0.238 -34.545 -10.820 1.00 82.62 790 SER A N 1
ATOM 6109 C CA . SER A 1 790 ? -0.165 -33.939 -12.099 1.00 82.62 790 SER A CA 1
ATOM 6110 C C . SER A 1 790 ? 0.958 -33.934 -13.142 1.00 82.62 790 SER A C 1
ATOM 6112 O O . SER A 1 790 ? 0.689 -34.069 -14.335 1.00 82.62 790 SER A O 1
ATOM 6114 N N . TYR A 1 791 ? 2.214 -33.810 -12.706 1.00 87.50 791 TYR A N 1
ATOM 6115 C CA . TYR A 1 791 ? 3.378 -33.908 -13.583 1.00 87.50 791 TYR A CA 1
ATOM 6116 C C . TYR A 1 791 ? 3.549 -35.319 -14.153 1.00 87.50 791 TYR A C 1
ATOM 6118 O O . TYR A 1 791 ? 3.696 -35.472 -15.363 1.00 87.50 791 TYR A O 1
ATOM 6126 N N . VAL A 1 792 ? 3.451 -36.349 -13.309 1.00 87.75 792 VAL A N 1
ATOM 6127 C CA . VAL A 1 792 ? 3.512 -37.750 -13.745 1.00 87.75 792 VAL A CA 1
ATOM 6128 C C . VAL A 1 792 ? 2.342 -38.078 -14.676 1.00 87.75 792 VAL A C 1
ATOM 6130 O O . VAL A 1 792 ? 2.570 -38.656 -15.733 1.00 87.75 792 VAL A O 1
ATOM 6133 N N . GLU A 1 793 ? 1.120 -37.626 -14.378 1.00 86.12 793 GLU A N 1
ATOM 6134 C CA . GLU A 1 793 ? -0.040 -37.804 -15.272 1.00 86.12 793 GLU A CA 1
ATOM 6135 C C . GLU A 1 793 ? 0.174 -37.194 -16.666 1.00 86.12 793 GLU A C 1
ATOM 6137 O O . GLU A 1 793 ? -0.262 -37.748 -17.677 1.00 86.12 793 GLU A O 1
ATOM 6142 N N . ALA A 1 794 ? 0.872 -36.059 -16.753 1.00 86.75 794 ALA A N 1
ATOM 6143 C CA . ALA A 1 794 ? 1.232 -35.472 -18.038 1.00 86.75 794 ALA A CA 1
ATOM 6144 C C . ALA A 1 794 ? 2.278 -36.317 -18.789 1.00 86.75 794 ALA A C 1
ATOM 6146 O O . ALA A 1 794 ? 2.204 -36.438 -20.014 1.00 86.75 794 ALA A O 1
ATOM 6147 N N . LEU A 1 795 ? 3.231 -36.917 -18.067 1.00 88.12 795 LEU A N 1
ATOM 6148 C CA . LEU A 1 795 ? 4.283 -37.766 -18.632 1.00 88.12 795 LEU A CA 1
ATOM 6149 C C . LEU A 1 795 ? 3.762 -39.128 -19.105 1.00 88.12 795 LEU A C 1
ATOM 6151 O O . LEU A 1 795 ? 4.184 -39.592 -20.159 1.00 88.12 795 LEU A O 1
ATOM 6155 N N . VAL A 1 796 ? 2.789 -39.717 -18.407 1.00 86.25 796 VAL A N 1
ATOM 6156 C CA . VAL A 1 796 ? 2.152 -41.000 -18.775 1.00 86.25 796 VAL A CA 1
ATOM 6157 C C . VAL A 1 796 ? 1.522 -40.964 -20.172 1.00 86.25 796 VAL A C 1
ATOM 6159 O O . VAL A 1 796 ? 1.430 -41.986 -20.854 1.00 86.25 796 VAL A O 1
ATOM 6162 N N . ARG A 1 797 ? 1.111 -39.778 -20.641 1.00 81.06 797 ARG A N 1
ATOM 6163 C CA . ARG A 1 797 ? 0.560 -39.594 -21.994 1.00 81.06 797 ARG A CA 1
ATOM 6164 C C . ARG A 1 797 ? 1.605 -39.765 -23.099 1.00 81.06 797 ARG A C 1
ATOM 6166 O O . ARG A 1 797 ? 1.225 -39.967 -24.251 1.00 81.06 797 ARG A O 1
ATOM 6173 N N . LYS A 1 798 ? 2.899 -39.674 -22.781 1.00 81.50 798 LYS A N 1
ATOM 6174 C CA . LYS A 1 798 ? 3.990 -39.895 -23.736 1.00 81.50 798 LYS A CA 1
ATOM 6175 C C . LYS A 1 798 ? 4.279 -41.392 -23.857 1.00 81.50 798 LYS A C 1
ATOM 6177 O O . LYS A 1 798 ? 4.095 -42.157 -22.916 1.00 81.50 798 LYS A O 1
ATOM 6182 N N . HIS A 1 799 ? 4.702 -41.819 -25.045 1.00 71.38 799 HIS A N 1
ATOM 6183 C CA . HIS A 1 799 ? 5.094 -43.212 -25.271 1.00 71.38 799 HIS A CA 1
ATOM 6184 C C . HIS A 1 799 ? 6.407 -43.546 -24.553 1.00 71.38 799 HIS A C 1
ATOM 6186 O O . HIS A 1 799 ? 6.561 -44.644 -24.026 1.00 71.38 799 HIS A O 1
ATOM 6192 N N . ASP A 1 800 ? 7.303 -42.561 -24.495 1.00 74.56 800 ASP A N 1
ATOM 6193 C CA . ASP A 1 800 ? 8.631 -42.671 -23.921 1.00 74.56 800 ASP A CA 1
ATOM 6194 C C . ASP A 1 800 ? 9.025 -41.348 -23.248 1.00 74.56 800 ASP A C 1
ATOM 6196 O O . ASP A 1 800 ? 8.694 -40.264 -23.751 1.00 74.56 800 ASP A O 1
ATOM 6200 N N . VAL A 1 801 ? 9.708 -41.435 -22.105 1.00 91.94 801 VAL A N 1
ATOM 6201 C CA . VAL A 1 801 ? 10.171 -40.275 -21.333 1.00 91.94 801 VAL A CA 1
ATOM 6202 C C . VAL A 1 801 ? 11.658 -40.415 -21.039 1.00 91.94 801 VAL A C 1
ATOM 6204 O O . VAL A 1 801 ? 12.087 -41.415 -20.469 1.00 91.94 801 VAL A O 1
ATOM 6207 N N . ASP A 1 802 ? 12.425 -39.396 -21.413 1.00 92.56 802 ASP A N 1
ATOM 6208 C CA . ASP A 1 802 ? 13.870 -39.338 -21.216 1.00 92.56 802 ASP A CA 1
ATOM 6209 C C . ASP A 1 802 ? 14.224 -38.415 -20.049 1.00 92.56 802 ASP A C 1
ATOM 6211 O O . ASP A 1 802 ? 13.696 -37.306 -19.951 1.00 92.56 802 ASP A O 1
ATOM 6215 N N . PHE A 1 803 ? 15.149 -38.868 -19.206 1.00 93.50 803 PHE A N 1
ATOM 6216 C CA . PHE A 1 803 ? 15.745 -38.096 -18.121 1.00 93.50 803 PHE A CA 1
ATOM 6217 C C . PHE A 1 803 ? 17.260 -38.030 -18.304 1.00 93.50 803 PHE A C 1
ATOM 6219 O O . PHE A 1 803 ? 17.899 -39.049 -18.580 1.00 93.50 803 PHE A O 1
ATOM 6226 N N . ASN A 1 804 ? 17.847 -36.849 -18.130 1.00 92.31 804 ASN A N 1
ATOM 6227 C CA . ASN A 1 804 ? 19.299 -36.710 -18.089 1.00 92.31 804 ASN A CA 1
ATOM 6228 C C . ASN A 1 804 ? 19.808 -37.231 -16.745 1.00 92.31 804 ASN A C 1
ATOM 6230 O O . ASN A 1 804 ? 19.310 -36.836 -15.690 1.00 92.31 804 ASN A O 1
ATOM 6234 N N . VAL A 1 805 ? 20.793 -38.127 -16.782 1.00 93.00 805 VAL A N 1
ATOM 6235 C CA . VAL A 1 805 ? 21.371 -38.714 -15.572 1.00 93.00 805 V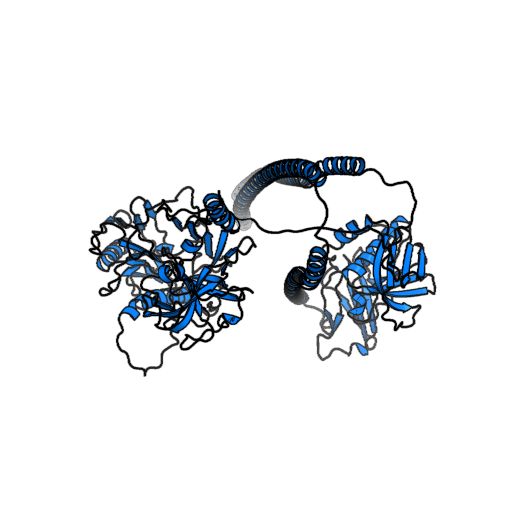AL A CA 1
ATOM 6236 C C . VAL A 1 805 ? 22.885 -38.831 -15.650 1.00 93.00 805 VAL A C 1
ATOM 6238 O O . VAL A 1 805 ? 23.466 -38.957 -16.727 1.00 93.00 805 VAL A O 1
ATOM 6241 N N . VAL A 1 806 ? 23.527 -38.875 -14.490 1.00 91.69 806 VAL A N 1
ATOM 6242 C CA . VAL A 1 806 ? 24.929 -39.277 -14.338 1.00 91.69 806 VAL A CA 1
ATOM 6243 C C . VAL A 1 806 ? 24.965 -40.634 -13.648 1.00 91.69 806 VAL A C 1
ATOM 6245 O O . VAL A 1 806 ? 24.229 -40.872 -12.692 1.00 91.69 806 VAL A O 1
ATOM 6248 N N . VAL A 1 807 ? 25.795 -41.549 -14.143 1.00 89.94 807 VAL A N 1
ATOM 6249 C CA . VAL A 1 807 ? 25.969 -42.872 -13.531 1.00 89.94 807 VAL A CA 1
ATOM 6250 C C . VAL A 1 807 ? 27.062 -42.757 -12.479 1.00 89.94 807 VAL A C 1
ATOM 6252 O O . VAL A 1 807 ? 28.213 -42.526 -12.832 1.00 89.94 807 VAL A O 1
ATOM 6255 N N . THR A 1 808 ? 26.709 -42.917 -11.206 1.00 87.50 808 THR A N 1
ATOM 6256 C CA . THR A 1 808 ? 27.658 -42.809 -10.088 1.00 87.50 808 THR A CA 1
ATOM 6257 C C . THR A 1 808 ? 28.204 -44.163 -9.656 1.00 87.50 808 THR A C 1
ATOM 6259 O O . THR A 1 808 ? 29.287 -44.231 -9.092 1.00 87.50 808 THR A O 1
ATOM 6262 N N . GLN A 1 809 ? 27.476 -45.250 -9.922 1.00 88.06 809 GLN A N 1
ATOM 6263 C CA . GLN A 1 809 ? 27.913 -46.610 -9.607 1.00 88.06 809 GLN A CA 1
ATOM 6264 C C . GLN A 1 809 ? 27.422 -47.583 -10.681 1.00 88.06 809 GLN A C 1
ATOM 6266 O O . GLN A 1 809 ? 26.277 -47.480 -11.136 1.00 88.06 809 GLN A O 1
ATOM 6271 N N . MET A 1 810 ? 28.262 -48.544 -11.062 1.00 88.75 810 MET A N 1
ATOM 6272 C CA . MET A 1 810 ? 27.917 -49.649 -11.963 1.00 88.75 810 MET A CA 1
ATOM 6273 C C . MET A 1 810 ? 28.287 -50.971 -11.295 1.00 88.75 810 MET A C 1
ATOM 6275 O O . MET A 1 810 ? 29.429 -51.185 -10.913 1.00 88.75 810 MET A O 1
ATOM 6279 N N . SER A 1 811 ? 27.307 -51.857 -11.130 1.00 87.38 811 SER A N 1
ATOM 6280 C CA . SER A 1 811 ? 27.451 -53.193 -10.536 1.00 87.38 811 SER A CA 1
ATOM 6281 C C . SER A 1 811 ? 28.197 -53.233 -9.194 1.00 87.38 811 SER A C 1
ATOM 6283 O O . SER A 1 811 ? 28.860 -54.216 -8.884 1.00 87.38 811 SER A O 1
ATOM 6285 N N . GLY A 1 812 ? 28.062 -52.181 -8.382 1.00 79.62 812 GLY A N 1
ATOM 6286 C CA . GLY A 1 812 ? 28.707 -52.086 -7.070 1.00 79.62 812 GLY A CA 1
ATOM 6287 C C . GLY A 1 812 ? 30.035 -51.323 -7.065 1.00 79.62 812 GLY A C 1
ATOM 6288 O O . GLY A 1 812 ? 30.503 -50.963 -5.989 1.00 79.62 812 GLY A O 1
ATOM 6289 N N . GLU A 1 813 ? 30.597 -50.992 -8.227 1.00 83.19 813 GLU A N 1
ATOM 6290 C CA . GLU A 1 813 ? 31.826 -50.201 -8.338 1.00 83.19 813 GLU A CA 1
ATOM 6291 C C . GLU A 1 813 ? 31.519 -48.732 -8.624 1.00 83.19 813 GLU A C 1
ATOM 6293 O O . GLU A 1 813 ? 30.667 -48.410 -9.462 1.00 83.19 813 GLU A O 1
ATOM 6298 N N . ASP A 1 814 ? 32.213 -47.837 -7.919 1.00 80.62 814 ASP A N 1
ATOM 6299 C CA . ASP A 1 814 ? 32.083 -46.397 -8.118 1.00 80.62 814 ASP A CA 1
ATOM 6300 C C . ASP A 1 814 ? 32.520 -46.024 -9.535 1.00 80.62 814 ASP A C 1
ATOM 6302 O O . ASP A 1 814 ? 33.627 -46.332 -9.983 1.00 80.62 814 ASP A O 1
ATOM 6306 N N . HIS A 1 815 ? 31.639 -45.334 -10.252 1.00 78.75 815 HIS A N 1
ATOM 6307 C CA . HIS A 1 815 ? 31.910 -44.883 -11.603 1.00 78.75 815 HIS A CA 1
ATOM 6308 C C . HIS A 1 815 ? 32.231 -43.388 -11.592 1.00 78.75 815 HIS A C 1
ATOM 6310 O O . HIS A 1 815 ? 31.367 -42.543 -11.385 1.00 78.75 815 HIS A O 1
ATOM 6316 N N . THR A 1 816 ? 33.493 -43.050 -11.854 1.00 68.19 816 THR A N 1
ATOM 6317 C CA . THR A 1 816 ? 34.018 -41.673 -11.811 1.00 68.19 816 THR A CA 1
ATOM 6318 C C . THR A 1 816 ? 33.724 -40.840 -13.067 1.00 68.19 816 THR A C 1
ATOM 6320 O O . THR A 1 816 ? 34.310 -39.777 -13.259 1.00 68.19 816 THR A O 1
ATOM 6323 N N . SER A 1 817 ? 32.845 -41.299 -13.967 1.00 65.50 817 SER A N 1
ATOM 6324 C CA . SER A 1 817 ? 32.570 -40.580 -15.215 1.00 65.50 817 SER A CA 1
ATOM 6325 C C . SER A 1 817 ? 31.475 -39.530 -15.037 1.00 65.50 817 SER A C 1
ATOM 6327 O O . SER A 1 817 ? 30.303 -39.867 -14.918 1.00 65.50 817 SER A O 1
ATOM 6329 N N . GLU A 1 818 ? 31.826 -38.253 -15.184 1.00 68.62 818 GLU A N 1
ATOM 6330 C CA . GLU A 1 818 ? 30.867 -37.132 -15.250 1.00 68.62 818 GLU A CA 1
ATOM 6331 C C . GLU A 1 818 ? 30.094 -37.066 -16.586 1.00 68.62 818 GLU A C 1
ATOM 6333 O O . GLU A 1 818 ? 29.507 -36.048 -16.950 1.00 68.62 818 GLU A O 1
ATOM 6338 N N . SER A 1 819 ? 30.103 -38.145 -17.375 1.00 81.88 819 SER A N 1
ATOM 6339 C CA . SER A 1 819 ? 29.389 -38.172 -18.650 1.00 81.88 819 SER A CA 1
ATOM 6340 C C . SER A 1 819 ? 27.878 -38.162 -18.429 1.00 81.88 819 SER A C 1
ATOM 6342 O O . SER A 1 819 ? 27.347 -38.985 -17.683 1.00 81.88 819 SER A O 1
ATOM 6344 N N . ILE A 1 820 ? 27.177 -37.294 -19.159 1.00 85.94 820 ILE A N 1
ATOM 6345 C CA . ILE A 1 820 ? 25.713 -37.264 -19.175 1.00 85.94 820 ILE A CA 1
ATOM 6346 C C . ILE A 1 820 ? 25.189 -38.461 -19.976 1.00 85.94 820 ILE A C 1
ATOM 6348 O O . ILE A 1 820 ? 25.601 -38.718 -21.112 1.00 85.94 820 ILE A O 1
ATOM 6352 N N . HIS A 1 821 ? 24.261 -39.184 -19.365 1.00 92.44 821 HIS A N 1
ATOM 6353 C CA . HIS A 1 821 ? 23.535 -40.310 -19.923 1.00 92.44 821 HIS A CA 1
ATOM 6354 C C . HIS A 1 821 ? 22.047 -39.971 -20.035 1.00 92.44 821 HIS A C 1
ATOM 6356 O O . HIS A 1 821 ? 21.542 -39.082 -19.356 1.00 92.44 821 HIS A O 1
ATOM 6362 N N . LEU A 1 822 ? 21.334 -40.710 -20.879 1.00 92.56 822 LEU A N 1
ATOM 6363 C CA . LEU A 1 822 ? 19.879 -40.641 -20.983 1.00 92.56 822 LEU A CA 1
ATOM 6364 C C . LEU A 1 822 ? 19.269 -41.883 -20.344 1.00 92.56 822 LEU A C 1
ATOM 6366 O O . LEU A 1 822 ? 19.478 -42.999 -20.830 1.00 92.56 822 LEU A O 1
ATOM 6370 N N . PHE A 1 823 ? 18.519 -41.674 -19.267 1.00 95.62 823 PHE A N 1
ATOM 6371 C CA . PHE A 1 823 ? 17.688 -42.671 -18.610 1.00 95.62 823 PHE A CA 1
ATOM 6372 C C . PHE A 1 823 ? 16.273 -42.595 -19.172 1.00 95.62 823 PHE A C 1
ATOM 6374 O O . PHE A 1 823 ? 15.498 -41.690 -18.882 1.00 95.62 823 PHE A O 1
ATOM 6381 N N . HIS A 1 824 ? 15.957 -43.554 -20.019 1.00 94.12 824 HIS A N 1
ATOM 6382 C CA . HIS A 1 824 ? 14.724 -43.636 -20.773 1.00 94.12 824 HIS A CA 1
ATOM 6383 C C . HIS A 1 824 ? 13.756 -44.588 -20.077 1.00 94.12 824 HIS A C 1
ATOM 6385 O O . HIS A 1 824 ? 14.033 -45.785 -19.958 1.00 94.12 824 HIS A O 1
ATOM 6391 N N . VAL A 1 825 ? 12.614 -44.059 -19.649 1.00 95.62 825 VAL A N 1
ATOM 6392 C CA . VAL A 1 825 ? 11.504 -44.802 -19.046 1.00 95.62 825 VAL A CA 1
ATOM 6393 C C . VAL A 1 825 ? 10.383 -44.893 -20.079 1.00 95.62 825 VAL A C 1
ATOM 6395 O O . VAL A 1 825 ? 9.629 -43.942 -20.291 1.00 95.62 825 VAL A O 1
ATOM 6398 N N . GLY A 1 826 ? 10.306 -46.034 -20.761 1.00 93.00 826 GLY A N 1
ATOM 6399 C CA . GLY A 1 826 ? 9.282 -46.320 -21.764 1.00 93.00 826 GLY A CA 1
ATOM 6400 C C . GLY A 1 826 ? 8.225 -47.282 -21.235 1.00 93.00 826 GLY A C 1
ATOM 6401 O O . GLY A 1 826 ? 8.458 -48.005 -20.269 1.00 93.00 826 GLY A O 1
ATOM 6402 N N . LYS A 1 827 ? 7.076 -47.362 -21.912 1.00 91.50 827 LYS A N 1
ATOM 6403 C CA . LYS A 1 827 ? 5.923 -48.176 -21.470 1.00 91.50 827 LYS A CA 1
ATOM 6404 C C . LYS A 1 827 ? 6.203 -49.661 -21.227 1.00 91.50 827 LYS A C 1
ATOM 6406 O O . LYS A 1 827 ? 5.470 -50.295 -20.486 1.00 91.50 827 LYS A O 1
ATOM 6411 N N . MET A 1 828 ? 7.236 -50.220 -21.855 1.00 91.00 828 MET A N 1
ATOM 6412 C CA . MET A 1 828 ? 7.567 -51.649 -21.743 1.00 91.00 828 MET A CA 1
ATOM 6413 C C . MET A 1 828 ? 8.961 -51.923 -21.167 1.00 91.00 828 MET A C 1
ATOM 6415 O O . MET A 1 828 ? 9.309 -53.081 -20.931 1.00 91.00 828 MET A O 1
ATOM 6419 N N . ARG A 1 829 ? 9.811 -50.900 -21.029 1.00 93.44 829 ARG A N 1
ATOM 6420 C CA . ARG A 1 829 ? 11.238 -51.087 -20.736 1.00 93.44 829 ARG A CA 1
ATOM 6421 C C . ARG A 1 829 ? 11.900 -49.828 -20.205 1.00 93.44 829 ARG A C 1
ATOM 6423 O O . ARG A 1 829 ? 11.503 -48.719 -20.555 1.00 93.44 829 ARG A O 1
ATOM 6430 N N . ILE A 1 830 ? 13.006 -50.026 -19.496 1.00 95.94 830 ILE A N 1
ATOM 6431 C CA . ILE A 1 830 ? 13.946 -48.962 -19.138 1.00 95.94 830 ILE A CA 1
ATOM 6432 C C . ILE A 1 830 ? 15.228 -49.130 -19.958 1.00 95.94 830 ILE A C 1
ATOM 6434 O O . ILE A 1 830 ? 15.697 -50.247 -20.205 1.00 95.94 830 ILE A O 1
ATOM 6438 N N . LYS A 1 831 ? 15.796 -48.014 -20.417 1.00 94.75 831 LYS A N 1
ATOM 6439 C CA . LYS A 1 831 ? 17.035 -47.986 -21.197 1.00 94.75 831 LYS A CA 1
ATOM 6440 C C . LYS A 1 831 ? 17.963 -46.878 -20.700 1.00 94.75 831 LYS A C 1
ATOM 6442 O O . LYS A 1 831 ? 17.535 -45.751 -20.523 1.00 94.75 831 LYS A O 1
ATOM 6447 N N . LEU A 1 832 ? 19.247 -47.179 -20.554 1.00 94.19 832 LEU A N 1
ATOM 6448 C CA . LEU A 1 832 ? 20.304 -46.218 -20.253 1.00 94.19 832 LEU A CA 1
ATOM 6449 C C . LEU A 1 832 ? 21.209 -46.059 -21.480 1.00 94.19 832 LEU A C 1
ATOM 6451 O O . LEU A 1 832 ? 21.736 -47.048 -21.996 1.00 94.19 832 LEU A O 1
ATOM 6455 N N . CYS A 1 833 ? 21.378 -44.830 -21.968 1.00 91.44 833 CYS A N 1
ATOM 6456 C CA . CYS A 1 833 ? 22.161 -44.527 -23.172 1.00 91.44 833 CYS A CA 1
ATOM 6457 C C . CYS A 1 833 ? 23.272 -43.513 -22.901 1.00 91.44 833 CYS A C 1
ATOM 6459 O O . CYS A 1 833 ? 23.068 -42.565 -22.152 1.00 91.44 833 CYS A O 1
ATOM 6461 N N . LYS A 1 834 ? 24.399 -43.645 -23.604 1.00 88.75 834 LYS A N 1
ATOM 6462 C CA . LYS A 1 834 ? 25.424 -42.601 -23.749 1.00 88.75 834 LYS A CA 1
ATOM 6463 C C . LYS A 1 834 ? 25.505 -42.204 -25.218 1.00 88.75 834 LYS A C 1
ATOM 6465 O O . LYS A 1 834 ? 26.022 -42.954 -26.047 1.00 88.75 834 LYS A O 1
ATOM 6470 N N . GLY A 1 835 ? 24.932 -41.053 -25.564 1.00 83.00 835 GLY A N 1
ATOM 6471 C CA . GLY A 1 835 ? 24.734 -40.669 -26.963 1.00 83.00 835 GLY A CA 1
ATOM 6472 C C . GLY A 1 835 ? 23.890 -41.707 -27.715 1.00 83.00 835 GLY A C 1
ATOM 6473 O O . GLY A 1 835 ? 22.797 -42.061 -27.280 1.00 83.00 835 GLY A O 1
ATOM 6474 N N . LYS A 1 836 ? 24.402 -42.228 -28.838 1.00 80.06 836 LYS A N 1
ATOM 6475 C CA . LYS A 1 836 ? 23.733 -43.296 -29.609 1.00 80.06 836 LYS A CA 1
ATOM 6476 C C . LYS A 1 836 ? 23.951 -44.701 -29.029 1.00 80.06 836 LYS A C 1
ATOM 6478 O O . LYS A 1 836 ? 23.254 -45.632 -29.428 1.00 80.06 836 LYS A O 1
ATOM 6483 N N . THR A 1 837 ? 24.891 -44.860 -28.098 1.00 86.31 837 THR A N 1
ATOM 6484 C CA . THR A 1 837 ? 25.265 -46.159 -27.532 1.00 86.31 837 THR A CA 1
ATOM 6485 C C . THR A 1 837 ? 24.324 -46.540 -26.399 1.00 86.31 837 THR A C 1
ATOM 6487 O O . THR A 1 837 ? 24.048 -45.744 -25.503 1.00 86.31 837 THR A O 1
ATOM 6490 N N . VAL A 1 838 ? 23.829 -47.774 -26.429 1.00 91.19 838 VAL A N 1
ATOM 6491 C CA . VAL A 1 838 ? 22.973 -48.331 -25.379 1.00 91.19 838 VAL A CA 1
ATOM 6492 C C . VAL A 1 838 ? 23.857 -49.013 -24.346 1.00 91.19 838 VAL A C 1
ATOM 6494 O O . VAL A 1 838 ? 24.516 -49.991 -24.677 1.00 91.19 838 VAL A O 1
ATOM 6497 N N . ILE A 1 839 ? 23.874 -48.496 -23.119 1.00 89.69 839 ILE A N 1
ATOM 6498 C CA . ILE A 1 839 ? 24.632 -49.081 -22.005 1.00 89.69 839 ILE A CA 1
ATOM 6499 C C . ILE A 1 839 ? 23.848 -50.233 -21.387 1.00 89.69 839 ILE A C 1
ATOM 6501 O O . ILE A 1 839 ? 24.378 -51.320 -21.190 1.00 89.69 839 ILE A O 1
ATOM 6505 N N . ALA A 1 840 ? 22.567 -50.001 -21.107 1.00 92.25 840 ALA A N 1
ATOM 6506 C CA . ALA A 1 840 ? 21.667 -51.016 -20.583 1.00 92.25 840 ALA A CA 1
ATOM 6507 C C . ALA A 1 840 ? 20.281 -50.840 -21.195 1.00 92.25 840 ALA A C 1
ATOM 6509 O O . ALA A 1 840 ? 19.845 -49.724 -21.479 1.00 92.25 840 ALA A O 1
ATOM 6510 N N . LYS A 1 841 ? 19.581 -51.945 -21.425 1.00 93.62 841 LYS A N 1
ATOM 6511 C CA . LYS A 1 841 ? 18.211 -51.953 -21.937 1.00 93.62 841 LYS A CA 1
ATOM 6512 C C . LYS A 1 841 ? 17.541 -53.215 -21.443 1.00 93.62 841 LYS A C 1
ATOM 6514 O O . LYS A 1 841 ? 17.903 -54.293 -21.896 1.00 93.62 841 LYS A O 1
ATOM 6519 N N . GLU A 1 842 ? 16.555 -53.066 -20.577 1.00 94.44 842 GLU A N 1
ATOM 6520 C CA . GLU A 1 842 ? 15.861 -54.205 -19.986 1.00 94.44 842 GLU A CA 1
ATOM 6521 C C . GLU A 1 842 ? 14.352 -53.954 -19.997 1.00 94.44 842 GLU A C 1
ATOM 6523 O O . GLU A 1 842 ? 13.880 -52.855 -19.689 1.00 94.44 842 GLU A O 1
ATOM 6528 N N . TYR A 1 843 ? 13.599 -54.973 -20.407 1.00 93.69 843 TYR A N 1
ATOM 6529 C CA . TYR A 1 843 ? 12.140 -54.966 -20.324 1.00 93.69 843 TYR A CA 1
ATOM 6530 C C . TYR A 1 843 ? 11.708 -55.166 -18.873 1.00 93.69 843 TYR A C 1
ATOM 6532 O O . TYR A 1 843 ? 12.429 -55.791 -18.091 1.00 93.69 843 TYR A O 1
ATOM 6540 N N . TYR A 1 844 ? 10.539 -54.636 -18.512 1.00 94.31 844 TYR A N 1
ATOM 6541 C CA . TYR A 1 844 ? 10.001 -54.846 -17.172 1.00 94.31 844 TYR A CA 1
ATOM 6542 C C . TYR A 1 844 ? 9.877 -56.345 -16.885 1.00 94.31 844 TYR A C 1
ATOM 6544 O O . TYR A 1 844 ? 9.282 -57.093 -17.658 1.00 94.31 844 TYR A O 1
ATOM 6552 N N . SER A 1 845 ? 10.484 -56.787 -15.786 1.00 91.75 845 SER A N 1
ATOM 6553 C CA . SER A 1 845 ? 10.467 -58.177 -15.335 1.00 91.75 845 SER A CA 1
ATOM 6554 C C . SER A 1 845 ? 10.544 -58.236 -13.813 1.00 91.75 845 SER A C 1
ATOM 6556 O O . SER A 1 845 ? 11.006 -57.290 -13.177 1.00 91.75 845 SER A O 1
ATOM 6558 N N . SER A 1 846 ? 10.143 -59.362 -13.225 1.00 86.12 846 SER A N 1
ATOM 6559 C CA . SER A 1 846 ? 10.201 -59.584 -11.773 1.00 86.12 846 SER A CA 1
ATOM 6560 C C . SER A 1 846 ? 11.624 -59.602 -11.196 1.00 86.12 846 SER A C 1
ATOM 6562 O O . SER A 1 846 ? 11.791 -59.503 -9.985 1.00 86.12 846 SER A O 1
ATOM 6564 N N . ALA A 1 847 ? 12.656 -59.720 -12.039 1.00 86.38 847 ALA A N 1
ATOM 6565 C CA . ALA A 1 847 ? 14.059 -59.649 -11.627 1.00 86.38 847 ALA A CA 1
ATOM 6566 C C . ALA A 1 847 ? 14.605 -58.207 -11.558 1.00 86.38 847 ALA A C 1
ATOM 6568 O O . ALA A 1 847 ? 15.723 -57.996 -11.072 1.00 86.38 847 ALA A O 1
ATOM 6569 N N . MET A 1 848 ? 13.846 -57.232 -12.073 1.00 92.62 848 MET A N 1
ATOM 6570 C CA . MET A 1 848 ? 14.206 -55.819 -12.064 1.00 92.62 848 MET A CA 1
ATOM 6571 C C . MET A 1 848 ? 13.819 -55.183 -10.727 1.00 92.62 848 MET A C 1
ATOM 6573 O O . MET A 1 848 ? 12.720 -55.403 -10.223 1.00 92.62 848 MET A O 1
ATOM 6577 N N . GLN A 1 849 ? 14.706 -54.356 -10.177 1.00 92.19 849 GLN A N 1
ATOM 6578 C CA . GLN A 1 849 ? 14.441 -53.594 -8.954 1.00 92.19 849 GLN A CA 1
ATOM 6579 C C . GLN A 1 849 ? 14.666 -52.109 -9.202 1.00 92.19 849 GLN A C 1
ATOM 6581 O O . GLN A 1 849 ? 15.556 -51.718 -9.963 1.00 92.19 849 GLN A O 1
ATOM 6586 N N . LEU A 1 850 ? 13.841 -51.284 -8.564 1.00 92.31 850 LEU A N 1
ATOM 6587 C CA . LEU A 1 850 ? 13.900 -49.835 -8.691 1.00 92.31 850 LEU A CA 1
ATOM 6588 C C . LEU A 1 850 ? 13.437 -49.170 -7.395 1.00 92.31 850 LEU A C 1
ATOM 6590 O O . LEU A 1 850 ? 12.266 -49.264 -7.005 1.00 92.31 850 LEU A O 1
ATOM 6594 N N . CYS A 1 851 ? 14.353 -48.452 -6.757 1.00 90.94 851 CYS A N 1
ATOM 6595 C CA . CYS A 1 851 ? 14.062 -47.664 -5.568 1.00 90.94 851 CYS A CA 1
ATOM 6596 C C . CYS A 1 851 ? 14.949 -46.428 -5.485 1.00 90.94 851 CYS A C 1
ATOM 6598 O O . CYS A 1 851 ? 15.943 -46.276 -6.199 1.00 90.94 851 CYS A O 1
ATOM 6600 N N . GLY A 1 852 ? 14.592 -45.540 -4.567 1.00 89.88 852 GLY A N 1
ATOM 6601 C CA . GLY A 1 852 ? 15.500 -44.494 -4.133 1.00 89.88 852 GLY A CA 1
ATOM 6602 C C . GLY A 1 852 ? 16.831 -45.037 -3.611 1.00 89.88 852 GLY A C 1
ATOM 6603 O O . GLY A 1 852 ? 16.882 -46.142 -3.073 1.00 89.88 852 GLY A O 1
ATOM 6604 N N . VAL A 1 853 ? 17.911 -44.261 -3.728 1.00 87.75 853 VAL A N 1
ATOM 6605 C CA . VAL A 1 853 ? 19.156 -44.593 -3.018 1.00 87.75 853 VAL A CA 1
ATOM 6606 C C . VAL A 1 853 ? 18.968 -44.374 -1.517 1.00 87.75 853 VAL A C 1
ATOM 6608 O O . VAL A 1 853 ? 18.452 -43.345 -1.083 1.00 87.75 853 VAL A O 1
ATOM 6611 N N . ARG A 1 854 ? 19.404 -45.350 -0.718 1.00 82.88 854 ARG A N 1
ATOM 6612 C CA . ARG A 1 854 ? 19.148 -45.449 0.727 1.00 82.88 854 ARG A CA 1
ATOM 6613 C C . ARG A 1 854 ? 20.370 -45.035 1.570 1.00 82.88 854 ARG A C 1
ATOM 6615 O O . ARG A 1 854 ? 20.747 -45.717 2.514 1.00 82.88 854 ARG A O 1
ATOM 6622 N N . GLY A 1 855 ? 21.024 -43.927 1.205 1.00 69.50 855 GLY A N 1
ATOM 6623 C CA . GLY A 1 855 ? 22.201 -43.379 1.901 1.00 69.50 855 GLY A CA 1
ATOM 6624 C C . GLY A 1 855 ? 23.061 -42.462 1.017 1.00 69.50 855 GLY A C 1
ATOM 6625 O O . GLY A 1 855 ? 22.870 -42.427 -0.191 1.00 69.50 855 GLY A O 1
ATOM 6626 N N . GLY A 1 856 ? 24.010 -41.715 1.600 1.00 66.56 856 GLY A N 1
ATOM 6627 C CA . GLY A 1 856 ? 24.917 -40.822 0.844 1.00 66.56 856 GLY A CA 1
ATOM 6628 C C . GLY A 1 856 ? 24.603 -39.319 0.926 1.00 66.56 856 GLY A C 1
ATOM 6629 O O . GLY A 1 856 ? 25.053 -38.542 0.087 1.00 66.56 856 GLY A O 1
ATOM 6630 N N . GLY A 1 857 ? 23.839 -38.880 1.933 1.00 67.06 857 GLY A N 1
ATOM 6631 C CA . GLY A 1 857 ? 23.541 -37.459 2.135 1.00 67.06 857 GLY A CA 1
ATOM 6632 C C . GLY A 1 857 ? 22.564 -36.901 1.094 1.00 67.06 857 GLY A C 1
ATOM 6633 O O . GLY A 1 857 ? 21.684 -37.613 0.618 1.00 67.06 857 GLY A O 1
ATOM 6634 N N . ASN A 1 858 ? 22.728 -35.628 0.719 1.00 63.53 858 ASN A N 1
ATOM 6635 C CA . ASN A 1 858 ? 21.834 -34.951 -0.233 1.00 63.53 858 ASN A CA 1
ATOM 6636 C C . ASN A 1 858 ? 21.840 -35.598 -1.631 1.00 63.53 858 ASN A C 1
ATOM 6638 O O . ASN A 1 858 ? 20.830 -35.543 -2.327 1.00 63.53 858 ASN A O 1
ATOM 6642 N N . ALA A 1 859 ? 22.935 -36.260 -2.021 1.00 72.06 859 ALA A N 1
ATOM 6643 C CA . ALA A 1 859 ? 23.027 -36.966 -3.300 1.00 72.06 859 ALA A CA 1
ATOM 6644 C C . ALA A 1 859 ? 21.995 -38.109 -3.416 1.00 72.06 859 ALA A C 1
ATOM 6646 O O . ALA A 1 859 ? 21.512 -38.406 -4.506 1.00 72.06 859 ALA A O 1
ATOM 6647 N N . ALA A 1 860 ? 21.587 -38.704 -2.288 1.00 78.31 860 ALA A N 1
ATOM 6648 C CA . ALA A 1 860 ? 20.604 -39.788 -2.244 1.00 78.31 860 ALA A CA 1
ATOM 6649 C C . ALA A 1 860 ? 19.197 -39.352 -2.695 1.00 78.31 860 ALA A C 1
ATOM 6651 O O . ALA A 1 860 ? 18.458 -40.132 -3.300 1.00 78.31 860 ALA A O 1
ATOM 6652 N N . ALA A 1 861 ? 18.827 -38.093 -2.426 1.00 83.75 861 ALA A N 1
ATOM 6653 C CA . ALA A 1 861 ? 17.519 -37.543 -2.787 1.00 83.75 861 ALA A CA 1
ATOM 6654 C C . ALA A 1 861 ? 17.346 -37.387 -4.308 1.00 83.75 861 ALA A C 1
ATOM 6656 O O . ALA A 1 861 ? 16.224 -37.428 -4.817 1.00 83.75 861 ALA A O 1
ATOM 6657 N N . GLN A 1 862 ? 18.459 -37.273 -5.034 1.00 89.94 862 GLN A N 1
ATOM 6658 C CA . GLN A 1 862 ? 18.500 -37.112 -6.488 1.00 89.94 862 GLN A CA 1
ATOM 6659 C C . GLN A 1 862 ? 18.848 -38.410 -7.219 1.00 89.94 862 GLN A C 1
ATOM 6661 O O . GLN A 1 862 ? 18.751 -38.463 -8.441 1.00 89.94 862 GLN A O 1
ATOM 6666 N N . ALA A 1 863 ? 19.215 -39.470 -6.498 1.00 90.69 863 ALA A N 1
ATOM 6667 C CA . ALA A 1 863 ? 19.663 -40.717 -7.095 1.00 90.69 863 ALA A CA 1
ATOM 6668 C C . ALA A 1 863 ? 18.643 -41.858 -6.970 1.00 90.69 863 ALA A C 1
ATOM 6670 O O . ALA A 1 863 ? 17.824 -41.928 -6.041 1.00 90.69 863 ALA A O 1
ATOM 6671 N N . VAL A 1 864 ? 18.719 -42.777 -7.931 1.00 92.94 864 VAL A N 1
ATOM 6672 C CA . VAL A 1 864 ? 17.948 -44.022 -8.000 1.00 92.94 864 VAL A CA 1
ATOM 6673 C C . VAL A 1 864 ? 18.905 -45.191 -8.078 1.00 92.94 864 VAL A C 1
ATOM 6675 O O . VAL A 1 864 ? 19.872 -45.164 -8.839 1.00 92.94 864 VAL A O 1
ATOM 6678 N N . TYR A 1 865 ? 18.589 -46.234 -7.324 1.00 92.81 865 TYR A N 1
ATOM 6679 C CA . TYR A 1 865 ? 19.149 -47.553 -7.533 1.00 92.81 865 TYR A CA 1
ATOM 6680 C C . TYR A 1 865 ? 18.266 -48.307 -8.529 1.00 92.81 865 TYR A C 1
ATOM 6682 O O . TYR A 1 865 ? 17.075 -48.525 -8.285 1.00 92.81 865 TYR A O 1
ATOM 6690 N N . TRP A 1 866 ? 18.850 -48.696 -9.658 1.00 94.81 866 TRP A N 1
ATOM 6691 C CA . TRP A 1 866 ? 18.198 -49.501 -10.682 1.00 94.81 866 TRP A CA 1
ATOM 6692 C C . TRP A 1 866 ? 18.974 -50.794 -10.896 1.00 94.81 866 TRP A C 1
ATOM 6694 O O . TRP A 1 866 ? 20.047 -50.798 -11.499 1.00 94.81 866 TRP A O 1
ATOM 6704 N N . GLN A 1 867 ? 18.414 -51.913 -10.446 1.00 93.25 867 GLN A N 1
ATOM 6705 C CA . GLN A 1 867 ? 18.896 -53.228 -10.844 1.00 93.25 867 GLN A CA 1
ATOM 6706 C C . GLN A 1 867 ? 18.203 -53.616 -12.143 1.00 93.25 867 GLN A C 1
ATOM 6708 O O . GLN A 1 867 ? 17.034 -54.001 -12.140 1.00 93.25 867 GLN A O 1
ATOM 6713 N N . ALA A 1 868 ? 18.927 -53.516 -13.254 1.00 90.44 868 ALA A N 1
ATOM 6714 C CA . ALA A 1 868 ? 18.395 -53.836 -14.570 1.00 90.44 868 ALA A CA 1
ATOM 6715 C C . ALA A 1 868 ? 18.138 -55.350 -14.700 1.00 90.44 868 ALA A C 1
ATOM 6717 O O . ALA A 1 868 ? 17.091 -55.768 -15.190 1.00 90.44 868 ALA A O 1
ATOM 6718 N N . LYS A 1 869 ? 19.073 -56.162 -14.192 1.00 87.75 869 LYS A N 1
ATOM 6719 C CA . LYS A 1 869 ? 18.963 -57.619 -14.028 1.00 87.75 869 LYS A CA 1
ATOM 6720 C C . LYS A 1 869 ? 19.911 -58.094 -12.931 1.00 87.75 869 LYS A C 1
ATOM 6722 O O . LYS A 1 869 ? 20.775 -57.342 -12.484 1.00 87.75 869 LYS A O 1
ATOM 6727 N N . LYS A 1 870 ? 19.787 -59.353 -12.510 1.00 85.12 870 LYS A N 1
ATOM 6728 C CA . LYS A 1 870 ? 20.668 -59.939 -11.489 1.00 85.12 870 LYS A CA 1
ATOM 6729 C C . LYS A 1 870 ? 22.147 -59.754 -11.875 1.00 85.12 870 LYS A C 1
ATOM 6731 O O . LYS A 1 870 ? 22.549 -60.147 -12.967 1.00 85.12 870 LYS A O 1
ATOM 6736 N N . GLY A 1 871 ? 22.931 -59.140 -10.988 1.00 83.88 871 GLY A N 1
ATOM 6737 C CA . GLY A 1 871 ? 24.356 -58.850 -11.204 1.00 83.88 871 GLY A CA 1
ATOM 6738 C C . GLY A 1 871 ? 24.665 -57.605 -12.050 1.00 83.88 871 GLY A C 1
ATOM 6739 O O . GLY A 1 871 ? 25.836 -57.285 -12.231 1.00 83.88 871 GLY A O 1
ATOM 6740 N N . VAL A 1 872 ? 23.652 -56.888 -12.555 1.00 89.38 872 VAL A N 1
ATOM 6741 C CA . VAL A 1 872 ? 23.824 -55.623 -13.287 1.00 89.38 872 VAL A CA 1
ATOM 6742 C C . VAL A 1 872 ? 22.933 -54.554 -12.666 1.00 89.38 872 VAL A C 1
ATOM 6744 O O . VAL A 1 872 ? 21.720 -54.512 -12.898 1.00 89.38 872 VAL A O 1
ATOM 6747 N N . SER A 1 873 ? 23.552 -53.675 -11.885 1.00 92.50 873 SER A N 1
ATOM 6748 C CA . SER A 1 873 ? 22.876 -52.574 -11.201 1.00 92.50 873 SER A CA 1
ATOM 6749 C C . SER A 1 873 ? 23.534 -51.238 -11.493 1.00 92.50 873 SER A C 1
ATOM 6751 O O . SER A 1 873 ? 24.726 -51.165 -11.766 1.00 92.50 873 SER A O 1
ATOM 6753 N N . PHE A 1 874 ? 22.760 -50.170 -11.392 1.00 92.94 874 PHE A N 1
ATOM 6754 C CA . PHE A 1 874 ? 23.216 -48.810 -11.604 1.00 92.94 874 PHE A CA 1
ATOM 6755 C C . PHE A 1 874 ? 22.740 -47.939 -10.456 1.00 92.94 874 PHE A C 1
ATOM 6757 O O . PHE A 1 874 ? 21.591 -48.055 -10.025 1.00 92.94 874 PHE A O 1
ATOM 6764 N N . VAL A 1 875 ? 23.600 -47.032 -10.010 1.00 91.69 875 VAL A N 1
ATOM 6765 C CA . VAL A 1 875 ? 23.155 -45.853 -9.275 1.00 91.69 875 VAL A CA 1
ATOM 6766 C C . VAL A 1 875 ? 23.212 -44.679 -10.236 1.00 91.69 875 VAL A C 1
ATOM 6768 O O . VAL A 1 875 ? 24.271 -44.363 -10.778 1.00 91.69 875 VAL A O 1
ATOM 6771 N N . VAL A 1 876 ? 22.048 -44.090 -10.502 1.00 92.75 876 VAL A N 1
ATOM 6772 C CA . VAL A 1 876 ? 21.884 -42.990 -11.457 1.00 92.75 876 VAL A CA 1
ATOM 6773 C C . VAL A 1 876 ? 21.357 -41.754 -10.744 1.00 92.75 876 VAL A C 1
ATOM 6775 O O . VAL A 1 876 ? 20.323 -41.811 -10.080 1.00 92.75 876 VAL A O 1
ATOM 6778 N N . ALA A 1 877 ? 22.077 -40.645 -10.870 1.00 92.06 877 ALA A N 1
ATOM 6779 C CA . ALA A 1 877 ? 21.726 -39.349 -10.305 1.00 92.06 877 ALA A CA 1
ATOM 6780 C C . ALA A 1 877 ? 21.028 -38.480 -11.357 1.00 92.06 877 ALA A C 1
ATOM 6782 O O . ALA A 1 877 ? 21.532 -38.340 -12.469 1.00 92.06 877 ALA A O 1
ATOM 6783 N N . PHE A 1 878 ? 19.873 -37.920 -11.006 1.00 93.00 878 PHE A N 1
ATOM 6784 C CA . PHE A 1 878 ? 19.040 -37.061 -11.853 1.00 93.00 878 PHE A CA 1
ATOM 6785 C C . PHE A 1 878 ? 19.369 -35.581 -11.636 1.00 93.00 878 PHE A C 1
ATOM 6787 O O . PHE A 1 878 ? 19.947 -35.216 -10.614 1.00 93.00 878 PHE A O 1
ATOM 6794 N N . GLU A 1 879 ? 18.927 -34.712 -12.552 1.00 88.81 879 GLU A N 1
ATOM 6795 C CA . GLU A 1 879 ? 19.094 -33.256 -12.411 1.00 88.81 879 GLU A CA 1
ATOM 6796 C C . GLU A 1 879 ? 18.294 -32.672 -11.232 1.00 88.81 879 GLU A C 1
ATOM 6798 O O . GLU A 1 879 ? 18.652 -31.626 -10.690 1.00 88.81 879 GLU A O 1
ATOM 6803 N N . SER A 1 880 ? 17.198 -33.326 -10.823 1.00 90.38 880 SER A N 1
ATOM 6804 C CA . SER A 1 880 ? 16.380 -32.887 -9.686 1.00 90.38 880 SER A CA 1
ATOM 6805 C C . SER A 1 880 ? 15.670 -34.033 -8.962 1.00 90.38 880 SER A C 1
ATOM 6807 O O . SER A 1 880 ? 15.377 -35.084 -9.540 1.00 90.38 880 SER A O 1
ATOM 6809 N N . GLU A 1 881 ? 15.281 -33.800 -7.704 1.00 89.56 881 GLU A N 1
ATOM 6810 C CA . GLU A 1 881 ? 14.484 -34.740 -6.901 1.00 89.56 881 GLU A CA 1
ATOM 6811 C C . GLU A 1 881 ? 13.109 -34.990 -7.543 1.00 89.56 881 GLU A C 1
ATOM 6813 O O . GLU A 1 881 ? 12.539 -36.079 -7.438 1.00 89.56 881 GLU A O 1
ATOM 6818 N N . ARG A 1 882 ? 12.564 -33.982 -8.241 1.00 91.06 882 ARG A N 1
ATOM 6819 C CA . ARG A 1 882 ? 11.291 -34.094 -8.965 1.00 91.06 882 ARG A CA 1
ATOM 6820 C C . ARG A 1 882 ? 11.398 -35.083 -10.121 1.00 91.06 882 ARG A C 1
ATOM 6822 O O . ARG A 1 882 ? 10.491 -35.893 -10.291 1.00 91.06 882 ARG A O 1
ATOM 6829 N N . GLU A 1 883 ? 12.477 -35.023 -10.897 1.00 92.38 883 GLU A N 1
ATOM 6830 C CA . GLU A 1 883 ? 12.720 -35.958 -11.998 1.00 92.38 883 GLU A CA 1
ATOM 6831 C C . GLU A 1 883 ? 12.997 -37.367 -11.493 1.00 92.38 883 GLU A C 1
ATOM 6833 O O . GLU A 1 883 ? 12.371 -38.308 -11.975 1.00 92.38 883 GLU A O 1
ATOM 6838 N N . ARG A 1 884 ? 13.823 -37.501 -10.451 1.00 92.69 884 ARG A N 1
ATOM 6839 C CA . ARG A 1 884 ? 14.061 -38.771 -9.759 1.00 92.69 884 ARG A CA 1
ATOM 6840 C C . ARG A 1 884 ? 12.754 -39.440 -9.332 1.00 92.69 884 ARG A C 1
ATOM 6842 O O . ARG A 1 884 ? 12.504 -40.603 -9.647 1.00 92.69 884 ARG A O 1
ATOM 6849 N N . ASN A 1 885 ? 11.889 -38.704 -8.633 1.00 93.56 885 ASN A N 1
ATOM 6850 C CA . ASN A 1 885 ? 10.617 -39.240 -8.147 1.00 93.56 885 ASN A CA 1
ATOM 6851 C C . ASN A 1 885 ? 9.617 -39.496 -9.284 1.00 93.56 885 ASN A C 1
ATOM 6853 O O . ASN A 1 885 ? 8.909 -40.503 -9.250 1.00 93.56 885 ASN A O 1
ATOM 6857 N N . ALA A 1 886 ? 9.589 -38.643 -10.313 1.00 92.94 886 ALA A N 1
ATOM 6858 C CA . ALA A 1 886 ? 8.769 -38.868 -11.499 1.00 92.94 886 ALA A CA 1
ATOM 6859 C C . ALA A 1 886 ? 9.198 -40.133 -12.252 1.00 92.94 886 ALA A C 1
ATOM 6861 O O . ALA A 1 886 ? 8.334 -40.910 -12.647 1.00 92.94 886 ALA A O 1
ATOM 6862 N N . ALA A 1 887 ? 10.502 -40.377 -12.397 1.00 94.50 887 ALA A N 1
ATOM 6863 C CA . ALA A 1 887 ? 11.038 -41.574 -13.034 1.00 94.50 887 ALA A CA 1
ATOM 6864 C C . ALA A 1 887 ? 10.646 -42.849 -12.272 1.00 94.50 887 ALA A C 1
ATOM 6866 O O . ALA A 1 887 ? 10.182 -43.800 -12.899 1.00 94.50 887 ALA A O 1
ATOM 6867 N N . ILE A 1 888 ? 10.744 -42.856 -10.934 1.00 93.69 888 ILE A N 1
ATOM 6868 C CA . ILE A 1 888 ? 10.298 -43.990 -10.101 1.00 93.69 888 ILE A CA 1
ATOM 6869 C C . ILE A 1 888 ? 8.790 -44.230 -10.266 1.00 93.69 888 ILE A C 1
ATOM 6871 O O . ILE A 1 888 ? 8.375 -45.358 -10.530 1.00 93.69 888 ILE A O 1
ATOM 6875 N N . MET A 1 889 ? 7.963 -43.186 -10.125 1.00 93.19 889 MET A N 1
ATOM 6876 C CA . MET A 1 889 ? 6.502 -43.308 -10.229 1.00 93.19 889 MET A CA 1
ATOM 6877 C C . MET A 1 889 ? 6.065 -43.770 -11.623 1.00 93.19 889 MET A C 1
ATOM 6879 O O . MET A 1 889 ? 5.206 -44.641 -11.747 1.00 93.19 889 MET A O 1
ATOM 6883 N N . LEU A 1 890 ? 6.677 -43.214 -12.669 1.00 93.44 890 LEU A N 1
ATOM 6884 C CA . LEU A 1 890 ? 6.385 -43.558 -14.055 1.00 93.44 890 LEU A CA 1
ATOM 6885 C C . LEU A 1 890 ? 6.797 -44.998 -14.369 1.00 93.44 890 LEU A C 1
ATOM 6887 O O . LEU A 1 890 ? 6.006 -45.749 -14.931 1.00 93.44 890 LEU A O 1
ATOM 6891 N N . ALA A 1 891 ? 8.001 -45.401 -13.958 1.00 93.69 891 ALA A N 1
ATOM 6892 C CA . ALA A 1 891 ? 8.490 -46.756 -14.169 1.00 93.69 891 ALA A CA 1
ATOM 6893 C C . ALA A 1 891 ? 7.639 -47.794 -13.433 1.00 93.69 891 ALA A C 1
ATOM 6895 O O . ALA A 1 891 ? 7.313 -48.823 -14.015 1.00 93.69 891 ALA A O 1
ATOM 6896 N N . ARG A 1 892 ? 7.237 -47.521 -12.183 1.00 92.44 892 ARG A N 1
ATOM 6897 C CA . ARG A 1 892 ? 6.336 -48.404 -11.426 1.00 92.44 892 ARG A CA 1
ATOM 6898 C C . ARG A 1 892 ? 4.968 -48.522 -12.085 1.00 92.44 892 ARG A C 1
ATOM 6900 O O . ARG A 1 892 ? 4.442 -49.625 -12.166 1.00 92.44 892 ARG A O 1
ATOM 6907 N N . ARG A 1 893 ? 4.420 -47.419 -12.601 1.00 90.94 893 ARG A N 1
ATOM 6908 C CA . ARG A 1 893 ? 3.143 -47.433 -13.322 1.00 90.94 893 ARG A CA 1
ATOM 6909 C C . ARG A 1 893 ? 3.220 -48.244 -14.613 1.00 90.94 893 ARG A C 1
ATOM 6911 O O . ARG A 1 893 ? 2.392 -49.119 -14.815 1.00 90.94 893 ARG A O 1
ATOM 6918 N N . PHE A 1 894 ? 4.230 -48.013 -15.448 1.00 93.19 894 PHE A N 1
ATOM 6919 C CA . PHE A 1 894 ? 4.402 -48.771 -16.691 1.00 93.19 894 PHE A CA 1
ATOM 6920 C C . PHE A 1 894 ? 4.741 -50.246 -16.457 1.00 93.19 894 PHE A C 1
ATOM 6922 O O . PHE A 1 894 ? 4.290 -51.109 -17.205 1.00 93.19 894 PHE A O 1
ATOM 6929 N N . ALA A 1 895 ? 5.492 -50.558 -15.401 1.00 91.06 895 ALA A N 1
ATOM 6930 C CA . ALA A 1 895 ? 5.697 -51.938 -14.993 1.00 91.06 895 ALA A CA 1
ATOM 6931 C C . ALA A 1 895 ? 4.381 -52.587 -14.540 1.00 91.06 895 ALA A C 1
ATOM 6933 O O . ALA A 1 895 ? 4.103 -53.712 -14.950 1.00 91.06 895 ALA A O 1
ATOM 6934 N N . CYS A 1 896 ? 3.548 -51.866 -13.780 1.00 88.62 896 CYS A N 1
ATOM 6935 C CA . CYS A 1 896 ? 2.220 -52.329 -13.371 1.00 88.62 896 CYS A CA 1
ATOM 6936 C C . CYS A 1 896 ? 1.330 -52.617 -14.590 1.00 88.62 896 CYS A C 1
ATOM 6938 O O . CYS A 1 896 ? 0.730 -53.686 -14.662 1.00 88.62 896 CYS A O 1
ATOM 6940 N N . ASP A 1 897 ? 1.349 -51.743 -15.605 1.00 88.81 897 ASP A N 1
ATOM 6941 C CA . ASP A 1 897 ? 0.669 -51.973 -16.892 1.00 88.81 897 ASP A CA 1
ATOM 6942 C C . ASP A 1 897 ? 1.184 -53.243 -17.614 1.00 88.81 897 ASP A C 1
ATOM 6944 O O . ASP A 1 897 ? 0.476 -53.835 -18.429 1.00 88.81 897 ASP A O 1
ATOM 6948 N N . CYS A 1 898 ? 2.407 -53.690 -17.302 1.00 88.06 898 CYS A N 1
ATOM 6949 C CA . CYS A 1 898 ? 3.011 -54.939 -17.778 1.00 88.06 898 CYS A CA 1
ATOM 6950 C C . CYS A 1 898 ? 2.831 -56.128 -16.807 1.00 88.06 898 CYS A C 1
ATOM 6952 O O . CYS A 1 898 ? 3.480 -57.157 -16.998 1.00 88.06 898 CYS A O 1
ATOM 6954 N N . ASN A 1 899 ? 1.987 -56.014 -15.772 1.00 89.44 899 ASN A N 1
ATOM 6955 C CA . ASN A 1 899 ? 1.826 -56.988 -14.679 1.00 89.44 899 ASN A CA 1
ATOM 6956 C C . ASN A 1 899 ? 3.126 -57.290 -13.905 1.00 89.44 899 ASN A C 1
ATOM 6958 O O . ASN A 1 899 ? 3.328 -58.397 -13.402 1.00 89.44 899 ASN A O 1
ATOM 6962 N N . VAL A 1 900 ? 4.022 -56.308 -13.809 1.00 89.12 900 VAL A N 1
ATOM 6963 C CA . VAL A 1 900 ? 5.283 -56.387 -13.067 1.00 89.12 900 VAL A CA 1
ATOM 6964 C C . VAL A 1 900 ? 5.275 -55.354 -11.947 1.00 89.12 900 VAL A C 1
ATOM 6966 O O . VAL A 1 900 ? 5.058 -54.168 -12.175 1.00 89.12 900 VAL A O 1
ATOM 6969 N N . THR A 1 901 ? 5.600 -55.777 -10.731 1.00 86.38 901 THR A N 1
ATOM 6970 C CA . THR A 1 901 ? 5.776 -54.850 -9.609 1.00 86.38 901 THR A CA 1
ATOM 6971 C C . THR A 1 901 ? 7.253 -54.520 -9.444 1.00 86.38 901 THR A C 1
ATOM 6973 O O . THR A 1 901 ? 8.052 -55.402 -9.141 1.00 86.38 901 THR A O 1
ATOM 6976 N N . LEU A 1 902 ? 7.624 -53.251 -9.627 1.00 88.25 902 LEU A N 1
ATOM 6977 C CA . LEU A 1 902 ? 8.981 -52.780 -9.340 1.00 88.25 902 LEU A CA 1
ATOM 6978 C C . LEU A 1 902 ? 9.072 -52.231 -7.919 1.00 88.25 902 LEU A C 1
ATOM 6980 O O . LEU A 1 902 ? 8.450 -51.217 -7.593 1.00 88.25 902 LEU A O 1
ATOM 6984 N N . ALA A 1 903 ? 9.915 -52.853 -7.106 1.00 84.62 903 ALA A N 1
ATOM 6985 C CA . ALA A 1 903 ? 10.228 -52.411 -5.754 1.00 84.62 903 ALA A CA 1
ATOM 6986 C C . ALA A 1 903 ? 11.748 -52.387 -5.532 1.00 84.62 903 ALA A C 1
ATOM 6988 O O . ALA A 1 903 ? 12.515 -52.810 -6.407 1.00 84.62 903 ALA A O 1
ATOM 6989 N N . GLY A 1 904 ? 12.193 -51.845 -4.399 1.00 84.19 904 GLY A N 1
ATOM 6990 C CA . GLY A 1 904 ? 13.585 -51.959 -3.982 1.00 84.19 904 GLY A CA 1
ATOM 6991 C C . GLY A 1 904 ? 13.921 -53.363 -3.474 1.00 84.19 904 GLY A C 1
ATOM 6992 O O . GLY A 1 904 ? 13.030 -54.205 -3.329 1.00 84.19 904 GLY A O 1
ATOM 6993 N N . PRO A 1 905 ? 15.203 -53.627 -3.179 1.00 81.06 905 PRO A N 1
ATOM 6994 C CA . PRO A 1 905 ? 15.606 -54.844 -2.484 1.00 81.06 905 PRO A CA 1
ATOM 6995 C C . PRO A 1 905 ? 14.795 -55.034 -1.191 1.00 81.06 905 PRO A C 1
ATOM 6997 O O . PRO A 1 905 ? 14.658 -54.089 -0.412 1.00 81.06 905 PRO A O 1
ATOM 7000 N N . ASP A 1 906 ? 14.247 -56.240 -1.010 1.00 73.62 906 ASP A N 1
ATOM 7001 C CA . ASP A 1 906 ? 13.452 -56.718 0.139 1.00 73.62 906 ASP A CA 1
ATOM 7002 C C . ASP A 1 906 ? 12.189 -55.920 0.520 1.00 73.62 906 ASP A C 1
ATOM 7004 O O . ASP A 1 906 ? 11.564 -56.204 1.546 1.00 73.62 906 ASP A O 1
ATOM 7008 N N . ASP A 1 907 ? 11.756 -54.964 -0.304 1.00 74.94 907 ASP A N 1
ATOM 7009 C CA . ASP A 1 907 ? 10.460 -54.310 -0.120 1.00 74.94 907 ASP A CA 1
ATOM 7010 C C . ASP A 1 907 ? 9.332 -55.329 -0.378 1.00 74.94 907 ASP A C 1
ATOM 7012 O O . ASP A 1 907 ? 9.226 -55.900 -1.468 1.00 74.94 907 ASP A O 1
ATOM 7016 N N . ARG A 1 908 ? 8.457 -55.563 0.610 1.00 59.62 908 ARG A N 1
ATOM 7017 C CA . ARG A 1 908 ? 7.282 -56.429 0.428 1.00 59.62 908 ARG A CA 1
ATOM 7018 C C . ARG A 1 908 ? 6.260 -55.729 -0.463 1.00 59.62 908 ARG A C 1
ATOM 7020 O O . ARG A 1 908 ? 5.774 -54.648 -0.145 1.00 59.62 908 ARG A O 1
ATOM 7027 N N . THR A 1 909 ? 5.905 -56.362 -1.574 1.00 51.91 909 THR A N 1
ATOM 7028 C CA . THR A 1 909 ? 4.852 -55.876 -2.465 1.00 51.91 909 THR A CA 1
ATOM 7029 C C . THR A 1 909 ? 3.489 -56.203 -1.857 1.00 51.91 909 THR A C 1
ATOM 7031 O O . THR A 1 909 ? 3.001 -57.323 -2.010 1.00 51.91 909 THR A O 1
ATOM 7034 N N . GLU A 1 910 ? 2.865 -55.254 -1.157 1.00 44.34 910 GLU A N 1
ATOM 7035 C CA . GLU A 1 910 ? 1.422 -55.333 -0.912 1.00 44.34 910 GLU A CA 1
ATOM 7036 C C . GLU A 1 910 ? 0.715 -55.254 -2.272 1.00 44.34 910 GLU A C 1
ATOM 7038 O O . GLU A 1 910 ? 0.815 -54.275 -3.014 1.00 44.34 910 GLU A O 1
ATOM 7043 N N . THR A 1 911 ? 0.059 -56.347 -2.642 1.00 37.41 911 THR A N 1
ATOM 7044 C CA . THR A 1 911 ? -0.782 -56.449 -3.827 1.00 37.41 911 THR A CA 1
ATOM 7045 C C . THR A 1 911 ? -1.967 -55.494 -3.710 1.00 37.41 911 THR A C 1
ATOM 7047 O O . THR A 1 911 ? -2.868 -55.734 -2.913 1.00 37.41 911 THR A O 1
ATOM 7050 N N . GLY A 1 912 ? -1.988 -54.471 -4.565 1.00 41.03 912 GLY A N 1
ATOM 7051 C CA . GLY A 1 912 ? -3.187 -53.713 -4.915 1.00 41.03 912 GLY A CA 1
ATOM 7052 C C . GLY A 1 912 ? -3.408 -52.433 -4.116 1.00 41.03 912 GLY A C 1
ATOM 7053 O O . GLY A 1 912 ? -3.905 -52.479 -3.001 1.00 41.03 912 GLY A O 1
ATOM 7054 N N . LEU A 1 913 ? -3.141 -51.293 -4.756 1.00 30.17 913 LEU A N 1
ATOM 7055 C CA . LEU A 1 913 ? -3.898 -50.045 -4.612 1.00 30.17 913 LEU A CA 1
ATOM 7056 C C . LEU A 1 913 ? -3.611 -49.187 -5.858 1.00 30.17 913 LEU A C 1
ATOM 7058 O O . LEU A 1 913 ? -2.460 -48.855 -6.139 1.00 30.17 913 LEU A O 1
ATOM 7062 N N . ASN A 1 914 ? -4.679 -48.959 -6.631 1.00 31.17 914 ASN A N 1
ATOM 7063 C CA . ASN A 1 914 ? -4.741 -48.199 -7.886 1.00 31.17 914 ASN A CA 1
ATOM 7064 C C . ASN A 1 914 ? -4.419 -46.713 -7.721 1.00 31.17 914 ASN A C 1
ATOM 7066 O O . ASN A 1 914 ? -4.824 -46.143 -6.681 1.00 31.17 914 ASN A O 1
#

pLDDT: mean 71.74, std 20.56, range [23.22, 97.38]

InterPro domains:
  IPR001969 Aspartic peptidase, active site [PS00141] (312-323)
  IPR021109 Aspartic peptidase domain superfamily [G3DSA:2.40.70.10] (64-258)
  IPR021109 Aspartic peptidase domain superfamily [G3DSA:2.40.70.10] (259-412)
  IPR021109 Aspartic peptidase domain superfamily [SSF50630] (79-399)
  IPR032009 Stomatal closure-related actin-binding protein, coiled-coil domain [PF16712] (520-686)
  IPR032012 Stomatal closure-related actin-binding protein, actin-binding domain [PF16711] (473-515)
  IPR032015 Stomatal closure-related actin-binding protein, Ig domain [PF16709] (700-797)
  IPR032799 Xylanase inhibitor, C-terminal [PF14541] (283-398)
  IPR032861 Xylanase inhibitor, N-terminal [PF14543] (86-259)
  IPR033121 Peptidase family A1 domain [PS51767] (86-428)
  IPR034161 Pepsin-like domain, plant [cd05476] (85-401)
  IPR039640 Stomatal closure-related actin-binding protein [PTHR31172] (420-910)
  IPR041144 Stomatal closure-related actin-binding protein, PH domain [PF17684] (800-907)

Organism: NCBI:txid1685480